Protein AF-A0A8H6TM59-F1 (afdb_monomer_lite)

Radius of gyration: 37.78 Å; chains: 1; bounding box: 102×114×94 Å

Foldseek 3Di:
DDQDPVRVVVCVVPPPPDDDDDPDDDQDQQCPPDFLSHPVSQWAFPDPDFDDDPFDFFQLPDDLVVNQLQWKFFAFAAAADWPVVLQVVLCVLQVAFDKAWLATDDRGETGTIIIGTNLLVLCSVVLLFAKWKKKFKKAFQAFFPDPVVLQVLQVVPAAWDWDFDDPDDPDDGDIDIWGWHDKAWDDADRVRSITIMMTIIGRPDDVQRVSQSSNVSRVRGMGTPYMYTQDGQLDGRVRLYDYPVLSNVQSVCCVPVVDNPSVPSRIGGSSSNQSPFWEWEFRLQCLLVVLVQDFRKLVRTTTTHAFQDAQGWHFYAYPSSHTFATWGAHDTPVCSNPPPIDGGTGGPTGSDHRVSGPHNPQVDPVSVVLVVCCVVVLADPVRHHDPPRHDPCCVVPDDDPVDPDDDDDDDDDDDDDDDDDDDDDDDDDDDDDDDDDDDDDDDDDDDDPDPVPVVVVVVVVVVVVVVVVVVVPDDDDDDDPVVVVVVVVVVVVVVVLLVVLVVVVVVLLVPQAFWQEEEEFEDDDDPLNLVLVVVLLVLCCVPPVRHAYAYDDDPDDHDRHHYFAQDPPGDDGQEYEYYEAQVSVQVQVVSPLDFARHEYQYAHDDDAHLQHAHHSVCSNLSSVLRRNSLWDWQFFWWKWKWKAALVRHTDPVQPRGGTFRFKKKKFQPPDPAWFFKFKDKQNHTDDIWGARTKIKTTLNNCPPVVVVLVGDRHDRNAQWIKIGTRGTPDPPDHIDIGGLAMKMKIAGAQPTPGWIFIDGNNRTRDIHDHSMMMIMHIDSHTHIYTHPLSRDDQDDDDDDDDPRDDDSNNCSCCPVVVPSPRDDDPVVVPPDDD

Sequence (834 aa):
MALTREQVSVAQRDGDYKIIPEKAAPKLDTSEWPLLLKNYDKLLVRSSHFTPIPEGCSPLKRDITSYIKSGVINLDKPSNPSSHEVVAWLRRILRVEKTGHSGTLDPKVTGCLIVCIDRATRLVKSQQGAGKEYVCVLRLHAALPNPAALPRALQTLTGALFQRPPLISAVKRQLRIRTIHQSNLIEFDEKRNLAVFWVSCEAGTYIRTLCVHLGLLLGVGGHMQELRRVRSGAMSENDDIVTMHDVMDAQWMYDNNRDESYLRRVIRPLECLMVGYKRIVVKDSAVNAVCYGAKLMIPGLLRYEADIALNEEVVLMTTKGEAIALAIAQMSTVELATCDHGVVAKVKRCIMERDTYPRRWGLGPMALQKKKMVKDGKLGKHGEKIEGVTPAEWSRDYVDYNRDEAPIAGPSAVPAPTAAAPADDTTKEEKKRKRKSEVVDADVSMVTAGEEEEDAEAERKRKKREKKAAKAAEGGEVEDEEARRERKRLRKEKKALSRRLSTVSTTWLKSQHPPQSILIVNKLRTQPVILAIDAFLEHVHATYPGVRVFHEDRPDIPHGAEVWQAGEKKQNIDLVVTLGGDGTILHASSLFSAGAVPPVLSFSMGTLGFLLPFHIDDFAKALESVFQGKATILNRMRLACAFFDQRQDKKTDVGDDWQVMNEIALHRGSSPHLNTIDIFVDGQHLTEAVSDGLIVSTPTGSTAYSLSAGGPIVHPSLSALVLTPICPRSLSFRPLVFPSSSSITLRIGDRSRAPAGVSMDGRTSHTLHPGESVTVNASPYPVPCINRSSIADEEEPHAGAGPGKEDDWVRDINNLLQYNATFRSKALLRHSRT

Structure (mmCIF, N/CA/C/O backbone):
data_AF-A0A8H6TM59-F1
#
_entry.id   AF-A0A8H6TM59-F1
#
loop_
_atom_site.group_PDB
_atom_site.id
_atom_site.type_symbol
_atom_site.label_atom_id
_atom_site.label_alt_id
_atom_site.label_comp_id
_atom_site.label_asym_id
_atom_site.label_entity_id
_atom_site.label_seq_id
_atom_site.pdbx_PDB_ins_code
_atom_site.Cartn_x
_atom_site.Cartn_y
_atom_site.Cartn_z
_atom_site.occupancy
_atom_site.B_iso_or_equiv
_atom_site.auth_seq_id
_atom_site.auth_comp_id
_atom_site.auth_asym_id
_atom_site.auth_atom_id
_atom_site.pdbx_PDB_model_num
ATOM 1 N N . MET A 1 1 ? 0.754 41.920 -3.842 1.00 35.31 1 MET A N 1
ATOM 2 C CA . MET A 1 1 ? 2.086 42.486 -3.532 1.00 35.31 1 MET A CA 1
ATOM 3 C C . MET A 1 1 ? 1.876 43.733 -2.693 1.00 35.31 1 MET A C 1
ATOM 5 O O . MET A 1 1 ? 0.943 44.468 -2.989 1.00 35.31 1 MET A O 1
ATOM 9 N N . ALA A 1 2 ? 2.658 43.941 -1.634 1.00 34.47 2 ALA A N 1
ATOM 10 C CA . ALA A 1 2 ? 2.578 45.168 -0.843 1.00 34.47 2 ALA A CA 1
ATOM 11 C C . ALA A 1 2 ? 3.267 46.312 -1.603 1.00 34.47 2 ALA A C 1
ATOM 13 O O . ALA A 1 2 ? 4.365 46.116 -2.122 1.00 34.47 2 ALA A O 1
ATOM 14 N N . LEU A 1 3 ? 2.604 47.468 -1.687 1.00 47.03 3 LEU A N 1
ATOM 15 C CA . LEU A 1 3 ? 3.157 48.687 -2.283 1.00 47.03 3 LEU A CA 1
ATOM 16 C C . LEU A 1 3 ? 4.386 49.132 -1.475 1.00 47.03 3 LEU A C 1
ATOM 18 O O . LEU A 1 3 ? 4.377 49.078 -0.242 1.00 47.03 3 LEU A O 1
ATOM 22 N N . THR A 1 4 ? 5.448 49.561 -2.153 1.00 67.19 4 THR A N 1
ATOM 23 C CA . THR A 1 4 ? 6.630 50.135 -1.493 1.00 67.19 4 THR A CA 1
ATOM 24 C C . THR A 1 4 ? 6.272 51.461 -0.812 1.00 67.19 4 THR A C 1
ATOM 26 O O . THR A 1 4 ? 5.271 52.093 -1.140 1.00 67.19 4 THR A O 1
ATOM 29 N N . ARG A 1 5 ? 7.085 51.926 0.147 1.00 56.50 5 ARG A N 1
ATOM 30 C CA . ARG A 1 5 ? 6.815 53.173 0.897 1.00 56.50 5 ARG A CA 1
ATOM 31 C C . ARG A 1 5 ? 6.598 54.404 0.003 1.00 56.50 5 ARG A C 1
ATOM 33 O O . ARG A 1 5 ? 5.797 55.262 0.353 1.00 56.50 5 ARG A O 1
ATOM 40 N N . GLU A 1 6 ? 7.263 54.4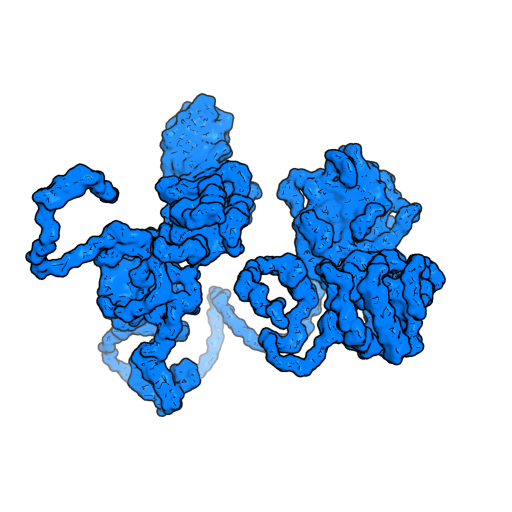65 -1.146 1.00 55.41 6 GLU A N 1
ATOM 41 C CA . GLU A 1 6 ? 7.103 55.535 -2.144 1.00 55.41 6 GLU A CA 1
ATOM 42 C C . GLU A 1 6 ? 5.817 55.373 -2.964 1.00 55.41 6 GLU A C 1
ATOM 44 O O . GLU A 1 6 ? 5.158 56.350 -3.303 1.00 55.41 6 GLU A O 1
ATOM 49 N N . GLN A 1 7 ? 5.404 54.133 -3.226 1.00 58.56 7 GLN A N 1
ATOM 50 C CA . GLN A 1 7 ? 4.127 53.847 -3.876 1.00 58.56 7 GLN A CA 1
ATOM 51 C C . GLN A 1 7 ? 2.941 54.143 -2.951 1.00 58.56 7 GLN A C 1
ATOM 53 O O . GLN A 1 7 ? 1.887 54.547 -3.428 1.00 58.56 7 GLN A O 1
ATOM 58 N N . VAL A 1 8 ? 3.112 53.993 -1.633 1.00 59.69 8 VAL A N 1
ATOM 59 C CA . VAL A 1 8 ? 2.085 54.331 -0.637 1.00 59.69 8 VAL A CA 1
ATOM 60 C C . VAL A 1 8 ? 1.815 55.836 -0.600 1.00 59.69 8 VAL A C 1
ATOM 62 O O . VAL A 1 8 ? 0.654 56.222 -0.513 1.00 59.69 8 VAL A O 1
ATOM 65 N N . SER A 1 9 ? 2.835 56.694 -0.713 1.00 55.97 9 SER A N 1
ATOM 66 C CA . SER A 1 9 ? 2.636 58.151 -0.657 1.00 55.97 9 SER A CA 1
ATOM 67 C C . SER A 1 9 ? 1.950 58.704 -1.911 1.00 55.97 9 SER A C 1
ATOM 69 O O . SER A 1 9 ? 1.080 59.565 -1.793 1.00 55.97 9 SER A O 1
ATOM 71 N N . VAL A 1 10 ? 2.270 58.169 -3.095 1.00 63.09 10 VAL A N 1
ATOM 72 C CA . VAL A 1 10 ? 1.568 58.494 -4.352 1.00 63.09 10 VAL A CA 1
ATOM 73 C C . VAL A 1 10 ? 0.127 57.984 -4.302 1.00 63.09 10 VAL A C 1
ATOM 75 O O . VAL A 1 10 ? -0.812 58.733 -4.559 1.00 63.09 10 VAL A O 1
ATOM 78 N N . ALA A 1 11 ? -0.065 56.737 -3.866 1.00 56.06 11 ALA A N 1
ATOM 79 C CA . ALA A 1 11 ? -1.383 56.130 -3.736 1.00 56.06 11 ALA A CA 1
ATOM 80 C C . ALA A 1 11 ? -2.267 56.848 -2.697 1.00 56.06 11 ALA A C 1
ATOM 82 O O . ALA A 1 11 ? -3.480 56.885 -2.870 1.00 56.06 11 ALA A O 1
ATOM 83 N N . GLN A 1 12 ? -1.693 57.434 -1.639 1.00 62.31 12 GLN A N 1
ATOM 84 C CA . GLN A 1 12 ? -2.417 58.244 -0.648 1.00 62.31 12 GLN A CA 1
ATOM 85 C C . GLN A 1 12 ? -2.764 59.652 -1.142 1.00 62.31 12 GLN A C 1
ATOM 87 O O . GLN A 1 12 ? -3.728 60.237 -0.653 1.00 62.31 12 GLN A O 1
ATOM 92 N N . ARG A 1 13 ? -1.977 60.205 -2.070 1.00 62.22 13 ARG A N 1
ATOM 93 C CA . ARG A 1 13 ? -2.147 61.572 -2.572 1.00 62.22 13 ARG A CA 1
ATOM 94 C C . ARG A 1 13 ? -3.103 61.652 -3.765 1.00 62.22 13 ARG A C 1
ATOM 96 O O . ARG A 1 13 ? -3.858 62.615 -3.845 1.00 62.22 13 ARG A O 1
ATOM 103 N N . ASP A 1 14 ? -3.099 60.638 -4.631 1.00 58.38 14 ASP A N 1
ATOM 104 C CA . ASP A 1 14 ? -3.872 60.630 -5.884 1.00 58.38 14 ASP A CA 1
ATOM 105 C C . ASP A 1 14 ? -5.086 59.675 -5.858 1.00 58.38 14 ASP A C 1
ATOM 107 O O . ASP A 1 14 ? -5.915 59.692 -6.767 1.00 58.38 14 ASP A O 1
ATOM 111 N N . GLY A 1 15 ? -5.210 58.822 -4.835 1.00 47.84 15 GLY A N 1
ATOM 112 C CA . GLY A 1 15 ? -6.283 57.831 -4.735 1.00 47.84 15 GLY A CA 1
ATOM 113 C C . GLY A 1 15 ? -7.529 58.358 -4.022 1.00 47.84 15 GLY A C 1
ATOM 114 O O . GLY A 1 15 ? -7.548 58.463 -2.797 1.00 47.84 15 GLY A O 1
ATOM 115 N N . ASP A 1 16 ? -8.614 58.594 -4.759 1.00 49.78 16 ASP A N 1
ATOM 116 C CA . ASP A 1 16 ? -9.948 58.745 -4.167 1.00 49.78 16 ASP A CA 1
ATOM 117 C C . ASP A 1 16 ? -10.493 57.349 -3.800 1.00 49.78 16 ASP A C 1
ATOM 119 O O . ASP A 1 16 ? -11.209 56.700 -4.561 1.00 49.78 16 ASP A O 1
ATOM 123 N N . TYR A 1 17 ? -10.131 56.848 -2.613 1.00 45.00 17 TYR A N 1
ATOM 124 C CA . TYR A 1 17 ? -10.642 55.586 -2.049 1.00 45.00 17 TYR A CA 1
ATOM 125 C C . TYR A 1 17 ? -12.081 55.733 -1.535 1.00 45.00 17 TYR A C 1
ATOM 127 O O . TYR A 1 17 ? -12.376 55.489 -0.362 1.00 45.00 17 TYR A O 1
ATOM 135 N N . LYS A 1 18 ? -12.993 56.169 -2.404 1.00 44.22 18 LYS A N 1
ATOM 136 C CA . LYS A 1 18 ? -14.425 56.265 -2.110 1.00 44.22 18 LYS A CA 1
ATOM 137 C C . LYS A 1 18 ? -15.174 55.210 -2.907 1.00 44.22 18 LYS A C 1
ATOM 139 O O . LYS A 1 18 ? -14.961 55.038 -4.101 1.00 44.22 18 LYS A O 1
ATOM 144 N N . ILE A 1 19 ? -16.076 54.508 -2.230 1.00 40.38 19 ILE A N 1
ATOM 145 C CA . ILE A 1 19 ? -16.996 53.573 -2.873 1.00 40.38 19 ILE A CA 1
ATOM 146 C C . ILE A 1 19 ? -17.986 54.408 -3.690 1.00 40.38 19 ILE A C 1
ATOM 148 O O . ILE A 1 19 ? -18.762 55.178 -3.122 1.00 40.38 19 ILE A O 1
ATOM 152 N N . ILE A 1 20 ? -17.940 54.280 -5.016 1.00 48.19 20 ILE A N 1
ATOM 153 C CA . ILE A 1 20 ? -18.905 54.923 -5.910 1.00 48.19 20 ILE A CA 1
ATOM 154 C C . ILE A 1 20 ? -20.234 54.157 -5.777 1.00 48.19 20 ILE A C 1
ATOM 156 O O . ILE A 1 20 ? -20.234 52.928 -5.860 1.00 48.19 20 ILE A O 1
ATOM 160 N N . PRO A 1 21 ? -21.370 54.830 -5.531 1.00 37.03 21 PRO A N 1
ATOM 161 C CA . PRO A 1 21 ? -22.653 54.151 -5.409 1.00 37.03 21 PRO A CA 1
ATOM 162 C C . PRO A 1 21 ? -23.125 53.632 -6.777 1.00 37.03 21 PRO A C 1
ATOM 164 O O . PRO A 1 21 ? -23.526 54.405 -7.646 1.00 37.03 21 PRO A O 1
ATOM 167 N N . GLU A 1 22 ? -23.110 52.310 -6.954 1.00 51.88 22 GLU A N 1
ATOM 168 C CA . GLU A 1 22 ? -23.664 51.620 -8.124 1.00 51.88 22 GLU A CA 1
ATOM 169 C C . GLU A 1 22 ? -25.069 51.065 -7.830 1.00 51.88 22 GLU A C 1
ATOM 171 O O . GLU A 1 22 ? -25.364 50.596 -6.732 1.00 51.88 22 GLU A O 1
ATOM 176 N N . LYS A 1 23 ? -25.964 51.102 -8.830 1.00 48.59 23 LYS A N 1
ATOM 177 C CA . LYS A 1 23 ? -27.363 50.629 -8.720 1.00 48.59 23 LYS A CA 1
ATOM 178 C C . LYS A 1 23 ? -27.512 49.098 -8.663 1.00 48.59 23 LYS A C 1
ATOM 180 O O . LYS A 1 23 ? -28.631 48.612 -8.522 1.00 48.59 23 LYS A O 1
ATOM 185 N N . ALA A 1 24 ? -26.422 48.343 -8.781 1.00 58.53 24 ALA A N 1
ATOM 186 C CA . ALA A 1 24 ? -26.415 46.887 -8.711 1.00 58.53 24 ALA A CA 1
ATOM 187 C C . ALA A 1 24 ? -25.547 46.418 -7.538 1.00 58.53 24 ALA A C 1
ATOM 189 O O . ALA A 1 24 ? -24.509 47.008 -7.249 1.00 58.53 24 ALA A O 1
ATOM 190 N N . ALA A 1 25 ? -25.965 45.339 -6.871 1.00 55.50 25 ALA A N 1
ATOM 191 C CA . ALA A 1 25 ? -25.118 44.682 -5.884 1.00 55.50 25 ALA A CA 1
ATOM 192 C C . ALA A 1 25 ? -23.820 44.218 -6.574 1.00 55.50 25 ALA A C 1
ATOM 194 O O . ALA A 1 25 ? -23.909 43.589 -7.635 1.00 55.50 25 ALA A O 1
ATOM 195 N N . PRO A 1 26 ? -22.632 44.499 -6.009 1.00 54.69 26 PRO A N 1
ATOM 196 C CA . PRO A 1 26 ? -21.372 44.098 -6.618 1.00 54.69 26 PRO A CA 1
ATOM 197 C C . PRO A 1 26 ? -21.358 42.578 -6.801 1.00 54.69 26 PRO A C 1
ATOM 199 O O . PRO A 1 26 ? -21.588 41.814 -5.858 1.00 54.69 26 PRO A O 1
ATOM 202 N N . LYS A 1 27 ? -21.127 42.131 -8.037 1.00 64.62 27 LYS A N 1
ATOM 203 C CA . LYS A 1 27 ? -21.024 40.708 -8.358 1.00 64.62 27 LYS A CA 1
ATOM 204 C C . LYS A 1 27 ? -19.747 40.185 -7.703 1.00 64.62 27 LYS A C 1
ATOM 206 O O . LYS A 1 27 ? -18.660 40.663 -8.008 1.00 64.62 27 LYS A O 1
ATOM 211 N N . LEU A 1 28 ? -19.884 39.245 -6.770 1.00 73.31 28 LEU A N 1
ATOM 212 C CA . LEU A 1 28 ? -18.744 38.623 -6.103 1.00 73.31 28 LEU A CA 1
ATOM 213 C C . LEU A 1 28 ? -17.893 37.898 -7.153 1.00 73.31 28 LEU A C 1
ATOM 215 O O . LEU A 1 28 ? -18.317 36.864 -7.668 1.00 73.31 28 LEU A O 1
ATOM 219 N N . ASP A 1 29 ? -16.714 38.433 -7.464 1.00 80.50 29 ASP A N 1
ATOM 220 C CA . ASP A 1 29 ? -15.756 37.736 -8.314 1.00 80.50 29 ASP A CA 1
ATOM 221 C C . ASP A 1 29 ? -15.094 36.611 -7.513 1.00 80.50 29 ASP A C 1
ATOM 223 O O . ASP A 1 29 ? -14.443 36.835 -6.487 1.00 80.50 29 ASP A O 1
ATOM 227 N N . THR A 1 30 ? -15.312 35.377 -7.963 1.00 86.25 30 THR A N 1
ATOM 228 C CA . THR A 1 30 ? -14.753 34.178 -7.332 1.00 86.25 30 THR A CA 1
ATOM 229 C C . THR A 1 30 ? -13.753 33.453 -8.235 1.00 86.25 30 THR A C 1
ATOM 231 O O . THR A 1 30 ? -13.409 32.299 -7.963 1.00 86.25 30 THR A O 1
ATOM 234 N N . SER A 1 31 ? -13.247 34.093 -9.300 1.00 83.44 31 SER A N 1
ATOM 235 C CA . SER A 1 31 ? -12.236 33.494 -10.191 1.00 83.44 31 SER A CA 1
ATOM 236 C C . SER A 1 31 ? -10.924 33.166 -9.472 1.00 83.44 31 SER A C 1
ATOM 238 O O . SER A 1 31 ? -10.285 32.167 -9.801 1.00 83.44 31 SER A O 1
ATOM 240 N N . GLU A 1 32 ? -10.563 33.966 -8.467 1.00 80.44 32 GLU A N 1
ATOM 241 C CA . GLU A 1 32 ? -9.336 33.823 -7.671 1.00 80.44 32 GLU A CA 1
ATOM 242 C C . GLU A 1 32 ? -9.518 32.936 -6.430 1.00 80.44 32 GLU A C 1
ATOM 244 O O . GLU A 1 32 ? -8.583 32.716 -5.658 1.00 80.44 32 GLU A O 1
ATOM 249 N N . TRP A 1 33 ? -10.726 32.412 -6.199 1.00 84.00 33 TRP A N 1
ATOM 250 C CA . TRP A 1 33 ? -10.968 31.534 -5.059 1.00 84.00 33 TRP A CA 1
ATOM 251 C C . TRP A 1 33 ? -10.261 30.184 -5.253 1.00 84.00 33 TRP A C 1
ATOM 253 O O . TRP A 1 33 ? -10.182 29.662 -6.368 1.00 84.00 33 TRP A O 1
ATOM 263 N N . PRO A 1 34 ? -9.729 29.584 -4.176 1.00 82.88 34 PRO A N 1
ATOM 264 C CA . PRO A 1 34 ? -8.860 28.425 -4.299 1.00 82.88 34 PRO A CA 1
ATOM 265 C C . PRO A 1 34 ? -9.637 27.132 -4.573 1.00 82.88 34 PRO A C 1
ATOM 267 O O . PRO A 1 34 ? -10.730 26.908 -4.048 1.00 82.88 34 PRO A O 1
ATOM 270 N N . LEU A 1 35 ? -8.992 26.204 -5.286 1.00 91.44 35 LEU A N 1
ATOM 271 C CA . LEU A 1 35 ? -9.418 24.804 -5.406 1.00 91.44 35 LEU A CA 1
ATOM 272 C C . LEU A 1 35 ? -10.871 24.681 -5.909 1.00 91.44 35 LEU A C 1
ATOM 274 O O . LEU A 1 35 ? -11.238 25.284 -6.913 1.00 91.44 35 LEU A O 1
ATOM 278 N N . LEU A 1 36 ? -11.708 23.904 -5.215 1.00 91.56 36 LEU A N 1
ATOM 279 C CA . LEU A 1 36 ? -13.100 23.651 -5.597 1.00 91.56 36 LEU A CA 1
ATOM 280 C C . LEU A 1 36 ? -14.002 24.888 -5.491 1.00 91.56 36 LEU A C 1
ATOM 282 O O . LEU A 1 36 ? -15.101 24.880 -6.040 1.00 91.56 36 LEU A O 1
ATOM 286 N N . LEU A 1 37 ? -13.556 25.946 -4.810 1.00 89.31 37 LEU A N 1
ATOM 287 C CA . LEU A 1 37 ? -14.280 27.212 -4.708 1.00 89.31 37 LEU A CA 1
ATOM 288 C C . LEU A 1 37 ? -14.002 28.166 -5.879 1.00 89.31 37 LEU A C 1
ATOM 290 O O . LEU A 1 37 ? -14.646 29.206 -5.971 1.00 89.31 37 LEU A O 1
ATOM 294 N N . LYS A 1 38 ? -13.080 27.830 -6.786 1.00 88.88 38 LYS A N 1
ATOM 295 C CA . LYS A 1 38 ? -12.786 28.651 -7.965 1.00 88.88 38 LYS A CA 1
ATOM 296 C C . LYS A 1 38 ? -14.013 28.779 -8.868 1.00 88.88 38 LYS A C 1
ATOM 298 O O . LYS A 1 38 ? -14.592 27.761 -9.233 1.00 88.88 38 LYS A O 1
ATOM 303 N N . ASN A 1 39 ? -14.387 29.980 -9.302 1.00 90.94 39 ASN A N 1
ATOM 304 C CA . ASN A 1 39 ? -15.598 30.215 -10.106 1.00 90.94 39 ASN A CA 1
ATOM 305 C C . ASN A 1 39 ? -16.887 29.697 -9.431 1.00 90.94 39 ASN A C 1
ATOM 307 O O . ASN A 1 39 ? -17.744 29.090 -10.078 1.00 90.94 39 ASN A O 1
ATOM 311 N N . TYR A 1 40 ? -17.000 29.854 -8.118 1.00 86.88 40 TYR A N 1
ATOM 312 C CA . TYR A 1 40 ? -18.184 29.468 -7.356 1.00 86.88 40 TYR A CA 1
ATOM 313 C C . TYR A 1 40 ? -19.450 30.235 -7.777 1.00 86.88 40 TYR A C 1
ATOM 315 O O . TYR A 1 40 ? -20.546 29.678 -7.732 1.00 86.88 40 TYR A O 1
ATOM 323 N N . ASP A 1 41 ? -19.312 31.485 -8.230 1.00 84.25 41 ASP A N 1
ATOM 324 C CA . ASP A 1 41 ? -20.409 32.319 -8.742 1.00 84.25 41 ASP A CA 1
ATOM 325 C C . ASP A 1 41 ? -21.032 31.781 -10.041 1.00 84.25 41 ASP A C 1
ATOM 327 O O . ASP A 1 41 ? -22.195 32.066 -10.323 1.00 84.25 41 ASP A O 1
ATOM 331 N N . LYS A 1 42 ? -20.292 30.957 -10.797 1.00 90.25 42 LYS A N 1
ATOM 332 C CA . LYS A 1 42 ? -20.780 30.315 -12.029 1.00 90.25 42 LYS A CA 1
ATOM 333 C C . LYS A 1 42 ? -21.676 29.100 -11.769 1.00 90.25 42 LYS A C 1
ATOM 335 O O . LYS A 1 42 ? -22.281 28.587 -12.706 1.00 90.25 42 LYS A O 1
ATOM 340 N N . LEU A 1 43 ? -21.767 28.629 -10.523 1.00 89.50 43 LEU A N 1
ATOM 341 C CA . LEU A 1 43 ? -22.642 27.517 -10.159 1.00 89.50 43 LEU A CA 1
ATOM 342 C C . LEU A 1 43 ? -24.110 27.957 -10.140 1.00 89.50 43 LEU A C 1
ATOM 344 O O . LEU A 1 43 ? -24.465 28.980 -9.546 1.00 89.50 43 LEU A O 1
ATOM 348 N N . LEU A 1 44 ? -24.978 27.124 -10.708 1.00 91.38 44 LEU A N 1
ATOM 349 C CA . LEU A 1 44 ? -26.420 27.338 -10.703 1.00 91.38 44 LEU A CA 1
ATOM 350 C C . LEU A 1 44 ? -26.965 27.199 -9.278 1.00 91.38 44 LEU A C 1
ATOM 352 O O . LEU A 1 44 ? -26.571 26.311 -8.514 1.00 91.38 44 LEU A O 1
ATOM 356 N N . VAL A 1 45 ? -27.871 28.101 -8.901 1.00 89.56 45 VAL A N 1
ATOM 357 C CA . VAL A 1 45 ? -28.407 28.194 -7.539 1.00 89.56 45 VAL A CA 1
ATOM 358 C C . VAL A 1 45 ? -29.730 27.448 -7.445 1.00 89.56 45 VAL A C 1
ATOM 360 O O . VAL A 1 45 ? -30.692 27.814 -8.110 1.00 89.56 45 VAL A O 1
ATOM 363 N N . ARG A 1 46 ? -29.800 26.429 -6.577 1.00 88.25 46 ARG A N 1
ATOM 364 C CA . ARG A 1 46 ? -31.075 25.791 -6.200 1.00 88.25 46 ARG A CA 1
ATOM 365 C C . ARG A 1 46 ? -31.727 26.508 -5.023 1.00 88.25 46 ARG A C 1
ATOM 367 O O . ARG A 1 46 ? -32.937 26.681 -4.991 1.00 88.25 46 ARG A O 1
ATOM 374 N N . SER A 1 47 ? -30.926 26.878 -4.026 1.00 81.94 47 SER A N 1
ATOM 375 C CA . SER A 1 47 ? -31.396 27.485 -2.781 1.00 81.94 47 SER A CA 1
ATOM 376 C C . SER A 1 47 ? -30.394 28.531 -2.319 1.00 81.94 47 SER A C 1
ATOM 378 O O . SER A 1 47 ? -29.243 28.202 -2.043 1.00 81.94 47 SER A O 1
ATOM 380 N N . SER A 1 48 ? -30.837 29.779 -2.184 1.00 77.44 48 SER A N 1
ATOM 381 C CA . SER A 1 48 ? -30.005 30.871 -1.654 1.00 77.44 48 SER A CA 1
ATOM 382 C C . SER A 1 48 ? -29.914 30.852 -0.125 1.00 77.44 48 SER A C 1
ATOM 384 O O . SER A 1 48 ? -28.980 31.402 0.450 1.00 77.44 48 SER A O 1
ATOM 386 N N . HIS A 1 49 ? -30.866 30.190 0.541 1.00 74.69 49 HIS A N 1
ATOM 387 C CA . HIS A 1 49 ? -30.940 30.116 1.996 1.00 74.69 49 HIS A CA 1
ATOM 388 C C . HIS A 1 49 ? -30.411 28.778 2.524 1.00 74.69 49 HIS A C 1
ATOM 390 O O . HIS A 1 49 ? -30.821 27.700 2.080 1.00 74.69 49 HIS A O 1
ATOM 396 N N . PHE A 1 50 ? -29.518 28.856 3.506 1.00 79.31 50 PHE A N 1
ATOM 397 C CA . PHE A 1 50 ? -29.092 27.748 4.356 1.00 79.31 50 PHE A CA 1
ATOM 398 C C . PHE A 1 50 ? -28.613 28.312 5.696 1.00 79.31 50 PHE A C 1
ATOM 400 O O . PHE A 1 50 ? -28.238 29.478 5.774 1.00 79.31 50 PHE A O 1
ATOM 407 N N . THR A 1 51 ? -28.632 27.498 6.749 1.00 77.56 51 THR A N 1
ATOM 408 C CA . THR A 1 51 ? -28.058 27.870 8.047 1.00 77.56 51 THR A CA 1
ATOM 409 C C . THR A 1 51 ? -26.620 27.362 8.093 1.00 77.56 51 THR A C 1
ATOM 411 O O . THR A 1 51 ? -26.441 26.139 8.117 1.00 77.56 51 THR A O 1
ATOM 414 N N . PRO A 1 52 ? -25.607 28.247 8.080 1.00 81.69 52 PRO A N 1
ATOM 415 C CA . PRO A 1 52 ? -24.219 27.829 8.188 1.00 81.69 52 PRO A CA 1
ATOM 416 C C . PRO A 1 52 ? -23.980 27.128 9.521 1.00 81.69 52 PRO A C 1
ATOM 418 O O . PRO A 1 52 ? -24.494 27.544 10.562 1.00 81.69 52 PRO A O 1
ATOM 421 N N . ILE A 1 53 ? -23.196 26.062 9.478 1.00 82.25 53 ILE A N 1
ATOM 422 C CA . ILE A 1 53 ? -22.782 25.305 10.654 1.00 82.25 53 ILE A CA 1
ATOM 423 C C . ILE A 1 53 ? -21.297 25.628 10.904 1.00 82.25 53 ILE A C 1
ATOM 425 O O . ILE A 1 53 ? -20.520 25.599 9.944 1.00 82.25 53 ILE A O 1
ATOM 429 N N . PRO A 1 54 ? -20.883 25.997 12.133 1.00 80.81 54 PRO A N 1
ATOM 430 C CA . PRO A 1 54 ? -19.516 26.454 12.400 1.00 80.81 54 PRO A CA 1
ATOM 431 C C . PRO A 1 54 ? -18.454 25.354 12.237 1.00 80.81 54 PRO A C 1
ATOM 433 O O . PRO A 1 54 ? -17.287 25.669 12.025 1.00 80.81 54 PRO A O 1
ATOM 436 N N . GLU A 1 55 ? -18.841 24.081 12.297 1.00 85.31 55 GLU A N 1
ATOM 437 C CA . GLU A 1 55 ? -17.952 22.932 12.147 1.00 85.31 55 GLU A CA 1
ATOM 438 C C . GLU A 1 55 ? -17.363 22.795 10.730 1.00 85.31 55 GLU A C 1
ATOM 440 O O . GLU A 1 55 ? -17.972 23.173 9.728 1.00 85.31 55 GLU A O 1
ATOM 445 N N . GLY A 1 56 ? -16.169 22.205 10.634 1.00 83.38 56 GLY A N 1
ATOM 446 C CA . GLY A 1 56 ? -15.400 22.119 9.388 1.00 83.38 56 GLY A CA 1
ATOM 447 C C . GLY A 1 56 ? -14.618 23.401 9.084 1.00 83.38 56 GLY A C 1
ATOM 448 O O . GLY A 1 56 ? -14.720 24.408 9.782 1.00 83.38 56 GLY A O 1
ATOM 449 N N . CYS A 1 57 ? -13.790 23.374 8.041 1.00 85.31 57 CYS A N 1
ATOM 450 C CA . CYS A 1 57 ? -12.999 24.545 7.654 1.00 85.31 57 CYS A CA 1
ATOM 451 C C . CYS A 1 57 ? -12.578 24.492 6.185 1.00 85.31 57 CYS A C 1
ATOM 453 O O . CYS A 1 57 ? -12.426 23.426 5.595 1.00 85.31 57 CYS A O 1
ATOM 455 N N . SER A 1 58 ? -12.361 25.663 5.583 1.00 88.94 58 SER A N 1
ATOM 456 C CA . SER A 1 58 ? -11.883 25.727 4.199 1.00 88.94 58 SER A CA 1
ATOM 457 C C . SER A 1 58 ? -10.533 25.005 4.047 1.00 88.94 58 SER A C 1
ATOM 459 O O . SER A 1 58 ? -9.690 25.144 4.938 1.00 88.94 58 SER A O 1
ATOM 461 N N . PRO A 1 59 ? -10.276 24.271 2.943 1.00 89.31 59 PRO A N 1
ATOM 462 C CA . PRO A 1 59 ? -9.104 23.401 2.822 1.00 89.31 59 PRO A CA 1
ATOM 463 C C . PRO A 1 59 ? -7.752 24.053 3.138 1.00 89.31 59 PRO A C 1
ATOM 465 O O . PRO A 1 59 ? -6.935 23.451 3.832 1.00 89.31 59 PRO A O 1
ATOM 468 N N . LEU A 1 60 ? -7.529 25.290 2.682 1.00 87.94 60 LEU A N 1
ATOM 469 C CA . LEU A 1 60 ? -6.278 26.025 2.922 1.00 87.94 60 LEU A CA 1
ATOM 470 C C . LEU A 1 60 ? -6.171 26.622 4.335 1.00 87.94 60 LEU A C 1
ATOM 472 O O . LEU A 1 60 ? -5.082 26.995 4.755 1.00 87.94 60 LEU A O 1
ATOM 476 N N . LYS A 1 61 ? -7.283 26.691 5.077 1.00 86.38 61 LYS A N 1
ATOM 477 C CA . LYS A 1 61 ? -7.351 27.211 6.453 1.00 86.38 61 LYS A CA 1
ATOM 478 C C . LYS A 1 61 ? -7.366 26.111 7.520 1.00 86.38 61 LYS A C 1
ATOM 480 O O . LYS A 1 61 ? -7.547 26.416 8.694 1.00 86.38 61 LYS A O 1
ATOM 485 N N . ARG A 1 62 ? -7.192 24.842 7.135 1.00 89.94 62 ARG A N 1
ATOM 486 C CA . ARG A 1 62 ? -7.045 23.729 8.086 1.00 89.94 62 ARG A CA 1
ATOM 487 C C . ARG A 1 62 ? -5.843 23.966 8.999 1.00 89.94 62 ARG A C 1
ATOM 489 O O . ARG A 1 62 ? -4.793 24.435 8.539 1.00 89.94 62 ARG A O 1
ATOM 496 N N . ASP A 1 63 ? -5.980 23.583 10.267 1.00 92.50 63 ASP A N 1
ATOM 497 C CA . ASP A 1 63 ? -4.833 23.437 11.163 1.00 92.50 63 ASP A CA 1
ATOM 498 C C . ASP A 1 63 ? -3.827 22.446 10.557 1.00 92.50 63 ASP A C 1
ATOM 500 O O . ASP A 1 63 ? -4.205 21.576 9.765 1.00 92.50 63 ASP A O 1
ATOM 504 N N . ILE A 1 64 ? -2.547 22.572 10.903 1.00 92.31 64 ILE A N 1
ATOM 505 C CA . ILE A 1 64 ? -1.488 21.802 10.242 1.00 92.31 64 ILE A CA 1
ATOM 506 C C . ILE A 1 64 ? -1.684 20.288 10.349 1.00 92.31 64 ILE A C 1
ATOM 508 O O . ILE A 1 64 ? -1.422 19.564 9.390 1.00 92.31 64 ILE A O 1
ATOM 512 N N . THR A 1 65 ? -2.231 19.797 11.463 1.00 92.81 65 THR A N 1
ATOM 513 C CA . THR A 1 65 ? -2.450 18.360 11.658 1.00 92.81 65 THR A CA 1
ATOM 514 C C . THR A 1 65 ? -3.548 17.860 10.724 1.00 92.81 65 THR A C 1
ATOM 516 O O . THR A 1 65 ? -3.355 16.879 10.003 1.00 92.81 65 THR A O 1
ATOM 519 N N . SER A 1 66 ? -4.693 18.546 10.682 1.00 91.62 66 SER A N 1
ATOM 520 C CA . SER A 1 66 ? -5.794 18.197 9.774 1.00 91.62 66 SER A CA 1
ATOM 521 C C . SER A 1 66 ? -5.438 18.410 8.301 1.00 91.62 66 SER A C 1
ATOM 523 O O . SER A 1 66 ? -5.927 17.672 7.437 1.00 91.62 66 SER A O 1
ATOM 525 N N . TYR A 1 67 ? -4.587 19.400 8.015 1.00 94.12 67 TYR A N 1
ATOM 526 C CA . TYR A 1 67 ? -4.063 19.696 6.685 1.00 94.12 67 TYR A CA 1
ATOM 527 C C . TYR A 1 67 ? -3.214 18.531 6.162 1.00 94.12 67 TYR A C 1
ATOM 529 O O . TYR A 1 67 ? -3.520 18.001 5.095 1.00 94.12 67 TYR A O 1
ATOM 537 N N . ILE A 1 68 ? -2.240 18.055 6.951 1.00 94.69 68 ILE A N 1
ATOM 538 C CA . ILE A 1 68 ? -1.413 16.881 6.616 1.00 94.69 68 ILE A CA 1
ATOM 539 C C . ILE A 1 68 ? -2.285 15.628 6.472 1.00 94.69 68 ILE A C 1
ATOM 541 O O . ILE A 1 68 ? -2.171 14.908 5.481 1.00 94.69 68 ILE A O 1
ATOM 545 N N . LYS A 1 69 ? -3.211 15.393 7.414 1.00 94.56 69 LYS A N 1
ATOM 546 C CA . LYS A 1 69 ? -4.124 14.234 7.382 1.00 94.56 69 LYS A CA 1
ATOM 547 C C . LYS A 1 69 ? -5.033 14.204 6.153 1.00 94.56 69 LYS A C 1
ATOM 549 O O . LYS A 1 69 ? -5.528 13.145 5.774 1.00 94.56 69 LYS A O 1
ATOM 554 N N . SER A 1 70 ? -5.290 15.361 5.550 1.00 95.31 70 SER A N 1
ATOM 555 C CA . SER A 1 70 ? -6.060 15.503 4.309 1.00 95.31 70 SER A CA 1
ATOM 556 C C . SER A 1 70 ? -5.157 15.902 3.139 1.00 95.31 70 SER A C 1
ATOM 558 O O . SER A 1 70 ? -5.617 16.558 2.204 1.00 95.31 70 SER A O 1
ATOM 560 N N . GLY A 1 71 ? -3.878 15.539 3.223 1.00 95.81 71 GLY A N 1
ATOM 561 C CA . GLY A 1 71 ? -2.815 16.013 2.359 1.00 95.81 71 GLY A CA 1
ATOM 562 C C . GLY A 1 71 ? -2.463 15.062 1.220 1.00 95.81 71 GLY A C 1
ATOM 563 O O . GLY A 1 71 ? -2.637 13.841 1.287 1.00 95.81 71 GLY A O 1
ATOM 564 N N . VAL A 1 72 ? -1.928 15.652 0.162 1.00 97.19 72 VAL A N 1
ATOM 565 C CA . VAL A 1 72 ? -1.421 14.991 -1.032 1.00 97.19 72 VAL A CA 1
ATOM 566 C C . VAL A 1 72 ? -0.095 15.639 -1.412 1.00 97.19 72 VAL A C 1
ATOM 568 O O . VAL A 1 72 ? 0.025 16.860 -1.396 1.00 97.19 72 VAL A O 1
ATOM 571 N N . ILE A 1 73 ? 0.895 14.830 -1.771 1.00 97.69 73 ILE A N 1
ATOM 572 C CA . ILE A 1 73 ? 2.211 15.282 -2.231 1.00 97.69 73 ILE A CA 1
ATOM 573 C C . ILE A 1 73 ? 2.356 14.908 -3.702 1.00 97.69 73 ILE A C 1
ATOM 575 O O . ILE A 1 73 ? 2.191 13.739 -4.060 1.00 97.69 73 ILE A O 1
ATOM 579 N N . ASN A 1 74 ? 2.684 15.883 -4.548 1.00 97.50 74 ASN A N 1
ATOM 580 C CA . ASN A 1 74 ? 3.100 15.636 -5.926 1.00 97.50 74 ASN A CA 1
ATOM 581 C C . ASN A 1 74 ? 4.603 15.364 -5.946 1.00 97.50 74 ASN A C 1
ATOM 583 O O . ASN A 1 74 ? 5.403 16.286 -6.055 1.00 97.50 74 ASN A O 1
ATOM 587 N N . LEU A 1 75 ? 4.990 14.109 -5.740 1.00 98.19 75 LEU A N 1
ATOM 588 C CA . LEU A 1 75 ? 6.394 13.771 -5.550 1.00 98.19 75 LEU A CA 1
ATOM 589 C C . LEU A 1 75 ? 7.102 13.557 -6.892 1.00 98.19 75 LEU A C 1
ATOM 591 O O . LEU A 1 75 ? 6.626 12.769 -7.710 1.00 98.19 75 LEU A O 1
ATOM 595 N N . ASP A 1 76 ? 8.281 14.145 -7.072 1.00 98.31 76 ASP A N 1
ATOM 596 C CA . ASP A 1 76 ? 9.245 13.696 -8.074 1.00 98.31 76 ASP A CA 1
ATOM 597 C C . ASP A 1 76 ? 9.982 12.472 -7.530 1.00 98.31 76 ASP A C 1
ATOM 599 O O . ASP A 1 76 ? 10.903 12.561 -6.709 1.00 98.31 76 ASP A O 1
ATOM 603 N N . LYS A 1 77 ? 9.511 11.287 -7.924 1.00 98.25 77 LYS A N 1
ATOM 604 C CA . LYS A 1 77 ? 10.100 10.032 -7.469 1.00 98.25 77 LYS A CA 1
ATOM 605 C C . LYS A 1 77 ? 11.539 9.928 -8.004 1.00 98.25 77 LYS A C 1
ATOM 607 O O . LYS A 1 77 ? 11.724 9.954 -9.223 1.00 98.25 77 LYS A O 1
ATOM 612 N N . PRO A 1 78 ? 12.548 9.676 -7.150 1.00 97.06 78 PRO A N 1
ATOM 613 C CA . PRO A 1 78 ? 13.902 9.426 -7.626 1.00 97.06 78 PRO A CA 1
ATOM 614 C C . PRO A 1 78 ? 14.012 8.070 -8.337 1.00 97.06 78 PRO A C 1
ATOM 616 O O . PRO A 1 78 ? 13.217 7.144 -8.119 1.00 97.06 78 PRO A O 1
ATOM 619 N N . SER A 1 79 ? 15.033 7.936 -9.183 1.00 96.38 79 SER A N 1
ATOM 620 C CA . SER A 1 79 ? 15.385 6.654 -9.798 1.00 96.38 79 SER A CA 1
ATOM 621 C C . SER A 1 79 ? 16.038 5.737 -8.764 1.00 96.38 79 SER A C 1
ATOM 623 O O . SER A 1 79 ? 16.744 6.216 -7.878 1.00 96.38 79 SER A O 1
ATOM 625 N N . ASN A 1 80 ? 15.816 4.430 -8.907 1.00 94.19 80 ASN A N 1
ATOM 626 C CA . ASN A 1 80 ? 16.271 3.301 -8.081 1.00 94.19 80 ASN A CA 1
ATOM 627 C C . ASN A 1 80 ? 15.286 2.762 -7.034 1.00 94.19 80 ASN A C 1
ATOM 629 O O . ASN A 1 80 ? 14.945 1.587 -7.157 1.00 94.19 80 ASN A O 1
ATOM 633 N N . PRO A 1 81 ? 14.804 3.509 -6.025 1.00 95.12 81 PRO A N 1
ATOM 634 C CA . PRO A 1 81 ? 13.907 2.919 -5.041 1.00 95.12 81 PRO A CA 1
ATOM 635 C C . PRO A 1 81 ? 12.551 2.605 -5.678 1.00 95.12 81 PRO A C 1
ATOM 637 O O . PRO A 1 81 ? 12.069 3.305 -6.581 1.00 95.12 81 PRO A O 1
ATOM 640 N N . SER A 1 82 ? 11.909 1.540 -5.209 1.00 94.62 82 SER A N 1
ATOM 641 C CA . SER A 1 82 ? 10.543 1.230 -5.616 1.00 94.62 82 SER A CA 1
ATOM 642 C C . SER A 1 82 ? 9.575 2.300 -5.104 1.00 94.62 82 SER A C 1
ATOM 644 O O . SER A 1 82 ? 9.813 2.972 -4.100 1.00 94.62 82 SER A O 1
ATOM 646 N N . SER A 1 83 ? 8.426 2.438 -5.770 1.00 95.25 83 SER A N 1
ATOM 647 C CA . SER A 1 83 ? 7.391 3.380 -5.314 1.00 95.25 83 SER A CA 1
ATOM 648 C C . SER A 1 83 ? 6.920 3.089 -3.880 1.00 95.25 83 SER A C 1
ATOM 650 O O . SER A 1 83 ? 6.589 4.017 -3.150 1.00 95.25 83 SER A O 1
ATOM 652 N N . HIS A 1 84 ? 6.910 1.818 -3.464 1.00 93.81 84 HIS A N 1
ATOM 653 C CA . HIS A 1 84 ? 6.488 1.422 -2.119 1.00 93.81 84 HIS A CA 1
ATOM 654 C C . HIS A 1 84 ? 7.506 1.833 -1.049 1.00 93.81 84 HIS A C 1
ATOM 656 O O . HIS A 1 84 ? 7.102 2.320 0.003 1.00 93.81 84 HIS A O 1
ATOM 662 N N . GLU A 1 85 ? 8.808 1.697 -1.321 1.00 95.25 85 GLU A N 1
ATOM 663 C CA . GLU A 1 85 ? 9.867 2.150 -0.406 1.00 95.25 85 GLU A CA 1
ATOM 664 C C . GLU A 1 85 ? 9.822 3.665 -0.211 1.00 95.25 85 GLU A C 1
ATOM 666 O O . GLU A 1 85 ? 9.816 4.140 0.922 1.00 95.25 85 GLU A O 1
ATOM 671 N N . VAL A 1 86 ? 9.684 4.420 -1.306 1.00 95.69 86 VAL A N 1
ATOM 672 C CA . VAL A 1 86 ? 9.559 5.885 -1.269 1.00 95.69 86 VAL A CA 1
ATOM 673 C C . VAL A 1 86 ? 8.372 6.317 -0.402 1.00 95.69 86 VAL A C 1
ATOM 675 O O . VAL A 1 86 ? 8.500 7.170 0.474 1.00 95.69 86 VAL A O 1
ATOM 678 N N . VAL A 1 87 ? 7.214 5.683 -0.590 1.00 95.94 87 VAL A N 1
ATOM 679 C CA . VAL A 1 87 ? 5.996 5.970 0.182 1.00 95.94 87 VAL A CA 1
ATOM 680 C C . VAL A 1 87 ? 6.139 5.573 1.658 1.00 95.94 87 VAL A C 1
ATOM 682 O O . VAL A 1 87 ? 5.596 6.258 2.531 1.00 95.94 87 VAL A O 1
ATOM 685 N N . ALA A 1 88 ? 6.891 4.510 1.959 1.00 95.75 88 ALA A N 1
ATOM 686 C CA . ALA A 1 88 ? 7.210 4.108 3.327 1.00 95.75 88 ALA A CA 1
ATOM 687 C C . ALA A 1 88 ? 8.159 5.103 4.017 1.00 95.75 88 ALA A C 1
ATOM 689 O O . ALA A 1 88 ? 7.968 5.414 5.195 1.00 95.75 88 ALA A O 1
ATOM 690 N N . TRP A 1 89 ? 9.141 5.648 3.294 1.00 97.00 89 TRP A N 1
ATOM 691 C CA . TRP A 1 89 ? 10.018 6.701 3.810 1.00 97.00 89 TRP A CA 1
ATOM 692 C C . TRP A 1 89 ? 9.252 7.989 4.092 1.00 97.00 89 TRP A C 1
ATOM 694 O O . TRP A 1 89 ? 9.383 8.526 5.187 1.00 97.00 89 TRP A O 1
ATOM 704 N N . LEU A 1 90 ? 8.379 8.431 3.181 1.00 96.38 90 LEU A N 1
ATOM 705 C CA . LEU A 1 90 ? 7.522 9.602 3.412 1.00 96.38 90 LEU A CA 1
ATOM 706 C C . LEU A 1 90 ? 6.619 9.429 4.634 1.00 96.38 90 LEU A C 1
ATOM 708 O O . LEU A 1 90 ? 6.492 10.347 5.442 1.00 96.38 90 LEU A O 1
ATOM 712 N N . ARG A 1 91 ? 6.040 8.235 4.814 1.00 97.00 91 ARG A N 1
ATOM 713 C CA . ARG A 1 91 ? 5.251 7.909 6.010 1.00 97.00 91 ARG A CA 1
ATOM 714 C C . ARG A 1 91 ? 6.070 8.068 7.290 1.00 97.00 91 ARG A C 1
ATOM 716 O O . ARG A 1 91 ? 5.561 8.598 8.274 1.00 97.00 91 ARG A O 1
ATOM 723 N N . ARG A 1 92 ? 7.328 7.613 7.272 1.00 96.06 92 ARG A N 1
ATOM 724 C CA . ARG A 1 92 ? 8.250 7.711 8.411 1.00 96.06 92 ARG A CA 1
ATOM 725 C C . ARG A 1 92 ? 8.672 9.154 8.685 1.00 96.06 92 ARG A C 1
ATOM 727 O O . ARG A 1 92 ? 8.646 9.547 9.844 1.00 96.06 92 ARG A O 1
ATOM 734 N N . ILE A 1 93 ? 9.017 9.918 7.645 1.00 95.38 93 ILE A N 1
ATOM 735 C CA . ILE A 1 93 ? 9.402 11.334 7.751 1.00 95.38 93 ILE A CA 1
ATOM 736 C C . ILE A 1 93 ? 8.253 12.130 8.376 1.00 95.38 93 ILE A C 1
ATOM 738 O O . ILE A 1 93 ? 8.428 12.734 9.427 1.00 95.38 93 ILE A O 1
ATOM 742 N N . LEU A 1 94 ? 7.053 12.049 7.792 1.00 94.69 94 LEU A N 1
ATOM 743 C CA . LEU A 1 94 ? 5.894 12.837 8.228 1.00 94.69 94 LEU A CA 1
ATOM 744 C C . LEU A 1 94 ? 5.228 12.310 9.510 1.00 94.69 94 LEU A C 1
ATOM 746 O O . LEU A 1 94 ? 4.394 12.995 10.096 1.00 94.69 94 LEU A O 1
ATOM 750 N N . ARG A 1 95 ? 5.579 11.094 9.954 1.00 96.06 95 ARG A N 1
ATOM 751 C CA . ARG A 1 95 ? 5.003 10.408 11.131 1.00 96.06 95 ARG A CA 1
ATOM 752 C C . ARG A 1 95 ? 3.476 10.276 11.056 1.00 96.06 95 ARG A C 1
ATOM 754 O O . ARG A 1 95 ? 2.763 10.496 12.032 1.00 96.06 95 ARG A O 1
ATOM 761 N N . VAL A 1 96 ? 2.994 9.901 9.875 1.00 94.12 96 VAL A N 1
ATOM 762 C CA . VAL A 1 96 ? 1.565 9.755 9.548 1.00 94.12 96 VAL A CA 1
ATOM 763 C C . VAL A 1 96 ? 1.127 8.291 9.571 1.00 94.12 96 VAL A C 1
ATOM 765 O O . VAL A 1 96 ? 1.939 7.365 9.453 1.00 94.12 96 VAL A O 1
ATOM 768 N N . GLU A 1 97 ? -0.172 8.050 9.733 1.00 91.94 97 GLU A N 1
ATOM 769 C CA . GLU A 1 97 ? -0.692 6.700 9.961 1.00 91.94 97 GLU A CA 1
ATOM 770 C C . GLU A 1 97 ? -0.698 5.863 8.687 1.00 91.94 97 GLU A C 1
ATOM 772 O O . GLU A 1 97 ? -0.317 4.690 8.728 1.00 91.94 97 GLU A O 1
ATOM 777 N N . LYS A 1 98 ? -1.122 6.444 7.563 1.00 93.94 98 LYS A N 1
ATOM 778 C CA . LYS A 1 98 ? -1.294 5.757 6.281 1.00 93.94 98 LYS A CA 1
ATOM 779 C C . LYS A 1 98 ? -0.793 6.622 5.136 1.00 93.94 98 LYS A C 1
ATOM 781 O O . LYS A 1 98 ? -1.030 7.823 5.075 1.00 93.94 98 LYS A O 1
ATOM 786 N N . THR A 1 99 ? -0.167 5.974 4.168 1.00 96.81 99 THR A N 1
ATOM 787 C CA . THR A 1 99 ? 0.181 6.584 2.888 1.00 96.81 99 THR A CA 1
ATOM 788 C C . THR A 1 99 ? -0.171 5.629 1.754 1.00 96.81 99 THR A C 1
ATOM 790 O O . THR A 1 99 ? -0.191 4.409 1.922 1.00 96.81 99 THR A O 1
ATOM 793 N N . GLY A 1 100 ? -0.492 6.178 0.588 1.00 95.19 100 GLY A N 1
ATOM 794 C CA . GLY A 1 100 ? -0.746 5.413 -0.632 1.00 95.19 100 GLY A CA 1
ATOM 795 C C . GLY A 1 100 ? -0.415 6.249 -1.861 1.00 95.19 100 GLY A C 1
ATOM 796 O O . GLY A 1 100 ? -0.196 7.447 -1.735 1.00 95.19 100 GLY A O 1
ATOM 797 N N . HIS A 1 101 ? -0.353 5.649 -3.052 1.00 96.56 101 HIS A N 1
ATOM 798 C CA . HIS A 1 101 ? 0.130 6.362 -4.239 1.00 96.56 101 HIS A CA 1
ATOM 799 C C . HIS A 1 101 ? -0.668 6.083 -5.521 1.00 96.56 101 HIS A C 1
ATOM 801 O O . HIS A 1 101 ? -1.253 5.015 -5.702 1.00 96.56 101 HIS A O 1
ATOM 807 N N . SER A 1 102 ? -0.622 7.036 -6.455 1.00 91.88 102 SER A N 1
ATOM 808 C CA . SER A 1 102 ? -1.377 7.080 -7.730 1.00 91.88 102 SER A CA 1
ATOM 809 C C . SER A 1 102 ? -1.020 6.030 -8.793 1.00 91.88 102 SER A C 1
ATOM 811 O O . SER A 1 102 ? -1.442 6.132 -9.943 1.00 91.88 102 SER A O 1
ATOM 813 N N . GLY A 1 103 ? -0.262 4.998 -8.434 1.00 91.69 103 GLY A N 1
ATOM 814 C CA . GLY A 1 103 ? 0.154 3.931 -9.345 1.00 91.69 103 GLY A CA 1
ATOM 815 C C . GLY A 1 103 ? 1.665 3.760 -9.391 1.00 91.69 103 GLY A C 1
ATOM 816 O O . GLY A 1 103 ? 2.419 4.738 -9.411 1.00 91.69 103 GLY A O 1
ATOM 817 N N . THR A 1 104 ? 2.091 2.501 -9.367 1.00 93.31 104 THR A N 1
ATOM 818 C CA . THR A 1 104 ? 3.490 2.097 -9.223 1.00 93.31 104 THR A CA 1
ATOM 819 C C . THR A 1 104 ? 4.315 2.532 -10.429 1.00 93.31 104 THR A C 1
ATOM 821 O O . THR A 1 104 ? 3.989 2.201 -11.566 1.00 93.31 104 THR A O 1
ATOM 824 N N . LEU A 1 105 ? 5.391 3.264 -10.162 1.00 93.69 105 LEU A N 1
ATOM 825 C CA . LEU A 1 105 ? 6.513 3.445 -11.073 1.00 93.69 105 LEU A CA 1
ATOM 826 C C . LEU A 1 105 ? 7.542 2.345 -10.815 1.00 93.69 105 LEU A C 1
ATOM 828 O O . LEU A 1 105 ? 7.855 2.054 -9.651 1.00 93.69 105 LEU A O 1
ATOM 832 N N . ASP A 1 106 ? 8.060 1.756 -11.895 1.00 89.94 106 ASP A N 1
ATOM 833 C CA . ASP A 1 106 ? 9.187 0.824 -11.835 1.00 89.94 106 ASP A CA 1
ATOM 834 C C . ASP A 1 106 ? 10.383 1.495 -11.119 1.00 89.94 106 ASP A C 1
ATOM 836 O O . ASP A 1 106 ? 10.522 2.721 -11.173 1.00 89.94 106 ASP A O 1
ATOM 840 N N . PRO A 1 107 ? 11.279 0.720 -10.480 1.00 92.00 107 PRO A N 1
ATOM 841 C CA . PRO A 1 107 ? 12.427 1.240 -9.730 1.00 92.00 107 PRO A CA 1
ATOM 842 C C . PRO A 1 107 ? 13.203 2.355 -10.449 1.00 92.00 107 PRO A C 1
ATOM 844 O O . PRO A 1 107 ? 13.403 3.428 -9.886 1.00 92.00 107 PRO A O 1
ATOM 847 N N . LYS A 1 108 ? 13.542 2.155 -11.729 1.00 94.00 108 LYS A N 1
ATOM 848 C CA . LYS A 1 108 ? 14.330 3.101 -12.542 1.00 94.00 108 LYS A CA 1
ATOM 849 C C . LYS A 1 108 ? 13.546 4.300 -13.099 1.00 94.00 108 LYS A C 1
ATOM 851 O O . LYS A 1 108 ? 14.127 5.134 -13.780 1.00 94.00 108 LYS A O 1
ATOM 856 N N . VAL A 1 109 ? 12.235 4.360 -12.878 1.00 96.44 109 VAL A N 1
ATOM 857 C CA . VAL A 1 109 ? 11.360 5.385 -13.466 1.00 96.44 109 VAL A CA 1
ATOM 858 C C . VAL A 1 109 ? 11.201 6.542 -12.490 1.00 96.44 109 VAL A C 1
ATOM 860 O O . VAL A 1 109 ? 10.944 6.310 -11.302 1.00 96.44 109 VAL A O 1
ATOM 863 N N . THR A 1 110 ? 11.342 7.765 -12.999 1.00 98.31 110 THR A N 1
ATOM 864 C CA . THR A 1 110 ? 11.260 9.016 -12.226 1.00 98.31 110 THR A CA 1
ATOM 865 C C . THR A 1 110 ? 9.967 9.785 -12.496 1.00 98.31 110 THR A C 1
ATOM 867 O O . THR A 1 110 ? 9.143 9.367 -13.321 1.00 98.31 110 THR A O 1
ATOM 870 N N . GLY A 1 111 ? 9.784 10.920 -11.820 1.00 97.56 111 GLY A N 1
ATOM 871 C CA . GLY A 1 111 ? 8.694 11.853 -12.083 1.00 97.56 111 GLY A CA 1
ATOM 872 C C . GLY A 1 111 ? 7.485 11.658 -11.178 1.00 97.56 111 GLY A C 1
ATOM 873 O O . GLY A 1 111 ? 7.561 11.041 -10.113 1.00 97.56 111 GLY A O 1
ATOM 874 N N . CYS A 1 112 ? 6.355 12.193 -11.633 1.00 97.50 112 CYS A N 1
ATOM 875 C CA . CYS A 1 112 ? 5.140 12.405 -10.857 1.00 97.50 112 CYS A CA 1
ATOM 876 C C . CYS A 1 112 ? 4.659 11.133 -10.160 1.00 97.50 112 CYS A C 1
ATOM 878 O O . CYS A 1 112 ? 4.140 10.212 -10.795 1.00 97.50 112 CYS A O 1
ATOM 880 N N . LEU A 1 113 ? 4.733 11.091 -8.839 1.00 97.94 113 LEU A N 1
ATOM 881 C CA . LEU A 1 113 ? 4.121 10.088 -7.984 1.00 97.94 113 LEU A CA 1
ATOM 882 C C . LEU A 1 113 ? 3.271 10.813 -6.948 1.00 97.94 113 LEU A C 1
ATOM 884 O O . LEU A 1 113 ? 3.757 11.223 -5.904 1.00 97.94 113 LEU A O 1
ATOM 888 N N . ILE A 1 114 ? 1.973 10.938 -7.222 1.00 97.75 114 ILE A N 1
ATOM 889 C CA . ILE A 1 114 ? 1.047 11.496 -6.235 1.00 97.75 114 ILE A CA 1
ATOM 890 C C . ILE A 1 114 ? 0.986 10.544 -5.038 1.00 97.75 114 ILE A C 1
ATOM 892 O O . ILE A 1 114 ? 0.555 9.395 -5.206 1.00 97.75 114 ILE A O 1
ATOM 896 N N . VAL A 1 115 ? 1.389 11.027 -3.864 1.00 97.94 115 VAL A N 1
ATOM 897 C CA . VAL A 1 115 ? 1.332 10.323 -2.580 1.00 97.94 115 VAL A CA 1
ATOM 898 C C . VAL A 1 115 ? 0.219 10.932 -1.736 1.00 97.94 115 VAL A C 1
ATOM 900 O O . VAL A 1 115 ? 0.236 12.110 -1.409 1.00 97.94 115 VAL A O 1
ATOM 903 N N . CYS A 1 116 ? -0.776 10.124 -1.402 1.00 97.75 116 CYS A N 1
ATOM 904 C CA . CYS A 1 116 ? -1.904 10.494 -0.560 1.00 97.75 116 CYS A CA 1
ATOM 905 C C . CYS A 1 116 ? -1.608 10.133 0.899 1.00 97.75 116 CYS A C 1
ATOM 907 O O . CYS A 1 116 ? -1.150 9.019 1.165 1.00 97.75 116 CYS A O 1
ATOM 909 N N . ILE A 1 117 ? -1.923 11.039 1.823 1.00 97.62 117 ILE A N 1
ATOM 910 C CA . ILE A 1 117 ? -1.689 10.895 3.264 1.00 97.62 117 ILE A CA 1
ATOM 911 C C . ILE A 1 117 ? -3.024 10.674 3.987 1.00 97.62 117 ILE A C 1
ATOM 913 O O . ILE A 1 117 ? -4.024 11.312 3.661 1.00 97.62 117 ILE A O 1
ATOM 917 N N . ASP A 1 118 ? -3.052 9.749 4.945 1.00 96.56 118 ASP A N 1
ATOM 918 C CA . ASP A 1 118 ? -4.171 9.430 5.837 1.00 96.56 118 ASP A CA 1
ATOM 919 C C . ASP A 1 118 ? -5.543 9.419 5.144 1.00 96.56 118 ASP A C 1
ATOM 921 O O . ASP A 1 118 ? -5.857 8.481 4.403 1.00 96.56 118 ASP A O 1
ATOM 925 N N . ARG A 1 119 ? -6.377 10.448 5.336 1.00 94.19 119 ARG A N 1
ATOM 926 C CA . ARG A 1 119 ? -7.730 10.528 4.760 1.00 94.19 119 ARG A CA 1
ATOM 927 C C . ARG A 1 119 ? -7.703 10.542 3.235 1.00 94.19 119 ARG A C 1
ATOM 929 O O . ARG A 1 119 ? -8.559 9.920 2.599 1.00 94.19 119 ARG A O 1
ATOM 936 N N . ALA A 1 120 ? -6.701 11.188 2.642 1.00 96.25 120 ALA A N 1
ATOM 937 C CA . ALA A 1 120 ? -6.549 11.263 1.194 1.00 96.25 120 ALA A CA 1
ATOM 938 C C . ALA A 1 120 ? -6.310 9.880 0.562 1.00 96.25 120 ALA A C 1
ATOM 940 O O . ALA A 1 120 ? -6.592 9.691 -0.621 1.00 96.25 120 ALA A O 1
ATOM 941 N N . THR A 1 121 ? -5.870 8.869 1.330 1.00 96.31 121 THR A N 1
ATOM 942 C CA . THR A 1 121 ? -5.683 7.497 0.811 1.00 96.31 121 THR A CA 1
ATOM 943 C C . THR A 1 121 ? -6.967 6.891 0.231 1.00 96.31 121 THR A C 1
ATOM 945 O O . THR A 1 121 ? -6.907 6.033 -0.653 1.00 96.31 121 THR A O 1
ATOM 948 N N . ARG A 1 122 ? -8.146 7.397 0.628 1.00 94.12 122 ARG A N 1
ATOM 949 C CA . ARG A 1 122 ? -9.456 7.015 0.064 1.00 94.12 122 ARG A CA 1
ATOM 950 C C . ARG A 1 122 ? -9.561 7.285 -1.447 1.00 94.12 122 ARG A C 1
ATOM 952 O O . ARG A 1 122 ? -10.330 6.588 -2.121 1.00 94.12 122 ARG A O 1
ATOM 959 N N . LEU A 1 123 ? -8.765 8.228 -1.965 1.00 94.56 123 LEU A N 1
ATOM 960 C CA . LEU A 1 123 ? -8.692 8.638 -3.374 1.00 94.56 123 LEU A CA 1
ATOM 961 C C . LEU A 1 123 ? -7.652 7.863 -4.197 1.00 94.56 123 LEU A C 1
ATOM 963 O O . LEU A 1 123 ? -7.632 7.976 -5.418 1.00 94.56 123 LEU A O 1
ATOM 967 N N . VAL A 1 124 ? -6.817 7.023 -3.580 1.00 94.06 124 VAL A N 1
ATOM 968 C CA . VAL A 1 124 ? -5.743 6.304 -4.293 1.00 94.06 124 VAL A CA 1
ATOM 969 C C . VAL A 1 124 ? -6.280 5.485 -5.467 1.00 94.06 124 VAL A C 1
ATOM 971 O O . VAL A 1 124 ? -5.687 5.489 -6.541 1.00 94.06 124 VAL A O 1
ATOM 974 N N . LYS A 1 125 ? -7.438 4.833 -5.301 1.00 89.62 125 LYS A N 1
ATOM 975 C CA . LYS A 1 125 ? -8.045 4.010 -6.357 1.00 89.62 125 LYS A CA 1
ATOM 976 C C . LYS A 1 125 ? -8.446 4.829 -7.591 1.00 89.62 125 LYS A C 1
ATOM 978 O O . LYS A 1 125 ? -8.230 4.356 -8.704 1.00 89.62 125 LYS A O 1
ATOM 983 N N . SER A 1 126 ? -8.991 6.039 -7.419 1.00 89.62 126 SER A N 1
ATOM 984 C CA . SER A 1 126 ? -9.318 6.901 -8.566 1.00 89.62 126 SER A CA 1
ATOM 985 C C . SER A 1 126 ? -8.046 7.415 -9.237 1.00 89.62 126 SER A C 1
ATOM 987 O O . SER A 1 126 ? -7.941 7.378 -10.459 1.00 89.62 126 SER A O 1
ATOM 989 N N . GLN A 1 127 ? -7.027 7.770 -8.450 1.00 92.75 127 GLN A N 1
ATOM 990 C CA . GLN A 1 127 ? -5.742 8.209 -8.994 1.00 92.75 127 GLN A CA 1
ATOM 991 C C . GLN A 1 127 ? -4.997 7.098 -9.745 1.00 92.75 127 GLN A C 1
ATOM 993 O O . GLN A 1 127 ? -4.375 7.367 -10.768 1.00 92.75 127 GLN A O 1
ATOM 998 N N . GLN A 1 128 ? -5.085 5.843 -9.296 1.00 92.50 128 GLN A N 1
ATOM 999 C CA . GLN A 1 128 ? -4.513 4.691 -10.002 1.00 92.50 128 GLN A CA 1
ATOM 1000 C C . GLN A 1 128 ? -5.167 4.467 -11.368 1.00 92.50 128 GLN A C 1
ATOM 1002 O O . GLN A 1 128 ? -4.450 4.228 -12.340 1.00 92.50 128 GLN A O 1
ATOM 1007 N N . GLY A 1 129 ? -6.496 4.599 -11.446 1.00 90.19 129 GLY A N 1
ATOM 1008 C CA . GLY A 1 129 ? -7.268 4.439 -12.682 1.00 90.19 129 GLY A CA 1
ATOM 1009 C C . GLY A 1 129 ? -7.193 5.618 -13.658 1.00 90.19 129 GLY A C 1
ATOM 1010 O O . GLY A 1 129 ? -7.531 5.446 -14.822 1.00 90.19 129 GLY A O 1
ATOM 1011 N N . ALA A 1 130 ? -6.738 6.795 -13.219 1.00 92.25 130 ALA A N 1
ATOM 1012 C CA . ALA A 1 130 ? -6.658 7.981 -14.072 1.00 92.25 130 ALA A CA 1
ATOM 1013 C C . ALA A 1 130 ? -5.618 7.844 -15.206 1.00 92.25 130 ALA A C 1
ATOM 1015 O O . ALA A 1 130 ? -4.627 7.125 -15.057 1.00 92.25 130 ALA A O 1
ATOM 1016 N N . GLY A 1 131 ? -5.797 8.577 -16.308 1.00 93.44 131 GLY A N 1
ATOM 1017 C CA . GLY A 1 131 ? -4.827 8.635 -17.412 1.00 93.44 131 GLY A CA 1
ATOM 1018 C C . GLY A 1 131 ? -3.435 9.098 -16.962 1.00 93.44 131 GLY A C 1
ATOM 1019 O O . GLY A 1 131 ? -3.293 9.787 -15.945 1.00 93.44 131 GLY A O 1
ATOM 1020 N N . LYS A 1 132 ? -2.397 8.669 -17.686 1.00 97.31 132 LYS A N 1
ATOM 1021 C CA . LYS A 1 132 ? -0.987 8.930 -17.360 1.00 97.31 132 LYS A CA 1
ATOM 1022 C C . LYS A 1 132 ? -0.240 9.420 -18.598 1.00 97.31 132 LYS A C 1
ATOM 1024 O O . LYS A 1 132 ? -0.485 8.927 -19.699 1.00 97.31 132 LYS A O 1
ATOM 1029 N N . GLU A 1 133 ? 0.715 10.322 -18.396 1.00 98.31 133 GLU A N 1
ATOM 1030 C CA . GLU A 1 133 ? 1.596 10.802 -19.465 1.00 98.31 133 GLU A CA 1
ATOM 1031 C C . GLU A 1 133 ? 3.058 10.566 -19.116 1.00 98.31 133 GLU A C 1
ATOM 1033 O O . GLU A 1 133 ? 3.470 10.687 -17.956 1.00 98.31 133 GLU A O 1
ATOM 1038 N N . TYR A 1 134 ? 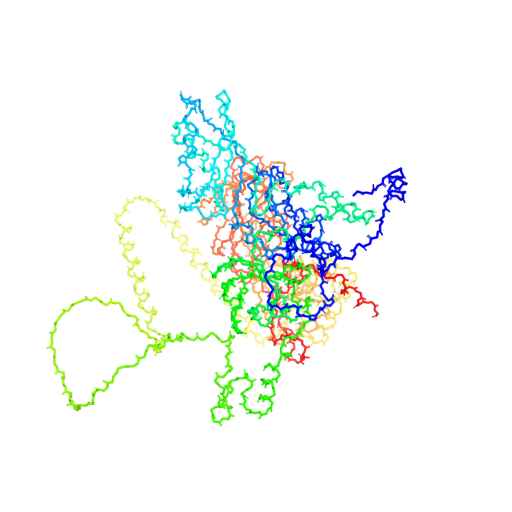3.846 10.247 -20.135 1.00 98.56 134 TYR A N 1
ATOM 1039 C CA . TYR A 1 134 ? 5.251 9.909 -19.994 1.00 98.56 134 TYR A CA 1
ATOM 1040 C C . TYR A 1 134 ? 6.098 10.594 -21.055 1.00 98.56 134 TYR A C 1
ATOM 1042 O O . TYR A 1 134 ? 5.651 10.785 -22.182 1.00 98.56 134 TYR A O 1
ATOM 1050 N N . VAL A 1 135 ? 7.349 10.859 -20.695 1.00 98.56 135 VAL A N 1
ATOM 1051 C CA . VAL A 1 135 ? 8.442 11.094 -21.636 1.00 98.56 135 VAL A CA 1
ATOM 1052 C C . VAL A 1 135 ? 9.363 9.883 -21.561 1.00 98.56 135 VAL A C 1
ATOM 1054 O O . VAL A 1 135 ? 9.798 9.476 -20.479 1.00 98.56 135 VAL A O 1
ATOM 1057 N N . CYS A 1 136 ? 9.595 9.255 -22.707 1.00 98.38 136 CYS A N 1
ATOM 1058 C CA . CYS A 1 136 ? 10.290 7.982 -22.816 1.00 98.38 136 CYS A CA 1
ATOM 1059 C C . CYS A 1 136 ? 11.495 8.104 -23.739 1.00 98.38 136 CYS A C 1
ATOM 1061 O O . CYS A 1 136 ? 11.386 8.666 -24.827 1.00 98.38 136 CYS A O 1
ATOM 1063 N N . VAL A 1 137 ? 12.607 7.491 -23.331 1.00 98.19 137 VAL A N 1
ATOM 1064 C CA . VAL A 1 137 ? 13.785 7.294 -24.174 1.00 98.19 137 VAL A CA 1
ATOM 1065 C C . VAL A 1 137 ? 13.779 5.854 -24.683 1.00 98.19 137 VAL A C 1
ATOM 1067 O O . VAL A 1 137 ? 13.917 4.896 -23.916 1.00 98.19 137 VAL A O 1
ATOM 1070 N N . LEU A 1 138 ? 13.593 5.693 -25.986 1.00 97.94 138 LEU A N 1
ATOM 1071 C CA . LEU A 1 138 ? 13.703 4.431 -26.709 1.00 97.94 138 LEU A CA 1
ATOM 1072 C C . LEU A 1 138 ? 15.130 4.267 -27.222 1.00 97.94 138 LEU A C 1
ATOM 1074 O O . LEU A 1 138 ? 15.661 5.167 -27.866 1.00 97.94 138 LEU A O 1
ATOM 1078 N N . ARG A 1 139 ? 15.714 3.088 -27.007 1.00 97.81 139 ARG A N 1
ATOM 1079 C CA . ARG A 1 139 ? 16.963 2.674 -27.642 1.00 97.81 139 ARG A CA 1
ATOM 1080 C C . ARG A 1 139 ? 16.702 1.592 -28.675 1.00 97.81 139 ARG A C 1
ATOM 1082 O O . ARG A 1 139 ? 16.259 0.492 -28.327 1.00 97.81 139 ARG A O 1
ATOM 1089 N N . LEU A 1 140 ? 17.002 1.906 -29.928 1.00 97.69 140 LEU A N 1
ATOM 1090 C CA . LEU A 1 140 ? 16.983 0.954 -31.035 1.00 97.69 140 LEU A CA 1
ATOM 1091 C C . LEU A 1 140 ? 18.274 0.129 -31.023 1.00 97.69 140 LEU A C 1
ATOM 1093 O O . LEU A 1 140 ? 19.313 0.600 -30.557 1.00 97.69 140 LEU A O 1
ATOM 1097 N N . HIS A 1 141 ? 18.209 -1.123 -31.479 1.00 97.25 141 HIS A N 1
ATOM 1098 C CA . HIS A 1 141 ? 19.390 -2.001 -31.475 1.00 97.25 141 HIS A CA 1
ATOM 1099 C C . HIS A 1 141 ? 20.296 -1.797 -32.696 1.00 97.25 141 HIS A C 1
ATOM 1101 O O . HIS A 1 141 ? 21.450 -2.212 -32.656 1.00 97.25 141 HIS A O 1
ATOM 1107 N N . ALA A 1 142 ? 19.803 -1.125 -33.740 1.00 95.00 142 ALA A N 1
ATOM 1108 C CA . ALA A 1 142 ? 20.571 -0.739 -34.919 1.00 95.00 142 ALA A CA 1
ATOM 1109 C C . ALA A 1 142 ? 20.071 0.593 -35.510 1.00 95.00 142 ALA A C 1
ATOM 1111 O O . ALA A 1 142 ? 18.995 1.086 -35.154 1.00 95.00 142 ALA A O 1
ATOM 1112 N N . ALA A 1 143 ? 20.858 1.161 -36.428 1.00 94.00 143 ALA A N 1
ATOM 1113 C CA . ALA A 1 143 ? 20.478 2.345 -37.192 1.00 94.00 143 ALA A CA 1
ATOM 1114 C C . ALA A 1 143 ? 19.291 2.050 -38.117 1.00 94.00 143 ALA A C 1
ATOM 1116 O O . ALA A 1 143 ? 19.189 0.969 -38.698 1.00 94.00 143 ALA A O 1
ATOM 1117 N N . LEU A 1 144 ? 18.389 3.023 -38.252 1.00 92.19 144 LEU A N 1
ATOM 1118 C CA . LEU A 1 144 ? 17.252 2.905 -39.157 1.00 92.19 144 LEU A CA 1
ATOM 1119 C C . LEU A 1 144 ? 17.691 3.211 -40.593 1.00 92.19 144 LEU A C 1
ATOM 1121 O O . LEU A 1 144 ? 18.327 4.239 -40.808 1.00 92.19 144 LEU A O 1
ATOM 1125 N N . PRO A 1 145 ? 17.282 2.404 -41.589 1.00 86.81 145 PRO A N 1
ATOM 1126 C CA . PRO A 1 145 ? 17.519 2.726 -42.998 1.00 86.81 145 PRO A CA 1
ATOM 1127 C C . PRO A 1 145 ? 16.810 4.014 -43.438 1.00 86.81 145 PRO A C 1
ATOM 1129 O O . PRO A 1 145 ? 17.283 4.721 -44.320 1.00 86.81 145 PRO A O 1
ATOM 1132 N N . ASN A 1 146 ? 15.653 4.307 -42.833 1.00 90.50 146 ASN A N 1
ATOM 1133 C CA . ASN A 1 146 ? 14.880 5.521 -43.070 1.00 90.50 146 ASN A CA 1
ATOM 1134 C C . ASN A 1 146 ? 14.424 6.127 -41.726 1.00 90.50 146 ASN A C 1
ATOM 1136 O O . ASN A 1 146 ? 13.496 5.593 -41.108 1.00 90.50 146 ASN A O 1
ATOM 1140 N N . PRO A 1 147 ? 15.008 7.255 -41.290 1.00 87.50 147 PRO A N 1
ATOM 1141 C CA . PRO A 1 147 ? 14.648 7.938 -40.042 1.00 87.50 147 PRO A CA 1
ATOM 1142 C C . PRO A 1 147 ? 13.170 8.349 -39.961 1.00 87.50 147 PRO A C 1
ATOM 1144 O O . PRO A 1 147 ? 12.548 8.258 -38.902 1.00 87.50 147 PRO A O 1
ATOM 1147 N N . ALA A 1 148 ? 12.548 8.694 -41.096 1.00 89.69 148 ALA A N 1
ATOM 1148 C CA . ALA A 1 148 ? 11.130 9.054 -41.164 1.00 89.69 148 ALA A CA 1
ATOM 1149 C C . ALA A 1 148 ? 10.181 7.859 -40.929 1.00 89.69 148 ALA A C 1
ATOM 1151 O O . ALA A 1 148 ? 8.959 8.023 -40.870 1.00 89.69 148 ALA A O 1
ATOM 1152 N N . ALA A 1 149 ? 10.697 6.630 -40.815 1.00 92.50 149 ALA A N 1
ATOM 1153 C CA . ALA A 1 149 ? 9.901 5.473 -40.407 1.00 92.50 149 ALA A CA 1
ATOM 1154 C C . ALA A 1 149 ? 9.498 5.531 -38.922 1.00 92.50 149 ALA A C 1
ATOM 1156 O O . ALA A 1 149 ? 8.413 5.066 -38.578 1.00 92.50 149 ALA A O 1
ATOM 1157 N N . LEU A 1 150 ? 10.316 6.140 -38.055 1.00 93.25 150 LEU A N 1
ATOM 1158 C CA . LEU A 1 150 ? 10.063 6.185 -36.612 1.00 93.25 150 LEU A CA 1
ATOM 1159 C C . LEU A 1 150 ? 8.801 6.991 -36.234 1.00 93.25 150 LEU A C 1
ATOM 1161 O O . LEU A 1 150 ? 7.956 6.427 -35.535 1.00 93.25 150 LEU A O 1
ATOM 1165 N N . PRO A 1 151 ? 8.591 8.238 -36.710 1.00 94.12 151 PRO A N 1
ATOM 1166 C CA . PRO A 1 151 ? 7.349 8.973 -36.450 1.00 94.12 151 PRO A CA 1
ATOM 1167 C C . PRO A 1 151 ? 6.099 8.224 -36.930 1.00 94.12 151 PRO A C 1
ATOM 1169 O O . PRO A 1 151 ? 5.093 8.176 -36.227 1.00 94.12 151 PRO A O 1
ATOM 1172 N N . ARG A 1 152 ? 6.177 7.577 -38.104 1.00 94.06 152 ARG A N 1
ATOM 1173 C CA . ARG A 1 152 ? 5.071 6.789 -38.675 1.00 94.06 152 ARG A CA 1
ATOM 1174 C C . ARG A 1 152 ? 4.755 5.552 -37.836 1.00 94.06 152 ARG A C 1
ATOM 1176 O O . ARG A 1 152 ? 3.585 5.270 -37.581 1.00 94.06 152 ARG A O 1
ATOM 1183 N N . ALA A 1 153 ? 5.780 4.837 -37.371 1.00 95.19 153 ALA A N 1
ATOM 1184 C CA . ALA A 1 153 ? 5.610 3.693 -36.476 1.00 95.19 153 ALA A CA 1
ATOM 1185 C C . ALA A 1 153 ? 5.004 4.115 -35.128 1.00 95.19 153 ALA A C 1
ATOM 1187 O O . ALA A 1 153 ? 4.116 3.436 -34.615 1.00 95.19 153 ALA A O 1
ATOM 1188 N N . LEU A 1 154 ? 5.430 5.263 -34.587 1.00 95.31 154 LEU A N 1
ATOM 1189 C CA . LEU A 1 154 ? 4.867 5.827 -33.362 1.00 95.31 154 LEU A CA 1
ATOM 1190 C C . LEU A 1 154 ? 3.387 6.191 -33.533 1.00 95.31 154 LEU A C 1
ATOM 1192 O O . LEU A 1 154 ? 2.571 5.788 -32.710 1.00 95.31 154 LEU A O 1
ATOM 1196 N N . GLN A 1 155 ? 3.027 6.852 -34.636 1.00 94.75 155 GLN A N 1
ATOM 1197 C CA . GLN A 1 155 ? 1.637 7.185 -34.953 1.00 94.75 155 GLN A CA 1
ATOM 1198 C C . GLN A 1 155 ? 0.770 5.937 -35.183 1.00 94.75 155 GLN A C 1
ATOM 1200 O O . GLN A 1 155 ? -0.385 5.906 -34.766 1.00 94.75 155 GLN A O 1
ATOM 1205 N N . THR A 1 156 ? 1.329 4.882 -35.784 1.00 95.81 156 THR A N 1
ATOM 1206 C CA . THR A 1 156 ? 0.639 3.591 -35.974 1.00 95.81 156 THR A CA 1
ATOM 1207 C C . THR A 1 156 ? 0.286 2.932 -34.637 1.00 95.81 156 THR A C 1
ATOM 1209 O O . THR A 1 156 ? -0.736 2.263 -34.522 1.00 95.81 156 THR A O 1
ATOM 1212 N N . LEU A 1 157 ? 1.106 3.144 -33.604 1.00 96.06 157 LEU A N 1
ATOM 1213 C CA . LEU A 1 157 ? 0.862 2.665 -32.244 1.00 96.06 157 LEU A CA 1
ATOM 1214 C C . LEU A 1 157 ? 0.078 3.688 -31.402 1.00 96.06 157 LEU A C 1
ATOM 1216 O O . LEU A 1 157 ? 0.357 3.869 -30.219 1.00 96.06 157 LEU A O 1
ATOM 1220 N N . THR A 1 158 ? -0.922 4.341 -31.992 1.00 96.69 158 THR A N 1
ATOM 1221 C CA . THR A 1 158 ? -1.918 5.147 -31.267 1.00 96.69 158 THR A CA 1
ATOM 1222 C C . THR A 1 158 ? -3.297 4.490 -31.342 1.00 96.69 158 THR A C 1
ATOM 1224 O O . THR A 1 158 ? -3.572 3.681 -32.225 1.00 96.69 158 THR A O 1
ATOM 1227 N N . GLY A 1 159 ? -4.166 4.781 -30.375 1.00 96.44 159 GLY A N 1
ATOM 1228 C CA . GLY A 1 159 ? -5.461 4.118 -30.220 1.00 96.44 159 GLY A CA 1
ATOM 1229 C C . GLY A 1 159 ? -5.395 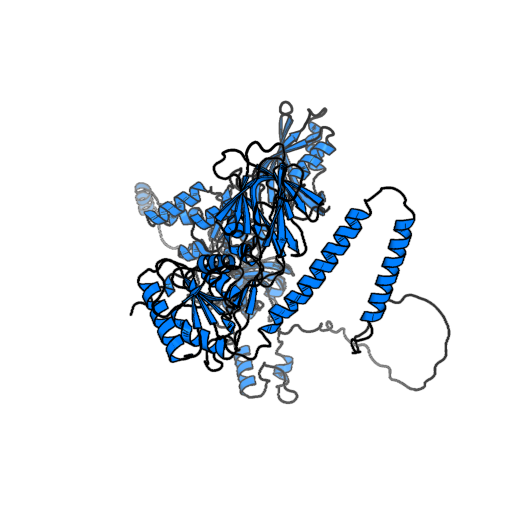2.854 -29.359 1.00 96.44 159 GLY A C 1
ATOM 1230 O O . GLY A 1 159 ? -4.551 2.725 -28.470 1.00 96.44 159 GLY A O 1
ATOM 1231 N N . ALA A 1 160 ? -6.340 1.938 -29.570 1.00 96.75 160 ALA A N 1
ATOM 1232 C CA . ALA A 1 160 ? -6.481 0.717 -28.781 1.00 96.75 160 ALA A CA 1
ATOM 1233 C C . ALA A 1 160 ? -5.449 -0.341 -29.207 1.00 96.75 160 ALA A C 1
ATOM 1235 O O . ALA A 1 160 ? -5.516 -0.884 -30.307 1.00 96.75 160 ALA A O 1
ATOM 1236 N N . LEU A 1 161 ? -4.509 -0.665 -28.317 1.00 96.00 161 LEU A N 1
ATOM 1237 C CA . LEU A 1 161 ? -3.401 -1.573 -28.600 1.00 96.00 161 LEU A CA 1
ATOM 1238 C C . LEU A 1 161 ? -3.474 -2.849 -27.777 1.00 96.00 161 LEU A C 1
ATOM 1240 O O . LEU A 1 161 ? -3.729 -2.828 -26.570 1.00 96.00 161 LEU A O 1
ATOM 1244 N N . PHE A 1 162 ? -3.114 -3.961 -28.409 1.00 96.25 162 PHE A N 1
ATOM 1245 C CA . PHE A 1 162 ? -2.824 -5.195 -27.698 1.00 96.25 162 PHE A CA 1
ATOM 1246 C C . PHE A 1 162 ? -1.511 -5.069 -26.935 1.00 96.25 162 PHE A C 1
ATOM 1248 O O . PHE A 1 162 ? -0.456 -4.783 -27.498 1.00 96.25 162 PHE A O 1
ATOM 1255 N N . GLN A 1 163 ? -1.564 -5.336 -25.638 1.00 93.56 163 GLN A N 1
ATOM 1256 C CA . GLN A 1 163 ? -0.393 -5.436 -24.789 1.00 93.56 163 GLN A CA 1
ATOM 1257 C C . GLN A 1 163 ? -0.464 -6.692 -23.938 1.00 93.56 163 GLN A C 1
ATOM 1259 O O . GLN A 1 163 ? -1.508 -7.081 -23.418 1.00 93.56 163 GLN A O 1
ATOM 1264 N N . ARG A 1 164 ? 0.698 -7.302 -23.736 1.00 92.00 164 ARG A N 1
ATOM 1265 C CA . ARG A 1 164 ? 0.908 -8.298 -22.694 1.00 92.00 164 ARG A CA 1
ATOM 1266 C C . ARG A 1 164 ? 1.872 -7.698 -21.671 1.00 92.00 164 ARG A C 1
ATOM 1268 O O . ARG A 1 164 ? 2.921 -7.194 -22.083 1.00 92.00 164 ARG A O 1
ATOM 1275 N N . PRO A 1 165 ? 1.548 -7.738 -20.366 1.00 90.75 165 PRO A N 1
ATOM 1276 C CA . PRO A 1 165 ? 2.467 -7.293 -19.328 1.00 90.75 165 PRO A CA 1
ATOM 1277 C C . PRO A 1 165 ? 3.863 -7.934 -19.469 1.00 90.75 165 PRO A C 1
ATOM 1279 O O . PRO A 1 165 ? 3.973 -9.090 -19.907 1.00 90.75 165 PRO A O 1
ATOM 1282 N N . PRO A 1 166 ? 4.938 -7.205 -19.120 1.00 85.50 166 PRO A N 1
ATOM 1283 C CA . PRO A 1 166 ? 6.292 -7.749 -19.116 1.00 85.50 166 PRO A CA 1
ATOM 1284 C C . PRO A 1 166 ? 6.451 -8.844 -18.048 1.00 85.50 166 PRO A C 1
ATOM 1286 O O . PRO A 1 166 ? 5.599 -9.012 -17.174 1.00 85.50 166 PRO A O 1
ATOM 1289 N N . LEU A 1 167 ? 7.560 -9.593 -18.123 1.00 80.31 167 LEU A N 1
ATOM 1290 C CA . LEU A 1 167 ? 7.882 -10.681 -17.184 1.00 80.31 167 LEU A CA 1
ATOM 1291 C C . LEU A 1 167 ? 7.829 -10.222 -15.720 1.00 80.31 167 LEU A C 1
ATOM 1293 O O . LEU A 1 167 ? 7.288 -10.928 -14.878 1.00 80.31 167 LEU A O 1
ATOM 1297 N N . ILE A 1 168 ? 8.339 -9.020 -15.442 1.00 78.50 168 ILE A N 1
ATOM 1298 C CA . ILE A 1 168 ? 8.292 -8.390 -14.123 1.00 78.50 168 ILE A CA 1
ATOM 1299 C C . ILE A 1 168 ? 7.135 -7.393 -14.127 1.00 78.50 168 ILE A C 1
ATOM 1301 O O . ILE A 1 168 ? 7.244 -6.302 -14.685 1.00 78.50 168 ILE A O 1
ATOM 1305 N N . SER A 1 169 ? 6.005 -7.780 -13.545 1.00 79.75 169 SER A N 1
ATOM 1306 C CA . SER A 1 169 ? 4.830 -6.920 -13.409 1.00 79.75 169 SER A CA 1
ATOM 1307 C C . SER A 1 169 ? 4.041 -7.259 -12.145 1.00 79.75 169 SER A C 1
ATOM 1309 O O . SER A 1 169 ? 4.056 -8.390 -11.672 1.00 79.75 169 SER A O 1
ATOM 1311 N N . ALA A 1 170 ? 3.330 -6.271 -11.597 1.00 72.88 170 ALA A N 1
ATOM 1312 C CA . ALA A 1 170 ? 2.464 -6.447 -10.425 1.00 72.88 170 ALA A CA 1
ATOM 1313 C C . ALA A 1 170 ? 1.102 -7.095 -10.758 1.00 72.88 170 ALA A C 1
ATOM 1315 O O . ALA A 1 170 ? 0.263 -7.273 -9.881 1.00 72.88 170 ALA A O 1
ATOM 1316 N N . VAL A 1 171 ? 0.847 -7.397 -12.034 1.00 81.38 171 VAL A N 1
ATOM 1317 C CA . VAL A 1 171 ? -0.442 -7.866 -12.556 1.00 81.38 171 VAL A CA 1
ATOM 1318 C C . VAL A 1 171 ? -0.242 -9.116 -13.401 1.00 81.38 171 VAL A C 1
ATOM 1320 O O . VAL A 1 171 ? 0.779 -9.263 -14.068 1.00 81.38 171 VAL A O 1
ATOM 1323 N N . LYS A 1 172 ? -1.237 -10.011 -13.405 1.00 83.56 172 LYS A N 1
ATOM 1324 C CA . LYS A 1 172 ? -1.184 -11.271 -14.156 1.00 83.56 172 LYS A CA 1
ATOM 1325 C C . LYS A 1 172 ? -0.864 -11.018 -15.633 1.00 83.56 172 LYS A C 1
ATOM 1327 O O . LYS A 1 172 ? -1.475 -10.171 -16.288 1.00 83.56 172 LYS A O 1
ATOM 1332 N N . ARG A 1 173 ? 0.084 -11.786 -16.170 1.00 89.19 173 ARG A N 1
ATOM 1333 C CA . ARG A 1 173 ? 0.549 -11.668 -17.554 1.00 89.19 173 ARG A CA 1
ATOM 1334 C C . ARG A 1 173 ? -0.447 -12.298 -18.530 1.00 89.19 173 ARG A C 1
ATOM 1336 O O . ARG A 1 173 ? -0.310 -13.453 -18.916 1.00 89.19 173 ARG A O 1
ATOM 1343 N N . GLN A 1 174 ? -1.448 -11.523 -18.927 1.00 91.12 174 GLN A N 1
ATOM 1344 C CA . GLN A 1 174 ? -2.453 -11.890 -19.929 1.00 91.12 174 GLN A CA 1
ATOM 1345 C C . GLN A 1 174 ? -2.518 -10.828 -21.028 1.00 91.12 174 GLN A C 1
ATOM 1347 O O . GLN A 1 174 ? -2.160 -9.671 -20.797 1.00 91.12 174 GLN A O 1
ATOM 1352 N N . LEU A 1 175 ? -2.934 -11.231 -22.229 1.00 93.56 175 LEU A N 1
ATOM 1353 C CA . LEU A 1 175 ? -3.170 -10.293 -23.322 1.00 93.56 175 LEU A CA 1
ATOM 1354 C C . LEU A 1 175 ? -4.346 -9.383 -22.956 1.00 93.56 175 LEU A C 1
ATOM 1356 O O . LEU A 1 175 ? -5.368 -9.857 -22.462 1.00 93.56 175 LEU A O 1
ATOM 1360 N N . ARG A 1 176 ? -4.185 -8.080 -23.166 1.00 94.75 176 ARG A N 1
ATOM 1361 C CA . ARG A 1 176 ? -5.195 -7.070 -22.852 1.00 94.75 176 ARG A CA 1
ATOM 1362 C C . ARG A 1 176 ? -5.100 -5.893 -23.805 1.00 94.75 176 ARG A C 1
ATOM 1364 O O . ARG A 1 176 ? -4.046 -5.651 -24.384 1.00 94.75 176 ARG A O 1
ATOM 1371 N N . ILE A 1 177 ? -6.188 -5.147 -23.912 1.00 95.88 177 ILE A N 1
ATOM 1372 C CA . ILE A 1 177 ? -6.246 -3.930 -24.718 1.00 95.88 177 ILE A CA 1
ATOM 1373 C C . ILE A 1 177 ? -5.972 -2.731 -23.813 1.00 95.88 177 ILE A C 1
ATOM 1375 O O . ILE A 1 177 ? -6.503 -2.661 -22.702 1.00 95.88 177 ILE A O 1
ATOM 1379 N N . ARG A 1 178 ? -5.107 -1.820 -24.255 1.00 97.06 178 ARG A N 1
ATOM 1380 C CA . ARG A 1 178 ? -4.849 -0.534 -23.601 1.00 97.06 178 ARG A CA 1
ATOM 1381 C C . ARG A 1 178 ? -4.762 0.568 -24.635 1.00 97.06 178 ARG A C 1
ATOM 1383 O O . ARG A 1 178 ? -4.190 0.358 -25.701 1.00 97.06 178 ARG A O 1
ATOM 1390 N N . THR A 1 179 ? -5.312 1.726 -24.302 1.00 97.69 179 THR A N 1
ATOM 1391 C CA . THR A 1 179 ? -5.390 2.843 -25.243 1.00 97.69 179 THR A CA 1
ATOM 1392 C C . THR A 1 179 ? -4.215 3.800 -25.069 1.00 97.69 179 THR A C 1
ATOM 1394 O O . THR A 1 179 ? -3.954 4.285 -23.967 1.00 97.69 179 THR A O 1
ATOM 1397 N N . ILE A 1 180 ? -3.521 4.105 -26.163 1.00 98.06 180 ILE A N 1
ATOM 1398 C CA . ILE A 1 180 ? -2.655 5.282 -26.266 1.00 98.06 180 ILE A CA 1
ATOM 1399 C C . ILE A 1 180 ? -3.496 6.394 -26.877 1.00 98.06 180 ILE A C 1
ATOM 1401 O O . ILE A 1 180 ? -3.935 6.285 -28.017 1.00 98.06 180 ILE A O 1
ATOM 1405 N N . HIS A 1 181 ? -3.755 7.446 -26.107 1.00 96.81 181 HIS A N 1
ATOM 1406 C CA . HIS A 1 181 ? -4.587 8.557 -26.556 1.00 96.81 181 HIS A CA 1
ATOM 1407 C C . HIS A 1 181 ? -3.850 9.386 -27.602 1.00 96.81 181 HIS A C 1
ATOM 1409 O O . HIS A 1 181 ? -4.406 9.693 -28.651 1.00 96.81 181 HIS A O 1
ATOM 1415 N N . GLN A 1 182 ? -2.596 9.736 -27.309 1.00 97.44 182 GLN A N 1
ATOM 1416 C CA . GLN A 1 182 ? -1.750 10.557 -28.168 1.00 97.44 182 GLN A CA 1
ATOM 1417 C C . GLN A 1 182 ? -0.277 10.217 -27.927 1.00 97.44 182 GLN A C 1
ATOM 1419 O O . GLN A 1 182 ? 0.108 9.789 -26.837 1.00 97.44 182 GLN A O 1
ATOM 1424 N N . SER A 1 183 ? 0.558 10.441 -28.935 1.00 97.06 183 SER A N 1
ATOM 1425 C CA . SER A 1 183 ? 2.011 10.326 -28.830 1.00 97.06 183 SER A CA 1
ATOM 1426 C C . SER A 1 183 ? 2.678 11.342 -29.742 1.00 97.06 183 SER A C 1
ATOM 1428 O O . SER A 1 183 ? 2.181 11.588 -30.839 1.00 97.06 183 SER A O 1
ATOM 1430 N N . ASN A 1 184 ? 3.811 11.887 -29.315 1.00 97.12 184 ASN A N 1
ATOM 1431 C CA . ASN A 1 184 ? 4.574 12.865 -30.079 1.00 97.12 184 ASN A CA 1
ATOM 1432 C C . ASN A 1 184 ? 6.068 12.542 -30.001 1.00 97.12 184 ASN A C 1
ATOM 1434 O O . ASN A 1 184 ? 6.602 12.388 -28.903 1.00 97.12 184 ASN A O 1
ATOM 1438 N N . LEU A 1 185 ? 6.744 12.448 -31.147 1.00 97.12 185 LEU A N 1
ATOM 1439 C CA . LEU A 1 185 ? 8.200 12.318 -31.181 1.00 97.12 185 LEU A CA 1
ATOM 1440 C C . LEU A 1 185 ? 8.815 13.694 -30.903 1.00 97.12 185 LEU A C 1
ATOM 1442 O O . LEU A 1 185 ? 8.476 14.661 -31.575 1.00 97.12 185 LEU A O 1
ATOM 1446 N N . ILE A 1 186 ? 9.701 13.771 -29.913 1.00 97.00 186 ILE A N 1
ATOM 1447 C CA . ILE A 1 186 ? 10.371 15.016 -29.522 1.00 97.00 186 ILE A CA 1
ATOM 1448 C C . ILE A 1 186 ? 11.704 15.128 -30.258 1.00 97.00 186 ILE A C 1
ATOM 1450 O O . ILE A 1 186 ? 11.970 16.133 -30.906 1.00 97.00 186 ILE A O 1
ATOM 1454 N N . GLU A 1 187 ? 12.526 14.082 -30.181 1.00 96.69 187 GLU A N 1
ATOM 1455 C CA . GLU A 1 187 ? 13.875 14.083 -30.746 1.00 96.69 187 GLU A CA 1
ATOM 1456 C C . GLU A 1 187 ? 14.287 12.668 -31.163 1.00 96.69 187 GLU A C 1
ATOM 1458 O O . GLU A 1 187 ? 13.872 11.679 -30.550 1.00 96.69 187 GLU A O 1
ATOM 1463 N N . PHE A 1 188 ? 15.115 12.558 -32.201 1.00 96.25 188 PHE A N 1
ATOM 1464 C CA . PHE A 1 188 ? 15.738 11.303 -32.606 1.00 96.25 188 PHE A CA 1
ATOM 1465 C C . PHE A 1 188 ? 17.200 11.532 -32.997 1.00 96.25 188 PHE A C 1
ATOM 1467 O O . PHE A 1 188 ? 17.484 12.267 -33.938 1.00 96.25 188 PHE A O 1
ATOM 1474 N N . ASP A 1 189 ? 18.115 10.875 -32.281 1.00 94.44 189 ASP A N 1
ATOM 1475 C CA . ASP A 1 189 ? 19.543 10.835 -32.589 1.00 94.44 189 ASP A CA 1
ATOM 1476 C C . ASP A 1 189 ? 19.883 9.487 -33.242 1.00 94.44 189 ASP A C 1
ATOM 1478 O O . ASP A 1 189 ? 19.948 8.435 -32.592 1.00 94.44 189 ASP A O 1
ATOM 1482 N N . GLU A 1 190 ? 20.124 9.532 -34.551 1.00 91.31 190 GLU A N 1
ATOM 1483 C CA . GLU A 1 190 ? 20.473 8.370 -35.370 1.00 91.31 190 GLU A CA 1
ATOM 1484 C C . GLU A 1 190 ? 21.814 7.745 -34.987 1.00 91.31 190 GLU A C 1
ATOM 1486 O O . GLU A 1 190 ? 21.943 6.519 -35.007 1.00 91.31 190 GLU A O 1
ATOM 1491 N N . LYS A 1 191 ? 22.803 8.564 -34.607 1.00 90.19 191 LYS A N 1
ATOM 1492 C CA . LYS A 1 191 ? 24.152 8.088 -34.268 1.00 90.19 191 LYS A CA 1
ATOM 1493 C C . LYS A 1 191 ? 24.148 7.334 -32.947 1.00 90.19 191 LYS A C 1
ATOM 1495 O O . LYS A 1 191 ? 24.884 6.365 -32.790 1.00 90.19 191 LYS A O 1
ATOM 1500 N N . ARG A 1 192 ? 23.325 7.781 -31.995 1.00 92.69 192 ARG A N 1
ATOM 1501 C CA . ARG A 1 192 ? 23.165 7.123 -30.688 1.00 92.69 192 ARG A CA 1
ATOM 1502 C C . ARG A 1 192 ? 22.092 6.038 -30.687 1.00 92.69 192 ARG A C 1
ATOM 1504 O O . ARG A 1 192 ? 21.997 5.295 -29.710 1.00 92.69 192 ARG A O 1
ATOM 1511 N N . ASN A 1 193 ? 21.287 5.956 -31.748 1.00 95.25 193 ASN A N 1
ATOM 1512 C CA . ASN A 1 193 ? 20.111 5.092 -31.842 1.00 95.25 193 ASN A CA 1
ATOM 1513 C C . ASN A 1 193 ? 19.106 5.346 -30.703 1.00 95.25 193 ASN A C 1
ATOM 1515 O O . ASN A 1 193 ? 18.490 4.409 -30.185 1.00 95.25 193 ASN A O 1
ATOM 1519 N N . LEU A 1 194 ? 18.961 6.613 -30.299 1.00 97.12 194 LEU A N 1
ATOM 1520 C CA . LEU A 1 194 ? 18.097 7.041 -29.200 1.00 97.12 194 LEU A CA 1
ATOM 1521 C C . LEU A 1 194 ? 16.985 7.948 -29.715 1.00 97.12 194 LEU A C 1
ATOM 1523 O O . LEU A 1 194 ? 17.246 8.924 -30.409 1.00 97.12 194 LEU A O 1
ATOM 1527 N N . ALA A 1 195 ? 15.751 7.645 -29.333 1.00 97.06 195 ALA A N 1
ATOM 1528 C CA . ALA A 1 195 ? 14.585 8.471 -29.614 1.00 97.06 195 ALA A CA 1
ATOM 1529 C C . ALA A 1 195 ? 13.909 8.897 -28.316 1.00 97.06 195 ALA A C 1
ATOM 1531 O O . ALA A 1 195 ? 13.703 8.068 -27.429 1.00 97.06 195 ALA A O 1
ATOM 1532 N N . VAL A 1 196 ? 13.508 10.159 -28.228 1.00 98.25 196 VAL A N 1
ATOM 1533 C CA . VAL A 1 196 ? 12.736 10.708 -27.114 1.00 98.25 196 VAL A CA 1
ATOM 1534 C C . VAL A 1 196 ? 11.333 11.023 -27.606 1.00 98.25 196 VAL A C 1
ATOM 1536 O O . VAL A 1 196 ? 11.162 11.746 -28.585 1.00 98.25 196 VAL A O 1
ATOM 1539 N N . PHE A 1 197 ? 10.313 10.492 -26.937 1.00 98.19 197 PHE A N 1
ATOM 1540 C CA . PHE A 1 197 ? 8.920 10.757 -27.291 1.00 98.19 197 PHE A CA 1
ATOM 1541 C C . PHE A 1 197 ? 8.041 10.948 -26.055 1.00 98.19 197 PHE A C 1
ATOM 1543 O O . PHE A 1 197 ? 8.264 10.339 -25.005 1.00 98.19 197 PHE A O 1
ATOM 1550 N N . TRP A 1 198 ? 7.021 11.788 -26.202 1.00 98.56 198 TRP A N 1
ATOM 1551 C CA . TRP A 1 198 ? 5.931 11.947 -25.249 1.00 98.56 198 TRP A CA 1
ATOM 1552 C C . TRP A 1 198 ? 4.776 11.009 -25.603 1.00 98.56 198 TRP A C 1
ATOM 1554 O O . TRP A 1 198 ? 4.499 10.755 -26.778 1.00 98.56 198 TRP A O 1
ATOM 1564 N N . VAL A 1 199 ? 4.086 10.492 -24.589 1.00 98.06 199 VAL A N 1
ATOM 1565 C CA . VAL A 1 199 ? 2.928 9.612 -24.762 1.00 98.06 199 VAL A CA 1
ATOM 1566 C C . VAL A 1 199 ? 1.892 9.838 -23.664 1.00 98.06 199 VAL A C 1
ATOM 1568 O O . VAL A 1 199 ? 2.218 9.796 -22.479 1.00 98.06 199 VAL A O 1
ATOM 1571 N N . SER A 1 200 ? 0.634 10.021 -24.067 1.00 98.31 200 SER A N 1
ATOM 1572 C CA . SER A 1 200 ? -0.550 10.035 -23.205 1.00 98.31 200 SER A CA 1
ATOM 1573 C C . SER A 1 200 ? -1.316 8.728 -23.358 1.00 98.31 200 SER A C 1
ATOM 1575 O O . SER A 1 200 ? -1.617 8.292 -24.472 1.00 98.31 200 SER A O 1
ATOM 1577 N N . CYS A 1 201 ? -1.613 8.066 -22.243 1.00 97.62 201 CYS A N 1
ATOM 1578 C CA . CYS A 1 201 ? -2.155 6.714 -22.265 1.00 97.62 201 CYS A CA 1
ATOM 1579 C C . CYS A 1 201 ? -3.093 6.403 -21.096 1.00 97.62 201 CYS A C 1
ATOM 1581 O O . CYS A 1 201 ? -3.079 7.038 -20.036 1.00 97.62 201 CYS A O 1
ATOM 1583 N N . GLU A 1 202 ? -3.886 5.357 -21.302 1.00 96.12 202 GLU A N 1
ATOM 1584 C CA . GLU A 1 202 ? -4.757 4.764 -20.299 1.00 96.12 202 GLU A CA 1
ATOM 1585 C C . GLU A 1 202 ? -3.936 4.145 -19.151 1.00 96.12 202 GLU A C 1
ATOM 1587 O O . GLU A 1 202 ? -2.817 3.644 -19.339 1.00 96.12 202 GLU A O 1
ATOM 1592 N N . ALA A 1 203 ? -4.510 4.110 -17.946 1.00 93.38 203 ALA A N 1
ATOM 1593 C CA . ALA A 1 203 ? -3.901 3.449 -16.800 1.00 93.38 203 ALA A CA 1
ATOM 1594 C C . ALA A 1 203 ? -3.559 1.967 -17.075 1.00 93.38 203 ALA A C 1
ATOM 1596 O O . ALA A 1 203 ? -4.359 1.159 -17.554 1.00 93.38 203 ALA A O 1
ATOM 1597 N N . GLY A 1 204 ? -2.337 1.575 -16.707 1.00 91.25 204 GLY A N 1
ATOM 1598 C CA . GLY A 1 204 ? -1.842 0.208 -16.895 1.00 91.25 204 GLY A CA 1
ATOM 1599 C C . GLY A 1 204 ? -1.264 -0.080 -18.285 1.00 91.25 204 GLY A C 1
ATOM 1600 O O . GLY A 1 204 ? -0.936 -1.237 -18.564 1.00 91.25 204 GLY A O 1
ATOM 1601 N N . THR A 1 205 ? -1.107 0.935 -19.134 1.00 95.75 205 THR A N 1
ATOM 1602 C CA . THR A 1 205 ? -0.292 0.846 -20.353 1.00 95.75 205 THR A CA 1
ATOM 1603 C C . THR A 1 205 ? 1.185 0.673 -19.986 1.00 95.75 205 THR A C 1
ATOM 1605 O O . THR A 1 205 ? 1.729 1.426 -19.179 1.00 95.75 205 THR A O 1
ATOM 1608 N N . TYR A 1 206 ? 1.852 -0.327 -20.565 1.00 95.44 206 TYR A N 1
ATOM 1609 C CA . TYR A 1 206 ? 3.278 -0.574 -20.344 1.00 95.44 206 TYR A CA 1
ATOM 1610 C C . TYR A 1 206 ? 4.124 0.088 -21.432 1.00 95.44 206 TYR A C 1
ATOM 1612 O O . TYR A 1 206 ? 4.255 -0.443 -22.535 1.00 95.44 206 TYR A O 1
ATOM 1620 N N . ILE A 1 207 ? 4.782 1.201 -21.096 1.00 96.62 207 ILE A N 1
ATOM 1621 C CA . ILE A 1 207 ? 5.665 1.920 -22.035 1.00 96.62 207 ILE A CA 1
ATOM 1622 C C . ILE A 1 207 ? 6.883 1.075 -22.445 1.00 96.62 207 ILE A C 1
ATOM 1624 O O . ILE A 1 207 ? 7.334 1.122 -23.586 1.00 96.62 207 ILE A O 1
ATOM 1628 N N . ARG A 1 208 ? 7.354 0.190 -21.559 1.00 94.88 208 ARG A N 1
ATOM 1629 C CA . ARG A 1 208 ? 8.387 -0.804 -21.888 1.00 94.88 208 ARG A CA 1
ATOM 1630 C C . ARG A 1 208 ? 7.964 -1.716 -23.042 1.00 94.88 208 ARG A C 1
ATOM 1632 O O . ARG A 1 208 ? 8.762 -1.978 -23.935 1.00 94.88 208 ARG A O 1
ATOM 1639 N N . THR A 1 209 ? 6.717 -2.186 -23.023 1.00 95.38 209 THR A N 1
ATOM 1640 C CA . THR A 1 209 ? 6.150 -3.027 -24.086 1.00 95.38 209 THR A CA 1
ATOM 1641 C C . THR A 1 209 ? 5.964 -2.223 -25.370 1.00 95.38 209 THR A C 1
ATOM 1643 O O . THR A 1 209 ? 6.291 -2.724 -26.440 1.00 95.38 209 THR A O 1
ATOM 1646 N N . LEU A 1 210 ? 5.532 -0.960 -25.265 1.00 96.81 210 LEU A N 1
ATOM 1647 C CA . LEU A 1 210 ? 5.454 -0.042 -26.405 1.00 96.81 210 LEU A CA 1
ATOM 1648 C C . LEU A 1 210 ? 6.812 0.115 -27.108 1.00 96.81 210 LEU A C 1
ATOM 1650 O O . LEU A 1 210 ? 6.877 0.005 -28.326 1.00 96.81 210 LEU A O 1
ATOM 1654 N N . CYS A 1 211 ? 7.902 0.283 -26.354 1.00 97.25 211 CYS A N 1
ATOM 1655 C CA . CYS A 1 211 ? 9.254 0.379 -26.916 1.00 97.25 211 CYS A CA 1
ATOM 1656 C C . CYS A 1 211 ? 9.679 -0.887 -27.672 1.00 97.25 211 CYS A C 1
ATOM 1658 O O . CYS A 1 211 ? 10.295 -0.799 -28.732 1.00 97.25 211 CYS A O 1
ATOM 1660 N N . VAL A 1 212 ? 9.328 -2.066 -27.148 1.00 96.69 212 VAL A N 1
ATOM 1661 C CA . VAL A 1 212 ? 9.575 -3.341 -27.839 1.00 96.69 212 VAL A CA 1
ATOM 1662 C C . VAL A 1 212 ? 8.756 -3.419 -29.126 1.00 96.69 212 VAL A C 1
ATOM 1664 O O . VAL A 1 212 ? 9.293 -3.789 -30.164 1.00 96.69 212 VAL A O 1
ATOM 1667 N N . HIS A 1 213 ? 7.477 -3.036 -29.088 1.00 96.88 213 HIS A N 1
ATOM 1668 C CA . HIS A 1 213 ? 6.614 -3.038 -30.271 1.00 96.88 213 HIS A CA 1
ATOM 1669 C C . HIS A 1 213 ? 7.112 -2.071 -31.351 1.00 96.88 213 HIS A C 1
ATOM 1671 O O . HIS A 1 213 ? 7.126 -2.447 -32.518 1.00 96.88 213 HIS A O 1
ATOM 1677 N N . LEU A 1 214 ? 7.582 -0.877 -30.970 1.00 96.50 214 LEU A N 1
ATOM 1678 C CA . LEU A 1 214 ? 8.233 0.064 -31.888 1.00 96.50 214 LEU A CA 1
ATOM 1679 C C . LEU A 1 214 ? 9.451 -0.573 -32.558 1.00 96.50 214 LEU A C 1
ATOM 1681 O O . LEU A 1 214 ? 9.571 -0.534 -33.778 1.00 96.50 214 LEU A O 1
ATOM 1685 N N . GLY A 1 215 ? 10.317 -1.219 -31.775 1.00 96.31 215 GLY A N 1
ATOM 1686 C CA . GLY A 1 215 ? 11.480 -1.930 -32.303 1.00 96.31 215 GLY A CA 1
ATOM 1687 C C . GLY A 1 215 ? 11.124 -3.052 -33.283 1.00 96.31 215 GLY A C 1
ATOM 1688 O O . GLY A 1 215 ? 11.798 -3.210 -34.297 1.00 96.31 215 GLY A O 1
ATOM 1689 N N . LEU A 1 216 ? 10.055 -3.807 -33.004 1.00 95.94 216 LEU A N 1
ATOM 1690 C CA . LEU A 1 216 ? 9.561 -4.871 -33.886 1.00 95.94 216 LEU A CA 1
ATOM 1691 C C . LEU A 1 216 ? 8.971 -4.315 -35.189 1.00 95.94 216 LEU A C 1
ATOM 1693 O O . LEU A 1 216 ? 9.282 -4.831 -36.256 1.00 95.94 216 LEU A O 1
ATOM 1697 N N . LEU A 1 217 ? 8.168 -3.248 -35.113 1.00 95.44 217 LEU A N 1
ATOM 1698 C CA . LEU A 1 217 ? 7.595 -2.568 -36.285 1.00 95.44 217 LEU A CA 1
ATOM 1699 C C . LEU A 1 217 ? 8.667 -1.970 -37.199 1.00 95.44 217 LEU A C 1
ATOM 1701 O O . LEU A 1 217 ? 8.509 -1.967 -38.415 1.00 95.44 217 LEU A O 1
ATOM 1705 N N . LEU A 1 218 ? 9.758 -1.476 -36.614 1.00 95.31 218 LEU A N 1
ATOM 1706 C CA . LEU A 1 218 ? 10.889 -0.910 -37.347 1.00 95.31 218 LEU A CA 1
ATOM 1707 C C . LEU A 1 218 ? 11.878 -1.972 -37.858 1.00 95.31 218 LEU A C 1
ATOM 1709 O O . LEU A 1 218 ? 12.797 -1.633 -38.596 1.00 95.31 218 LEU A O 1
ATOM 1713 N N . GLY A 1 219 ? 11.733 -3.237 -37.450 1.00 94.88 219 GLY A N 1
ATOM 1714 C CA . GLY A 1 219 ? 12.581 -4.360 -37.872 1.00 94.88 219 GLY A CA 1
ATOM 1715 C C . GLY A 1 219 ? 13.977 -4.417 -37.238 1.00 94.88 219 GLY A C 1
ATOM 1716 O O . GLY A 1 219 ? 14.627 -5.455 -37.306 1.00 94.88 219 GLY A O 1
ATOM 1717 N N . VAL A 1 220 ? 14.432 -3.346 -36.582 1.00 95.44 220 VAL A N 1
ATOM 1718 C CA . VAL A 1 220 ? 15.765 -3.268 -35.953 1.00 95.44 220 VAL A CA 1
ATOM 1719 C C . VAL A 1 220 ? 15.787 -3.710 -34.490 1.00 95.44 220 VAL A C 1
ATOM 1721 O O . VAL A 1 220 ? 16.861 -3.825 -33.912 1.00 95.44 220 VAL A O 1
ATOM 1724 N N . GLY A 1 221 ? 14.626 -3.940 -33.871 1.00 96.50 221 GLY A N 1
ATOM 1725 C CA . GLY A 1 221 ? 14.530 -4.197 -32.435 1.00 96.50 221 GLY A CA 1
ATOM 1726 C C . GLY A 1 221 ? 14.701 -2.929 -31.590 1.00 96.50 221 GLY A C 1
ATOM 1727 O O . GLY A 1 221 ? 15.217 -1.899 -32.028 1.00 96.50 221 GLY A O 1
ATOM 1728 N N . GLY A 1 222 ? 14.206 -2.969 -30.355 1.00 96.44 222 GLY A N 1
ATOM 1729 C CA . GLY A 1 222 ? 14.214 -1.798 -29.489 1.00 96.44 222 GLY A CA 1
ATOM 1730 C C . GLY A 1 222 ? 13.823 -2.116 -28.057 1.00 96.44 222 GLY A C 1
ATOM 1731 O O . GLY A 1 222 ? 13.129 -3.095 -27.774 1.00 96.44 222 GLY A O 1
ATOM 1732 N N . HIS A 1 223 ? 14.299 -1.287 -27.135 1.00 96.81 223 HIS A N 1
ATOM 1733 C CA . HIS A 1 223 ? 13.956 -1.384 -25.725 1.00 96.81 223 HIS A CA 1
ATOM 1734 C C . HIS A 1 223 ? 13.909 -0.008 -25.065 1.00 96.81 223 HIS A C 1
ATOM 1736 O O . HIS A 1 223 ? 14.490 0.963 -25.540 1.00 96.81 223 HIS A O 1
ATOM 1742 N N . MET A 1 224 ? 13.197 0.065 -23.945 1.00 97.31 224 MET A N 1
ATOM 1743 C CA . MET A 1 224 ? 13.114 1.278 -23.141 1.00 97.31 224 MET A CA 1
ATOM 1744 C C . MET A 1 224 ? 14.435 1.497 -22.398 1.00 97.31 224 MET A C 1
ATOM 1746 O O . MET A 1 224 ? 14.806 0.664 -21.566 1.00 97.31 224 MET A O 1
ATOM 1750 N N . GLN A 1 225 ? 15.106 2.607 -22.698 1.00 96.56 225 GLN A N 1
ATOM 1751 C CA . GLN A 1 225 ? 16.343 3.034 -22.049 1.00 96.56 225 GLN A CA 1
ATOM 1752 C C . GLN A 1 225 ? 16.016 3.701 -20.710 1.00 96.56 225 GLN A C 1
ATOM 1754 O O . GLN A 1 225 ? 16.456 3.240 -19.657 1.00 96.56 225 GLN A O 1
ATOM 1759 N N . GLU A 1 226 ? 15.171 4.731 -20.752 1.00 96.12 226 GLU A N 1
ATOM 1760 C CA . GLU A 1 226 ? 14.769 5.542 -19.601 1.00 96.12 226 GLU A CA 1
ATOM 1761 C C . GLU A 1 226 ? 13.314 5.990 -19.744 1.00 96.12 226 GLU A C 1
ATOM 1763 O O . GLU A 1 226 ? 12.751 6.014 -20.841 1.00 96.12 226 GLU A O 1
ATOM 1768 N N . LEU A 1 227 ? 12.682 6.314 -18.618 1.00 98.19 227 LEU A N 1
ATOM 1769 C CA . LEU A 1 227 ? 11.286 6.730 -18.583 1.00 98.19 227 LEU A CA 1
ATOM 1770 C C . LEU A 1 227 ? 11.060 7.690 -17.416 1.00 98.19 227 LEU A C 1
ATOM 1772 O O . LEU A 1 227 ? 11.475 7.413 -16.288 1.00 98.19 227 LEU A O 1
ATOM 1776 N N . ARG A 1 228 ? 10.331 8.771 -17.688 1.00 98.44 228 ARG A N 1
ATOM 1777 C CA . ARG A 1 228 ? 9.841 9.727 -16.695 1.00 98.44 228 ARG A CA 1
ATOM 1778 C C . ARG A 1 228 ? 8.331 9.875 -16.839 1.00 98.44 228 ARG A C 1
ATOM 1780 O O . ARG A 1 228 ? 7.822 10.028 -17.948 1.00 98.44 228 ARG A O 1
ATOM 1787 N N . ARG A 1 229 ? 7.597 9.819 -15.727 1.00 98.44 229 ARG A N 1
ATOM 1788 C CA . ARG A 1 229 ? 6.158 10.121 -15.712 1.00 98.44 229 ARG A CA 1
ATOM 1789 C C . ARG A 1 229 ? 5.958 11.617 -15.503 1.00 98.44 229 ARG A C 1
ATOM 1791 O O . ARG A 1 229 ? 6.258 12.123 -14.428 1.00 98.44 229 ARG A O 1
ATOM 1798 N N . VAL A 1 230 ? 5.429 12.302 -16.509 1.00 98.19 230 VAL A N 1
ATOM 1799 C CA . VAL A 1 230 ? 5.250 13.766 -16.497 1.00 98.19 230 VAL A CA 1
ATOM 1800 C C . VAL A 1 230 ? 3.844 14.187 -16.070 1.00 98.19 230 VAL A C 1
ATOM 1802 O O . VAL A 1 230 ? 3.647 15.322 -15.647 1.00 98.19 230 VAL A O 1
ATOM 1805 N N . ARG A 1 231 ? 2.870 13.262 -16.103 1.00 97.44 231 ARG A N 1
ATOM 1806 C CA . ARG A 1 231 ? 1.521 13.462 -15.549 1.00 97.44 231 ARG A CA 1
ATOM 1807 C C . ARG A 1 231 ? 0.962 12.195 -14.919 1.00 97.44 231 ARG A C 1
ATOM 1809 O O . ARG A 1 231 ? 1.087 11.094 -15.462 1.00 97.44 231 ARG A O 1
ATOM 1816 N N . SER A 1 232 ? 0.283 12.360 -13.789 1.00 95.62 232 SER A N 1
ATOM 1817 C CA . SER A 1 232 ? -0.511 11.328 -13.133 1.00 95.62 232 SER A CA 1
ATOM 1818 C C . SER A 1 232 ? -1.904 11.869 -12.812 1.00 95.62 232 SER A C 1
ATOM 1820 O O . SER A 1 232 ? -2.079 12.594 -11.839 1.00 95.62 232 SER A O 1
ATOM 1822 N N . GLY A 1 233 ? -2.911 11.531 -13.622 1.00 91.75 233 GLY A N 1
ATOM 1823 C CA . GLY A 1 233 ? -4.272 12.025 -13.420 1.00 91.75 233 GLY A CA 1
ATOM 1824 C C . GLY A 1 233 ? -4.345 13.553 -13.403 1.00 91.75 233 GLY A C 1
ATOM 1825 O O . GLY A 1 233 ? -4.007 14.199 -14.391 1.00 91.75 233 GLY A O 1
ATOM 1826 N N . ALA A 1 234 ? -4.785 14.115 -12.277 1.00 89.38 234 ALA A N 1
ATOM 1827 C CA . ALA A 1 234 ? -5.020 15.550 -12.125 1.00 89.38 234 ALA A CA 1
ATOM 1828 C C . ALA A 1 234 ? -3.742 16.399 -11.988 1.00 89.38 234 ALA A C 1
ATOM 1830 O O . ALA A 1 234 ? -3.842 17.617 -12.073 1.00 89.38 234 ALA A O 1
ATOM 1831 N N . MET A 1 235 ? -2.569 15.792 -11.763 1.00 93.12 235 MET A N 1
ATOM 1832 C CA . MET A 1 235 ? -1.322 16.533 -11.522 1.00 93.12 235 MET A CA 1
ATOM 1833 C C . MET A 1 235 ? -0.239 16.170 -12.535 1.00 93.12 235 MET A C 1
ATOM 1835 O O . MET A 1 235 ? -0.056 14.999 -12.883 1.00 93.12 235 MET A O 1
ATOM 1839 N N . SER A 1 236 ? 0.489 17.185 -12.980 1.00 95.75 236 SER A N 1
ATOM 1840 C CA . SER A 1 236 ? 1.684 17.112 -13.815 1.00 95.75 236 SER A CA 1
ATOM 1841 C C . SER A 1 236 ? 2.926 17.572 -13.058 1.00 95.75 236 SER A C 1
ATOM 1843 O O . SER A 1 236 ? 2.848 18.033 -11.920 1.00 95.75 236 SER A O 1
ATOM 1845 N N . GLU A 1 237 ? 4.088 17.454 -13.692 1.00 95.31 237 GLU A N 1
ATOM 1846 C CA . GLU A 1 237 ? 5.348 17.923 -13.112 1.00 95.31 237 GLU A CA 1
ATOM 1847 C C . GLU A 1 237 ? 5.423 19.449 -12.981 1.00 95.31 237 GLU A C 1
ATOM 1849 O O . GLU A 1 237 ? 6.215 19.954 -12.194 1.00 95.31 237 GLU A O 1
ATOM 1854 N N . ASN A 1 238 ? 4.544 20.174 -13.676 1.00 93.38 238 ASN A N 1
ATOM 1855 C CA . ASN A 1 238 ? 4.423 21.626 -13.567 1.00 93.38 238 ASN A CA 1
ATOM 1856 C C . ASN A 1 238 ? 3.543 22.061 -12.380 1.00 93.38 238 ASN A C 1
ATOM 1858 O O . ASN A 1 238 ? 3.510 23.239 -12.040 1.00 93.38 238 ASN A O 1
ATOM 1862 N N . ASP A 1 239 ? 2.831 21.126 -11.741 1.00 89.62 239 ASP A N 1
ATOM 1863 C CA . ASP A 1 239 ? 1.880 21.410 -10.661 1.00 89.62 239 ASP A CA 1
ATOM 1864 C C . ASP A 1 239 ? 2.545 21.290 -9.279 1.00 89.62 239 ASP A C 1
ATOM 1866 O O . ASP A 1 239 ? 2.180 20.428 -8.468 1.00 89.62 239 ASP A O 1
ATOM 1870 N N . ASP A 1 240 ? 3.525 22.164 -9.023 1.00 84.56 240 ASP A N 1
ATOM 1871 C CA . ASP A 1 240 ? 4.295 22.252 -7.771 1.00 84.56 240 ASP A CA 1
ATOM 1872 C C . ASP A 1 240 ? 4.876 20.893 -7.343 1.00 84.56 240 ASP A C 1
ATOM 1874 O O . ASP A 1 240 ? 4.602 20.389 -6.249 1.00 84.56 240 ASP A O 1
ATOM 1878 N N . ILE A 1 241 ? 5.620 20.246 -8.245 1.00 94.50 241 ILE A N 1
ATOM 1879 C CA . ILE A 1 241 ? 6.282 18.979 -7.933 1.00 94.50 241 ILE A CA 1
ATOM 1880 C C . ILE A 1 241 ? 7.401 19.201 -6.905 1.00 94.50 241 ILE A C 1
ATOM 1882 O O . ILE A 1 241 ? 8.124 20.195 -6.954 1.00 94.50 241 ILE A O 1
ATOM 1886 N N . VAL A 1 242 ? 7.543 18.270 -5.965 1.00 97.25 242 VAL A N 1
ATOM 1887 C CA . VAL A 1 242 ? 8.507 18.356 -4.858 1.00 97.25 242 VAL A CA 1
ATOM 1888 C C . VAL A 1 242 ? 9.312 17.075 -4.733 1.00 97.25 242 VAL A C 1
ATOM 1890 O O . VAL A 1 242 ? 8.846 15.989 -5.078 1.00 97.25 242 VAL A O 1
ATOM 1893 N N . THR A 1 243 ? 10.527 17.178 -4.216 1.00 98.25 243 THR A N 1
ATOM 1894 C CA . THR A 1 243 ? 11.419 16.035 -4.015 1.00 98.25 243 THR A CA 1
ATOM 1895 C C . THR A 1 243 ? 11.291 15.455 -2.606 1.00 98.25 243 THR A C 1
ATOM 1897 O O . THR A 1 243 ? 10.699 16.040 -1.701 1.00 98.25 243 THR A O 1
ATOM 1900 N N . MET A 1 244 ? 11.897 14.285 -2.391 1.00 97.06 244 MET A N 1
ATOM 1901 C CA . MET A 1 244 ? 12.039 13.704 -1.050 1.00 97.06 244 MET A CA 1
ATOM 1902 C C . MET A 1 244 ? 12.822 14.612 -0.091 1.00 97.06 244 MET A C 1
ATOM 1904 O O . MET A 1 244 ? 12.533 14.613 1.104 1.00 97.06 244 MET A O 1
ATOM 1908 N N . HIS A 1 245 ? 13.792 15.370 -0.611 1.00 97.50 245 HIS A N 1
ATOM 1909 C CA . HIS A 1 245 ? 14.588 16.309 0.177 1.00 97.50 245 HIS A CA 1
ATOM 1910 C C . HIS A 1 245 ? 13.715 17.456 0.680 1.00 97.50 245 HIS A C 1
ATOM 1912 O O . HIS A 1 245 ? 13.687 17.699 1.879 1.00 97.50 245 HIS A O 1
ATOM 1918 N N . ASP A 1 246 ? 12.885 18.042 -0.190 1.00 97.44 246 ASP A N 1
ATOM 1919 C CA . ASP A 1 246 ? 11.952 19.104 0.206 1.00 97.44 246 ASP A CA 1
ATOM 1920 C C . ASP A 1 246 ? 11.003 18.647 1.323 1.00 97.44 246 ASP A C 1
ATOM 1922 O O . ASP A 1 246 ? 10.712 19.406 2.243 1.00 97.44 246 ASP A O 1
ATOM 1926 N N . VAL A 1 247 ? 10.526 17.396 1.273 1.00 97.00 247 VAL A N 1
ATOM 1927 C CA . VAL A 1 247 ? 9.652 16.843 2.322 1.00 97.00 247 VAL A CA 1
ATOM 1928 C C . VAL A 1 247 ? 10.400 16.667 3.643 1.00 97.00 247 VAL A C 1
ATOM 1930 O O . VAL A 1 247 ? 9.852 16.971 4.704 1.00 97.00 247 VAL A O 1
ATOM 1933 N N . MET A 1 248 ? 11.634 16.165 3.591 1.00 97.44 248 MET A N 1
ATOM 1934 C CA . MET A 1 248 ? 12.472 15.989 4.776 1.00 97.44 248 MET A CA 1
ATOM 1935 C C . MET A 1 248 ? 12.809 17.338 5.420 1.00 97.44 248 MET A C 1
ATOM 1937 O O . MET A 1 248 ? 12.623 17.495 6.627 1.00 97.44 248 MET A O 1
ATOM 1941 N N . ASP A 1 249 ? 13.209 18.313 4.609 1.00 97.19 249 ASP A N 1
ATOM 1942 C CA . ASP A 1 249 ? 13.570 19.659 5.049 1.00 97.19 249 ASP A CA 1
ATOM 1943 C C . ASP A 1 249 ? 12.353 20.408 5.600 1.00 97.19 249 ASP A C 1
ATOM 1945 O O . ASP A 1 249 ? 12.434 21.026 6.661 1.00 97.19 249 ASP A O 1
ATOM 1949 N N . ALA A 1 250 ? 11.192 20.294 4.945 1.00 95.50 250 ALA A N 1
ATOM 1950 C CA . ALA A 1 250 ? 9.951 20.892 5.430 1.00 95.50 250 ALA A CA 1
ATOM 1951 C C . ALA A 1 250 ? 9.524 20.317 6.788 1.00 95.50 250 ALA A C 1
ATOM 1953 O O . ALA A 1 250 ? 9.074 21.058 7.665 1.00 95.50 250 ALA A O 1
ATOM 1954 N N . GLN A 1 251 ? 9.674 19.003 6.983 1.00 96.31 251 GLN A N 1
ATOM 1955 C CA . GLN A 1 251 ? 9.356 18.375 8.262 1.00 96.31 251 GLN A CA 1
ATOM 1956 C C . GLN A 1 251 ? 10.337 18.795 9.360 1.00 96.31 251 GLN A C 1
ATOM 1958 O O . GLN A 1 251 ? 9.909 19.063 10.484 1.00 96.31 251 GLN A O 1
ATOM 1963 N N . TRP A 1 252 ? 11.627 18.876 9.034 1.00 97.06 252 TRP A N 1
ATOM 1964 C CA . TRP A 1 252 ? 12.660 19.345 9.952 1.00 97.06 252 TRP A CA 1
ATOM 1965 C C . TRP A 1 252 ? 12.423 20.804 10.365 1.00 97.06 252 TRP A C 1
ATOM 1967 O O . TRP A 1 252 ? 12.437 21.121 11.551 1.00 97.06 252 TRP A O 1
ATOM 1977 N N . MET A 1 253 ? 12.100 21.684 9.411 1.00 95.50 253 MET A N 1
ATOM 1978 C CA . MET A 1 253 ? 11.814 23.096 9.683 1.00 95.50 253 MET A CA 1
ATOM 1979 C C . MET A 1 253 ? 10.606 23.268 10.614 1.00 95.50 253 MET A C 1
ATOM 1981 O O . MET A 1 253 ? 10.638 24.087 11.534 1.00 95.50 253 MET A O 1
ATOM 1985 N N . TYR A 1 254 ? 9.567 22.449 10.446 1.00 93.88 254 TYR A N 1
ATOM 1986 C CA . TYR A 1 254 ? 8.437 22.437 11.373 1.00 93.88 254 TYR A CA 1
ATOM 1987 C C . TYR A 1 254 ? 8.828 21.937 12.774 1.00 93.88 254 TYR A C 1
ATOM 1989 O O . TYR A 1 254 ? 8.387 22.496 13.779 1.00 93.88 254 TYR A O 1
ATOM 1997 N N . ASP A 1 255 ? 9.666 20.905 12.868 1.00 94.44 255 ASP A N 1
ATOM 1998 C CA . ASP A 1 255 ? 10.072 20.324 14.152 1.00 94.44 255 ASP A CA 1
ATOM 1999 C C . ASP A 1 255 ? 10.974 21.258 14.963 1.00 94.44 255 ASP A C 1
ATOM 2001 O O . ASP A 1 255 ? 10.815 21.365 16.182 1.00 94.44 255 ASP A O 1
ATOM 2005 N N . ASN A 1 256 ? 11.887 21.948 14.281 1.00 96.38 256 ASN A N 1
ATOM 2006 C CA . ASN A 1 256 ? 12.912 22.783 14.895 1.00 96.38 256 ASN A CA 1
ATOM 2007 C C . ASN A 1 256 ? 12.467 24.241 15.071 1.00 96.38 256 ASN A C 1
ATOM 2009 O O . ASN A 1 256 ? 12.759 24.844 16.102 1.00 96.38 256 ASN A O 1
ATOM 2013 N N . ASN A 1 257 ? 11.733 24.797 14.103 1.00 94.81 257 ASN A N 1
ATOM 2014 C CA . ASN A 1 257 ? 11.388 26.222 14.071 1.00 94.81 257 ASN A CA 1
ATOM 2015 C C . ASN A 1 257 ? 9.887 26.480 14.247 1.00 94.81 257 ASN A C 1
ATOM 2017 O O . ASN A 1 257 ? 9.488 27.637 14.361 1.00 94.81 257 ASN A O 1
ATOM 2021 N N . ARG A 1 258 ? 9.049 25.430 14.265 1.00 92.25 258 ARG A N 1
ATOM 2022 C CA . ARG A 1 258 ? 7.576 25.533 14.277 1.00 92.25 258 ARG A CA 1
ATOM 2023 C C . ARG A 1 258 ? 6.997 26.316 13.094 1.00 92.25 258 ARG A C 1
ATOM 2025 O O . ARG A 1 258 ? 5.843 26.731 13.149 1.00 92.25 258 ARG A O 1
ATOM 2032 N N . ASP A 1 259 ? 7.765 26.478 12.018 1.00 91.06 259 ASP A N 1
ATOM 2033 C CA . ASP A 1 259 ? 7.297 27.117 10.792 1.00 91.06 259 ASP A CA 1
ATOM 2034 C C . ASP A 1 259 ? 6.521 26.108 9.932 1.00 91.06 259 ASP A C 1
ATOM 2036 O O . ASP A 1 259 ? 7.038 25.071 9.515 1.00 91.06 259 ASP A O 1
ATOM 2040 N N . GLU A 1 260 ? 5.247 26.406 9.683 1.00 92.81 260 GLU A N 1
ATOM 2041 C CA . GLU A 1 260 ? 4.346 25.577 8.880 1.00 92.81 260 GLU A CA 1
ATOM 2042 C C . GLU A 1 260 ? 4.425 25.871 7.377 1.00 92.81 260 GLU A C 1
ATOM 2044 O O . GLU A 1 260 ? 3.902 25.091 6.577 1.00 92.81 260 GLU A O 1
ATOM 2049 N N . SER A 1 261 ? 5.024 26.997 6.978 1.00 91.69 261 SER A N 1
ATOM 2050 C CA . SER A 1 261 ? 4.952 27.518 5.608 1.00 91.69 261 SER A CA 1
ATOM 2051 C C . SER A 1 261 ? 5.513 26.531 4.584 1.00 91.69 261 SER A C 1
ATOM 2053 O O . SER A 1 261 ? 4.865 26.243 3.574 1.00 91.69 261 SER A O 1
ATOM 2055 N N . TYR A 1 262 ? 6.665 25.928 4.884 1.00 92.75 262 TYR A N 1
ATOM 2056 C CA . TYR A 1 262 ? 7.298 24.955 4.004 1.00 92.75 262 TYR A CA 1
ATOM 2057 C C . TYR A 1 262 ? 6.471 23.659 3.926 1.00 92.75 262 TYR A C 1
ATOM 2059 O O . TYR A 1 262 ? 6.188 23.144 2.843 1.00 92.75 262 TYR A O 1
ATOM 2067 N N . LEU A 1 263 ? 5.962 23.168 5.056 1.00 91.62 263 LEU A N 1
ATOM 2068 C CA . LEU A 1 263 ? 5.140 21.956 5.075 1.00 91.62 263 LEU A CA 1
ATOM 2069 C C . LEU A 1 263 ? 3.822 22.145 4.300 1.00 91.62 263 LEU A C 1
ATOM 2071 O O . LEU A 1 263 ? 3.388 21.248 3.575 1.00 91.62 263 LEU A O 1
ATOM 2075 N N . ARG A 1 264 ? 3.233 23.347 4.370 1.00 92.88 264 ARG A N 1
ATOM 2076 C CA . ARG A 1 264 ? 2.054 23.754 3.584 1.00 92.88 264 ARG A CA 1
ATOM 2077 C C . ARG A 1 264 ? 2.348 23.963 2.096 1.00 92.88 264 ARG A C 1
ATOM 2079 O O . ARG A 1 264 ? 1.424 23.847 1.296 1.00 92.88 264 ARG A O 1
ATOM 2086 N N . ARG A 1 265 ? 3.601 24.241 1.722 1.00 92.00 265 ARG A N 1
ATOM 2087 C CA . ARG A 1 265 ? 4.055 24.286 0.321 1.00 92.00 265 ARG A CA 1
ATOM 2088 C C . ARG A 1 265 ? 4.170 22.882 -0.272 1.00 92.00 265 ARG A C 1
ATOM 2090 O O . ARG A 1 265 ? 3.712 22.646 -1.382 1.00 92.00 265 ARG A O 1
ATOM 2097 N N . VAL A 1 266 ? 4.779 21.961 0.473 1.00 94.75 266 VAL A N 1
ATOM 2098 C CA . VAL A 1 266 ? 5.080 20.594 0.012 1.00 94.75 266 VAL A CA 1
ATOM 2099 C C . VAL A 1 266 ? 3.833 19.706 -0.027 1.00 94.75 266 VAL A C 1
ATOM 2101 O O . VAL A 1 266 ? 3.707 18.831 -0.885 1.00 94.75 266 VAL A O 1
ATOM 2104 N N . ILE A 1 267 ? 2.898 19.924 0.897 1.00 95.88 267 ILE A N 1
ATOM 2105 C CA . ILE A 1 267 ? 1.648 19.169 0.986 1.00 95.88 267 ILE A CA 1
ATOM 2106 C C . ILE A 1 267 ? 0.512 20.033 0.446 1.00 95.88 267 ILE A C 1
ATOM 2108 O O . ILE A 1 267 ? 0.325 21.164 0.880 1.00 95.88 267 ILE A O 1
ATOM 2112 N N . ARG A 1 268 ? -0.302 19.486 -0.457 1.00 93.88 268 ARG A N 1
ATOM 2113 C CA . ARG A 1 268 ? -1.515 20.128 -0.983 1.00 93.88 268 ARG A CA 1
ATOM 2114 C C . ARG A 1 268 ? -2.765 19.476 -0.389 1.00 93.88 268 ARG A C 1
ATOM 2116 O O . ARG A 1 268 ? -2.738 18.279 -0.106 1.00 93.88 268 ARG A O 1
ATOM 2123 N N . PRO A 1 269 ? -3.887 20.197 -0.225 1.00 95.19 269 PRO A N 1
ATOM 2124 C CA . PRO A 1 269 ? -5.135 19.576 0.204 1.00 95.19 269 PRO A CA 1
ATOM 2125 C C . PRO A 1 269 ? -5.645 18.589 -0.843 1.00 95.19 269 PRO A C 1
ATOM 2127 O O . PRO A 1 269 ? -5.561 18.866 -2.038 1.00 95.19 269 PRO A O 1
ATOM 2130 N N . LEU A 1 270 ? -6.249 17.484 -0.404 1.00 95.62 270 LEU A N 1
ATOM 2131 C CA . LEU A 1 270 ? -6.805 16.443 -1.276 1.00 95.62 270 LEU A CA 1
ATOM 2132 C C . LEU A 1 270 ? -7.805 16.956 -2.323 1.00 95.62 270 LEU A C 1
ATOM 2134 O O . LEU A 1 270 ? -7.993 16.316 -3.356 1.00 95.62 270 LEU A O 1
ATOM 2138 N N . GLU A 1 271 ? -8.409 18.122 -2.089 1.00 95.00 271 GLU A N 1
ATOM 2139 C CA . GLU A 1 271 ? -9.279 18.819 -3.033 1.00 95.00 271 GLU A CA 1
ATOM 2140 C C . GLU A 1 271 ? -8.589 19.153 -4.363 1.00 95.00 271 GLU A C 1
ATOM 2142 O O . GLU A 1 271 ? -9.267 19.220 -5.388 1.00 95.00 271 GLU A O 1
ATOM 2147 N N . CYS A 1 272 ? -7.256 19.296 -4.385 1.00 94.12 272 CYS A N 1
ATOM 2148 C CA . CYS A 1 272 ? -6.505 19.545 -5.619 1.00 94.12 272 CYS A CA 1
ATOM 2149 C C . CYS A 1 272 ? -6.682 18.424 -6.656 1.00 94.12 272 CYS A C 1
ATOM 2151 O O . CYS A 1 272 ? -6.649 18.683 -7.853 1.00 94.12 272 CYS A O 1
ATOM 2153 N N . LEU A 1 273 ? -6.951 17.191 -6.212 1.00 94.31 273 LEU A N 1
ATOM 2154 C CA . LEU A 1 273 ? -7.151 16.034 -7.087 1.00 94.31 273 LEU A CA 1
ATOM 2155 C C . LEU A 1 273 ? -8.530 15.999 -7.758 1.00 94.31 273 LEU A C 1
ATOM 2157 O O . LEU A 1 273 ? -8.781 15.125 -8.589 1.00 94.31 273 LEU A O 1
ATOM 2161 N N . MET A 1 274 ? -9.436 16.898 -7.363 1.00 93.31 274 MET A N 1
ATOM 2162 C CA . MET A 1 274 ? -10.842 16.890 -7.776 1.00 93.31 274 MET A CA 1
ATOM 2163 C C . MET A 1 274 ? -11.266 18.156 -8.525 1.00 93.31 274 MET A C 1
ATOM 2165 O O . MET A 1 274 ? -12.437 18.298 -8.856 1.00 93.31 274 MET A O 1
ATOM 2169 N N . VAL A 1 275 ? -10.329 19.052 -8.844 1.00 90.31 275 VAL A N 1
ATOM 2170 C CA . VAL A 1 275 ? -10.621 20.309 -9.557 1.00 90.31 275 VAL A CA 1
ATOM 2171 C C . VAL A 1 275 ? -11.197 20.105 -10.963 1.00 90.31 275 VAL A C 1
ATOM 2173 O O . VAL A 1 275 ? -11.841 21.004 -11.484 1.00 90.31 275 VAL A O 1
ATOM 2176 N N . GLY A 1 276 ? -10.985 18.930 -11.567 1.00 89.06 276 GLY A N 1
ATOM 2177 C CA . GLY A 1 276 ? -11.545 18.569 -12.873 1.00 89.06 276 GLY A CA 1
ATOM 2178 C C . GLY A 1 276 ? -12.950 17.955 -12.835 1.00 89.06 276 GLY A C 1
ATOM 2179 O O . GLY A 1 276 ? -13.493 17.665 -13.894 1.00 89.06 276 GLY A O 1
ATOM 2180 N N . TYR A 1 277 ? -13.531 17.716 -11.654 1.00 93.56 277 TYR A N 1
ATOM 2181 C CA . TYR A 1 277 ? -14.880 17.150 -11.529 1.00 93.56 277 TYR A CA 1
ATOM 2182 C C . TYR A 1 277 ? -15.922 18.267 -11.486 1.00 93.56 277 TYR A C 1
ATOM 2184 O O . TYR A 1 277 ? -15.706 19.297 -10.846 1.00 93.56 277 TYR A O 1
ATOM 2192 N N . LYS A 1 278 ? -17.095 18.023 -12.081 1.00 96.62 278 LYS A N 1
ATOM 2193 C CA . LYS A 1 278 ? -18.263 18.894 -11.897 1.00 96.62 278 LYS A CA 1
ATOM 2194 C C . LYS A 1 278 ? -18.727 18.856 -10.444 1.00 96.62 278 LYS A C 1
ATOM 2196 O O . LYS A 1 278 ? -18.694 17.801 -9.797 1.00 96.62 278 LYS A O 1
ATOM 2201 N N . ARG A 1 279 ? -19.141 20.009 -9.919 1.00 97.06 279 ARG A N 1
ATOM 2202 C CA . ARG A 1 279 ? -19.379 20.200 -8.484 1.00 97.06 279 ARG A CA 1
ATOM 2203 C C . ARG A 1 279 ? -20.865 20.233 -8.155 1.00 97.06 279 ARG A C 1
ATOM 2205 O O . ARG A 1 279 ? -21.674 20.836 -8.857 1.00 97.06 279 ARG A O 1
ATOM 2212 N N . ILE A 1 280 ? -21.204 19.644 -7.013 1.00 97.88 280 ILE A N 1
ATOM 2213 C CA . ILE A 1 280 ? -22.499 19.809 -6.355 1.00 97.88 280 ILE A CA 1
ATOM 2214 C C . ILE A 1 280 ? -22.247 20.262 -4.918 1.00 97.88 280 ILE A C 1
ATOM 2216 O O . ILE A 1 280 ? -21.566 19.589 -4.142 1.00 97.88 280 ILE A O 1
ATOM 2220 N N . VAL A 1 281 ? -22.809 21.413 -4.557 1.00 96.38 281 VAL A N 1
ATOM 2221 C CA . VAL A 1 281 ? -22.676 22.000 -3.223 1.00 96.38 281 VAL A CA 1
ATOM 2222 C C . VAL A 1 281 ? -23.830 21.521 -2.356 1.00 96.38 281 VAL A C 1
ATOM 2224 O O . VAL A 1 281 ? -25.004 21.717 -2.684 1.00 96.38 281 VAL A O 1
ATOM 2227 N N . VAL A 1 282 ? -23.481 20.903 -1.234 1.00 95.31 282 VAL A N 1
ATOM 2228 C CA . VAL A 1 282 ? -24.419 20.305 -0.284 1.00 95.31 282 VAL A CA 1
ATOM 2229 C C . VAL A 1 282 ? -24.664 21.274 0.870 1.00 95.31 282 VAL A C 1
ATOM 2231 O O . VAL A 1 282 ? -23.727 21.891 1.379 1.00 95.31 282 VAL A O 1
ATOM 2234 N N . LYS A 1 283 ? -25.922 21.400 1.307 1.00 92.19 283 LYS A N 1
ATOM 2235 C CA . LYS A 1 283 ? -26.268 22.155 2.519 1.00 92.19 283 LYS A CA 1
ATOM 2236 C C . LYS A 1 283 ? -25.582 21.541 3.734 1.00 92.19 283 LYS A C 1
ATOM 2238 O O . LYS A 1 283 ? -25.644 20.327 3.919 1.00 92.19 283 LYS A O 1
ATOM 2243 N N . ASP A 1 284 ? -25.043 22.378 4.616 1.00 88.62 284 ASP A N 1
ATOM 2244 C CA . ASP A 1 284 ? -24.338 21.954 5.832 1.00 88.62 284 ASP A CA 1
ATOM 2245 C C . ASP A 1 284 ? -25.130 20.924 6.671 1.00 88.62 284 ASP A C 1
ATOM 2247 O O . ASP A 1 284 ? -24.565 19.955 7.176 1.00 88.62 284 ASP A O 1
ATOM 2251 N N . SER A 1 285 ? -26.460 21.062 6.756 1.00 88.94 285 SER A N 1
ATOM 2252 C CA . SER A 1 285 ? -27.343 20.133 7.481 1.00 88.94 285 SER A CA 1
ATOM 2253 C C . SER A 1 285 ? -27.432 18.722 6.879 1.00 88.94 285 SER A C 1
ATOM 2255 O O . SER A 1 285 ? -27.792 17.781 7.589 1.00 88.94 285 SER A O 1
ATOM 2257 N N . ALA A 1 286 ? -27.110 18.563 5.594 1.00 92.19 286 ALA A N 1
ATOM 2258 C CA . ALA A 1 286 ? -27.141 17.293 4.872 1.00 92.19 286 ALA A CA 1
ATOM 2259 C C . ALA A 1 286 ? -25.758 16.621 4.773 1.00 92.19 286 ALA A C 1
ATOM 2261 O O . ALA A 1 286 ? -25.687 15.431 4.467 1.00 92.19 286 ALA A O 1
ATOM 2262 N N . VAL A 1 287 ? -24.670 17.340 5.079 1.00 94.12 287 VAL A N 1
ATOM 2263 C CA . VAL A 1 287 ? -23.288 16.839 4.954 1.00 94.12 287 VAL A CA 1
ATOM 2264 C C . VAL A 1 287 ? -23.074 15.562 5.764 1.00 94.12 287 VAL A C 1
ATOM 2266 O O . VAL A 1 287 ? -22.587 14.569 5.230 1.00 94.12 287 VAL A O 1
ATOM 2269 N N . ASN A 1 288 ? -23.493 15.550 7.035 1.00 95.38 288 ASN A N 1
ATOM 2270 C CA . ASN A 1 288 ? -23.310 14.384 7.899 1.00 95.38 288 ASN A CA 1
ATOM 2271 C C . ASN A 1 288 ? -23.993 13.133 7.317 1.00 95.38 288 ASN A C 1
ATOM 2273 O O . ASN A 1 288 ? -23.364 12.083 7.253 1.00 95.38 288 ASN A O 1
ATOM 2277 N N . ALA A 1 289 ? -25.227 13.248 6.813 1.00 93.19 289 ALA A N 1
ATOM 2278 C CA . ALA A 1 289 ? -25.945 12.115 6.224 1.00 93.19 289 ALA A CA 1
ATOM 2279 C C . ALA A 1 289 ? -25.193 11.520 5.019 1.00 93.19 289 ALA A C 1
ATOM 2281 O O . ALA A 1 289 ? -25.048 10.300 4.919 1.00 93.19 289 ALA A O 1
ATOM 2282 N N . VAL A 1 290 ? -24.640 12.376 4.152 1.00 95.25 290 VAL A N 1
ATOM 2283 C CA . VAL A 1 290 ? -23.804 11.951 3.017 1.00 95.25 290 VAL A CA 1
ATOM 2284 C C . VAL A 1 290 ? -22.544 11.221 3.505 1.00 95.25 290 VAL A C 1
ATOM 2286 O O . VAL A 1 290 ? -22.180 10.191 2.935 1.00 95.25 290 VAL A O 1
ATOM 2289 N N . CYS A 1 291 ? -21.920 11.665 4.605 1.00 95.62 291 CYS A N 1
ATOM 2290 C CA . CYS A 1 291 ? -20.767 10.974 5.203 1.00 95.62 291 CYS A CA 1
ATOM 2291 C C . CYS A 1 291 ? -21.094 9.566 5.745 1.00 95.62 291 CYS A C 1
ATOM 2293 O O . CYS A 1 291 ? -20.214 8.704 5.831 1.00 95.62 291 CYS A O 1
ATOM 2295 N N . TYR A 1 292 ? -22.357 9.309 6.096 1.00 92.62 292 TYR A N 1
ATOM 2296 C CA . TYR A 1 292 ? -22.850 7.977 6.467 1.00 92.62 292 TYR A CA 1
ATOM 2297 C C . TYR A 1 292 ? -23.231 7.111 5.254 1.00 92.62 292 TYR A C 1
ATOM 2299 O O . TYR A 1 292 ? -23.605 5.953 5.428 1.00 92.62 292 TYR A O 1
ATOM 2307 N N . GLY A 1 293 ? -23.070 7.629 4.032 1.00 89.81 293 GLY A N 1
ATOM 2308 C CA . GLY A 1 293 ? -23.369 6.925 2.785 1.00 89.81 293 GLY A CA 1
ATOM 2309 C C . GLY A 1 293 ? -24.798 7.124 2.281 1.00 89.81 293 GLY A C 1
ATOM 2310 O O . GLY A 1 293 ? -25.196 6.441 1.339 1.00 89.81 293 GLY A O 1
ATOM 2311 N N . ALA A 1 294 ? -25.568 8.044 2.872 1.00 91.56 294 ALA A N 1
ATOM 2312 C CA . ALA A 1 294 ? -26.904 8.359 2.381 1.00 91.56 294 ALA A CA 1
ATOM 2313 C C . ALA A 1 294 ? -26.853 8.978 0.975 1.00 91.56 294 ALA A C 1
ATOM 2315 O O . ALA A 1 294 ? -25.908 9.688 0.613 1.00 91.56 294 ALA A O 1
ATOM 2316 N N . LYS A 1 295 ? -27.907 8.731 0.192 1.00 95.12 295 LYS A N 1
ATOM 2317 C CA . LYS A 1 295 ? -28.137 9.394 -1.096 1.00 95.12 295 LYS A CA 1
ATOM 2318 C C . LYS A 1 295 ? -28.328 10.901 -0.856 1.00 95.12 295 LYS A C 1
ATOM 2320 O O . LYS A 1 295 ? -28.983 11.299 0.110 1.00 95.12 295 LYS A O 1
ATOM 2325 N N . LEU A 1 296 ? -27.769 11.746 -1.723 1.00 96.25 296 LEU A N 1
ATOM 2326 C CA . LEU A 1 296 ? -28.044 13.182 -1.679 1.00 96.25 296 LEU A CA 1
ATOM 2327 C C . LEU A 1 296 ? -29.428 13.426 -2.283 1.00 96.25 296 LEU A C 1
ATOM 2329 O O . LEU A 1 296 ? -29.656 13.089 -3.440 1.00 96.25 296 LEU A O 1
ATOM 2333 N N . MET A 1 297 ? -30.331 14.017 -1.507 1.00 93.94 297 MET A N 1
ATOM 2334 C CA . MET A 1 297 ? -31.701 14.333 -1.928 1.00 93.94 297 MET A CA 1
ATOM 2335 C C . MET A 1 297 ? -31.831 15.814 -2.309 1.00 93.94 297 MET A C 1
ATOM 2337 O O . MET A 1 297 ? -31.085 16.642 -1.779 1.00 93.94 297 MET A O 1
ATOM 2341 N N . ILE A 1 298 ? -32.826 16.161 -3.136 1.00 93.38 298 ILE A N 1
ATOM 2342 C CA . ILE A 1 298 ? -33.119 17.550 -3.558 1.00 93.38 298 ILE A CA 1
ATOM 2343 C C . ILE A 1 298 ? -33.130 18.567 -2.393 1.00 93.38 298 ILE A C 1
ATOM 2345 O O . ILE A 1 298 ? -32.495 19.612 -2.527 1.00 93.38 298 ILE A O 1
ATOM 2349 N N . PRO A 1 299 ? -33.725 18.297 -1.209 1.00 90.56 299 PRO A N 1
ATOM 2350 C CA . PRO A 1 299 ? -33.706 19.261 -0.101 1.00 90.56 299 PRO A CA 1
ATOM 2351 C C . PRO A 1 299 ? -32.306 19.631 0.413 1.00 90.56 299 PRO A C 1
ATOM 2353 O O . PRO A 1 299 ? -32.124 20.718 0.972 1.00 90.56 299 PRO A O 1
ATOM 2356 N N . GLY A 1 300 ? -31.330 18.731 0.241 1.00 90.62 300 GLY A N 1
ATOM 2357 C CA . GLY A 1 300 ? -29.929 18.917 0.622 1.00 90.62 300 GLY A CA 1
ATOM 2358 C C . GLY A 1 300 ? -29.070 19.599 -0.447 1.00 90.62 300 GLY A C 1
ATOM 2359 O O . GLY A 1 300 ? -27.917 19.921 -0.161 1.00 90.62 300 GLY A O 1
ATOM 2360 N N . LEU A 1 301 ? -29.608 19.836 -1.647 1.00 93.94 301 LEU A N 1
ATOM 2361 C CA . LEU A 1 301 ? -28.930 20.528 -2.742 1.00 93.94 301 LEU A CA 1
ATOM 2362 C C . LEU A 1 301 ? -28.918 22.044 -2.505 1.00 93.94 301 LEU A C 1
ATOM 2364 O O . LEU A 1 301 ? -29.953 22.646 -2.209 1.00 93.94 301 LEU A O 1
ATOM 2368 N N . LEU A 1 302 ? -27.748 22.669 -2.647 1.00 90.06 302 LEU A N 1
ATOM 2369 C CA . LEU A 1 302 ? -27.590 24.122 -2.549 1.00 90.06 302 LEU A CA 1
ATOM 2370 C C . LEU A 1 302 ? -27.283 24.752 -3.913 1.00 90.06 302 LEU A C 1
ATOM 2372 O O . LEU A 1 302 ? -28.012 25.636 -4.366 1.00 90.06 302 LEU A O 1
ATOM 2376 N N . ARG A 1 303 ? -26.216 24.280 -4.566 1.00 92.81 303 ARG A N 1
ATOM 2377 C CA . ARG A 1 303 ? -25.759 24.718 -5.893 1.00 92.81 303 ARG A CA 1
ATOM 2378 C C . ARG A 1 303 ? -25.241 23.533 -6.707 1.00 92.81 303 ARG A C 1
ATOM 2380 O O . ARG A 1 303 ? -24.857 22.522 -6.119 1.00 92.81 303 ARG A O 1
ATOM 2387 N N . TYR A 1 304 ? -25.204 23.663 -8.027 1.00 96.19 304 TYR A N 1
ATOM 2388 C CA . TYR A 1 304 ? -24.748 22.615 -8.945 1.00 96.19 304 TYR A CA 1
ATOM 2389 C C . TYR A 1 304 ? -24.094 23.208 -10.200 1.00 96.19 304 TYR A C 1
ATOM 2391 O O . TYR A 1 304 ? -24.360 24.351 -10.570 1.00 96.19 304 TYR A O 1
ATOM 2399 N N . GLU A 1 305 ? -23.202 22.445 -10.829 1.00 96.25 305 GLU A N 1
ATOM 2400 C CA . GLU A 1 305 ? -22.565 22.821 -12.094 1.00 96.25 305 GLU A CA 1
ATOM 2401 C C . GLU A 1 305 ? -23.543 22.743 -13.280 1.00 96.25 305 GLU A C 1
ATOM 2403 O O . GLU A 1 305 ? -24.524 21.989 -13.265 1.00 96.25 305 GLU A O 1
ATOM 2408 N N . ALA A 1 306 ? -23.238 23.493 -14.338 1.00 94.56 306 ALA A N 1
ATOM 2409 C CA . ALA A 1 306 ? -23.874 23.306 -15.634 1.00 94.56 306 ALA A CA 1
ATOM 2410 C C . ALA A 1 306 ? -23.426 21.986 -16.297 1.00 94.56 306 ALA A C 1
ATOM 2412 O O . ALA A 1 306 ? -22.386 21.416 -15.957 1.00 94.56 306 ALA A O 1
ATOM 2413 N N . ASP A 1 307 ? -24.231 21.520 -17.251 1.00 94.62 307 ASP A N 1
ATOM 2414 C CA . ASP A 1 307 ? -23.954 20.379 -18.132 1.00 94.62 307 ASP A CA 1
ATOM 2415 C C . ASP A 1 307 ? -23.667 19.037 -17.442 1.00 94.62 307 ASP A C 1
ATOM 2417 O O . ASP A 1 307 ? -23.026 18.169 -18.028 1.00 94.62 307 ASP A O 1
ATOM 2421 N N . ILE A 1 308 ? -24.130 18.822 -16.211 1.00 96.81 308 ILE A N 1
ATOM 2422 C CA . ILE A 1 308 ? -24.070 17.517 -15.541 1.00 96.81 308 ILE A CA 1
ATOM 2423 C C . ILE A 1 308 ? -24.965 16.534 -16.303 1.00 96.81 308 ILE A C 1
ATOM 2425 O O . ILE A 1 308 ? -26.174 16.753 -16.434 1.00 96.81 308 ILE A O 1
ATOM 2429 N N . ALA A 1 309 ? -24.368 15.441 -16.776 1.00 95.81 309 ALA A N 1
ATOM 2430 C CA . ALA A 1 309 ? -25.072 14.344 -17.426 1.00 95.81 309 ALA A CA 1
ATOM 2431 C C . ALA A 1 309 ? -25.498 13.266 -16.414 1.00 95.81 309 ALA A C 1
ATOM 2433 O O . ALA A 1 309 ? -24.903 13.095 -15.345 1.00 95.81 309 ALA A O 1
ATOM 2434 N N . LEU A 1 310 ? -26.529 12.496 -16.769 1.00 95.38 310 LEU A N 1
ATOM 2435 C CA . LEU A 1 310 ? -26.968 11.357 -15.967 1.00 95.38 310 LEU A CA 1
ATOM 2436 C C . LEU A 1 310 ? -25.842 10.316 -15.855 1.00 95.38 310 LEU A C 1
ATOM 2438 O O . LEU A 1 310 ? -25.201 9.973 -16.847 1.00 95.38 310 LEU A O 1
ATOM 2442 N N . ASN A 1 311 ? -25.629 9.784 -14.650 1.00 95.44 311 ASN A N 1
ATOM 2443 C CA . ASN A 1 311 ? -24.567 8.832 -14.310 1.00 95.44 311 ASN A CA 1
ATOM 2444 C C . ASN A 1 311 ? -23.124 9.359 -14.433 1.00 95.44 311 ASN A C 1
ATOM 2446 O O . ASN A 1 311 ? -22.176 8.578 -14.328 1.00 95.44 311 ASN A O 1
ATOM 2450 N N . GLU A 1 312 ? -22.937 10.669 -14.590 1.00 95.38 312 GLU A N 1
ATOM 2451 C CA . GLU A 1 312 ? -21.612 11.289 -14.570 1.00 95.38 312 GLU A CA 1
ATOM 2452 C C . GLU A 1 312 ? -20.999 11.278 -13.156 1.00 95.38 312 GLU A C 1
ATOM 2454 O O . GLU A 1 312 ? -21.702 11.355 -12.142 1.00 95.38 312 GLU A O 1
ATOM 2459 N N . GLU A 1 313 ? -19.668 11.186 -13.073 1.00 95.50 313 GLU A N 1
ATOM 2460 C CA . GLU A 1 313 ? -18.943 11.326 -11.809 1.00 95.50 313 GLU A CA 1
ATOM 2461 C C . GLU A 1 313 ? -18.818 12.796 -11.404 1.00 95.50 313 GLU A C 1
ATOM 2463 O O . GLU A 1 313 ? -18.231 13.608 -12.115 1.00 95.50 313 GLU A O 1
ATOM 2468 N N . VAL A 1 314 ? -19.316 13.119 -10.213 1.00 97.00 314 VAL A N 1
ATOM 2469 C CA . VAL A 1 314 ? -19.327 14.474 -9.650 1.00 97.00 314 VAL A CA 1
ATOM 2470 C C . VAL A 1 314 ? -18.685 14.496 -8.265 1.00 97.00 314 VAL A C 1
ATOM 2472 O O . VAL A 1 314 ? -18.651 13.485 -7.551 1.00 97.00 314 VAL A O 1
ATOM 2475 N N . VAL A 1 315 ? -18.190 15.665 -7.855 1.00 97.75 315 VAL A N 1
ATOM 2476 C CA . VAL A 1 315 ? -17.712 15.897 -6.487 1.00 97.75 315 VAL A CA 1
ATOM 2477 C C . VAL A 1 315 ? -18.795 16.593 -5.664 1.00 97.75 315 VAL A C 1
ATOM 2479 O O . VAL A 1 315 ? -19.309 17.649 -6.034 1.00 97.75 315 VAL A O 1
ATOM 2482 N N . LEU A 1 316 ? -19.137 15.998 -4.520 1.00 98.06 316 LEU A N 1
ATOM 2483 C CA . LEU A 1 316 ? -19.977 16.630 -3.508 1.00 98.06 316 LEU A CA 1
ATOM 2484 C C . LEU A 1 316 ? -19.084 17.449 -2.578 1.00 98.06 316 LEU A C 1
ATOM 2486 O O . LEU A 1 316 ? -18.143 16.901 -1.996 1.00 98.06 316 LEU A O 1
ATOM 2490 N N . MET A 1 317 ? -19.386 18.733 -2.411 1.00 96.81 317 MET A N 1
ATOM 2491 C CA . MET A 1 317 ? -18.589 19.647 -1.593 1.00 96.81 317 MET A CA 1
ATOM 2492 C C . MET A 1 317 ? -19.430 20.469 -0.617 1.00 96.81 317 MET A C 1
ATOM 2494 O O . MET A 1 317 ? -20.620 20.702 -0.837 1.00 96.81 317 MET A O 1
ATOM 2498 N N . THR A 1 318 ? -18.807 20.916 0.472 1.00 95.31 318 THR A N 1
ATOM 2499 C CA . THR A 1 318 ? -19.429 21.852 1.417 1.00 95.31 318 THR A CA 1
ATOM 2500 C C . THR A 1 318 ? -19.399 23.277 0.873 1.00 95.31 318 THR A C 1
ATOM 2502 O O . THR A 1 318 ? -18.670 23.605 -0.067 1.00 95.31 318 THR A O 1
ATOM 2505 N N . THR A 1 319 ? -20.140 24.167 1.525 1.00 89.56 319 THR A N 1
ATOM 2506 C CA . THR A 1 319 ? -20.076 25.618 1.290 1.00 89.56 319 THR A CA 1
ATOM 2507 C C . THR A 1 319 ? -18.692 26.215 1.565 1.00 89.56 319 THR A C 1
ATOM 2509 O O . THR A 1 319 ? -18.355 27.261 1.019 1.00 89.56 319 THR A O 1
ATOM 2512 N N . LYS A 1 320 ? -17.859 25.523 2.355 1.00 89.19 320 LYS A N 1
ATOM 2513 C CA . LYS A 1 320 ? -16.489 25.921 2.709 1.00 89.19 320 LYS A CA 1
ATOM 2514 C C . LYS A 1 320 ? -15.430 25.436 1.710 1.00 89.19 320 LYS A C 1
ATOM 2516 O O . LYS A 1 320 ? -14.249 25.744 1.885 1.00 89.19 320 LYS A O 1
ATOM 2521 N N . GLY A 1 321 ? -15.821 24.684 0.678 1.00 89.81 321 GLY A N 1
ATOM 2522 C CA . GLY A 1 321 ? -14.882 24.135 -0.303 1.00 89.81 321 GLY A CA 1
ATOM 2523 C C . GLY A 1 321 ? -14.323 22.757 0.036 1.00 89.81 321 GLY A C 1
ATOM 2524 O O . GLY A 1 321 ? -13.397 22.315 -0.633 1.00 89.81 321 GLY A O 1
ATOM 2525 N N . GLU A 1 322 ? -14.828 22.089 1.074 1.00 95.12 322 GLU A N 1
ATOM 2526 C CA . GLU A 1 322 ? -14.330 20.776 1.498 1.00 95.12 322 GLU A CA 1
ATOM 2527 C C . GLU A 1 322 ? -14.959 19.670 0.656 1.00 95.12 322 GLU A C 1
ATOM 2529 O O . GLU A 1 322 ? -16.175 19.664 0.453 1.00 95.12 322 GLU A O 1
ATOM 2534 N N . ALA A 1 323 ? -14.165 18.692 0.225 1.00 97.12 323 ALA A N 1
ATOM 2535 C CA . ALA A 1 323 ? -14.707 17.535 -0.475 1.00 97.12 323 ALA A CA 1
ATOM 2536 C C . ALA A 1 323 ? -15.367 16.550 0.501 1.00 97.12 323 ALA A C 1
ATOM 2538 O O . ALA A 1 323 ? -14.722 15.981 1.385 1.00 97.12 323 ALA A O 1
ATOM 2539 N N . ILE A 1 324 ? -16.663 16.312 0.306 1.00 97.12 324 ILE A N 1
ATOM 2540 C CA . ILE A 1 324 ? -17.460 15.374 1.099 1.00 97.12 324 ILE A CA 1
ATOM 2541 C C . ILE A 1 324 ? -17.273 13.961 0.544 1.00 97.12 324 ILE A C 1
ATOM 2543 O O . ILE A 1 324 ? -16.871 13.044 1.266 1.00 97.12 324 ILE A O 1
ATOM 2547 N N . ALA A 1 325 ? -17.550 13.786 -0.750 1.00 97.25 325 ALA A N 1
ATOM 2548 C CA . ALA A 1 325 ? -17.545 12.492 -1.420 1.00 97.25 325 ALA A CA 1
ATOM 2549 C C . ALA A 1 325 ? -17.438 12.632 -2.946 1.00 97.25 325 ALA A C 1
ATOM 2551 O O . ALA A 1 325 ? -17.886 13.625 -3.515 1.00 97.25 325 ALA A O 1
ATOM 2552 N N . LEU A 1 326 ? -16.932 11.588 -3.608 1.00 96.56 326 LEU A N 1
ATOM 2553 C CA . LEU A 1 326 ? -17.216 11.353 -5.026 1.00 96.56 326 LEU A CA 1
ATOM 2554 C C . LEU A 1 326 ? -18.572 10.655 -5.144 1.00 96.56 326 LEU A C 1
ATOM 2556 O O . LEU A 1 326 ? -18.855 9.711 -4.392 1.00 96.56 326 LEU A O 1
ATOM 2560 N N . ALA A 1 327 ? -19.393 11.094 -6.088 1.00 97.12 327 ALA A N 1
ATOM 2561 C CA . ALA A 1 327 ? -20.741 10.588 -6.298 1.00 97.12 327 ALA A CA 1
ATOM 2562 C C . ALA A 1 327 ? -21.049 10.397 -7.786 1.00 97.12 327 ALA A C 1
ATOM 2564 O O . ALA A 1 327 ? -20.365 10.936 -8.649 1.00 97.12 327 ALA A O 1
ATOM 2565 N N . ILE A 1 328 ? -22.076 9.598 -8.062 1.00 97.56 328 ILE A N 1
ATOM 2566 C CA . ILE A 1 328 ? -22.663 9.430 -9.390 1.00 97.56 328 ILE A CA 1
ATOM 2567 C C . ILE A 1 328 ? -23.926 10.285 -9.447 1.00 97.56 328 ILE A C 1
ATOM 2569 O O . ILE A 1 328 ? -24.815 10.109 -8.605 1.00 97.56 328 ILE A O 1
ATOM 2573 N N . ALA A 1 329 ? -24.003 11.201 -10.410 1.00 97.50 329 ALA A N 1
ATOM 2574 C CA . ALA A 1 329 ? -25.190 12.014 -10.642 1.00 97.50 329 ALA A CA 1
ATOM 2575 C C . ALA A 1 329 ? -26.379 11.118 -11.025 1.00 97.50 329 ALA A C 1
ATOM 2577 O O . ALA A 1 329 ? -26.249 10.199 -11.833 1.00 97.50 329 ALA A O 1
ATOM 2578 N N . GLN A 1 330 ? -27.532 11.345 -10.403 1.00 97.25 330 GLN A N 1
ATOM 2579 C CA . GLN A 1 330 ? -28.791 10.636 -10.685 1.00 97.25 330 GLN A CA 1
ATOM 2580 C C . GLN A 1 330 ? -29.825 11.548 -11.354 1.00 97.25 330 GLN A C 1
ATOM 2582 O O . GLN A 1 330 ? -30.913 11.097 -11.683 1.00 97.25 330 GLN A O 1
ATOM 2587 N N . MET A 1 331 ? -29.459 12.810 -11.567 1.00 96.25 331 MET A N 1
ATOM 2588 C CA . MET A 1 331 ? -30.228 13.817 -12.281 1.00 96.25 331 MET A CA 1
ATOM 2589 C C . MET A 1 331 ? -29.264 14.646 -13.129 1.00 96.25 331 MET A C 1
ATOM 2591 O O . MET A 1 331 ? -28.153 14.962 -12.692 1.00 96.25 331 MET A O 1
ATOM 2595 N N . SER A 1 332 ? -29.699 14.991 -14.332 1.00 96.62 332 SER A N 1
ATOM 2596 C CA . SER A 1 332 ? -29.055 15.968 -15.206 1.00 96.62 332 SER A CA 1
ATOM 2597 C C . SER A 1 332 ? -29.246 17.398 -14.689 1.00 96.62 332 SER A C 1
ATOM 2599 O O . SER A 1 332 ? -30.133 17.667 -13.878 1.00 96.62 332 SER A O 1
ATOM 2601 N N . THR A 1 333 ? -28.454 18.354 -15.184 1.00 95.88 333 THR A N 1
ATOM 2602 C CA . THR A 1 333 ? -28.594 19.778 -14.813 1.00 95.88 333 THR A CA 1
ATOM 2603 C C . THR A 1 333 ? -30.017 20.314 -15.013 1.00 95.88 333 THR A C 1
ATOM 2605 O O . THR A 1 333 ? -30.486 21.099 -14.192 1.00 95.88 333 THR A O 1
ATOM 2608 N N . VAL A 1 334 ? -30.722 19.875 -16.062 1.00 93.50 334 VAL A N 1
ATOM 2609 C CA . VAL A 1 334 ? -32.103 20.305 -16.338 1.00 93.50 334 VAL A CA 1
ATOM 2610 C C . VAL A 1 334 ? -33.064 19.753 -15.284 1.00 93.50 334 VAL A C 1
ATOM 2612 O O . VAL A 1 334 ? -33.858 20.503 -14.722 1.00 93.50 334 VAL A O 1
ATOM 2615 N N . GLU A 1 335 ? -32.936 18.472 -14.938 1.00 93.12 335 GLU A N 1
ATOM 2616 C CA . GLU A 1 335 ? -33.756 17.839 -13.898 1.00 93.12 335 GLU A CA 1
ATOM 2617 C C . GLU A 1 335 ? -33.495 18.455 -12.516 1.00 93.12 335 GLU A C 1
ATOM 2619 O O . GLU A 1 335 ? -34.433 18.705 -11.761 1.00 93.12 335 GLU A O 1
ATOM 2624 N N . LEU A 1 336 ? -32.242 18.800 -12.193 1.00 93.12 336 LEU A N 1
ATOM 2625 C CA . LEU A 1 336 ? -31.901 19.501 -10.946 1.00 93.12 336 LEU A CA 1
ATOM 2626 C C . LEU A 1 336 ? -32.570 20.882 -10.831 1.00 93.12 336 LEU A C 1
ATOM 2628 O O . LEU A 1 336 ? -32.807 21.368 -9.718 1.00 93.12 336 LEU A O 1
ATOM 2632 N N . ALA A 1 337 ? -32.878 21.517 -11.964 1.00 91.19 337 ALA A N 1
ATOM 2633 C CA . ALA A 1 337 ? -33.581 22.791 -12.005 1.00 91.19 337 ALA A CA 1
ATOM 2634 C C . ALA A 1 337 ? -35.100 22.630 -11.830 1.00 91.19 337 ALA A C 1
ATOM 2636 O O . ALA A 1 337 ? -35.715 23.464 -11.165 1.00 91.19 337 ALA A O 1
ATOM 2637 N N . THR A 1 338 ? -35.705 21.569 -12.369 1.00 91.50 338 THR A N 1
ATOM 2638 C CA . THR A 1 338 ? -37.172 21.423 -12.432 1.00 91.50 338 THR A CA 1
ATOM 2639 C C . THR A 1 338 ? -37.770 20.482 -11.387 1.00 91.50 338 THR A C 1
ATOM 2641 O O . THR A 1 338 ? -38.940 20.628 -11.056 1.00 91.50 338 THR A O 1
ATOM 2644 N N . CYS A 1 339 ? -37.017 19.515 -10.857 1.00 90.81 339 CYS A N 1
ATOM 2645 C CA . CYS A 1 339 ? -37.554 18.506 -9.939 1.00 90.81 339 CYS A CA 1
ATOM 2646 C C . CYS A 1 339 ? -37.727 19.035 -8.506 1.00 90.81 339 CYS A C 1
ATOM 2648 O O . CYS A 1 339 ? -36.790 19.568 -7.910 1.00 90.81 339 CYS A O 1
ATOM 2650 N N . ASP A 1 340 ? -38.892 18.786 -7.904 1.00 87.12 340 ASP A N 1
ATOM 2651 C CA . ASP A 1 340 ? -39.181 19.163 -6.510 1.00 87.12 340 ASP A CA 1
ATOM 2652 C C . ASP A 1 340 ? -38.754 18.105 -5.483 1.00 87.12 340 ASP A C 1
ATOM 2654 O O . ASP A 1 340 ? -38.441 18.425 -4.333 1.00 87.12 340 ASP A O 1
ATOM 2658 N N . HIS A 1 341 ? -38.672 16.841 -5.898 1.00 86.75 341 HIS A N 1
ATOM 2659 C CA . HIS A 1 341 ? -38.260 15.717 -5.062 1.00 86.75 341 HIS A CA 1
ATOM 2660 C C . HIS A 1 341 ? -37.385 14.724 -5.837 1.00 86.75 341 HIS A C 1
ATOM 2662 O O . HIS A 1 341 ? -37.434 14.655 -7.062 1.00 86.75 341 HIS A O 1
ATOM 2668 N N . GLY A 1 342 ? -36.614 13.911 -5.111 1.00 89.88 342 GLY A N 1
ATOM 2669 C CA . GLY A 1 342 ? -35.839 12.806 -5.678 1.00 89.88 342 GLY A CA 1
ATOM 2670 C C . GLY A 1 342 ? -34.370 12.794 -5.258 1.00 89.88 342 GLY A C 1
ATOM 2671 O O . GLY A 1 342 ? -33.911 13.620 -4.457 1.00 89.88 342 GLY A O 1
ATOM 2672 N N . VAL A 1 343 ? -33.650 11.802 -5.781 1.00 95.00 343 VAL A N 1
ATOM 2673 C CA . VAL A 1 343 ? -32.227 11.571 -5.521 1.00 95.00 343 VAL A CA 1
ATOM 2674 C C . VAL A 1 343 ? -31.393 12.356 -6.530 1.00 95.00 343 VAL A C 1
ATOM 2676 O O . VAL A 1 343 ? -31.457 12.096 -7.721 1.00 95.00 343 VAL A O 1
ATOM 2679 N N . VAL A 1 344 ? -30.560 13.269 -6.039 1.00 96.44 344 VAL A N 1
ATOM 2680 C CA . VAL A 1 344 ? -29.623 14.073 -6.837 1.00 96.44 344 VAL A CA 1
ATOM 2681 C C . VAL A 1 344 ? -28.381 13.269 -7.202 1.00 96.44 344 VAL A C 1
ATOM 2683 O O . VAL A 1 344 ? -27.936 13.276 -8.347 1.00 96.44 344 VAL A O 1
ATOM 2686 N N . ALA A 1 345 ? -27.788 12.585 -6.221 1.00 97.31 345 ALA A N 1
ATOM 2687 C CA . ALA A 1 345 ? -26.548 11.846 -6.424 1.00 97.31 345 ALA A CA 1
ATOM 2688 C C . ALA A 1 345 ? -26.410 10.669 -5.452 1.00 97.31 345 ALA A C 1
ATOM 2690 O O . ALA A 1 345 ? -26.764 10.761 -4.271 1.00 97.31 345 ALA A O 1
ATOM 2691 N N . LYS A 1 346 ? -25.836 9.567 -5.941 1.00 97.12 346 LYS A N 1
ATOM 2692 C CA . LYS A 1 346 ? -25.493 8.384 -5.142 1.00 97.12 346 LYS A CA 1
ATOM 2693 C C . LYS A 1 346 ? -24.012 8.418 -4.781 1.00 97.12 346 LYS A C 1
ATOM 2695 O O . LYS A 1 346 ? -23.159 8.531 -5.658 1.00 97.12 346 LYS A O 1
ATOM 2700 N N . VAL A 1 347 ? -23.689 8.291 -3.495 1.00 96.56 347 VAL A N 1
ATOM 2701 C CA . VAL A 1 347 ? -22.296 8.295 -3.024 1.00 96.56 347 VAL A CA 1
ATOM 2702 C C . VAL A 1 347 ? -21.545 7.089 -3.593 1.00 96.56 347 VAL A C 1
ATOM 2704 O O . VAL A 1 347 ? -21.912 5.942 -3.347 1.00 96.56 347 VAL A O 1
ATOM 2707 N N . LYS A 1 348 ? -20.459 7.354 -4.325 1.00 94.31 348 LYS A N 1
ATOM 2708 C CA . LYS A 1 348 ? -19.520 6.340 -4.827 1.00 94.31 348 LYS A CA 1
ATOM 2709 C C . LYS A 1 348 ? -18.394 6.103 -3.824 1.00 94.31 348 LYS A C 1
ATOM 2711 O O . LYS A 1 348 ? -17.979 4.967 -3.591 1.00 94.31 348 LYS A O 1
ATOM 2716 N N . ARG A 1 349 ? -17.872 7.181 -3.229 1.00 94.25 349 ARG A N 1
ATOM 2717 C CA . ARG A 1 349 ? -16.766 7.130 -2.267 1.00 94.25 349 ARG A CA 1
ATOM 2718 C C . ARG A 1 349 ? -16.828 8.305 -1.300 1.00 94.25 349 ARG A C 1
ATOM 2720 O O . ARG A 1 349 ? -16.574 9.437 -1.695 1.00 94.25 349 ARG A O 1
ATOM 2727 N N . CYS A 1 350 ? -17.091 8.027 -0.027 1.00 96.06 350 CYS A N 1
ATOM 2728 C CA . CYS A 1 350 ? -16.998 9.032 1.031 1.00 96.06 350 CYS A CA 1
ATOM 2729 C C . CYS A 1 350 ? -15.532 9.396 1.316 1.00 96.06 350 CYS A C 1
ATOM 2731 O O . CYS A 1 350 ? -14.689 8.503 1.438 1.00 96.06 350 CYS A O 1
ATOM 2733 N N . ILE A 1 351 ? -15.237 10.694 1.427 1.00 95.69 351 ILE A N 1
ATOM 2734 C CA . ILE A 1 351 ? -13.892 11.234 1.681 1.00 95.69 351 ILE A CA 1
ATOM 2735 C C . ILE A 1 351 ? -13.834 11.862 3.070 1.00 95.69 351 ILE A C 1
ATOM 2737 O O . ILE A 1 351 ? -12.948 11.507 3.844 1.00 95.69 351 ILE A O 1
ATOM 2741 N N . MET A 1 352 ? -14.786 12.737 3.396 1.00 95.44 352 MET A N 1
ATOM 2742 C CA . MET A 1 352 ? -14.889 13.404 4.696 1.00 95.44 352 MET A CA 1
ATOM 2743 C C . MET A 1 352 ? -15.117 12.393 5.833 1.00 95.44 352 MET A C 1
ATOM 2745 O O . MET A 1 352 ? -15.650 11.301 5.615 1.00 95.44 352 MET A O 1
ATOM 2749 N N . GLU A 1 353 ? -14.668 12.719 7.049 1.00 93.06 353 GLU A N 1
ATOM 2750 C CA . GLU A 1 353 ? -14.936 11.864 8.209 1.00 93.06 353 GLU A CA 1
ATOM 2751 C C . GLU A 1 353 ? -16.387 11.966 8.652 1.00 93.06 353 GLU A C 1
ATOM 2753 O O . GLU A 1 353 ? -17.034 13.016 8.556 1.00 93.06 353 GLU A O 1
ATOM 2758 N N . ARG A 1 354 ? -16.878 10.857 9.203 1.00 92.88 354 ARG A N 1
ATOM 2759 C CA . ARG A 1 354 ? -18.159 10.847 9.903 1.00 92.88 354 ARG A CA 1
ATOM 2760 C C . ARG A 1 354 ? -18.087 11.819 11.075 1.00 92.88 354 ARG A C 1
ATOM 2762 O O . ARG A 1 354 ? -17.041 11.970 11.695 1.00 92.88 354 ARG A O 1
ATOM 2769 N N . ASP A 1 355 ? -19.199 12.498 11.328 1.00 91.50 355 ASP A N 1
ATOM 2770 C CA . ASP A 1 355 ? -19.348 13.438 12.443 1.00 91.50 355 ASP A CA 1
ATOM 2771 C C . ASP A 1 355 ? -18.409 14.667 12.403 1.00 91.50 355 ASP A C 1
ATOM 2773 O O . ASP A 1 355 ? -18.316 15.393 13.385 1.00 91.50 355 ASP A O 1
ATOM 2777 N N . THR A 1 356 ? -17.799 14.983 11.244 1.00 90.31 356 THR A N 1
ATOM 2778 C CA . THR A 1 356 ? -17.175 16.311 11.015 1.00 90.31 356 THR A CA 1
ATOM 2779 C C . THR A 1 356 ? -18.222 17.426 11.086 1.00 90.31 356 THR A C 1
ATOM 2781 O O . THR A 1 356 ? -17.943 18.508 11.580 1.00 90.31 356 THR A O 1
ATOM 2784 N N . TYR A 1 357 ? -19.433 17.146 10.603 1.00 92.50 357 TYR A N 1
ATOM 2785 C CA . TYR A 1 357 ? -20.620 17.983 10.776 1.00 92.50 357 TYR A CA 1
ATOM 2786 C C . TYR A 1 357 ? -21.605 17.249 11.701 1.00 92.50 357 TYR A C 1
ATOM 2788 O O . TYR A 1 357 ? -21.663 16.014 11.646 1.00 92.50 357 TYR A O 1
ATOM 2796 N N . PRO A 1 358 ? -22.405 17.954 12.520 1.00 89.69 358 PRO A N 1
ATOM 2797 C CA . PRO A 1 358 ? -23.332 17.342 13.465 1.00 89.69 358 PRO A CA 1
ATOM 2798 C C . PRO A 1 358 ? -24.475 16.595 12.766 1.00 89.69 358 PRO A C 1
ATOM 2800 O O . PRO A 1 358 ? -24.923 16.944 11.670 1.00 89.69 358 PRO A O 1
ATOM 2803 N N . ARG A 1 359 ? -25.002 15.570 13.439 1.00 87.06 359 ARG A N 1
ATOM 2804 C CA . ARG A 1 359 ? -26.154 14.792 12.965 1.00 87.06 359 ARG A CA 1
ATOM 2805 C C . ARG A 1 359 ? -27.420 15.649 13.024 1.00 87.06 359 ARG A C 1
ATOM 2807 O O . ARG A 1 359 ? -27.952 15.896 14.100 1.00 87.06 359 ARG A O 1
ATOM 2814 N N . ARG A 1 360 ? -27.922 16.085 11.865 1.00 81.12 360 ARG A N 1
ATOM 2815 C CA . ARG A 1 360 ? -29.196 16.831 11.744 1.00 81.12 360 ARG A CA 1
ATOM 2816 C C . ARG A 1 360 ? -30.264 16.122 10.908 1.00 81.12 360 ARG A C 1
ATOM 2818 O O . ARG A 1 360 ? -31.331 16.673 10.641 1.00 81.12 360 ARG A O 1
ATOM 2825 N N . TRP A 1 361 ? -30.000 14.884 10.505 1.00 70.19 361 TRP A N 1
ATOM 2826 C CA . TRP A 1 361 ? -30.967 14.052 9.802 1.00 70.19 361 TRP A CA 1
ATOM 2827 C C . TRP A 1 361 ? -32.119 13.666 10.744 1.00 70.19 361 TRP A C 1
ATOM 2829 O O . TRP A 1 361 ? -31.917 13.378 11.921 1.00 70.19 361 TRP A O 1
ATOM 2839 N N . GLY A 1 362 ? -33.356 13.721 10.243 1.00 61.66 362 GLY A N 1
ATOM 2840 C CA . GLY A 1 362 ? -34.555 13.451 11.047 1.00 61.66 362 GLY A CA 1
ATOM 2841 C C . GLY A 1 362 ? -35.188 14.660 11.755 1.00 61.66 362 GLY A C 1
ATOM 2842 O O . GLY A 1 362 ? -36.111 14.454 12.542 1.00 61.66 362 GLY A O 1
ATOM 2843 N N . LEU A 1 363 ? -34.701 15.881 11.489 1.00 68.31 363 LEU A N 1
ATOM 2844 C CA . LEU A 1 363 ? -35.260 17.159 11.972 1.00 68.31 363 LEU A CA 1
ATOM 2845 C C . LEU A 1 363 ? -36.034 17.936 10.888 1.00 68.31 363 LEU A C 1
ATOM 2847 O O . LEU A 1 363 ? -36.522 19.031 11.141 1.00 68.31 363 LEU A O 1
ATOM 2851 N N . GLY A 1 364 ? -36.126 17.397 9.669 1.00 68.00 364 GLY A N 1
ATOM 2852 C CA . GLY A 1 364 ? -36.911 18.005 8.591 1.00 68.00 364 GLY A CA 1
ATOM 2853 C C . GLY A 1 364 ? -38.425 17.827 8.798 1.00 68.00 364 GLY A C 1
ATOM 2854 O O . GLY A 1 364 ? -38.820 16.873 9.472 1.00 68.00 364 GLY A O 1
ATOM 2855 N N . PRO A 1 365 ? -39.279 18.667 8.178 1.00 69.56 365 PRO A N 1
ATOM 2856 C CA . PRO A 1 365 ? -40.734 18.645 8.374 1.00 69.56 365 PRO A CA 1
ATOM 2857 C C . PRO A 1 365 ? -41.366 17.263 8.151 1.00 69.56 365 PRO A C 1
ATOM 2859 O O . PRO A 1 365 ? -42.039 16.744 9.038 1.00 69.56 365 PRO A O 1
ATOM 2862 N N . MET A 1 366 ? -41.051 16.600 7.030 1.00 72.81 366 MET A N 1
ATOM 2863 C CA . MET A 1 366 ? -41.552 15.245 6.753 1.00 72.81 366 MET A CA 1
ATOM 2864 C C . MET A 1 366 ? -40.994 14.183 7.706 1.00 72.81 366 MET A C 1
ATOM 2866 O O . MET A 1 366 ? -41.684 13.226 8.041 1.00 72.81 366 MET A O 1
ATOM 2870 N N . ALA A 1 367 ? -39.750 14.327 8.169 1.00 71.69 367 ALA A N 1
ATOM 2871 C CA . ALA A 1 367 ? -39.156 13.359 9.088 1.00 71.69 367 ALA A CA 1
ATOM 2872 C C . ALA A 1 367 ? -39.731 13.488 10.509 1.00 71.69 367 ALA A C 1
ATOM 2874 O O . ALA A 1 367 ? -39.929 12.480 11.189 1.00 71.69 367 ALA A O 1
ATOM 2875 N N . LEU A 1 368 ? -40.043 14.715 10.937 1.00 77.69 368 LEU A N 1
ATOM 2876 C CA . LEU A 1 368 ? -40.785 14.994 12.166 1.00 77.69 368 LEU A CA 1
ATOM 2877 C C . LEU A 1 368 ? -42.223 14.471 12.069 1.00 77.69 368 LEU A C 1
ATOM 2879 O O . LEU A 1 368 ? -42.688 13.829 13.007 1.00 77.69 368 LEU A O 1
ATOM 2883 N N . GLN A 1 369 ? -42.891 14.659 10.926 1.00 78.62 369 GLN A N 1
ATOM 2884 C CA . GLN A 1 369 ? -44.226 14.111 10.672 1.00 78.62 369 GLN A CA 1
ATOM 2885 C C . GLN A 1 369 ? -44.222 12.575 10.686 1.00 78.62 369 GLN A C 1
ATOM 2887 O O . GLN A 1 369 ? -45.058 11.983 11.365 1.00 78.62 369 GLN A O 1
ATOM 2892 N N . LYS A 1 370 ? -43.227 11.929 10.057 1.00 77.25 370 LYS A N 1
ATOM 2893 C CA . LYS A 1 370 ? -43.028 10.469 10.113 1.00 77.25 370 LYS A CA 1
ATOM 2894 C C . LYS A 1 370 ? -42.834 9.989 11.553 1.00 77.25 370 LYS A C 1
ATOM 2896 O O . LYS A 1 370 ? -43.514 9.065 11.982 1.00 77.25 370 LYS A O 1
ATOM 2901 N N . LYS A 1 371 ? -41.956 10.636 12.332 1.00 79.19 371 LYS A N 1
ATOM 2902 C CA . LYS A 1 371 ? -41.748 10.303 13.756 1.00 79.19 371 LYS A CA 1
ATOM 2903 C C . LYS A 1 371 ? -43.017 10.481 14.589 1.00 79.19 371 LYS A C 1
ATOM 2905 O O . LYS A 1 371 ? -43.285 9.651 15.452 1.00 79.19 371 LYS A O 1
ATOM 2910 N N . LYS A 1 372 ? -43.794 11.537 14.328 1.00 82.00 372 LYS A N 1
ATOM 2911 C CA . LYS A 1 372 ? -45.079 11.779 14.992 1.00 82.00 372 LYS A CA 1
ATOM 2912 C C . LYS A 1 372 ? -46.084 10.678 14.652 1.00 82.00 372 LYS A C 1
ATOM 2914 O O . LYS A 1 372 ? -46.656 10.101 15.559 1.00 82.00 372 LYS A O 1
ATOM 2919 N N . MET A 1 373 ? -46.205 10.296 13.382 1.00 79.25 373 MET A N 1
ATOM 2920 C CA . MET A 1 373 ? -47.096 9.214 12.949 1.00 79.25 373 MET A CA 1
ATOM 2921 C C . MET A 1 373 ? -46.711 7.838 13.506 1.00 79.25 373 MET A C 1
ATOM 2923 O O . MET A 1 373 ? -47.600 7.057 13.829 1.00 79.25 373 MET A O 1
ATOM 2927 N N . VAL A 1 374 ? -45.414 7.550 13.664 1.00 79.56 374 VAL A N 1
ATOM 2928 C CA . VAL A 1 374 ? -44.945 6.333 14.355 1.00 79.56 374 VAL A CA 1
ATOM 2929 C C . VAL A 1 374 ? -45.305 6.381 15.843 1.00 79.56 374 VAL A C 1
ATOM 2931 O O . VAL A 1 374 ? -45.781 5.394 16.393 1.00 79.56 374 VAL A O 1
ATOM 2934 N N . LYS A 1 375 ? -45.132 7.537 16.498 1.00 81.44 375 LYS A N 1
ATOM 2935 C CA . LYS A 1 375 ? -45.520 7.729 17.906 1.00 81.44 375 LYS A CA 1
ATOM 2936 C C . LYS A 1 375 ? -47.036 7.611 18.113 1.00 81.44 375 LYS A C 1
ATOM 2938 O O . LYS A 1 375 ? -47.463 7.063 19.121 1.00 81.44 375 LYS A O 1
ATOM 2943 N N . ASP A 1 376 ? -47.820 8.083 17.149 1.00 83.12 376 ASP A N 1
ATOM 2944 C CA . ASP A 1 376 ? -49.285 8.035 17.155 1.00 83.12 376 ASP A CA 1
ATOM 2945 C C . ASP A 1 376 ? -49.836 6.649 16.740 1.00 83.12 376 ASP A C 1
ATOM 2947 O O . ASP A 1 376 ? -51.046 6.495 16.593 1.00 83.12 376 ASP A O 1
ATOM 2951 N N . GLY A 1 377 ? -48.973 5.648 16.501 1.00 77.75 377 GLY A N 1
ATOM 2952 C CA . GLY A 1 377 ? -49.366 4.285 16.112 1.00 77.75 377 GLY A CA 1
ATOM 2953 C C . GLY A 1 377 ? -49.921 4.151 14.688 1.00 77.75 377 GLY A C 1
ATOM 2954 O O . GLY A 1 377 ? -50.429 3.095 14.324 1.00 77.75 377 GLY A O 1
ATOM 2955 N N . LYS A 1 378 ? -49.825 5.209 13.869 1.00 77.94 378 LYS A N 1
ATOM 2956 C CA . LYS A 1 378 ? -50.344 5.255 12.488 1.00 77.94 378 LYS A CA 1
ATOM 2957 C C . LYS A 1 378 ? -49.394 4.654 11.446 1.00 77.94 378 LYS A C 1
ATOM 2959 O O . LYS A 1 378 ? -49.786 4.436 10.300 1.00 77.94 378 LYS A O 1
ATOM 2964 N N . LEU A 1 379 ? -48.145 4.413 11.837 1.00 77.12 379 LEU A N 1
ATOM 2965 C CA . LEU A 1 379 ? -47.090 3.750 11.070 1.00 77.12 379 LEU A CA 1
ATOM 2966 C C . LEU A 1 379 ? -46.378 2.746 11.983 1.00 77.12 379 LEU A C 1
ATOM 2968 O O . LEU A 1 379 ? -46.289 2.974 13.191 1.00 77.12 379 LEU A O 1
ATOM 2972 N N . GLY A 1 380 ? -45.847 1.664 11.412 1.00 73.75 380 GLY A N 1
ATOM 2973 C CA . GLY A 1 380 ? -45.098 0.660 12.169 1.00 73.75 380 GLY A CA 1
ATOM 2974 C C . GLY A 1 380 ? -43.767 1.183 12.726 1.00 73.75 380 GLY A C 1
ATOM 2975 O O . GLY A 1 380 ? -43.341 2.309 12.447 1.00 73.75 380 GLY A O 1
ATOM 2976 N N . LYS A 1 381 ? -43.077 0.356 13.520 1.00 70.81 381 LYS A N 1
ATOM 2977 C CA . LYS A 1 381 ? -41.849 0.723 14.252 1.00 70.81 381 LYS A CA 1
ATOM 2978 C C . LYS A 1 381 ? -40.720 1.199 13.329 1.00 70.81 381 LYS A C 1
ATOM 2980 O O . LYS A 1 381 ? -39.910 2.027 13.750 1.00 70.81 381 LYS A O 1
ATOM 2985 N N . HIS A 1 382 ? -40.680 0.726 12.080 1.00 64.12 382 HIS A N 1
ATOM 2986 C CA . HIS A 1 382 ? -39.697 1.155 11.076 1.00 64.12 382 HIS A CA 1
ATOM 2987 C C . HIS A 1 382 ? -40.299 2.050 9.975 1.00 64.12 382 HIS A C 1
ATOM 2989 O O . HIS A 1 382 ? -39.637 2.360 8.980 1.00 64.12 382 HIS A O 1
ATOM 2995 N N . GLY A 1 383 ? -41.519 2.561 10.185 1.00 64.88 383 GLY A N 1
ATOM 2996 C CA . GLY A 1 383 ? -42.215 3.445 9.252 1.00 64.88 383 GLY A CA 1
ATOM 2997 C C . GLY A 1 383 ? -42.930 2.720 8.109 1.00 64.88 383 GLY A C 1
ATOM 2998 O O . GLY A 1 383 ? -43.262 3.364 7.115 1.00 64.88 383 GLY A O 1
ATOM 2999 N N . GLU A 1 384 ? -43.133 1.406 8.223 1.00 74.38 384 GLU A N 1
ATOM 3000 C CA . GLU A 1 384 ? -43.993 0.611 7.347 1.00 74.38 384 GLU A CA 1
ATOM 3001 C C . GLU A 1 384 ? -45.464 1.030 7.439 1.00 74.38 384 GLU A C 1
ATOM 3003 O O . GLU A 1 384 ? -45.958 1.436 8.496 1.00 74.38 384 GLU A O 1
ATOM 3008 N N . LYS A 1 385 ? -46.153 0.924 6.298 1.00 77.62 385 LYS A N 1
ATOM 3009 C CA . LYS A 1 385 ? -47.598 1.123 6.202 1.00 77.62 385 LYS A CA 1
ATOM 3010 C C . LYS A 1 385 ? -48.293 0.012 6.993 1.00 77.62 385 LYS A C 1
ATOM 3012 O O . LYS A 1 385 ? -47.936 -1.154 6.849 1.00 77.62 385 LYS A O 1
ATOM 3017 N N . ILE A 1 386 ? -49.275 0.388 7.804 1.00 75.25 386 ILE A N 1
ATOM 3018 C CA . ILE A 1 386 ? -50.173 -0.538 8.492 1.00 75.25 386 ILE A CA 1
ATOM 3019 C C . ILE A 1 386 ? -51.509 -0.481 7.757 1.00 75.25 386 ILE A C 1
ATOM 3021 O O . ILE A 1 386 ? -52.115 0.589 7.630 1.00 75.25 386 ILE A O 1
ATOM 3025 N N . GLU A 1 387 ? -51.946 -1.631 7.254 1.00 64.69 387 GLU A N 1
ATOM 3026 C CA . GLU A 1 387 ? -53.195 -1.769 6.508 1.00 64.69 387 GLU A CA 1
ATOM 3027 C C . GLU A 1 387 ? -54.385 -1.315 7.370 1.00 64.69 387 GLU A C 1
ATOM 3029 O O . GLU A 1 387 ? -54.520 -1.712 8.525 1.00 64.69 387 GLU A O 1
ATOM 3034 N N . GLY A 1 388 ? -55.205 -0.400 6.844 1.00 65.88 388 GLY A N 1
ATOM 3035 C CA . GLY A 1 388 ? -56.364 0.169 7.547 1.00 65.88 388 GLY A CA 1
ATOM 3036 C C . GLY A 1 388 ? -56.071 1.260 8.592 1.00 65.88 388 GLY A C 1
ATOM 3037 O O . GLY A 1 388 ? -57.008 1.911 9.045 1.00 65.88 388 GLY A O 1
ATOM 3038 N N . VAL A 1 389 ? -54.805 1.512 8.952 1.00 72.69 389 VAL A N 1
ATOM 3039 C CA . VAL A 1 389 ? -54.433 2.474 10.016 1.00 72.69 389 VAL A CA 1
ATOM 3040 C C . VAL A 1 389 ? -53.622 3.662 9.478 1.00 72.69 389 VAL A C 1
ATOM 3042 O O . VAL A 1 389 ? -53.749 4.789 9.966 1.00 72.69 389 VAL A O 1
ATOM 3045 N N . THR A 1 390 ? -52.800 3.451 8.447 1.00 75.75 390 THR A N 1
ATOM 3046 C CA . THR A 1 390 ? -52.029 4.534 7.823 1.00 75.75 390 THR A CA 1
ATOM 3047 C C . THR A 1 390 ? -52.929 5.409 6.934 1.00 75.75 390 THR A C 1
ATOM 3049 O O . THR A 1 390 ? -53.599 4.873 6.052 1.00 75.75 390 THR A O 1
ATOM 3052 N N . PRO A 1 391 ? -52.931 6.751 7.092 1.00 77.50 391 PRO A N 1
ATOM 3053 C CA . PRO A 1 391 ? -53.743 7.644 6.262 1.00 77.50 391 PRO A CA 1
ATOM 3054 C C . PRO A 1 391 ? -53.488 7.466 4.758 1.00 77.50 391 PRO A C 1
ATOM 3056 O O . PRO A 1 391 ? -52.337 7.355 4.322 1.00 77.50 391 PRO A O 1
ATOM 3059 N N . ALA A 1 392 ? -54.558 7.495 3.958 1.00 70.06 392 ALA A N 1
ATOM 3060 C CA . ALA A 1 392 ? -54.481 7.345 2.503 1.00 70.06 392 ALA A CA 1
ATOM 3061 C C . ALA A 1 392 ? -53.634 8.451 1.841 1.00 70.06 392 ALA A C 1
ATOM 3063 O O . ALA A 1 392 ? -52.849 8.159 0.942 1.00 70.06 392 ALA A O 1
ATOM 3064 N N . GLU A 1 393 ? -53.713 9.688 2.344 1.00 69.38 393 GLU A N 1
ATOM 3065 C CA . GLU A 1 393 ? -52.902 10.829 1.884 1.00 69.38 393 GLU A CA 1
ATOM 3066 C C . GLU A 1 393 ? -51.399 10.583 2.078 1.00 69.38 393 GLU A C 1
ATOM 3068 O O . GLU A 1 393 ? -50.614 10.743 1.150 1.00 69.38 393 GLU A O 1
ATOM 3073 N N . TRP A 1 394 ? -50.988 10.076 3.247 1.00 71.69 394 TRP A N 1
ATOM 3074 C CA . TRP A 1 394 ? -49.586 9.719 3.498 1.00 71.69 394 TRP A CA 1
ATOM 3075 C C . TRP A 1 394 ? -49.116 8.599 2.569 1.00 71.69 394 TRP A C 1
ATOM 3077 O O . TRP A 1 394 ? -48.001 8.631 2.061 1.00 71.69 394 TRP A O 1
ATOM 3087 N N . SER A 1 395 ? -49.976 7.611 2.320 1.00 67.69 395 SER A N 1
ATOM 3088 C CA . SER A 1 395 ? -49.645 6.488 1.443 1.00 67.69 395 SER A CA 1
ATOM 3089 C C . SER A 1 395 ? -49.485 6.876 -0.025 1.00 67.69 395 SER A C 1
ATOM 3091 O O . SER A 1 395 ? -48.793 6.143 -0.737 1.00 67.69 395 SER A O 1
ATOM 3093 N N . ARG A 1 396 ? -50.114 7.979 -0.447 1.00 67.50 396 ARG A N 1
ATOM 3094 C CA . ARG A 1 396 ? -50.069 8.517 -1.809 1.00 67.50 396 ARG A CA 1
ATOM 3095 C C . ARG A 1 396 ? -48.930 9.521 -2.005 1.00 67.50 396 ARG A C 1
ATOM 3097 O O . ARG A 1 396 ? -48.282 9.489 -3.044 1.00 67.50 396 ARG A O 1
ATOM 3104 N N . ASP A 1 397 ? -48.661 10.355 -1.002 1.00 66.19 397 ASP A N 1
ATOM 3105 C CA . ASP A 1 397 ? -47.750 11.498 -1.137 1.00 66.19 397 ASP A CA 1
ATOM 3106 C C . ASP A 1 397 ? -46.328 11.217 -0.591 1.00 66.19 397 ASP A C 1
ATOM 3108 O O . ASP A 1 397 ? -45.377 11.924 -0.928 1.00 66.19 397 ASP A O 1
ATOM 3112 N N . TYR A 1 398 ? -46.142 10.184 0.247 1.00 71.38 398 TYR A N 1
ATOM 3113 C CA . TYR A 1 398 ? -44.829 9.804 0.788 1.00 71.38 398 TYR A CA 1
ATOM 3114 C C . TYR A 1 398 ? -44.191 8.641 0.012 1.00 71.38 398 TYR A C 1
ATOM 3116 O O . TYR A 1 398 ? -44.666 7.506 0.068 1.00 71.38 398 TYR A O 1
ATOM 3124 N N . VAL A 1 399 ? -43.049 8.914 -0.628 1.00 70.56 399 VAL A N 1
ATOM 3125 C CA . VAL A 1 399 ? -42.202 7.923 -1.318 1.00 70.56 399 VAL A CA 1
ATOM 3126 C C . VAL A 1 399 ? -40.908 7.700 -0.526 1.00 70.56 399 VAL A C 1
ATOM 3128 O O . VAL A 1 399 ? -40.190 8.655 -0.209 1.00 70.56 399 VAL A O 1
ATOM 3131 N N . ASP A 1 400 ? -40.591 6.443 -0.194 1.00 68.19 400 ASP A N 1
ATOM 3132 C CA . ASP A 1 400 ? -39.379 6.086 0.559 1.00 68.19 400 ASP A CA 1
ATOM 3133 C C . ASP A 1 400 ? -38.225 5.692 -0.373 1.00 68.19 400 ASP A C 1
ATOM 3135 O O . ASP A 1 400 ? -37.984 4.522 -0.656 1.00 68.19 400 ASP A O 1
ATOM 3139 N N . TYR A 1 401 ? -37.447 6.689 -0.789 1.00 67.50 401 TYR A N 1
ATOM 3140 C CA . TYR A 1 401 ? -36.293 6.525 -1.683 1.00 67.50 401 TYR A CA 1
ATOM 3141 C C . TYR A 1 401 ? -35.105 5.724 -1.094 1.00 67.50 401 TYR A C 1
ATOM 3143 O O . TYR A 1 401 ? -34.084 5.541 -1.776 1.00 67.50 401 TYR A O 1
ATOM 3151 N N . ASN A 1 402 ? -35.182 5.280 0.170 1.00 62.94 402 ASN A N 1
ATOM 3152 C CA . ASN A 1 402 ? -34.169 4.417 0.790 1.00 62.94 402 ASN A CA 1
ATOM 3153 C C . ASN A 1 402 ? -34.468 2.922 0.643 1.00 62.94 402 ASN A C 1
ATOM 3155 O O . ASN A 1 402 ? -33.548 2.125 0.827 1.00 62.94 402 ASN A O 1
ATOM 3159 N N . ARG A 1 403 ? -35.709 2.536 0.317 1.00 61.66 403 ARG A N 1
ATOM 3160 C CA . ARG A 1 403 ? -36.020 1.165 -0.100 1.00 61.66 403 ARG A CA 1
ATOM 3161 C C . ARG A 1 403 ? -35.739 1.068 -1.597 1.00 61.66 403 ARG A C 1
ATOM 3163 O O . ARG A 1 403 ? -36.140 1.944 -2.357 1.00 61.66 403 ARG A O 1
ATOM 3170 N N . ASP A 1 404 ? -34.992 0.053 -2.011 1.00 39.78 404 ASP A N 1
ATOM 3171 C CA . ASP A 1 404 ? -34.858 -0.253 -3.432 1.00 39.78 404 ASP A CA 1
ATOM 3172 C C . ASP A 1 404 ? -36.237 -0.735 -3.914 1.00 39.78 404 ASP A C 1
ATOM 3174 O O . ASP A 1 404 ? -36.679 -1.824 -3.552 1.00 39.78 404 ASP A O 1
ATOM 3178 N N . GLU A 1 405 ? -36.975 0.113 -4.633 1.00 37.69 405 GLU A N 1
ATOM 3179 C CA . GLU A 1 405 ? -38.250 -0.280 -5.236 1.00 37.69 405 GLU A CA 1
ATOM 3180 C C . GLU A 1 405 ? -38.008 -1.153 -6.474 1.00 37.69 405 GLU A C 1
ATOM 3182 O O . GLU A 1 405 ? -37.109 -0.900 -7.280 1.00 37.69 405 GLU A O 1
ATOM 3187 N N . ALA A 1 406 ? -38.841 -2.187 -6.619 1.00 32.50 406 ALA A N 1
ATOM 3188 C CA . ALA A 1 406 ? -38.999 -2.933 -7.862 1.00 32.50 406 ALA A CA 1
ATOM 3189 C C . ALA A 1 406 ? -39.492 -1.995 -8.989 1.00 32.50 406 ALA A C 1
ATOM 3191 O O . ALA A 1 406 ? -40.103 -0.965 -8.699 1.00 32.50 406 ALA A O 1
ATOM 3192 N N . PRO A 1 407 ? -39.252 -2.319 -10.273 1.00 33.12 407 PRO A N 1
ATOM 3193 C CA . PRO A 1 407 ? -39.495 -1.389 -11.371 1.00 33.12 407 PRO A CA 1
ATOM 3194 C C . PRO A 1 407 ? -40.984 -1.042 -11.488 1.00 33.12 407 PRO A C 1
ATOM 3196 O O . PRO A 1 407 ? -41.816 -1.923 -11.701 1.00 33.12 407 PRO A O 1
ATOM 3199 N N . ILE A 1 408 ? -41.313 0.245 -11.387 1.00 32.19 408 ILE A N 1
ATOM 3200 C CA . ILE A 1 408 ? -42.646 0.772 -11.693 1.00 32.19 408 ILE A CA 1
ATOM 3201 C C . ILE A 1 408 ? -42.757 0.938 -13.214 1.00 32.19 408 ILE A C 1
ATOM 3203 O O . ILE A 1 408 ? -41.890 1.535 -13.854 1.00 32.19 408 ILE A O 1
ATOM 3207 N N . ALA A 1 409 ? -43.826 0.381 -13.786 1.00 34.12 409 ALA A N 1
ATOM 3208 C CA . ALA A 1 409 ? -44.188 0.518 -15.191 1.00 34.12 409 ALA A CA 1
ATOM 3209 C C . ALA A 1 409 ? -44.446 1.992 -15.567 1.00 34.12 409 ALA A C 1
ATOM 3211 O O . ALA A 1 409 ? -45.005 2.756 -14.783 1.00 34.12 409 ALA A O 1
ATOM 3212 N N . GLY A 1 410 ? -44.011 2.377 -16.771 1.00 31.12 410 GLY A N 1
ATOM 3213 C CA . GLY A 1 410 ? -44.032 3.752 -17.281 1.00 31.12 410 GLY A CA 1
ATOM 3214 C C . GLY A 1 410 ? -45.427 4.376 -17.487 1.00 31.12 410 GLY A C 1
ATOM 3215 O O . GLY A 1 410 ? -46.448 3.714 -17.300 1.00 31.12 410 GLY A O 1
ATOM 3216 N N . PRO A 1 411 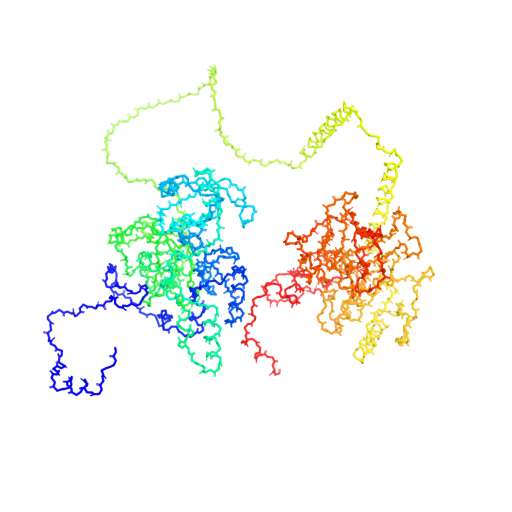? -45.482 5.669 -17.873 1.00 37.12 411 PRO A N 1
ATOM 3217 C CA . PRO A 1 411 ? -46.699 6.470 -17.828 1.00 37.12 411 PRO A CA 1
ATOM 3218 C C . PRO A 1 411 ? -47.706 6.135 -18.938 1.00 37.12 411 PRO A C 1
ATOM 3220 O O . PRO A 1 411 ? -47.347 5.756 -20.050 1.00 37.12 411 PRO A O 1
ATOM 3223 N N . SER A 1 412 ? -48.981 6.328 -18.589 1.00 32.91 412 SER A N 1
ATOM 3224 C CA . SER A 1 412 ? -50.192 6.090 -19.384 1.00 32.91 412 SER A CA 1
ATOM 3225 C C . SER A 1 412 ? -50.207 6.743 -20.770 1.00 32.91 412 SER A C 1
ATOM 3227 O O . SER A 1 412 ? -49.923 7.932 -20.908 1.00 32.91 412 SER A O 1
ATOM 3229 N N . ALA A 1 413 ? -50.713 5.991 -21.752 1.00 27.86 413 ALA A N 1
ATOM 3230 C CA . ALA A 1 413 ? -51.382 6.519 -22.937 1.00 27.86 413 ALA A CA 1
ATOM 3231 C C . ALA A 1 413 ? -52.908 6.292 -22.826 1.00 27.86 413 ALA A C 1
ATOM 3233 O O . ALA A 1 413 ? -53.369 5.308 -22.252 1.00 27.86 413 ALA A O 1
ATOM 3234 N N . VAL A 1 414 ? -53.651 7.268 -23.346 1.00 30.17 414 VAL A N 1
ATOM 3235 C CA . VAL A 1 414 ? -55.099 7.561 -23.256 1.00 30.17 414 VAL A CA 1
ATOM 3236 C C . VAL A 1 414 ? -55.973 6.502 -23.983 1.00 30.17 414 VAL A C 1
ATOM 3238 O O . VAL A 1 414 ? -55.460 5.842 -24.887 1.00 30.17 414 VAL A O 1
ATOM 3241 N N . PRO A 1 415 ? -57.265 6.296 -23.619 1.00 32.72 415 PRO A N 1
ATOM 3242 C CA . PRO A 1 415 ? -58.005 5.067 -23.927 1.00 32.72 415 PRO A CA 1
ATOM 3243 C C . PRO A 1 415 ? -58.838 5.131 -25.220 1.00 32.72 415 PRO A C 1
ATOM 3245 O O . PRO A 1 415 ? -59.292 6.199 -25.629 1.00 32.72 415 PRO A O 1
ATOM 3248 N N . ALA A 1 416 ? -59.123 3.960 -25.803 1.00 24.95 416 ALA A N 1
ATOM 3249 C CA . ALA A 1 416 ? -60.156 3.750 -26.824 1.00 24.95 416 ALA A CA 1
ATOM 3250 C C . ALA A 1 416 ? -61.168 2.675 -26.350 1.00 24.95 416 ALA A C 1
ATOM 3252 O O . ALA A 1 416 ? -60.773 1.783 -25.593 1.00 24.95 416 ALA A O 1
ATOM 3253 N N . PRO A 1 417 ? -62.463 2.758 -26.725 1.00 29.12 417 PRO A N 1
ATOM 3254 C CA . PRO A 1 417 ? -63.538 2.106 -25.979 1.00 29.12 417 PRO A CA 1
ATOM 3255 C C . PRO A 1 417 ? -63.997 0.742 -26.534 1.00 29.12 417 PRO A C 1
ATOM 3257 O O . PRO A 1 417 ? -64.011 0.503 -27.736 1.00 29.12 417 PRO A O 1
ATOM 3260 N N . THR A 1 418 ? -64.461 -0.082 -25.586 1.00 25.94 418 THR A N 1
ATOM 3261 C CA . THR A 1 418 ? -65.562 -1.073 -25.626 1.00 25.94 418 THR A CA 1
ATOM 3262 C C . THR A 1 418 ? -65.632 -2.139 -26.727 1.00 25.94 418 THR A C 1
ATOM 3264 O O . THR A 1 418 ? -66.004 -1.847 -27.857 1.00 25.94 418 THR A O 1
ATOM 3267 N N . ALA A 1 419 ? -65.555 -3.407 -26.305 1.00 25.86 419 ALA A N 1
ATOM 3268 C CA . ALA A 1 419 ? -66.573 -4.422 -26.607 1.00 25.86 419 ALA A CA 1
ATOM 3269 C C . ALA A 1 419 ? -66.522 -5.548 -25.557 1.00 25.86 419 ALA A C 1
ATOM 3271 O O . ALA A 1 419 ? -65.448 -6.006 -25.170 1.00 25.86 419 ALA A O 1
ATOM 3272 N N . ALA A 1 420 ? -67.693 -5.948 -25.070 1.00 24.44 420 ALA A N 1
ATOM 3273 C CA . ALA A 1 420 ? -67.894 -6.955 -24.039 1.00 24.44 420 ALA A CA 1
ATOM 3274 C C . ALA A 1 420 ? -68.141 -8.346 -24.649 1.00 24.44 420 ALA A C 1
ATOM 3276 O O . ALA A 1 420 ? -68.992 -8.436 -25.524 1.00 24.44 420 ALA A O 1
ATOM 3277 N N . ALA A 1 421 ? -67.457 -9.360 -24.086 1.00 23.91 421 ALA A N 1
ATOM 3278 C CA . ALA A 1 421 ? -67.870 -10.757 -23.807 1.00 23.91 421 ALA A CA 1
ATOM 3279 C C . ALA A 1 421 ? -68.458 -11.625 -24.969 1.00 23.91 421 ALA A C 1
ATOM 3281 O O . ALA A 1 421 ? -68.805 -11.077 -26.007 1.00 23.91 421 ALA A O 1
ATOM 3282 N N . PRO A 1 422 ? -68.643 -12.966 -24.842 1.00 34.38 422 PRO A N 1
ATOM 3283 C CA . PRO A 1 422 ? -68.452 -13.825 -23.664 1.00 34.38 422 PRO A CA 1
ATOM 3284 C C . PRO A 1 422 ? -67.841 -15.238 -23.925 1.00 34.38 422 PRO A C 1
ATOM 3286 O O . PRO A 1 422 ? -67.597 -15.642 -25.055 1.00 34.38 422 PRO A O 1
ATOM 3289 N N . ALA A 1 423 ? -67.702 -15.974 -22.814 1.00 24.12 423 ALA A N 1
ATOM 3290 C CA . ALA A 1 423 ? -68.008 -17.402 -22.616 1.00 24.12 423 ALA A CA 1
ATOM 3291 C C . ALA A 1 423 ? -67.092 -18.520 -23.178 1.00 24.12 423 ALA A C 1
ATOM 3293 O O . ALA A 1 423 ? -67.045 -18.806 -24.367 1.00 24.12 423 ALA A O 1
ATOM 3294 N N . ASP A 1 424 ? -66.523 -19.242 -22.211 1.00 23.98 424 ASP A N 1
ATOM 3295 C CA . ASP A 1 424 ? -66.793 -20.652 -21.879 1.00 23.98 424 ASP A CA 1
ATOM 3296 C C . ASP A 1 424 ? -65.668 -21.692 -21.951 1.00 23.98 424 ASP A C 1
ATOM 3298 O O . ASP A 1 424 ? -64.766 -21.695 -22.784 1.00 23.98 424 ASP A O 1
ATOM 3302 N N . ASP A 1 425 ? -65.816 -22.553 -20.954 1.00 23.86 425 ASP A N 1
ATOM 3303 C CA . ASP A 1 425 ? -65.075 -23.688 -20.447 1.00 23.86 425 ASP A CA 1
ATOM 3304 C C . ASP A 1 425 ? -64.817 -24.794 -21.489 1.00 23.86 425 ASP A C 1
ATOM 3306 O O . ASP A 1 425 ? -65.669 -25.099 -22.322 1.00 23.86 425 ASP A O 1
ATOM 3310 N N . THR A 1 426 ? -63.647 -25.439 -21.432 1.00 23.39 426 THR A N 1
ATOM 3311 C CA . THR A 1 426 ? -63.505 -26.889 -21.171 1.00 23.39 426 THR A CA 1
ATOM 3312 C C . THR A 1 426 ? -62.134 -27.453 -21.564 1.00 23.39 426 THR A C 1
ATOM 3314 O O . THR A 1 426 ? -61.477 -27.095 -22.538 1.00 23.39 426 THR A O 1
ATOM 3317 N N . THR A 1 427 ? -61.728 -28.395 -20.723 1.00 22.64 427 THR A N 1
ATOM 3318 C CA . THR A 1 427 ? -60.555 -29.268 -20.749 1.00 22.64 427 THR A CA 1
ATOM 3319 C C . THR A 1 427 ? -60.520 -30.258 -21.929 1.00 22.64 427 THR A C 1
ATOM 3321 O O . THR A 1 427 ? -61.539 -30.863 -22.248 1.00 22.64 427 THR A O 1
ATOM 3324 N N . LYS A 1 428 ? -59.328 -30.523 -22.499 1.00 22.17 428 LYS A N 1
ATOM 3325 C CA . LYS A 1 428 ? -58.715 -31.871 -22.652 1.00 22.17 428 LYS A CA 1
ATOM 3326 C C . LYS A 1 428 ? -57.451 -31.885 -23.523 1.00 22.17 428 LYS A C 1
ATOM 3328 O O . LYS A 1 428 ? -57.350 -31.227 -24.551 1.00 22.17 428 LYS A O 1
ATOM 3333 N N . GLU A 1 429 ? -56.509 -32.703 -23.067 1.00 20.80 429 GLU A N 1
ATOM 3334 C CA . GLU A 1 429 ? -55.260 -33.119 -23.705 1.00 20.80 429 GLU A CA 1
ATOM 3335 C C . GLU A 1 429 ? -55.477 -33.885 -25.026 1.00 20.80 429 GLU A C 1
ATOM 3337 O O . GLU A 1 429 ? -56.365 -34.728 -25.090 1.00 20.80 429 GLU A O 1
ATOM 3342 N N . GLU A 1 430 ? -54.579 -33.723 -26.012 1.00 21.28 430 GLU A N 1
ATOM 3343 C CA . GLU A 1 430 ? -53.810 -34.853 -26.569 1.00 21.28 430 GLU A CA 1
ATOM 3344 C C . GLU A 1 430 ? -52.613 -34.439 -27.460 1.00 21.28 430 GLU A C 1
ATOM 3346 O O . GLU A 1 430 ? -52.569 -33.400 -28.111 1.00 21.28 430 GLU A O 1
ATOM 3351 N N . LYS A 1 431 ? -51.599 -35.311 -27.433 1.00 20.20 431 LYS A N 1
ATOM 3352 C CA . LYS A 1 431 ? -50.218 -35.224 -27.945 1.00 20.20 431 LYS A CA 1
ATOM 3353 C C . LYS A 1 431 ? -50.073 -35.215 -29.483 1.00 20.20 431 LYS A C 1
ATOM 3355 O O . LYS A 1 431 ? -50.635 -36.089 -30.133 1.00 20.20 431 LYS A O 1
ATOM 3360 N N . LYS A 1 432 ? -49.059 -34.497 -30.016 1.00 19.44 432 LYS A N 1
ATOM 3361 C CA . LYS A 1 432 ? -47.794 -35.071 -30.584 1.00 19.44 432 LYS A CA 1
ATOM 3362 C C . LYS A 1 432 ? -46.895 -34.065 -31.347 1.00 19.44 432 LYS A C 1
ATOM 3364 O O . LYS A 1 432 ? -47.295 -33.556 -32.380 1.00 19.44 432 LYS A O 1
ATOM 3369 N N . ARG A 1 433 ? -45.599 -34.076 -30.958 1.00 20.25 433 ARG A N 1
ATOM 3370 C CA . ARG A 1 433 ? -44.338 -33.940 -31.757 1.00 20.25 433 ARG A CA 1
ATOM 3371 C C . ARG A 1 433 ? -44.041 -32.568 -32.405 1.00 20.25 433 ARG A C 1
ATOM 3373 O O . ARG A 1 433 ? -44.886 -32.019 -33.074 1.00 20.25 433 ARG A O 1
ATOM 3380 N N . LYS A 1 434 ? -42.819 -32.009 -32.400 1.00 20.52 434 LYS A N 1
ATOM 3381 C CA . LYS A 1 434 ? -41.460 -32.440 -31.997 1.00 20.52 434 LYS A CA 1
ATOM 3382 C C . LYS A 1 434 ? -40.535 -31.198 -32.055 1.00 20.52 434 LYS A C 1
ATOM 3384 O O . LYS A 1 434 ? -40.587 -30.516 -33.067 1.00 20.52 434 LYS A O 1
ATOM 3389 N N . ARG A 1 435 ? -39.573 -31.110 -31.111 1.00 21.45 435 ARG A N 1
ATOM 3390 C CA . ARG A 1 435 ? -38.203 -30.525 -31.222 1.00 21.45 435 ARG A CA 1
ATOM 3391 C C . ARG A 1 435 ? -38.107 -28.993 -31.428 1.00 21.45 435 ARG A C 1
ATOM 3393 O O . ARG A 1 435 ? -38.765 -28.462 -32.297 1.00 21.45 435 ARG A O 1
ATOM 3400 N N . LYS A 1 436 ? -37.217 -28.229 -30.783 1.00 20.52 436 LYS A N 1
ATOM 3401 C CA . LYS A 1 436 ? -36.106 -28.463 -29.833 1.00 20.52 436 LYS A CA 1
ATOM 3402 C C . LYS A 1 436 ? -35.567 -27.062 -29.468 1.00 20.52 436 LYS A C 1
ATOM 3404 O O . LYS A 1 436 ? -35.319 -26.321 -30.408 1.00 20.52 436 LYS A O 1
ATOM 3409 N N . SER A 1 437 ? -35.325 -26.767 -28.188 1.00 23.69 437 SER A N 1
ATOM 3410 C CA . SER A 1 437 ? -34.144 -26.046 -27.651 1.00 23.69 437 SER A CA 1
ATOM 3411 C C . SER A 1 437 ? -34.484 -25.421 -26.293 1.00 23.69 437 SER A C 1
ATOM 3413 O O . SER A 1 437 ? -35.041 -24.329 -26.226 1.00 23.69 437 SER A O 1
ATOM 3415 N N . GLU A 1 438 ? -34.165 -26.150 -25.227 1.00 21.02 438 GLU A N 1
ATOM 3416 C CA . GLU A 1 438 ? -34.326 -25.748 -23.829 1.00 21.02 438 GLU A CA 1
ATOM 3417 C C . GLU A 1 438 ? -33.049 -25.081 -23.310 1.00 21.02 438 GLU A C 1
ATOM 3419 O O . GLU A 1 438 ? -31.960 -25.635 -23.462 1.00 21.02 438 GLU A O 1
ATOM 3424 N N . VAL A 1 439 ? -33.218 -23.939 -22.643 1.00 22.25 439 VAL A N 1
ATOM 3425 C CA . VAL A 1 439 ? -32.458 -23.541 -21.451 1.00 22.25 439 VAL A CA 1
ATOM 3426 C C . VAL A 1 439 ? -33.451 -22.796 -20.560 1.00 22.25 439 VAL A C 1
ATOM 3428 O O . VAL A 1 439 ? -33.868 -21.701 -20.927 1.00 22.25 439 VAL A O 1
ATOM 3431 N N . VAL A 1 440 ? -33.846 -23.379 -19.425 1.00 21.75 440 VAL A N 1
ATOM 3432 C CA . VAL A 1 440 ? -34.479 -22.652 -18.313 1.00 21.75 440 VAL A CA 1
ATOM 3433 C C . VAL A 1 440 ? -34.023 -23.268 -16.989 1.00 21.75 440 VAL A C 1
ATOM 3435 O O . VAL A 1 440 ? -33.881 -24.485 -16.879 1.00 21.75 440 VAL A O 1
ATOM 3438 N N . ASP A 1 441 ? -33.781 -22.374 -16.031 1.00 24.56 441 ASP A N 1
ATOM 3439 C CA . ASP A 1 441 ? -33.844 -22.553 -14.578 1.00 24.56 441 ASP A CA 1
ATOM 3440 C C . ASP A 1 441 ? -34.913 -23.544 -14.085 1.00 24.56 441 ASP A C 1
ATOM 3442 O O . ASP A 1 441 ? -35.984 -23.645 -14.680 1.00 24.56 441 ASP A O 1
ATOM 3446 N N . ALA A 1 442 ? -34.680 -24.138 -12.908 1.00 23.11 442 ALA A N 1
ATOM 3447 C CA . ALA A 1 442 ? -35.642 -24.083 -11.800 1.00 23.11 442 ALA A CA 1
ATOM 3448 C C . ALA A 1 442 ? -35.068 -24.648 -10.485 1.00 23.11 442 ALA A C 1
ATOM 3450 O O . ALA A 1 442 ? -34.450 -25.708 -10.463 1.00 23.11 442 ALA A O 1
ATOM 3451 N N . ASP A 1 443 ? -35.339 -23.887 -9.424 1.00 22.14 443 ASP A N 1
ATOM 3452 C CA . ASP A 1 443 ? -35.682 -24.225 -8.037 1.00 22.14 443 ASP A CA 1
ATOM 3453 C C . ASP A 1 443 ? -35.121 -25.456 -7.307 1.00 22.14 443 ASP A C 1
ATOM 3455 O O . ASP A 1 443 ? -35.191 -26.610 -7.723 1.00 22.14 443 ASP A O 1
ATOM 3459 N N . VAL A 1 444 ? -34.690 -25.162 -6.077 1.00 25.81 444 VAL A N 1
ATOM 3460 C CA . VAL A 1 444 ? -34.231 -26.093 -5.050 1.00 25.81 444 VAL A CA 1
ATOM 3461 C C . VAL A 1 444 ? -35.395 -26.441 -4.120 1.00 25.81 444 VAL A C 1
ATOM 3463 O O . VAL A 1 444 ? -35.874 -25.596 -3.364 1.00 25.81 444 VAL A O 1
ATOM 3466 N N . SER A 1 445 ? -35.782 -27.716 -4.106 1.00 23.05 445 SER A N 1
ATOM 3467 C CA . SER A 1 445 ? -36.488 -28.361 -2.995 1.00 23.05 445 SER A CA 1
ATOM 3468 C C . SER A 1 445 ? -35.523 -29.263 -2.221 1.00 23.05 445 SER A C 1
ATOM 3470 O O . SER A 1 445 ? -34.713 -29.966 -2.822 1.00 23.05 445 SER A O 1
ATOM 3472 N N . MET A 1 446 ? -35.617 -29.250 -0.890 1.00 35.50 446 MET A N 1
ATOM 3473 C CA . MET A 1 446 ? -34.778 -30.030 0.026 1.00 35.50 446 MET A CA 1
ATOM 3474 C C . MET A 1 446 ? -34.870 -31.545 -0.215 1.00 35.50 446 MET A C 1
ATOM 3476 O O . MET A 1 446 ? -35.963 -32.102 -0.138 1.00 35.50 446 MET A O 1
ATOM 3480 N N . VAL A 1 447 ? -33.719 -32.212 -0.379 1.00 26.97 447 VAL A N 1
ATOM 3481 C CA . VAL A 1 447 ? -33.540 -33.661 -0.170 1.00 26.97 447 VAL A CA 1
ATOM 3482 C C . VAL A 1 447 ? -32.155 -33.910 0.455 1.00 26.97 447 VAL A C 1
ATOM 3484 O O . VAL A 1 447 ? -31.211 -33.151 0.253 1.00 26.97 447 VAL A O 1
ATOM 3487 N N . THR A 1 448 ? -32.089 -34.928 1.305 1.00 25.77 448 THR A N 1
ATOM 3488 C CA . THR A 1 448 ? -31.085 -35.253 2.326 1.00 25.77 448 THR A CA 1
ATOM 3489 C C . THR A 1 448 ? -29.717 -35.712 1.807 1.00 25.77 448 THR A C 1
ATOM 3491 O O . THR A 1 448 ? -29.624 -36.517 0.886 1.00 25.77 448 THR A O 1
ATOM 3494 N N . ALA A 1 449 ? -28.656 -35.264 2.487 1.00 31.06 449 ALA A N 1
ATOM 3495 C CA . ALA A 1 449 ? -27.265 -35.661 2.281 1.00 31.06 449 ALA A CA 1
ATOM 3496 C C . ALA A 1 449 ? -27.020 -37.119 2.719 1.00 31.06 449 ALA A C 1
ATOM 3498 O O . ALA A 1 449 ? -27.073 -37.427 3.909 1.00 31.06 449 ALA A O 1
ATOM 3499 N N . GLY A 1 450 ? -26.742 -38.007 1.766 1.00 32.72 450 GLY A N 1
ATOM 3500 C CA . GLY A 1 450 ? -26.377 -39.400 2.049 1.00 32.72 450 GLY A CA 1
ATOM 3501 C C . GLY A 1 450 ? -25.936 -40.205 0.826 1.00 32.72 450 GLY A C 1
ATOM 3502 O O . GLY A 1 450 ? -25.121 -41.106 0.969 1.00 32.72 450 GLY A O 1
ATOM 3503 N N . GLU A 1 451 ? -26.395 -39.852 -0.378 1.00 29.64 451 GLU A N 1
ATOM 3504 C CA . GLU A 1 451 ? -26.176 -40.682 -1.578 1.00 29.64 451 GLU A CA 1
ATOM 3505 C C . GLU A 1 451 ? -25.069 -40.163 -2.527 1.00 29.64 451 GLU A C 1
ATOM 3507 O O . GLU A 1 451 ? -24.601 -40.904 -3.384 1.00 29.64 451 GLU A O 1
ATOM 3512 N N . GLU A 1 452 ? -24.547 -38.940 -2.345 1.00 33.25 452 GLU A N 1
ATOM 3513 C CA . GLU A 1 452 ? -23.503 -38.376 -3.231 1.00 33.25 452 GLU A CA 1
ATOM 3514 C C . GLU A 1 452 ? -22.062 -38.863 -2.938 1.00 33.25 452 GLU A C 1
ATOM 3516 O O . GLU A 1 452 ? -21.177 -38.716 -3.787 1.00 33.25 452 GLU A O 1
ATOM 3521 N N . GLU A 1 453 ? -21.781 -39.466 -1.774 1.00 36.75 453 GLU A N 1
ATOM 3522 C CA . GLU A 1 453 ? -20.420 -39.933 -1.440 1.00 36.75 453 GLU A CA 1
ATOM 3523 C C . GLU A 1 453 ? -20.047 -41.277 -2.095 1.00 36.75 453 GLU A C 1
ATOM 3525 O O . GLU A 1 453 ? -18.879 -41.475 -2.453 1.00 36.75 453 GLU A O 1
ATOM 3530 N N . GLU A 1 454 ? -21.005 -42.182 -2.322 1.00 36.66 454 GLU A N 1
ATOM 3531 C CA . GLU A 1 454 ? -20.713 -43.506 -2.897 1.00 36.66 454 GLU A CA 1
ATOM 3532 C C . GLU A 1 454 ? -20.425 -43.446 -4.407 1.00 36.66 454 GLU A C 1
ATOM 3534 O O . GLU A 1 454 ? -19.460 -44.063 -4.883 1.00 36.66 454 GLU A O 1
ATOM 3539 N N . ASP A 1 455 ? -21.172 -42.630 -5.155 1.00 39.88 455 ASP A N 1
ATOM 3540 C CA . ASP A 1 455 ? -20.973 -42.469 -6.602 1.00 39.88 455 ASP A CA 1
ATOM 3541 C C . ASP A 1 455 ? -19.670 -41.719 -6.929 1.00 39.88 455 ASP A C 1
ATOM 3543 O O . ASP A 1 455 ? -18.935 -42.085 -7.860 1.00 39.88 455 ASP A O 1
ATOM 3547 N N . ALA A 1 456 ? -19.294 -40.740 -6.098 1.00 48.25 456 ALA A N 1
ATOM 3548 C CA . ALA A 1 456 ? -18.024 -40.029 -6.224 1.00 48.25 456 ALA A CA 1
ATOM 3549 C C . ALA A 1 456 ? -16.813 -40.946 -5.956 1.00 48.25 456 ALA A C 1
ATOM 3551 O O . ALA A 1 456 ? -15.766 -40.813 -6.608 1.00 48.25 456 ALA A O 1
ATOM 3552 N N . GLU A 1 457 ? -16.925 -41.910 -5.034 1.00 44.88 457 GLU A N 1
ATOM 3553 C CA . GLU A 1 457 ? -15.860 -42.881 -4.765 1.00 44.88 457 GLU A CA 1
ATOM 3554 C C . GLU A 1 457 ? -15.733 -43.926 -5.891 1.00 44.88 457 GLU A C 1
ATOM 3556 O O . GLU A 1 457 ? -14.609 -44.294 -6.282 1.00 44.88 457 GLU A O 1
ATOM 3561 N N . ALA A 1 458 ? -16.859 -44.359 -6.465 1.00 51.84 458 ALA A N 1
ATOM 3562 C CA . ALA A 1 458 ? -16.901 -45.290 -7.591 1.00 51.84 458 ALA A CA 1
ATOM 3563 C C . ALA A 1 458 ? -16.254 -44.696 -8.857 1.00 51.84 458 ALA A C 1
ATOM 3565 O O . ALA A 1 458 ? -15.395 -45.338 -9.484 1.00 51.84 458 ALA A O 1
ATOM 3566 N N . GLU A 1 459 ? -16.558 -43.436 -9.188 1.00 50.62 459 GLU A N 1
ATOM 3567 C CA . GLU A 1 459 ? -15.972 -42.751 -10.348 1.00 50.62 459 GLU A CA 1
ATOM 3568 C C . GLU A 1 459 ? -14.456 -42.525 -10.173 1.00 50.62 459 GLU A C 1
ATOM 3570 O O . GLU A 1 459 ? -13.657 -42.701 -11.105 1.00 50.62 459 GLU A O 1
ATOM 3575 N N . ARG A 1 460 ? -14.015 -42.232 -8.940 1.00 56.53 460 ARG A N 1
ATOM 3576 C CA . ARG A 1 460 ? -12.593 -42.061 -8.597 1.00 56.53 460 ARG A CA 1
ATOM 3577 C C . ARG A 1 460 ? -11.818 -43.379 -8.678 1.00 56.53 460 ARG A C 1
ATOM 3579 O O . ARG A 1 460 ? -10.668 -43.385 -9.134 1.00 56.53 460 ARG A O 1
ATOM 3586 N N . LYS A 1 461 ? -12.432 -44.506 -8.289 1.00 55.53 461 LYS A N 1
ATOM 3587 C CA . LYS A 1 461 ? -11.858 -45.859 -8.449 1.00 55.53 461 LYS A CA 1
ATOM 3588 C C . LYS A 1 461 ? -11.752 -46.258 -9.924 1.00 55.53 461 LYS A C 1
ATOM 3590 O O . LYS A 1 461 ? -10.730 -46.838 -10.308 1.00 55.53 461 LYS A O 1
ATOM 3595 N N . ARG A 1 462 ? -12.730 -45.888 -10.758 1.00 60.72 462 ARG A N 1
ATOM 3596 C CA . ARG A 1 462 ? -12.713 -46.144 -12.208 1.00 60.72 462 ARG A CA 1
ATOM 3597 C C . ARG A 1 462 ? -11.621 -45.348 -12.929 1.00 60.72 462 ARG A C 1
ATOM 3599 O O . ARG A 1 462 ? -10.766 -45.961 -13.569 1.00 60.72 462 ARG A O 1
ATOM 3606 N N . LYS A 1 463 ? -11.530 -44.029 -12.702 1.00 59.31 463 LYS A N 1
ATOM 3607 C CA . LYS A 1 463 ? -10.452 -43.177 -13.258 1.00 59.31 463 LYS A CA 1
ATOM 3608 C C . LYS A 1 463 ? -9.059 -43.633 -12.811 1.00 59.31 463 LYS A C 1
ATOM 3610 O O . LYS A 1 463 ? -8.090 -43.554 -13.566 1.00 59.31 463 LYS A O 1
ATOM 3615 N N . LYS A 1 464 ? -8.938 -44.166 -11.589 1.00 53.03 464 LYS A N 1
ATOM 3616 C CA . LYS A 1 464 ? -7.682 -44.737 -11.077 1.00 53.03 464 LYS A CA 1
ATOM 3617 C C . LYS A 1 464 ? -7.319 -46.065 -11.748 1.00 53.03 464 LYS A C 1
ATOM 3619 O O . LYS A 1 464 ? -6.129 -46.320 -11.909 1.00 53.03 464 LYS A O 1
ATOM 3624 N N . ARG A 1 465 ? -8.296 -46.892 -12.146 1.00 58.41 465 ARG A N 1
ATOM 3625 C CA . ARG A 1 465 ? -8.077 -48.122 -12.934 1.00 58.41 465 ARG A CA 1
ATOM 3626 C C . ARG A 1 465 ? -7.671 -47.804 -14.374 1.00 58.41 465 ARG A C 1
ATOM 3628 O O . ARG A 1 465 ? -6.665 -48.343 -14.823 1.00 58.41 465 ARG A O 1
ATOM 3635 N N . GLU A 1 466 ? -8.360 -46.875 -15.035 1.00 59.34 466 GLU A N 1
ATOM 3636 C CA . GLU A 1 466 ? -8.033 -46.422 -16.400 1.00 59.34 466 GLU A CA 1
ATOM 3637 C C . GLU A 1 466 ? -6.619 -45.815 -16.466 1.00 59.34 466 GLU A C 1
ATOM 3639 O O . GLU A 1 466 ? -5.814 -46.185 -17.318 1.00 59.34 466 GLU A O 1
ATOM 3644 N N . LYS A 1 467 ? -6.244 -44.990 -15.477 1.00 51.88 467 LYS A N 1
ATOM 3645 C CA . LYS A 1 467 ? -4.893 -44.408 -15.382 1.00 51.88 467 LYS A CA 1
ATOM 3646 C C . LYS A 1 467 ? -3.804 -45.441 -15.066 1.00 51.88 467 LYS A C 1
ATOM 3648 O O . LYS A 1 467 ? -2.644 -45.225 -15.401 1.00 51.88 467 LYS A O 1
ATOM 3653 N N . LYS A 1 468 ? -4.152 -46.558 -14.415 1.00 50.25 468 LYS A N 1
ATOM 3654 C CA . LYS A 1 468 ? -3.222 -47.661 -14.113 1.00 50.25 468 LYS A CA 1
ATOM 3655 C C . LYS A 1 468 ? -3.034 -48.595 -15.314 1.00 50.25 468 LYS A C 1
ATOM 3657 O O . LYS A 1 468 ? -1.949 -49.140 -15.458 1.00 50.25 468 LYS A O 1
ATOM 3662 N N . ALA A 1 469 ? -4.056 -48.730 -16.162 1.00 50.09 469 ALA A N 1
ATOM 3663 C CA . ALA A 1 469 ? -3.982 -49.447 -17.434 1.00 50.09 469 ALA A CA 1
ATOM 3664 C C . ALA A 1 469 ? -3.163 -48.663 -18.474 1.00 50.09 469 ALA A C 1
ATOM 3666 O O . ALA A 1 469 ? -2.286 -49.237 -19.108 1.00 50.09 469 ALA A O 1
ATOM 3667 N N . ALA A 1 470 ? -3.351 -47.340 -18.559 1.00 50.06 470 ALA A N 1
ATOM 3668 C CA . ALA A 1 470 ? -2.556 -46.478 -19.439 1.00 50.06 470 ALA A CA 1
ATOM 3669 C C . ALA A 1 470 ? -1.058 -46.474 -19.073 1.00 50.06 470 ALA A C 1
ATOM 3671 O O . ALA A 1 470 ? -0.204 -46.471 -19.948 1.00 50.06 470 ALA A O 1
ATOM 3672 N N . LYS A 1 471 ? -0.727 -46.557 -17.775 1.00 43.41 471 LYS A N 1
ATOM 3673 C CA . LYS A 1 471 ? 0.664 -46.585 -17.286 1.00 43.41 471 LYS A CA 1
ATOM 3674 C C . LYS A 1 471 ? 1.357 -47.951 -17.406 1.00 43.41 471 LYS A C 1
ATOM 3676 O O . LYS A 1 471 ? 2.533 -48.047 -17.084 1.00 43.41 471 LYS A O 1
ATOM 3681 N N . ALA A 1 472 ? 0.631 -48.998 -17.800 1.00 41.88 472 ALA A N 1
ATOM 3682 C CA . ALA A 1 472 ? 1.181 -50.332 -18.046 1.00 41.88 472 ALA A CA 1
ATOM 3683 C C . ALA A 1 472 ? 1.527 -50.567 -19.531 1.00 41.88 472 ALA A C 1
ATOM 3685 O O . ALA A 1 472 ? 2.140 -51.581 -19.846 1.00 41.88 472 ALA A O 1
ATOM 3686 N N . ALA A 1 473 ? 1.141 -49.646 -20.425 1.00 40.00 473 ALA A N 1
ATOM 3687 C CA . ALA A 1 473 ? 1.371 -49.744 -21.868 1.00 40.00 473 ALA A CA 1
ATOM 3688 C C . ALA A 1 473 ? 2.650 -49.027 -22.350 1.00 40.00 473 ALA A C 1
ATOM 3690 O O . ALA A 1 473 ? 3.097 -49.277 -23.463 1.00 40.00 473 ALA A O 1
ATOM 3691 N N . GLU A 1 474 ? 3.271 -48.187 -21.520 1.00 34.16 474 GLU A N 1
ATOM 3692 C CA . GLU A 1 474 ? 4.571 -47.567 -21.805 1.00 34.16 474 GLU A CA 1
ATOM 3693 C C . GLU A 1 474 ? 5.639 -48.231 -20.932 1.00 34.16 474 GLU A C 1
ATOM 3695 O O . GLU A 1 474 ? 5.743 -47.980 -19.731 1.00 34.16 474 GLU A O 1
ATOM 3700 N N . GLY A 1 475 ? 6.382 -49.160 -21.531 1.00 31.83 475 GLY A N 1
ATOM 3701 C CA . GLY A 1 475 ? 7.513 -49.819 -20.895 1.00 31.83 475 GLY A CA 1
ATOM 3702 C C . GLY A 1 475 ? 8.780 -48.966 -20.960 1.00 31.83 475 GLY A C 1
ATOM 3703 O O . GLY A 1 475 ? 9.098 -48.421 -22.012 1.00 31.83 475 GLY A O 1
ATOM 3704 N N . GLY A 1 476 ? 9.524 -48.946 -19.850 1.00 26.98 476 GLY A N 1
ATOM 3705 C CA . GLY A 1 476 ? 10.962 -48.671 -19.834 1.00 26.98 476 GLY A CA 1
ATOM 3706 C C . GLY A 1 476 ? 11.410 -47.525 -18.929 1.00 26.98 476 GLY A C 1
ATOM 3707 O O . GLY A 1 476 ? 11.621 -46.428 -19.416 1.00 26.98 476 GLY A O 1
ATOM 3708 N N . GLU A 1 477 ? 11.600 -47.799 -17.635 1.00 31.33 477 GLU A N 1
ATOM 3709 C CA . GLU A 1 477 ? 12.855 -47.522 -16.910 1.00 31.33 477 GLU A CA 1
ATOM 3710 C C . GLU A 1 477 ? 12.795 -48.170 -15.514 1.00 31.33 477 GLU A C 1
ATOM 3712 O O . GLU A 1 477 ? 11.761 -48.186 -14.843 1.00 31.33 477 GLU A O 1
ATOM 3717 N N . VAL A 1 478 ? 13.898 -48.814 -15.138 1.00 38.06 478 VAL A N 1
ATOM 3718 C CA . VAL A 1 478 ? 14.035 -49.712 -13.987 1.00 38.06 478 VAL A CA 1
ATOM 3719 C C . VAL A 1 478 ? 14.164 -48.881 -12.706 1.00 38.06 478 VAL A C 1
ATOM 3721 O O . VAL A 1 478 ? 15.254 -48.453 -12.348 1.00 38.06 478 VAL A O 1
ATOM 3724 N N . GLU A 1 479 ? 13.051 -48.635 -12.011 1.00 40.56 479 GLU A N 1
ATOM 3725 C CA . GLU A 1 479 ? 13.075 -48.215 -10.602 1.00 40.56 479 GLU A CA 1
ATOM 3726 C C . GLU A 1 479 ? 13.250 -49.451 -9.709 1.00 40.56 479 GLU A C 1
ATOM 3728 O O . GLU A 1 479 ? 12.436 -50.379 -9.742 1.00 40.56 479 GLU A O 1
ATOM 3733 N N . ASP A 1 480 ? 14.309 -49.424 -8.903 1.00 51.69 480 ASP A N 1
ATOM 3734 C CA . ASP A 1 480 ? 14.741 -50.483 -7.998 1.00 51.69 480 ASP A CA 1
ATOM 3735 C C . ASP A 1 480 ? 13.610 -50.931 -7.044 1.00 51.69 480 ASP A C 1
ATOM 3737 O O . ASP A 1 480 ? 13.052 -50.151 -6.258 1.00 51.69 480 ASP A O 1
ATOM 3741 N N . GLU A 1 481 ? 13.216 -52.204 -7.147 1.00 47.72 481 GLU A N 1
ATOM 3742 C CA . GLU A 1 481 ? 12.097 -52.799 -6.398 1.00 47.72 481 GLU A CA 1
ATOM 3743 C C . GLU A 1 481 ? 12.309 -52.695 -4.878 1.00 47.72 481 GLU A C 1
ATOM 3745 O O . GLU A 1 481 ? 11.338 -52.617 -4.110 1.00 47.72 481 GLU A O 1
ATOM 3750 N N . GLU A 1 482 ? 13.571 -52.654 -4.452 1.00 46.53 482 GLU A N 1
ATOM 3751 C CA . GLU A 1 482 ? 13.992 -52.591 -3.058 1.00 46.53 482 GLU A CA 1
ATOM 3752 C C . GLU A 1 482 ? 13.658 -51.231 -2.425 1.00 46.53 482 GLU A C 1
ATOM 3754 O O . GLU A 1 482 ? 12.937 -51.181 -1.420 1.00 46.53 482 GLU A O 1
ATOM 3759 N N . ALA A 1 483 ? 13.989 -50.123 -3.100 1.00 50.38 483 ALA A N 1
ATOM 3760 C CA . ALA A 1 483 ? 13.660 -48.763 -2.658 1.00 50.38 483 ALA A CA 1
ATOM 3761 C C . ALA A 1 483 ? 12.141 -48.552 -2.502 1.00 50.38 483 ALA A C 1
ATOM 3763 O O . ALA A 1 483 ? 11.655 -47.875 -1.586 1.00 50.38 483 ALA A O 1
ATOM 3764 N N . ARG A 1 484 ? 11.340 -49.182 -3.373 1.00 51.69 484 ARG A N 1
ATOM 3765 C CA . ARG A 1 484 ? 9.871 -49.126 -3.302 1.00 51.69 484 ARG A CA 1
ATOM 3766 C C . ARG A 1 484 ? 9.306 -49.940 -2.135 1.00 51.69 484 ARG A C 1
ATOM 3768 O O . ARG A 1 484 ? 8.290 -49.534 -1.547 1.00 51.69 484 ARG A O 1
ATOM 3775 N N . ARG A 1 485 ? 9.912 -51.088 -1.807 1.00 52.88 485 ARG A N 1
ATOM 3776 C CA . ARG A 1 485 ? 9.543 -51.912 -0.639 1.00 52.88 485 ARG A CA 1
ATOM 3777 C C . ARG A 1 485 ? 9.910 -51.203 0.661 1.00 52.88 485 ARG A C 1
ATOM 3779 O O . ARG A 1 485 ? 9.068 -51.140 1.560 1.00 52.88 485 ARG A O 1
ATOM 3786 N N . GLU A 1 486 ? 11.078 -50.576 0.712 1.00 53.75 486 GLU A N 1
ATOM 3787 C CA . GLU A 1 486 ? 11.549 -49.811 1.865 1.00 53.75 486 GLU A CA 1
ATOM 3788 C C . GLU A 1 486 ? 10.668 -48.580 2.133 1.00 53.75 486 GLU A C 1
ATOM 3790 O O . GLU A 1 486 ? 10.137 -48.425 3.237 1.00 53.75 486 GLU A O 1
ATOM 3795 N N . ARG A 1 487 ? 10.331 -47.790 1.096 1.00 55.53 487 ARG A N 1
ATOM 3796 C CA . ARG A 1 487 ? 9.355 -46.681 1.205 1.00 55.53 487 ARG A CA 1
ATOM 3797 C C . ARG A 1 487 ? 7.990 -47.145 1.714 1.00 55.53 487 ARG A C 1
ATOM 3799 O O . ARG A 1 487 ? 7.338 -46.434 2.482 1.00 55.53 487 ARG A O 1
ATOM 3806 N N . LYS A 1 488 ? 7.516 -48.323 1.287 1.00 49.28 488 LYS A N 1
ATOM 3807 C CA . LYS A 1 488 ? 6.248 -48.896 1.775 1.00 49.28 488 LYS A CA 1
ATOM 3808 C C . LYS A 1 488 ? 6.340 -49.320 3.238 1.00 49.28 488 LYS A C 1
ATOM 3810 O O . LYS A 1 488 ? 5.374 -49.088 3.967 1.00 49.28 488 LYS A O 1
ATOM 3815 N N . ARG A 1 489 ? 7.459 -49.914 3.661 1.00 55.91 489 ARG A N 1
ATOM 3816 C CA . ARG A 1 489 ? 7.704 -50.328 5.048 1.00 55.91 489 ARG A CA 1
ATOM 3817 C C . ARG A 1 489 ? 7.783 -49.116 5.978 1.00 55.91 489 ARG A C 1
ATOM 3819 O O . ARG A 1 489 ? 6.960 -49.032 6.886 1.00 55.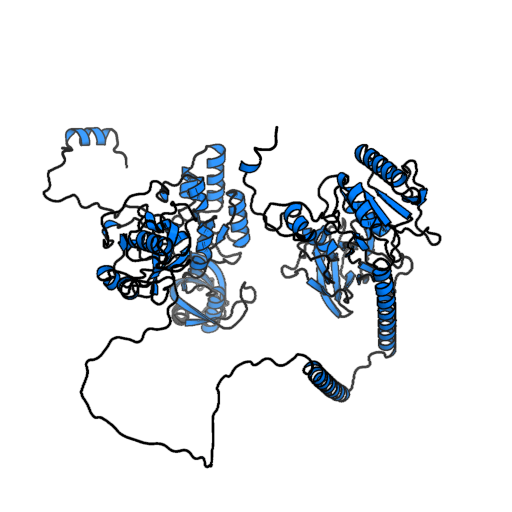91 489 ARG A O 1
ATOM 3826 N N . LEU A 1 490 ? 8.614 -48.122 5.648 1.00 50.19 490 LEU A N 1
ATOM 3827 C CA . LEU A 1 490 ? 8.716 -46.837 6.358 1.00 50.19 490 LEU A CA 1
ATOM 3828 C C . LEU A 1 490 ? 7.363 -46.127 6.466 1.00 50.19 490 LEU A C 1
ATOM 3830 O O . LEU A 1 490 ? 7.010 -45.586 7.510 1.00 50.19 490 LEU A O 1
ATOM 3834 N N . ARG A 1 491 ? 6.549 -46.160 5.402 1.00 48.94 491 ARG A N 1
ATOM 3835 C CA . ARG A 1 491 ? 5.203 -45.570 5.417 1.00 48.94 491 ARG A CA 1
ATOM 3836 C C . ARG A 1 491 ? 4.230 -46.348 6.307 1.00 48.94 491 ARG A C 1
ATOM 3838 O O . ARG A 1 491 ? 3.346 -45.735 6.901 1.00 48.94 491 ARG A O 1
ATOM 3845 N N . LYS A 1 492 ? 4.368 -47.675 6.406 1.00 47.69 492 LYS A N 1
ATOM 3846 C CA . LYS A 1 492 ? 3.549 -48.534 7.279 1.00 47.69 492 LYS A CA 1
ATOM 3847 C C . LYS A 1 492 ? 3.951 -48.359 8.748 1.00 47.69 492 LYS A C 1
ATOM 3849 O O . LYS A 1 492 ? 3.064 -48.221 9.585 1.00 47.69 492 LYS A O 1
ATOM 3854 N N . GLU A 1 493 ? 5.250 -48.260 9.030 1.00 47.59 493 GLU A N 1
ATOM 3855 C CA . GLU A 1 493 ? 5.815 -47.959 10.353 1.00 47.59 493 GLU A CA 1
ATOM 3856 C C . GLU A 1 493 ? 5.452 -46.537 10.809 1.00 47.59 493 GLU A C 1
ATOM 3858 O O . GLU A 1 493 ? 4.879 -46.395 11.885 1.00 47.59 493 GLU A O 1
ATOM 3863 N N . LYS A 1 494 ? 5.606 -45.499 9.966 1.00 48.25 494 LYS A N 1
ATOM 3864 C CA . LYS A 1 494 ? 5.124 -44.130 10.262 1.00 48.25 494 LYS A CA 1
ATOM 3865 C C . LYS A 1 494 ? 3.620 -44.088 10.538 1.00 48.25 494 LYS A C 1
ATOM 3867 O O . LYS A 1 494 ? 3.183 -43.375 11.435 1.00 48.25 494 LYS A O 1
ATOM 3872 N N . LYS A 1 495 ? 2.812 -44.855 9.794 1.00 43.44 495 LYS A N 1
ATOM 3873 C CA . LYS A 1 495 ? 1.352 -44.905 9.990 1.00 43.44 495 LYS A CA 1
ATOM 3874 C C . LYS A 1 495 ? 0.967 -45.659 11.269 1.00 43.44 495 LYS A C 1
ATOM 3876 O O . LYS A 1 495 ? 0.010 -45.266 11.927 1.00 43.44 495 LYS A O 1
ATOM 3881 N N . ALA A 1 496 ? 1.711 -46.700 11.643 1.00 42.47 496 ALA A N 1
ATOM 3882 C CA . ALA A 1 496 ? 1.536 -47.415 12.908 1.00 42.47 496 ALA A CA 1
ATOM 3883 C C . ALA A 1 496 ? 1.995 -46.575 14.115 1.00 42.47 496 ALA A C 1
ATOM 3885 O O . ALA A 1 496 ? 1.291 -46.529 15.121 1.00 42.47 496 ALA A O 1
ATOM 3886 N N . LEU A 1 497 ? 3.113 -45.852 13.985 1.00 44.34 497 LEU A N 1
ATOM 3887 C CA . LEU A 1 497 ? 3.651 -44.932 14.989 1.00 44.34 497 LEU A CA 1
ATOM 3888 C C . LEU A 1 497 ? 2.716 -43.731 15.198 1.00 44.34 497 LEU A C 1
ATOM 3890 O O . LEU A 1 497 ? 2.355 -43.431 16.328 1.00 44.34 497 LEU A O 1
ATOM 3894 N N . SER A 1 498 ? 2.225 -43.123 14.112 1.00 41.03 498 SER A N 1
ATOM 3895 C CA . SER A 1 498 ? 1.216 -42.053 14.142 1.00 41.03 498 SER A CA 1
ATOM 3896 C C . SER A 1 498 ? -0.092 -42.502 14.804 1.00 41.03 498 SER A C 1
ATOM 3898 O O . SER A 1 498 ? -0.671 -41.745 15.575 1.00 41.03 498 SER A O 1
ATOM 3900 N N . ARG A 1 499 ? -0.526 -43.752 14.581 1.00 38.53 499 ARG A N 1
ATOM 3901 C CA . ARG A 1 499 ? -1.730 -44.327 15.208 1.00 38.53 499 ARG A CA 1
ATOM 3902 C C . ARG A 1 499 ? -1.512 -44.684 16.690 1.00 38.53 499 ARG A C 1
ATOM 3904 O O . ARG A 1 499 ? -2.433 -44.561 17.493 1.00 38.53 499 ARG A O 1
ATOM 3911 N N . ARG A 1 500 ? -0.291 -45.066 17.087 1.00 38.28 500 ARG A N 1
ATOM 3912 C CA . ARG A 1 500 ? 0.108 -45.208 18.503 1.00 38.28 500 ARG A CA 1
ATOM 3913 C C . ARG A 1 500 ? 0.195 -43.850 19.211 1.00 38.28 500 ARG A C 1
ATOM 3915 O O . ARG A 1 500 ? -0.266 -43.736 20.338 1.00 38.28 500 ARG A O 1
ATOM 3922 N N . LEU A 1 501 ? 0.698 -42.811 18.547 1.00 40.59 501 LEU A N 1
ATOM 3923 C CA . LEU A 1 501 ? 0.853 -41.462 19.110 1.00 40.59 501 LEU A CA 1
ATOM 3924 C C . LEU A 1 501 ? -0.442 -40.655 19.159 1.00 40.59 501 LEU A C 1
ATOM 3926 O O . LEU A 1 501 ? -0.658 -39.931 20.129 1.00 40.59 501 LEU A O 1
ATOM 3930 N N . SER A 1 502 ? -1.354 -40.857 18.199 1.00 36.72 502 SER A N 1
ATOM 3931 C CA . SER A 1 502 ? -2.734 -40.386 18.342 1.00 36.72 502 SER A CA 1
ATOM 3932 C C . SER A 1 502 ? -3.381 -41.012 19.572 1.00 36.72 502 SER A C 1
ATOM 3934 O O . SER A 1 502 ? -4.144 -40.350 20.257 1.00 36.72 502 SER A O 1
ATOM 3936 N N . THR A 1 503 ? -3.041 -42.261 19.901 1.00 31.58 503 THR A N 1
ATOM 3937 C CA . THR A 1 503 ? -3.547 -42.903 21.118 1.00 31.58 503 THR A CA 1
ATOM 3938 C C . THR A 1 503 ? -2.984 -42.208 22.361 1.00 31.58 503 THR A C 1
ATOM 3940 O O . THR A 1 503 ? -3.787 -41.767 23.166 1.00 31.58 503 THR A O 1
ATOM 3943 N N . VAL A 1 504 ? -1.664 -41.966 22.455 1.00 38.59 504 VAL A N 1
ATOM 3944 C CA . VAL A 1 504 ? -1.012 -41.294 23.609 1.00 38.59 504 VAL A CA 1
ATOM 3945 C C . VAL A 1 504 ? -1.499 -39.855 23.841 1.00 38.59 504 VAL A C 1
ATOM 3947 O O . VAL A 1 504 ? -1.769 -39.484 24.980 1.00 38.59 504 VAL A O 1
ATOM 3950 N N . SER A 1 505 ? -1.673 -39.051 22.783 1.00 38.62 505 SER A N 1
ATOM 3951 C CA . SER A 1 505 ? -2.172 -37.667 22.909 1.00 38.62 505 SER A CA 1
ATOM 3952 C C . SER A 1 505 ? -3.657 -37.603 23.296 1.00 38.62 505 SER A C 1
ATOM 3954 O O . SER A 1 505 ? -4.078 -36.635 23.924 1.00 38.62 505 SER A O 1
ATOM 3956 N N . THR A 1 506 ? -4.438 -38.644 22.983 1.00 34.72 506 THR A N 1
ATOM 3957 C CA . THR A 1 506 ? -5.851 -38.744 23.393 1.00 34.72 506 THR A CA 1
ATOM 3958 C C . THR A 1 506 ? -6.016 -39.401 24.772 1.00 34.72 506 THR A C 1
ATOM 3960 O O . THR A 1 506 ? -7.097 -39.314 25.352 1.00 34.72 506 THR A O 1
ATOM 3963 N N . THR A 1 507 ? -4.980 -40.052 25.323 1.00 37.19 507 THR A N 1
ATOM 3964 C CA . THR A 1 507 ? -5.066 -40.701 26.643 1.00 37.19 507 THR A CA 1
ATOM 3965 C C . THR A 1 507 ? -5.166 -39.686 27.780 1.00 37.19 507 THR A C 1
ATOM 3967 O O . THR A 1 507 ? -5.915 -39.937 28.712 1.00 37.19 507 THR A O 1
ATOM 3970 N N . TRP A 1 508 ? -4.506 -38.523 27.692 1.00 46.94 508 TRP A N 1
ATOM 3971 C CA . TRP A 1 508 ? -4.584 -37.487 28.740 1.00 46.94 508 TRP A CA 1
ATOM 3972 C C . TRP A 1 508 ? -5.970 -36.833 28.828 1.00 46.94 508 TRP A C 1
ATOM 3974 O O . TRP A 1 508 ? -6.490 -36.631 29.917 1.00 46.94 508 TRP A O 1
ATOM 3984 N N . LEU A 1 509 ? -6.638 -36.616 27.686 1.00 41.12 509 LEU A N 1
ATOM 3985 C CA . LEU A 1 509 ? -8.044 -36.175 27.656 1.00 41.12 509 LEU A CA 1
ATOM 3986 C C . LEU A 1 509 ? -9.025 -37.222 28.223 1.00 41.12 509 LEU A C 1
ATOM 3988 O O . LEU A 1 509 ? -10.199 -36.914 28.415 1.00 41.12 509 LEU A O 1
ATOM 3992 N N . LYS A 1 510 ? -8.575 -38.462 28.461 1.00 39.00 510 LYS A N 1
ATOM 3993 C CA . LYS A 1 510 ? -9.388 -39.556 29.015 1.00 39.00 510 LYS A CA 1
ATOM 3994 C C . LYS A 1 510 ? -8.941 -40.036 30.398 1.00 39.00 510 LYS A C 1
ATOM 3996 O O . LYS A 1 510 ? -9.720 -40.734 31.044 1.00 39.00 510 LYS A O 1
ATOM 4001 N N . SER A 1 511 ? -7.740 -39.697 30.870 1.00 43.19 511 SER A N 1
ATOM 4002 C CA . SER A 1 511 ? -7.322 -40.007 32.237 1.00 43.19 511 SER A CA 1
ATOM 4003 C C . SER A 1 511 ? -7.984 -39.008 33.178 1.00 43.19 511 SER A C 1
ATOM 4005 O O . SER A 1 511 ? -7.519 -37.887 33.338 1.00 43.19 511 SER A O 1
ATOM 4007 N N . GLN A 1 512 ? -9.091 -39.421 33.790 1.00 51.09 512 GLN A N 1
ATOM 4008 C CA . GLN A 1 512 ? -9.843 -38.677 34.807 1.00 51.09 512 GLN A CA 1
ATOM 4009 C C . GLN A 1 512 ? -9.063 -38.512 36.131 1.00 51.09 512 GLN A C 1
ATOM 4011 O O . GLN A 1 512 ? -9.644 -38.643 37.207 1.00 51.09 512 GLN A O 1
ATOM 4016 N N . HIS A 1 513 ? -7.735 -38.383 36.098 1.00 66.62 513 HIS A N 1
ATOM 4017 C CA . HIS A 1 513 ? -6.886 -38.439 37.287 1.00 66.62 513 HIS A CA 1
ATOM 4018 C C . HIS A 1 513 ? -6.032 -37.167 37.342 1.00 66.62 513 HIS A C 1
ATOM 4020 O O . HIS A 1 513 ? -5.399 -36.839 36.337 1.00 66.62 513 HIS A O 1
ATOM 4026 N N . PRO A 1 514 ? -6.026 -36.440 38.472 1.00 83.25 514 PRO A N 1
ATOM 4027 C CA . PRO A 1 514 ? -5.203 -35.246 38.625 1.00 83.25 514 PRO A CA 1
ATOM 4028 C C . PRO A 1 514 ? -3.704 -35.594 38.527 1.00 83.25 514 PRO A C 1
ATOM 4030 O O . PRO A 1 514 ? -3.328 -36.716 38.883 1.00 83.25 514 PRO A O 1
ATOM 4033 N N . PRO A 1 515 ? -2.845 -34.655 38.076 1.00 89.62 515 PRO A N 1
ATOM 4034 C CA . PRO A 1 515 ? -1.402 -34.879 38.004 1.00 89.62 515 PRO A CA 1
ATOM 4035 C C . PRO A 1 515 ? -0.832 -35.301 39.367 1.00 89.62 515 PRO A C 1
ATOM 4037 O O . PRO A 1 515 ? -1.131 -34.666 40.377 1.00 89.62 515 PRO A O 1
ATOM 4040 N N . GLN A 1 516 ? 0.010 -36.339 39.403 1.00 91.62 516 GLN A N 1
ATOM 4041 C CA . GLN A 1 516 ? 0.685 -36.802 40.627 1.00 91.62 516 GLN A CA 1
ATOM 4042 C C . GLN A 1 516 ? 2.155 -36.373 40.688 1.00 91.62 516 GLN A C 1
ATOM 4044 O O . GLN A 1 516 ? 2.760 -36.387 41.762 1.00 91.62 516 GLN A O 1
ATOM 4049 N N . SER A 1 517 ? 2.735 -35.973 39.555 1.00 93.00 517 SER A N 1
ATOM 4050 C CA . SER A 1 517 ? 4.109 -35.480 39.469 1.00 93.00 517 SER A CA 1
ATOM 4051 C C . SER A 1 517 ? 4.229 -34.211 38.622 1.00 93.00 517 SER A C 1
ATOM 4053 O O . SER A 1 517 ? 3.749 -34.145 37.488 1.00 93.00 517 SER A O 1
ATOM 4055 N N . ILE A 1 518 ? 4.908 -33.198 39.167 1.00 94.69 518 ILE A N 1
ATOM 4056 C CA . ILE A 1 518 ? 5.168 -31.918 38.495 1.00 94.69 518 ILE A CA 1
ATOM 4057 C C . ILE A 1 518 ? 6.673 -31.745 38.310 1.00 94.69 518 ILE A C 1
ATOM 4059 O O . ILE A 1 518 ? 7.411 -31.869 39.276 1.00 94.69 518 ILE A O 1
ATOM 4063 N N . LEU A 1 519 ? 7.133 -31.411 37.105 1.00 94.38 519 LEU A N 1
ATOM 4064 C CA . LEU A 1 519 ? 8.513 -30.990 36.847 1.00 94.38 519 LEU A CA 1
ATOM 4065 C C . LEU A 1 519 ? 8.581 -29.475 36.660 1.00 94.38 519 LEU A C 1
ATOM 4067 O O . LEU A 1 519 ? 8.011 -28.949 35.706 1.00 94.38 519 LEU A O 1
ATOM 4071 N N . ILE A 1 520 ? 9.327 -28.788 37.519 1.00 93.62 520 ILE A N 1
ATOM 4072 C CA . ILE A 1 520 ? 9.621 -27.362 37.391 1.00 93.62 520 ILE A CA 1
ATOM 4073 C C . ILE A 1 520 ? 10.852 -27.169 36.502 1.00 93.62 520 ILE A C 1
ATOM 4075 O O . ILE A 1 520 ? 11.918 -27.739 36.743 1.00 93.62 520 ILE A O 1
ATOM 4079 N N . VAL A 1 521 ? 10.693 -26.322 35.487 1.00 92.25 521 VAL A N 1
ATOM 4080 C CA . VAL A 1 521 ? 11.768 -25.846 34.612 1.00 92.25 521 VAL A CA 1
ATOM 4081 C C . VAL A 1 521 ? 11.758 -24.325 34.637 1.00 92.25 521 VAL A C 1
ATOM 4083 O O . VAL A 1 521 ? 10.772 -23.690 34.266 1.00 92.25 521 VAL A O 1
ATOM 4086 N N . ASN A 1 522 ? 12.846 -23.701 35.058 1.00 90.06 522 ASN A N 1
ATOM 4087 C CA . ASN A 1 522 ? 12.873 -22.263 35.308 1.00 90.06 522 ASN A CA 1
ATOM 4088 C C . ASN A 1 522 ? 14.065 -21.578 34.639 1.00 90.06 522 ASN A C 1
ATOM 4090 O O . ASN A 1 522 ? 15.087 -22.175 34.292 1.00 90.06 522 ASN A O 1
ATOM 4094 N N . LYS A 1 523 ? 13.931 -20.264 34.450 1.00 86.44 523 LYS A N 1
ATOM 4095 C CA . LYS A 1 523 ? 15.064 -19.395 34.113 1.00 86.44 523 LYS A CA 1
ATOM 4096 C C . LYS A 1 523 ? 15.985 -19.236 35.336 1.00 86.44 523 LYS A C 1
ATOM 4098 O O . LYS A 1 523 ? 15.574 -19.518 36.458 1.00 86.44 523 LYS A O 1
ATOM 4103 N N . LEU A 1 524 ? 17.207 -18.740 35.110 1.00 80.62 524 LEU A N 1
ATOM 4104 C CA . LEU A 1 524 ? 18.158 -18.308 36.149 1.00 80.62 524 LEU A CA 1
ATOM 4105 C C . LEU A 1 524 ? 17.443 -17.651 37.344 1.00 80.62 524 LEU A C 1
ATOM 4107 O O . LEU A 1 524 ? 16.689 -16.691 37.148 1.00 80.62 524 LEU A O 1
ATOM 4111 N N . ARG A 1 525 ? 17.692 -18.165 38.558 1.00 74.94 525 ARG A N 1
ATOM 4112 C CA . ARG A 1 525 ? 17.027 -17.760 39.807 1.00 74.94 525 ARG A CA 1
ATOM 4113 C C . ARG A 1 525 ? 17.450 -16.371 40.284 1.00 74.94 525 ARG A C 1
ATOM 4115 O O . ARG A 1 525 ? 18.219 -16.202 41.224 1.00 74.94 525 ARG A O 1
ATOM 4122 N N . THR A 1 526 ? 16.912 -15.351 39.630 1.00 83.12 526 THR A N 1
ATOM 4123 C CA . THR A 1 526 ? 16.861 -13.997 40.186 1.00 83.12 526 THR A CA 1
ATOM 4124 C C . THR A 1 526 ? 15.894 -13.960 41.371 1.00 83.12 526 THR A C 1
ATOM 4126 O O . THR A 1 526 ? 15.003 -14.804 41.472 1.00 83.12 526 THR A O 1
ATOM 4129 N N . GLN A 1 527 ? 16.022 -12.962 42.251 1.00 83.00 527 GLN A N 1
ATOM 4130 C CA . GLN A 1 527 ? 15.163 -12.837 43.437 1.00 83.00 527 GLN A CA 1
ATOM 4131 C C . GLN A 1 527 ? 13.653 -12.988 43.138 1.00 83.00 527 GLN A C 1
ATOM 4133 O O . GLN A 1 527 ? 12.990 -13.725 43.863 1.00 83.00 527 GLN A O 1
ATOM 4138 N N . PRO A 1 528 ? 13.090 -12.397 42.060 1.00 84.62 528 PRO A N 1
ATOM 4139 C CA . PRO A 1 528 ? 11.679 -12.599 41.720 1.00 84.62 528 PRO A CA 1
ATOM 4140 C C . PRO A 1 528 ? 11.326 -14.048 41.360 1.00 84.62 528 PRO A C 1
ATOM 4142 O O . PRO A 1 528 ? 10.260 -14.526 41.727 1.00 84.62 528 PRO A O 1
ATOM 4145 N N . VAL A 1 529 ? 12.217 -14.756 40.656 1.00 85.69 529 VAL A N 1
ATOM 4146 C CA . VAL A 1 529 ? 12.024 -16.168 40.283 1.00 85.69 529 VAL A CA 1
ATOM 4147 C C . VAL A 1 529 ? 12.072 -17.061 41.516 1.00 85.69 529 VAL A C 1
ATOM 4149 O O . VAL A 1 529 ? 11.279 -17.988 41.619 1.00 85.69 529 VAL A O 1
ATOM 4152 N N . ILE A 1 530 ? 12.964 -16.765 42.466 1.00 87.50 530 ILE A N 1
ATOM 4153 C CA . ILE A 1 530 ? 13.031 -17.475 43.748 1.00 87.50 530 ILE A CA 1
ATOM 4154 C C . ILE A 1 530 ? 11.699 -17.345 44.488 1.00 87.50 530 ILE A C 1
ATOM 4156 O O . ILE A 1 530 ? 11.077 -18.362 44.765 1.00 87.50 530 ILE A O 1
ATOM 4160 N N . LEU A 1 531 ? 11.228 -16.112 44.705 1.00 88.56 531 LEU A N 1
ATOM 4161 C CA . LEU A 1 531 ? 9.980 -15.846 45.427 1.00 88.56 531 LEU A CA 1
ATOM 4162 C C . LEU A 1 531 ? 8.761 -16.496 44.760 1.00 88.56 531 LEU A C 1
ATOM 4164 O O . LEU A 1 531 ? 7.901 -17.035 45.448 1.00 88.56 531 LEU A O 1
ATOM 4168 N N . ALA A 1 532 ? 8.691 -16.473 43.428 1.00 88.38 532 ALA A N 1
ATOM 4169 C CA . ALA A 1 532 ? 7.600 -17.111 42.702 1.00 88.38 532 ALA A CA 1
ATOM 4170 C C . ALA A 1 532 ? 7.626 -18.638 42.809 1.00 88.38 532 ALA A C 1
ATOM 4172 O O . ALA A 1 532 ? 6.573 -19.249 42.956 1.00 88.38 532 ALA A O 1
ATOM 4173 N N . ILE A 1 533 ? 8.811 -19.254 42.733 1.00 89.94 533 ILE A N 1
ATOM 4174 C CA . ILE A 1 533 ? 8.958 -20.700 42.929 1.00 89.94 533 ILE A CA 1
ATOM 4175 C C . ILE A 1 533 ? 8.548 -21.079 44.349 1.00 89.94 533 ILE A C 1
ATOM 4177 O O . ILE A 1 533 ? 7.808 -22.041 44.519 1.00 89.94 533 ILE A O 1
ATOM 4181 N N . ASP A 1 534 ? 8.997 -20.328 45.352 1.00 91.00 534 ASP A N 1
ATOM 4182 C CA . ASP A 1 534 ? 8.698 -20.631 46.750 1.00 91.00 534 ASP A CA 1
ATOM 4183 C C . ASP A 1 534 ? 7.186 -20.513 47.018 1.00 91.00 534 ASP A C 1
ATOM 4185 O O . ASP A 1 534 ? 6.591 -21.439 47.565 1.00 91.00 534 ASP A O 1
ATOM 4189 N N . ALA A 1 535 ? 6.535 -19.452 46.521 1.00 91.12 535 ALA A N 1
ATOM 4190 C CA . ALA A 1 535 ? 5.079 -19.290 46.604 1.00 91.12 535 ALA A CA 1
ATOM 4191 C C . ALA A 1 535 ? 4.311 -20.388 45.842 1.00 91.12 535 ALA A C 1
ATOM 4193 O O . ALA A 1 535 ? 3.286 -20.886 46.313 1.00 91.12 535 ALA A O 1
ATOM 4194 N N . PHE A 1 536 ? 4.810 -20.790 44.669 1.00 92.62 536 PHE A N 1
ATOM 4195 C CA . PHE A 1 536 ? 4.242 -21.889 43.890 1.00 92.62 536 PHE A CA 1
ATOM 4196 C C . PHE A 1 536 ? 4.328 -23.218 44.655 1.00 92.62 536 PHE A C 1
ATOM 4198 O O . PHE A 1 536 ? 3.337 -23.940 44.748 1.00 92.62 536 PHE A O 1
ATOM 4205 N N . LEU A 1 537 ? 5.494 -23.534 45.227 1.00 92.56 537 LEU A N 1
ATOM 4206 C CA . LEU A 1 537 ? 5.718 -24.755 46.003 1.00 92.56 537 LEU A CA 1
ATOM 4207 C C . LEU A 1 537 ? 4.874 -24.782 47.276 1.00 92.56 537 LEU A C 1
ATOM 4209 O O . LEU A 1 537 ? 4.261 -25.805 47.571 1.00 92.56 537 LEU A O 1
ATOM 4213 N N . GLU A 1 538 ? 4.800 -23.663 47.999 1.00 92.44 538 GLU A N 1
ATOM 4214 C CA . GLU A 1 538 ? 3.952 -23.525 49.185 1.00 92.44 538 GLU A CA 1
ATOM 4215 C C . GLU A 1 538 ? 2.485 -23.817 48.847 1.00 92.44 538 GLU A C 1
ATOM 4217 O O . GLU A 1 538 ? 1.839 -24.627 49.516 1.00 92.44 538 GLU A O 1
ATOM 4222 N N . HIS A 1 539 ? 1.976 -23.247 47.752 1.00 92.62 539 HIS A N 1
ATOM 4223 C CA . HIS A 1 539 ? 0.612 -23.500 47.296 1.00 92.62 539 HIS A CA 1
ATOM 4224 C C . HIS A 1 539 ? 0.377 -24.959 46.879 1.00 92.62 539 HIS A C 1
ATOM 4226 O O . HIS A 1 539 ? -0.649 -25.536 47.248 1.00 92.62 539 HIS A O 1
ATOM 4232 N N . VAL A 1 540 ? 1.304 -25.566 46.125 1.00 92.56 540 VAL A N 1
ATOM 4233 C CA . VAL A 1 540 ? 1.181 -26.968 45.688 1.00 92.56 540 VAL A CA 1
ATOM 4234 C C . VAL A 1 540 ? 1.195 -27.911 46.888 1.00 92.56 540 VAL A C 1
ATOM 4236 O O . VAL A 1 540 ? 0.325 -28.772 46.978 1.00 92.56 540 VAL A O 1
ATOM 4239 N N . HIS A 1 541 ? 2.114 -27.728 47.838 1.00 91.62 541 HIS A N 1
ATOM 4240 C CA . HIS A 1 541 ? 2.182 -28.572 49.033 1.00 91.62 541 HIS A CA 1
ATOM 4241 C C . HIS A 1 541 ? 0.967 -28.396 49.954 1.00 91.62 541 HIS A C 1
ATOM 4243 O O . HIS A 1 541 ? 0.502 -29.378 50.532 1.00 91.62 541 HIS A O 1
ATOM 4249 N N . ALA A 1 542 ? 0.427 -27.177 50.070 1.00 92.50 542 ALA A N 1
ATOM 4250 C CA . ALA A 1 542 ? -0.762 -26.911 50.879 1.00 92.50 542 ALA A CA 1
ATOM 4251 C C . ALA A 1 542 ? -2.052 -27.465 50.246 1.00 92.50 542 ALA A C 1
ATOM 4253 O O . ALA A 1 542 ? -2.898 -28.017 50.948 1.00 92.50 542 ALA A O 1
ATOM 4254 N N . THR A 1 543 ? -2.207 -27.321 48.927 1.00 93.25 543 THR A N 1
ATOM 4255 C CA . THR A 1 543 ? -3.462 -27.634 48.217 1.00 93.25 543 THR A CA 1
ATOM 4256 C C . THR A 1 543 ? -3.494 -29.074 47.699 1.00 93.25 543 THR A C 1
ATOM 4258 O O . THR A 1 543 ? -4.552 -29.703 47.666 1.00 93.25 543 THR A O 1
ATOM 4261 N N . TYR A 1 544 ? -2.335 -29.624 47.324 1.00 92.00 544 TYR A N 1
ATOM 4262 C CA . TYR A 1 544 ? -2.190 -30.938 46.695 1.00 92.00 544 TYR A CA 1
ATOM 4263 C C . TYR A 1 544 ? -1.081 -31.772 47.374 1.00 92.00 544 TYR A C 1
ATOM 4265 O O . TYR A 1 544 ? -0.081 -32.116 46.740 1.00 92.00 544 TYR A O 1
ATOM 4273 N N . PRO A 1 545 ? -1.246 -32.166 48.653 1.00 85.88 545 PRO A N 1
ATOM 4274 C CA . PRO A 1 545 ? -0.181 -32.774 49.465 1.00 85.88 545 PRO A CA 1
ATOM 4275 C C . PRO A 1 545 ? 0.331 -34.135 48.955 1.00 85.88 545 PRO A C 1
ATOM 4277 O O . PRO A 1 545 ? 1.371 -34.608 49.402 1.00 85.88 545 PRO A O 1
ATOM 4280 N N . GLY A 1 546 ? -0.389 -34.788 48.035 1.00 86.31 546 GLY A N 1
ATOM 4281 C CA . GLY A 1 546 ? 0.024 -36.048 47.406 1.00 86.31 546 GLY A CA 1
ATOM 4282 C C . GLY A 1 546 ? 0.871 -35.891 46.137 1.00 86.31 546 GLY A C 1
ATOM 4283 O O . GLY A 1 546 ? 1.263 -36.900 45.553 1.00 86.31 546 GLY A O 1
ATOM 4284 N N . VAL A 1 547 ? 1.121 -34.660 45.682 1.00 92.62 547 VAL A N 1
ATOM 4285 C CA . VAL A 1 547 ? 1.847 -34.383 44.436 1.00 92.62 547 VAL A CA 1
ATOM 4286 C C . VAL A 1 547 ? 3.340 -34.297 44.708 1.00 92.62 547 VAL A C 1
ATOM 4288 O O . VAL A 1 547 ? 3.791 -33.528 45.552 1.00 92.62 547 VAL A O 1
ATOM 4291 N N . ARG A 1 548 ? 4.123 -35.059 43.946 1.00 93.62 548 ARG A N 1
ATOM 4292 C CA . ARG A 1 548 ? 5.585 -34.989 43.996 1.00 93.62 548 ARG A CA 1
ATOM 4293 C C . ARG A 1 548 ? 6.086 -33.899 43.064 1.00 93.62 548 ARG A C 1
ATOM 4295 O O . ARG A 1 548 ? 5.777 -33.912 41.870 1.00 93.62 548 ARG A O 1
ATOM 4302 N N . VAL A 1 549 ? 6.880 -32.978 43.596 1.00 93.62 549 VAL A N 1
ATOM 4303 C CA . VAL A 1 549 ? 7.466 -31.896 42.808 1.00 93.62 549 VAL A CA 1
ATOM 4304 C C . VAL A 1 549 ? 8.931 -32.189 42.531 1.00 93.62 549 VAL A C 1
ATOM 4306 O O . VAL A 1 549 ? 9.726 -32.431 43.434 1.00 93.62 549 VAL A O 1
ATOM 4309 N N . PHE A 1 550 ? 9.273 -32.145 41.256 1.00 93.56 550 PHE A N 1
ATOM 4310 C CA . PHE A 1 550 ? 10.604 -32.323 40.723 1.00 93.56 550 PHE A CA 1
ATOM 4311 C C . PHE A 1 550 ? 11.136 -31.011 40.155 1.00 93.56 550 PHE A C 1
ATOM 4313 O O . PHE A 1 550 ? 10.374 -30.149 39.718 1.00 93.56 550 PHE A O 1
ATOM 4320 N N . HIS A 1 551 ? 12.452 -30.891 40.081 1.00 92.50 551 HIS A N 1
ATOM 4321 C CA . HIS A 1 551 ? 13.154 -29.783 39.452 1.00 92.50 551 HIS A CA 1
ATOM 4322 C C . HIS A 1 551 ? 14.258 -30.319 38.539 1.00 92.50 551 HIS A C 1
ATOM 4324 O O . HIS A 1 551 ? 14.857 -31.355 38.830 1.00 92.50 551 HIS A O 1
ATOM 4330 N N . GLU A 1 552 ? 14.538 -29.622 37.436 1.00 87.62 552 GLU A N 1
ATOM 4331 C CA . GLU A 1 552 ? 15.673 -29.977 36.577 1.00 87.62 552 GLU A CA 1
ATOM 4332 C C . GLU A 1 552 ? 16.996 -29.995 37.363 1.00 87.62 552 GLU A C 1
ATOM 4334 O O . GLU A 1 552 ? 17.204 -29.187 38.271 1.00 87.62 552 GLU A O 1
ATOM 4339 N N . ASP A 1 553 ? 17.894 -30.918 37.018 1.00 84.56 553 ASP A N 1
ATOM 4340 C CA . ASP A 1 553 ? 19.199 -31.031 37.670 1.00 84.56 553 ASP A CA 1
ATOM 4341 C C . ASP A 1 553 ? 20.057 -29.781 37.420 1.00 84.56 553 ASP A C 1
ATOM 4343 O O . ASP A 1 553 ? 20.616 -29.570 36.337 1.00 84.56 553 ASP A O 1
ATOM 4347 N N . ARG A 1 554 ? 20.095 -28.910 38.431 1.00 80.88 554 ARG A N 1
ATOM 4348 C CA . ARG A 1 554 ? 20.822 -27.644 38.445 1.00 80.88 554 ARG A CA 1
ATOM 4349 C C . ARG A 1 554 ? 21.379 -27.358 39.837 1.00 80.88 554 ARG A C 1
ATOM 4351 O O . ARG A 1 554 ? 20.842 -27.850 40.823 1.00 80.88 554 ARG A O 1
ATOM 4358 N N . PRO A 1 555 ? 22.417 -26.513 39.954 1.00 75.62 555 PRO A N 1
ATOM 4359 C CA . PRO A 1 555 ? 23.015 -26.193 41.251 1.00 75.62 555 PRO A CA 1
ATOM 4360 C C . PRO A 1 555 ? 22.061 -25.510 42.250 1.00 75.62 555 PRO A C 1
ATOM 4362 O O . PRO A 1 555 ? 22.342 -25.494 43.443 1.00 75.62 555 PRO A O 1
ATOM 4365 N N . ASP A 1 556 ? 20.963 -24.918 41.777 1.00 75.06 556 ASP A N 1
ATOM 4366 C CA . ASP A 1 556 ? 20.071 -24.018 42.514 1.00 75.06 556 ASP A CA 1
ATOM 4367 C C . ASP A 1 556 ? 18.669 -24.606 42.782 1.00 75.06 556 ASP A C 1
ATOM 4369 O O . ASP A 1 556 ? 17.660 -23.893 42.716 1.00 75.06 556 ASP A O 1
ATOM 4373 N N . ILE A 1 557 ? 18.604 -25.904 43.106 1.00 81.31 557 ILE A N 1
ATOM 4374 C CA . ILE A 1 557 ? 17.353 -26.635 43.374 1.00 81.31 557 ILE A CA 1
ATOM 4375 C C . ILE A 1 557 ? 16.539 -25.966 44.507 1.00 81.31 557 ILE A C 1
ATOM 4377 O O . ILE A 1 557 ? 17.079 -25.6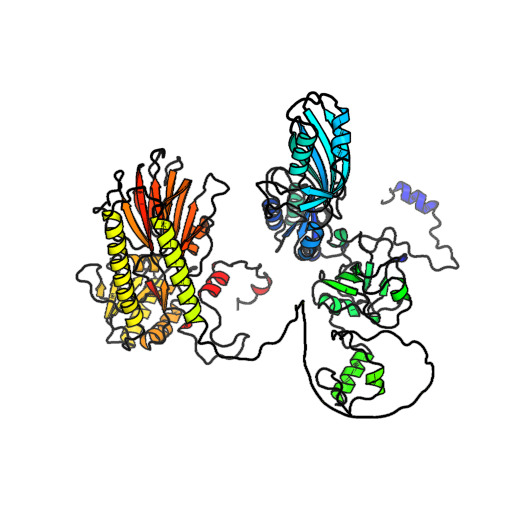78 45.579 1.00 81.31 557 ILE A O 1
ATOM 4381 N N . PRO A 1 558 ? 15.234 -25.706 44.302 1.00 83.50 558 PRO A N 1
ATOM 4382 C CA . PRO A 1 558 ? 14.336 -25.191 45.332 1.00 83.50 558 PRO A CA 1
ATOM 4383 C C . PRO A 1 558 ? 14.168 -26.136 46.518 1.00 83.50 558 PRO A C 1
ATOM 4385 O O . PRO A 1 558 ? 14.097 -27.354 46.361 1.00 83.50 558 PRO A O 1
ATOM 4388 N N . HIS A 1 559 ? 14.041 -25.564 47.716 1.00 82.12 559 HIS A N 1
ATOM 4389 C CA . HIS A 1 559 ? 13.739 -26.345 48.908 1.00 82.12 559 HIS A CA 1
ATOM 4390 C C . HIS A 1 559 ? 12.363 -27.014 48.761 1.00 82.12 559 HIS A C 1
ATOM 4392 O O . HIS A 1 559 ? 11.384 -26.351 48.434 1.00 82.12 559 HIS A O 1
ATOM 4398 N N . GLY A 1 560 ? 12.295 -28.327 48.987 1.00 80.44 560 GLY A N 1
ATOM 4399 C CA . GLY A 1 560 ? 11.063 -29.107 48.837 1.00 80.44 560 GLY A CA 1
ATOM 4400 C C . GLY A 1 560 ? 10.825 -29.711 47.446 1.00 80.44 560 GLY A C 1
ATOM 4401 O O . GLY A 1 560 ? 9.821 -30.393 47.280 1.00 80.44 560 GLY A O 1
ATOM 4402 N N . ALA A 1 561 ? 11.729 -29.522 46.476 1.00 87.56 561 ALA A N 1
ATOM 4403 C CA . ALA A 1 561 ? 11.682 -30.214 45.185 1.00 87.56 561 ALA A CA 1
ATOM 4404 C C . ALA A 1 561 ? 12.745 -31.326 45.087 1.00 87.56 561 ALA A C 1
ATOM 4406 O O . ALA A 1 561 ? 13.883 -31.163 45.529 1.00 87.56 561 ALA A O 1
ATOM 4407 N N . GLU A 1 562 ? 12.382 -32.457 44.480 1.00 90.50 562 GLU A N 1
ATOM 4408 C CA . GLU A 1 562 ? 13.294 -33.562 44.163 1.00 90.50 562 GLU A CA 1
ATOM 4409 C C . GLU A 1 562 ? 14.050 -33.297 42.848 1.00 90.50 562 GLU A C 1
ATOM 4411 O O . GLU A 1 562 ? 13.534 -32.656 41.934 1.00 90.50 562 GLU A O 1
ATOM 4416 N N . VAL A 1 563 ? 15.266 -33.823 42.697 1.00 88.44 563 VAL A N 1
ATOM 4417 C CA . VAL A 1 563 ? 16.020 -33.682 41.439 1.00 88.44 563 VAL A CA 1
ATOM 4418 C C . VAL A 1 563 ? 15.497 -34.658 40.392 1.00 88.44 563 VAL A C 1
ATOM 4420 O O . VAL A 1 563 ? 15.404 -35.859 40.646 1.00 88.44 563 VAL A O 1
ATOM 4423 N N . TRP A 1 564 ? 15.218 -34.150 39.193 1.00 89.69 564 TRP A N 1
ATOM 4424 C CA . TRP A 1 564 ? 14.888 -34.962 38.028 1.00 89.69 564 TRP A CA 1
ATOM 4425 C C . TRP A 1 564 ? 16.005 -34.925 36.992 1.00 89.69 564 TRP A C 1
ATOM 4427 O O . TRP A 1 564 ? 16.470 -33.863 36.572 1.00 89.69 564 TRP A O 1
ATOM 4437 N N . GLN A 1 565 ? 16.399 -36.117 36.550 1.00 81.44 565 GLN A N 1
ATOM 4438 C CA . GLN A 1 565 ? 17.425 -36.323 35.536 1.00 81.44 565 GLN A CA 1
ATOM 4439 C C . GLN A 1 565 ? 16.821 -36.977 34.292 1.00 81.44 565 GLN A C 1
ATOM 4441 O O . GLN A 1 565 ? 16.042 -37.932 34.374 1.00 81.44 565 GLN A O 1
ATOM 4446 N N . ALA A 1 566 ? 17.217 -36.479 33.122 1.00 71.25 566 ALA A N 1
ATOM 4447 C CA . ALA A 1 566 ? 16.856 -37.084 31.848 1.00 71.25 566 ALA A CA 1
ATOM 4448 C C . ALA A 1 566 ? 17.614 -38.414 31.645 1.00 71.25 566 ALA A C 1
ATOM 4450 O O . ALA A 1 566 ? 18.813 -38.491 31.903 1.00 71.25 566 ALA A O 1
ATOM 4451 N N . GLY A 1 567 ? 16.934 -39.466 31.166 1.00 66.56 567 GLY A N 1
ATOM 4452 C CA . GLY A 1 567 ? 17.553 -40.768 30.871 1.00 66.56 567 GLY A CA 1
ATOM 4453 C C . GLY A 1 567 ? 16.563 -41.938 30.765 1.00 66.56 567 GLY A C 1
ATOM 4454 O O . GLY A 1 567 ? 15.349 -41.752 30.853 1.00 66.56 567 GLY A O 1
ATOM 4455 N N . GLU A 1 568 ? 17.077 -43.161 30.585 1.00 54.62 568 GLU A N 1
ATOM 4456 C CA . GLU A 1 568 ? 16.266 -44.389 30.436 1.00 54.62 568 GLU A CA 1
ATOM 4457 C C . GLU A 1 568 ? 15.521 -44.798 31.720 1.00 54.62 568 GLU A C 1
ATOM 4459 O O . GLU A 1 568 ? 14.437 -45.371 31.650 1.00 54.62 568 GLU A O 1
ATOM 4464 N N . LYS A 1 569 ? 16.058 -44.454 32.901 1.00 57.84 569 LYS A N 1
ATOM 4465 C CA . LYS A 1 569 ? 15.430 -44.674 34.220 1.00 57.84 569 LYS A CA 1
ATOM 4466 C C . LYS A 1 569 ? 14.680 -43.432 34.725 1.00 57.84 569 LYS A C 1
ATOM 4468 O O . LYS A 1 569 ? 14.737 -43.114 35.911 1.00 57.84 569 LYS A O 1
ATOM 4473 N N . LYS A 1 570 ? 14.020 -42.689 33.832 1.00 69.62 570 LYS A N 1
ATOM 4474 C CA . LYS A 1 570 ? 13.299 -41.464 34.212 1.00 69.62 570 LYS A CA 1
ATOM 4475 C C . LYS A 1 570 ? 12.045 -41.769 35.033 1.00 69.62 570 LYS A C 1
ATOM 4477 O O . LYS A 1 570 ? 11.298 -42.696 34.720 1.00 69.62 570 LYS A O 1
ATOM 4482 N N . GLN A 1 571 ? 11.788 -40.951 36.052 1.00 75.75 571 GLN A N 1
ATOM 4483 C CA . GLN A 1 571 ? 10.486 -40.918 36.719 1.00 75.75 571 GLN A CA 1
ATOM 4484 C C . GLN A 1 571 ? 9.447 -40.343 35.746 1.00 75.75 571 GLN A C 1
ATOM 4486 O O . GLN A 1 571 ? 9.745 -39.410 34.992 1.00 75.75 571 GLN A O 1
ATOM 4491 N N . ASN A 1 572 ? 8.237 -40.904 35.753 1.00 83.06 572 ASN A N 1
ATOM 4492 C CA . ASN A 1 572 ? 7.142 -40.390 34.937 1.00 83.06 572 ASN A CA 1
ATOM 4493 C C . ASN A 1 572 ? 6.704 -39.022 35.467 1.00 83.06 572 ASN A C 1
ATOM 4495 O O . ASN A 1 572 ? 6.352 -38.889 36.640 1.00 83.06 572 ASN A O 1
ATOM 4499 N N . ILE A 1 573 ? 6.749 -38.025 34.587 1.00 90.44 573 ILE A N 1
ATOM 4500 C CA . ILE A 1 573 ? 6.273 -36.667 34.838 1.00 90.44 573 ILE A CA 1
ATOM 4501 C C . ILE A 1 573 ? 4.899 -36.520 34.194 1.00 90.44 573 ILE A C 1
ATOM 4503 O O . ILE A 1 573 ? 4.765 -36.742 32.988 1.00 90.44 573 ILE A O 1
ATOM 4507 N N . ASP A 1 574 ? 3.912 -36.126 34.991 1.00 91.00 574 ASP A N 1
ATOM 4508 C CA . ASP A 1 574 ? 2.542 -35.906 34.534 1.00 91.00 574 ASP A CA 1
ATOM 4509 C C . ASP A 1 574 ? 2.354 -34.482 33.998 1.00 91.00 574 ASP A C 1
ATOM 4511 O O . ASP A 1 574 ? 1.659 -34.286 33.004 1.00 91.00 574 ASP A O 1
ATOM 4515 N N . LEU A 1 575 ? 3.007 -33.488 34.609 1.00 93.25 575 LEU A N 1
ATOM 4516 C CA . LEU A 1 575 ? 2.898 -32.077 34.233 1.00 93.25 575 LEU A CA 1
ATOM 4517 C C . LEU A 1 575 ? 4.270 -31.395 34.264 1.00 93.25 575 LEU A C 1
ATOM 4519 O O . LEU A 1 575 ? 5.013 -31.518 35.232 1.00 93.25 575 LEU A O 1
ATOM 4523 N N . VAL A 1 576 ? 4.600 -30.624 33.230 1.00 95.00 576 VAL A N 1
ATOM 4524 C CA . VAL A 1 576 ? 5.774 -29.741 33.225 1.00 95.00 576 VAL A CA 1
ATOM 4525 C C . VAL A 1 576 ? 5.311 -28.313 33.477 1.00 95.00 576 VAL A C 1
ATOM 4527 O O . VAL A 1 576 ? 4.455 -27.808 32.757 1.00 95.00 576 VAL A O 1
ATOM 4530 N N . VAL A 1 577 ? 5.894 -27.645 34.467 1.00 94.69 577 VAL A N 1
ATOM 4531 C CA . VAL A 1 577 ? 5.636 -26.238 34.778 1.00 94.69 577 VAL A CA 1
ATOM 4532 C C . VAL A 1 577 ? 6.860 -25.412 34.424 1.00 94.69 577 VAL A C 1
ATOM 4534 O O . VAL A 1 577 ? 7.940 -25.613 34.978 1.00 94.69 577 VAL A O 1
ATOM 4537 N N . THR A 1 578 ? 6.702 -24.464 33.501 1.00 93.50 578 THR A N 1
ATOM 4538 C CA . THR A 1 578 ? 7.803 -23.591 33.085 1.00 93.50 578 THR A CA 1
ATOM 4539 C C . THR A 1 578 ? 7.657 -22.186 33.653 1.00 93.50 578 THR A C 1
ATOM 4541 O O . THR A 1 578 ? 6.628 -21.548 33.432 1.00 93.50 578 THR A O 1
ATOM 4544 N N . LEU A 1 579 ? 8.707 -21.672 34.294 1.00 90.69 579 LEU A N 1
ATOM 4545 C CA . LEU A 1 579 ? 8.752 -20.342 34.911 1.00 90.69 579 LEU A CA 1
ATOM 4546 C C . LEU A 1 579 ? 9.818 -19.480 34.218 1.00 90.69 579 LEU A C 1
ATOM 4548 O O . LEU A 1 579 ? 11.023 -19.664 34.426 1.00 90.69 579 LEU A O 1
ATOM 4552 N N . GLY A 1 580 ? 9.412 -18.554 33.343 1.00 88.75 580 GLY A N 1
ATOM 4553 C CA . GLY A 1 580 ? 10.386 -17.723 32.630 1.00 88.75 580 GLY A CA 1
ATOM 4554 C C . GLY A 1 580 ? 9.890 -17.065 31.347 1.00 88.75 580 GLY A C 1
ATOM 4555 O O . GLY A 1 580 ? 8.913 -16.326 31.365 1.00 88.75 580 GLY A O 1
ATOM 4556 N N . GLY A 1 581 ? 10.655 -17.256 30.267 1.00 86.12 581 GLY A N 1
ATOM 4557 C CA . GLY A 1 581 ? 10.409 -16.728 28.917 1.00 86.12 581 GLY A CA 1
ATOM 4558 C C . GLY A 1 581 ? 10.163 -17.861 27.911 1.00 86.12 581 GLY A C 1
ATOM 4559 O O . GLY A 1 581 ? 10.240 -19.032 28.278 1.00 86.12 581 GLY A O 1
ATOM 4560 N N . ASP A 1 582 ? 9.982 -17.541 26.626 1.00 85.94 582 ASP A N 1
ATOM 4561 C CA . ASP A 1 582 ? 9.814 -18.554 25.561 1.00 85.94 582 ASP A CA 1
ATOM 4562 C C . ASP A 1 582 ? 10.969 -19.573 25.526 1.00 85.94 582 ASP A C 1
ATOM 4564 O O . ASP A 1 582 ? 10.759 -20.770 25.335 1.00 85.94 582 ASP A O 1
ATOM 4568 N N . GLY A 1 583 ? 12.198 -19.120 25.805 1.00 87.25 583 GLY A N 1
ATOM 4569 C CA . GLY A 1 583 ? 13.375 -19.989 25.891 1.00 87.25 583 GLY A CA 1
ATOM 4570 C C . GLY A 1 583 ? 13.290 -21.065 26.982 1.00 87.25 583 GLY A C 1
ATOM 4571 O O . GLY A 1 583 ? 13.936 -22.102 26.853 1.00 87.25 583 GLY A O 1
ATOM 4572 N N . THR A 1 584 ? 12.479 -20.864 28.027 1.00 89.25 584 THR A N 1
ATOM 4573 C CA . THR A 1 584 ? 12.254 -21.873 29.073 1.00 89.25 584 THR A CA 1
ATOM 4574 C C . THR A 1 584 ? 11.412 -23.036 28.540 1.00 89.25 584 THR A C 1
ATOM 4576 O O . THR A 1 584 ? 11.693 -24.183 28.874 1.00 89.25 584 THR A O 1
ATOM 4579 N N . ILE A 1 585 ? 10.442 -22.774 27.654 1.00 90.38 585 ILE A N 1
ATOM 4580 C CA . ILE A 1 585 ? 9.661 -23.831 26.989 1.00 90.38 585 ILE A CA 1
ATOM 4581 C C . ILE A 1 585 ? 10.534 -24.606 26.001 1.00 90.38 585 ILE A C 1
ATOM 4583 O O . ILE A 1 585 ? 10.478 -25.834 25.970 1.00 90.38 585 ILE A O 1
ATOM 4587 N N . LEU A 1 586 ? 11.376 -23.914 25.225 1.00 90.38 586 LEU A N 1
ATOM 4588 C CA . LEU A 1 586 ? 12.323 -24.576 24.317 1.00 90.38 586 LEU A CA 1
ATOM 4589 C C . LEU A 1 586 ? 13.290 -25.478 25.093 1.00 90.38 586 LEU A C 1
ATOM 4591 O O . LEU A 1 586 ? 13.540 -26.618 24.700 1.00 90.38 586 LEU A O 1
ATOM 4595 N N . HIS A 1 587 ? 13.774 -24.999 26.242 1.00 89.12 587 HIS A N 1
ATOM 4596 C CA . HIS A 1 587 ? 14.602 -25.794 27.143 1.00 89.12 587 HIS A CA 1
ATOM 4597 C C . HIS A 1 587 ? 13.840 -27.001 27.702 1.00 89.12 587 HIS A C 1
ATOM 4599 O O . HIS A 1 587 ? 14.343 -28.118 27.601 1.00 89.12 587 HIS A O 1
ATOM 4605 N N . ALA A 1 588 ? 12.604 -26.817 28.177 1.00 90.50 588 ALA A N 1
ATOM 4606 C CA . ALA A 1 588 ? 11.753 -27.916 28.629 1.00 90.50 588 ALA A CA 1
ATOM 4607 C C . ALA A 1 588 ? 11.536 -28.966 27.525 1.00 90.50 588 ALA A C 1
ATOM 4609 O O . ALA A 1 588 ? 11.724 -30.151 27.770 1.00 90.50 588 ALA A O 1
ATOM 4610 N N . SER A 1 589 ? 11.241 -28.548 26.289 1.00 90.44 589 SER A N 1
ATOM 4611 C CA . SER A 1 589 ? 11.144 -29.449 25.130 1.00 90.44 589 SER A CA 1
ATOM 4612 C C . SER A 1 589 ? 12.441 -30.237 24.899 1.00 90.44 589 SER A C 1
ATOM 4614 O O . SER A 1 589 ? 12.385 -31.429 24.592 1.00 90.44 589 SER A O 1
ATOM 4616 N N . SER A 1 590 ? 13.606 -29.603 25.087 1.00 86.94 590 SER A N 1
ATOM 4617 C CA . SER A 1 590 ? 14.915 -30.248 24.909 1.00 86.94 590 SER A CA 1
ATOM 4618 C C . SER A 1 590 ? 15.238 -31.309 25.969 1.00 86.94 590 SER A C 1
ATOM 4620 O O . SER A 1 590 ? 15.950 -32.262 25.662 1.00 86.94 590 SER A O 1
ATOM 4622 N N . LEU A 1 591 ? 14.667 -31.208 27.179 1.00 87.19 591 LEU A N 1
ATOM 4623 C CA . LEU A 1 591 ? 14.787 -32.244 28.220 1.00 87.19 591 LEU A CA 1
ATOM 4624 C C . LEU A 1 591 ? 14.090 -33.557 27.820 1.00 87.19 591 LEU A C 1
ATOM 4626 O O . LEU A 1 591 ? 14.437 -34.630 28.312 1.00 87.19 591 LEU A O 1
ATOM 4630 N N . PHE A 1 592 ? 13.134 -33.479 26.891 1.00 86.81 592 PHE A N 1
ATOM 4631 C CA . PHE A 1 592 ? 12.419 -34.611 26.303 1.00 86.81 592 PHE A CA 1
ATOM 4632 C C . PHE A 1 592 ? 12.824 -34.789 24.833 1.00 86.81 592 PHE A C 1
ATOM 4634 O O . PHE A 1 592 ? 11.980 -34.844 23.929 1.00 86.81 592 PHE A O 1
ATOM 4641 N N . SER A 1 593 ? 14.138 -34.855 24.601 1.00 75.12 593 SER A N 1
ATOM 4642 C CA . SER A 1 593 ? 14.748 -35.028 23.278 1.00 75.12 593 SER A CA 1
ATOM 4643 C C . SER A 1 593 ? 14.344 -36.340 22.603 1.00 75.12 593 SER A C 1
ATOM 4645 O O . SER A 1 593 ? 14.202 -36.371 21.392 1.00 75.12 593 SER A O 1
ATOM 4647 N N . ALA A 1 594 ? 14.054 -37.400 23.360 1.00 72.56 594 ALA A N 1
ATOM 4648 C CA . ALA A 1 594 ? 13.528 -38.654 22.828 1.00 72.56 594 ALA A CA 1
ATOM 4649 C C . ALA A 1 594 ? 12.114 -38.934 23.370 1.00 72.56 594 ALA A C 1
ATOM 4651 O O . ALA A 1 594 ? 11.920 -39.218 24.556 1.00 72.56 594 ALA A O 1
ATOM 4652 N N . GLY A 1 595 ? 11.116 -38.885 22.482 1.00 77.69 595 GLY A N 1
ATOM 4653 C CA . GLY A 1 595 ? 9.740 -39.296 22.774 1.00 77.69 595 GLY A CA 1
ATOM 4654 C C . GLY A 1 595 ? 8.764 -38.163 23.102 1.00 77.69 595 GLY A C 1
ATOM 4655 O O . GLY A 1 595 ? 8.995 -36.996 22.789 1.00 77.69 595 GLY A O 1
ATOM 4656 N N . ALA A 1 596 ? 7.617 -38.539 23.676 1.00 83.62 596 ALA A N 1
ATOM 4657 C CA . ALA A 1 596 ? 6.530 -37.618 24.000 1.00 83.62 596 ALA A CA 1
ATOM 4658 C C . ALA A 1 596 ? 6.893 -36.692 25.171 1.00 83.62 596 ALA A C 1
ATOM 4660 O O . ALA A 1 596 ? 7.533 -37.118 26.134 1.00 83.62 596 ALA A O 1
ATOM 4661 N N . VAL A 1 597 ? 6.444 -35.441 25.081 1.00 88.31 597 VAL A N 1
ATOM 4662 C CA . VAL A 1 597 ? 6.561 -34.442 26.149 1.00 88.31 597 VAL A CA 1
ATOM 4663 C C . VAL A 1 597 ? 5.265 -34.466 26.971 1.00 88.31 597 VAL A C 1
ATOM 4665 O O . VAL A 1 597 ? 4.193 -34.510 26.357 1.00 88.31 597 VAL A O 1
ATOM 4668 N N . PRO A 1 598 ? 5.318 -34.453 28.316 1.00 91.44 598 PRO A N 1
ATOM 4669 C CA . PRO A 1 598 ? 4.122 -34.252 29.133 1.00 91.44 598 PRO A CA 1
ATOM 4670 C C . PRO A 1 598 ? 3.476 -32.882 28.856 1.00 91.44 598 PRO A C 1
ATOM 4672 O O . PRO A 1 598 ? 4.149 -31.995 28.323 1.00 91.44 598 PRO A O 1
ATOM 4675 N N . PRO A 1 599 ? 2.193 -32.677 29.207 1.00 91.88 599 PRO A N 1
ATOM 4676 C CA . PRO A 1 599 ? 1.557 -31.361 29.173 1.00 91.88 599 PRO A CA 1
ATOM 4677 C C . PRO A 1 599 ? 2.425 -30.280 29.817 1.00 91.88 599 PRO A C 1
ATOM 4679 O O . PRO A 1 599 ? 2.938 -30.456 30.921 1.00 91.88 599 PRO A O 1
ATOM 4682 N N . VAL A 1 600 ? 2.590 -29.163 29.113 1.00 93.19 600 VAL A N 1
ATOM 4683 C CA . VAL A 1 600 ? 3.401 -28.027 29.547 1.00 93.19 600 VAL A CA 1
ATOM 4684 C C . VAL A 1 600 ? 2.479 -26.877 29.939 1.00 93.19 600 VAL A C 1
ATOM 4686 O O . VAL A 1 600 ? 1.742 -26.344 29.103 1.00 93.19 600 VAL A O 1
ATOM 4689 N N . LEU A 1 601 ? 2.531 -26.504 31.215 1.00 92.94 601 LEU A N 1
ATOM 4690 C CA . LEU A 1 601 ? 1.905 -25.319 31.786 1.00 92.94 601 LEU A CA 1
ATOM 4691 C C . LEU A 1 601 ? 2.964 -24.231 31.950 1.00 92.94 601 LEU A C 1
ATOM 4693 O O . LEU A 1 601 ? 3.971 -24.431 32.626 1.00 92.94 601 LEU A O 1
ATOM 4697 N N . SER A 1 602 ? 2.756 -23.074 31.332 1.00 91.44 602 SER A N 1
ATOM 4698 C CA . SER A 1 602 ? 3.830 -22.094 31.198 1.00 91.44 602 SER A CA 1
ATOM 4699 C C . SER A 1 602 ? 3.456 -20.706 31.688 1.00 91.44 602 SER A C 1
ATOM 4701 O O . SER A 1 602 ? 2.493 -20.112 31.205 1.00 91.44 602 SER A O 1
ATOM 4703 N N . PHE A 1 603 ? 4.279 -20.175 32.594 1.00 89.81 603 PHE A N 1
ATOM 4704 C CA . PHE A 1 603 ? 4.104 -18.870 33.214 1.00 89.81 603 PHE A CA 1
ATOM 4705 C C . PHE A 1 603 ? 5.211 -17.895 32.809 1.00 89.81 603 PHE A C 1
ATOM 4707 O O . PHE A 1 603 ? 6.410 -18.182 32.919 1.00 89.81 603 PHE A O 1
ATOM 4714 N N . SER A 1 604 ? 4.795 -16.710 32.370 1.00 87.25 604 SER A N 1
ATOM 4715 C CA . SER A 1 604 ? 5.684 -15.599 32.068 1.00 87.25 604 SER A CA 1
ATOM 4716 C C . SER A 1 604 ? 6.182 -14.928 33.346 1.00 87.25 604 SER A C 1
ATOM 4718 O O . SER A 1 604 ? 5.379 -14.564 34.205 1.00 87.25 604 SER A O 1
ATOM 4720 N N . MET A 1 605 ? 7.494 -14.698 33.427 1.00 78.94 605 MET A N 1
ATOM 4721 C CA . MET A 1 605 ? 8.167 -14.011 34.540 1.00 78.94 605 MET A CA 1
ATOM 4722 C C . MET A 1 605 ? 9.009 -12.807 34.067 1.00 78.94 605 MET A C 1
ATOM 4724 O O . MET A 1 605 ? 10.173 -12.656 34.445 1.00 78.94 605 MET A O 1
ATOM 4728 N N . GLY A 1 606 ? 8.469 -11.972 33.171 1.00 65.12 606 GLY A N 1
ATOM 4729 C CA . GLY A 1 606 ? 9.196 -10.827 32.608 1.00 65.12 606 GLY A CA 1
ATOM 4730 C C . GLY A 1 606 ? 8.599 -10.275 31.311 1.00 65.12 606 GLY A C 1
ATOM 4731 O O . GLY A 1 606 ? 7.395 -10.349 31.088 1.00 65.12 606 GLY A O 1
ATOM 4732 N N . THR A 1 607 ? 9.443 -9.692 30.451 1.00 53.06 607 THR A N 1
ATOM 4733 C CA . THR A 1 607 ? 9.030 -9.112 29.162 1.00 53.06 607 THR A CA 1
ATOM 4734 C C . THR A 1 607 ? 8.586 -10.163 28.134 1.00 53.06 607 THR A C 1
ATOM 4736 O O . THR A 1 607 ? 9.160 -11.245 28.070 1.00 53.06 607 THR A O 1
ATOM 4739 N N . LEU A 1 608 ? 7.571 -9.775 27.342 1.00 54.62 608 LEU A N 1
ATOM 4740 C CA . LEU A 1 608 ? 6.994 -10.364 26.115 1.00 54.62 608 LEU A CA 1
ATOM 4741 C C . LEU A 1 608 ? 7.438 -11.804 25.750 1.00 54.62 608 LEU A C 1
ATOM 4743 O O . LEU A 1 608 ? 8.565 -12.002 25.301 1.00 54.62 608 LEU A O 1
ATOM 4747 N N . GLY A 1 609 ? 6.529 -12.785 25.840 1.00 62.78 609 GLY A N 1
ATOM 4748 C CA . GLY A 1 609 ? 6.734 -14.155 25.342 1.00 62.78 609 GLY A CA 1
ATOM 4749 C C . GLY A 1 609 ? 5.529 -14.651 24.541 1.00 62.78 609 GLY A C 1
ATOM 4750 O O . GLY A 1 609 ? 4.403 -14.557 25.019 1.00 62.78 609 GLY A O 1
ATOM 4751 N N . PHE A 1 610 ? 5.756 -15.139 23.319 1.00 70.31 610 PHE A N 1
ATOM 4752 C CA . PHE A 1 610 ? 4.709 -15.589 22.387 1.00 70.31 610 PHE A CA 1
ATOM 4753 C C . PHE A 1 610 ? 4.205 -17.012 22.691 1.00 70.31 610 PHE A C 1
ATOM 4755 O O . PHE A 1 610 ? 3.172 -17.445 22.180 1.00 70.31 610 PHE A O 1
ATOM 4762 N N . LEU A 1 611 ? 4.953 -17.776 23.491 1.00 70.81 611 LEU A N 1
ATOM 4763 C CA . LEU A 1 611 ? 4.622 -19.154 23.856 1.00 70.81 611 LEU A CA 1
ATOM 4764 C C . LEU A 1 611 ? 4.041 -19.275 25.269 1.00 70.81 611 LEU A C 1
ATOM 4766 O O . LEU A 1 611 ? 3.678 -20.381 25.661 1.00 70.81 611 LEU A O 1
ATOM 4770 N N . LEU A 1 612 ? 3.969 -18.172 26.023 1.00 76.75 612 LEU A N 1
ATOM 4771 C CA . LEU A 1 612 ? 3.637 -18.144 27.448 1.00 76.75 612 LEU A CA 1
ATOM 4772 C C . LEU A 1 612 ? 2.216 -17.607 27.689 1.00 76.75 612 LEU A C 1
ATOM 4774 O O . LEU A 1 612 ? 2.024 -16.391 27.730 1.00 76.75 612 LEU A O 1
ATOM 4778 N N . PRO A 1 613 ? 1.215 -18.486 27.875 1.00 73.00 613 PRO A N 1
ATOM 4779 C CA . PRO A 1 613 ? -0.177 -18.067 27.992 1.00 73.00 613 PRO A CA 1
ATOM 4780 C C . PRO A 1 613 ? -0.534 -17.431 29.341 1.00 73.00 613 PRO A C 1
ATOM 4782 O O . PRO A 1 613 ? -1.484 -16.653 29.379 1.00 73.00 613 PRO A O 1
ATOM 4785 N N . PHE A 1 614 ? 0.184 -17.721 30.432 1.00 82.50 614 PHE A N 1
ATOM 4786 C CA . PHE A 1 614 ? -0.189 -17.287 31.788 1.00 82.50 614 PHE A CA 1
ATOM 4787 C C . PHE A 1 614 ? 0.818 -16.309 32.389 1.00 82.50 614 PHE A C 1
ATOM 4789 O O . PHE A 1 614 ? 2.022 -16.471 32.200 1.00 82.50 614 PHE A O 1
ATOM 4796 N N . HIS A 1 615 ? 0.341 -15.324 33.158 1.00 85.69 615 HIS A N 1
ATOM 4797 C CA . HIS A 1 615 ? 1.219 -14.576 34.058 1.00 85.69 615 HIS A CA 1
ATOM 4798 C C . HIS A 1 615 ? 1.454 -15.403 35.322 1.00 85.69 615 HIS A C 1
ATOM 4800 O O . HIS A 1 615 ? 0.581 -16.176 35.712 1.00 85.69 615 HIS A O 1
ATOM 4806 N N . ILE A 1 616 ? 2.619 -15.266 35.958 1.00 87.44 616 ILE A N 1
ATOM 4807 C CA . ILE A 1 616 ? 2.932 -16.049 37.158 1.00 87.44 616 ILE A CA 1
ATOM 4808 C C . ILE A 1 616 ? 1.901 -15.846 38.269 1.00 87.44 616 ILE A C 1
ATOM 4810 O O . ILE A 1 616 ? 1.508 -16.820 38.884 1.00 87.44 616 ILE A O 1
ATOM 4814 N N . ASP A 1 617 ? 1.361 -14.642 38.443 1.00 85.94 617 ASP A N 1
ATOM 4815 C CA . ASP A 1 617 ? 0.341 -14.360 39.469 1.00 85.94 617 ASP A CA 1
ATOM 4816 C C . ASP A 1 617 ? -0.941 -15.206 39.321 1.00 85.94 617 ASP A C 1
ATOM 4818 O O . ASP A 1 617 ? -1.669 -15.406 40.290 1.00 85.94 617 ASP A O 1
ATOM 4822 N N . ASP A 1 618 ? -1.199 -15.754 38.128 1.00 86.38 618 ASP A N 1
ATOM 4823 C CA . ASP A 1 618 ? -2.368 -16.589 37.839 1.00 86.38 618 ASP A CA 1
ATOM 4824 C C . ASP A 1 618 ? -2.131 -18.087 38.145 1.00 86.38 618 ASP A C 1
ATOM 4826 O O . ASP A 1 618 ? -2.977 -18.925 37.811 1.00 86.38 618 ASP A O 1
ATOM 4830 N N . PHE A 1 619 ? -0.992 -18.467 38.750 1.00 89.19 619 PHE A N 1
ATOM 4831 C CA . PHE A 1 619 ? -0.596 -19.878 38.877 1.00 89.19 619 PHE A CA 1
ATOM 4832 C C . PHE A 1 619 ? -1.611 -20.743 39.631 1.00 89.19 619 PHE A C 1
ATOM 4834 O O . PHE A 1 619 ? -1.837 -21.885 39.231 1.00 89.19 619 PHE A O 1
ATOM 4841 N N . ALA A 1 620 ? -2.248 -20.211 40.679 1.00 89.56 620 ALA A N 1
ATOM 4842 C CA . ALA A 1 620 ? -3.192 -20.965 41.503 1.00 89.56 620 ALA A CA 1
ATOM 4843 C C . ALA A 1 620 ? -4.429 -21.388 40.693 1.00 89.56 620 ALA A C 1
ATOM 4845 O O . ALA A 1 620 ? -4.769 -22.570 40.639 1.00 89.56 620 ALA A O 1
ATOM 4846 N N . LYS A 1 621 ? -5.038 -20.437 39.969 1.00 87.44 621 LYS A N 1
ATOM 4847 C CA . LYS A 1 621 ? -6.197 -20.694 39.096 1.00 87.44 621 LYS A CA 1
ATOM 4848 C C . LYS A 1 621 ? -5.849 -21.646 37.950 1.00 87.44 621 LYS A C 1
ATOM 4850 O O . LYS A 1 621 ? -6.636 -22.517 37.584 1.00 87.44 621 LYS A O 1
ATOM 4855 N N . ALA A 1 622 ? -4.656 -21.489 37.378 1.00 87.31 622 ALA A N 1
ATOM 4856 C CA . ALA A 1 622 ? -4.192 -22.341 36.290 1.00 87.31 622 ALA A CA 1
ATOM 4857 C C . ALA A 1 622 ? -3.982 -23.790 36.736 1.00 87.31 622 ALA A C 1
ATOM 4859 O O . ALA A 1 622 ? -4.420 -24.710 36.043 1.00 87.31 622 ALA A O 1
ATOM 4860 N N . LEU A 1 623 ? -3.366 -23.994 37.903 1.00 89.81 623 LEU A N 1
ATOM 4861 C CA . LEU A 1 623 ? -3.234 -25.319 38.499 1.00 89.81 623 LEU A CA 1
ATOM 4862 C C . LEU A 1 623 ? -4.600 -25.928 38.802 1.00 89.81 623 LEU A C 1
ATOM 4864 O O . LEU A 1 623 ? -4.839 -27.068 38.420 1.00 89.81 623 LEU A O 1
ATOM 4868 N N . GLU A 1 624 ? -5.512 -25.176 39.414 1.00 89.06 624 GLU A N 1
ATOM 4869 C CA . GLU A 1 624 ? -6.861 -25.661 39.708 1.00 89.06 624 GLU A CA 1
ATOM 4870 C C . GLU A 1 624 ? -7.577 -26.181 38.448 1.00 89.06 624 GLU A C 1
ATOM 4872 O O . GLU A 1 624 ? -8.083 -27.303 38.445 1.00 89.06 624 GLU A O 1
ATOM 4877 N N . SER A 1 625 ? -7.545 -25.427 37.343 1.00 85.44 625 SER A N 1
ATOM 4878 C CA . SER A 1 625 ? -8.140 -25.853 36.066 1.00 85.44 625 SER A CA 1
ATOM 4879 C C . SER A 1 625 ? -7.515 -27.147 35.519 1.00 85.44 625 SER A C 1
ATOM 4881 O O . SER A 1 625 ? -8.228 -28.038 35.043 1.00 85.44 625 SER A O 1
ATOM 4883 N N . VAL A 1 626 ? -6.190 -27.297 35.633 1.00 88.31 626 VAL A N 1
ATOM 4884 C CA . VAL A 1 626 ? -5.473 -28.517 35.221 1.00 88.31 626 VAL A CA 1
ATOM 4885 C C . VAL A 1 626 ? -5.861 -29.710 36.095 1.00 88.31 626 VAL A C 1
ATOM 4887 O O . VAL A 1 626 ? -6.187 -30.771 35.565 1.00 88.31 626 VAL A O 1
ATOM 4890 N N . PHE A 1 627 ? -5.881 -29.540 37.418 1.00 88.75 627 PHE A N 1
ATOM 4891 C CA . PHE A 1 627 ? -6.223 -30.602 38.368 1.00 88.75 627 PHE A CA 1
ATOM 4892 C C . PHE A 1 627 ? -7.701 -31.014 38.293 1.00 88.75 627 PHE A C 1
ATOM 4894 O O . PHE A 1 627 ? -8.019 -32.184 38.499 1.00 88.75 627 PHE A O 1
ATOM 4901 N N . GLN A 1 628 ? -8.596 -30.090 37.931 1.00 86.06 628 GLN A N 1
ATOM 4902 C CA . GLN A 1 628 ? -10.014 -30.369 37.668 1.00 86.06 628 GLN A CA 1
ATOM 4903 C C . GLN A 1 628 ? -10.273 -30.968 36.274 1.00 86.06 628 GLN A C 1
ATOM 4905 O O . GLN A 1 628 ? -11.417 -31.290 35.953 1.00 86.06 628 GLN A O 1
ATOM 4910 N N . GLY A 1 629 ? -9.246 -31.100 35.424 1.00 81.06 629 GLY A N 1
ATOM 4911 C CA . GLY A 1 629 ? -9.386 -31.621 34.061 1.00 81.06 629 GLY A CA 1
ATOM 4912 C C . GLY A 1 629 ? -10.121 -30.679 33.098 1.00 81.06 629 GLY A C 1
ATOM 4913 O O . GLY A 1 629 ? -10.605 -31.124 32.059 1.00 81.06 629 GLY A O 1
ATOM 4914 N N . LYS A 1 630 ? -10.212 -29.385 33.428 1.00 80.25 630 LYS A N 1
ATOM 4915 C CA . LYS A 1 630 ? -10.843 -28.342 32.597 1.00 80.25 630 LYS A CA 1
ATOM 4916 C C . LYS A 1 630 ? -9.866 -27.705 31.598 1.00 80.25 630 LYS A C 1
ATOM 4918 O O . LYS A 1 630 ? -10.274 -26.933 30.732 1.00 80.25 630 LYS A O 1
ATOM 4923 N N . ALA A 1 631 ? -8.581 -28.045 31.694 1.00 80.12 631 ALA A N 1
ATOM 4924 C CA . ALA A 1 631 ? -7.533 -27.550 30.814 1.00 80.12 631 ALA A CA 1
ATOM 4925 C C . ALA A 1 631 ? -7.677 -28.029 29.359 1.00 80.12 631 ALA A C 1
ATOM 4927 O O . ALA A 1 631 ? -7.770 -29.221 29.073 1.00 80.12 631 ALA A O 1
ATOM 4928 N N . THR A 1 632 ? -7.609 -27.087 28.419 1.00 82.44 632 THR A N 1
ATOM 4929 C CA . THR A 1 632 ? -7.503 -27.360 26.981 1.00 82.44 632 THR A CA 1
ATOM 4930 C C . THR A 1 632 ? -6.039 -27.399 26.545 1.00 82.44 632 THR A C 1
ATOM 4932 O O . THR A 1 632 ? -5.197 -26.668 27.070 1.00 82.44 632 THR A O 1
ATOM 4935 N N . ILE A 1 633 ? -5.724 -28.259 25.572 1.00 84.75 633 ILE A N 1
ATOM 4936 C CA . ILE A 1 633 ? -4.351 -28.512 25.117 1.00 84.75 633 ILE A CA 1
ATOM 4937 C C . ILE A 1 633 ? -4.209 -28.165 23.633 1.00 84.75 633 ILE A C 1
ATOM 4939 O O . ILE A 1 633 ? -4.970 -28.643 22.791 1.00 84.75 633 ILE A O 1
ATOM 4943 N N . LEU A 1 634 ? -3.173 -27.392 23.306 1.00 86.56 634 LEU A N 1
ATOM 4944 C CA . LEU A 1 634 ? -2.706 -27.149 21.946 1.00 86.56 634 LEU A CA 1
ATOM 4945 C C . LEU A 1 634 ? -1.431 -27.958 21.685 1.00 86.56 634 LEU A C 1
ATOM 4947 O O . LEU A 1 634 ? -0.377 -27.693 22.261 1.00 86.56 634 LEU A O 1
ATOM 4951 N N . ASN A 1 635 ? -1.511 -28.921 20.768 1.00 89.44 635 ASN A N 1
ATOM 4952 C CA . ASN A 1 635 ? -0.359 -29.713 20.340 1.00 89.44 635 ASN A CA 1
ATOM 4953 C C . ASN A 1 635 ? 0.517 -28.917 19.365 1.00 89.44 635 ASN A C 1
ATOM 4955 O O . ASN A 1 635 ? 0.221 -28.840 18.171 1.00 89.44 635 ASN A O 1
ATOM 4959 N N . ARG A 1 636 ? 1.620 -28.351 19.860 1.00 91.88 636 ARG A N 1
ATOM 4960 C CA . ARG A 1 636 ? 2.597 -27.630 19.037 1.00 91.88 636 ARG A CA 1
ATOM 4961 C C . ARG A 1 636 ? 3.567 -28.616 18.386 1.00 91.88 636 ARG A C 1
ATOM 4963 O O . ARG A 1 636 ? 4.180 -29.442 19.056 1.00 91.88 636 ARG A O 1
ATOM 4970 N N . MET A 1 637 ? 3.696 -28.550 17.064 1.00 93.19 637 MET A N 1
ATOM 4971 C CA . MET A 1 637 ? 4.574 -29.445 16.302 1.00 93.19 637 MET A CA 1
ATOM 4972 C C . MET A 1 637 ? 6.055 -29.254 16.676 1.00 93.19 637 MET A C 1
ATOM 4974 O O . MET A 1 637 ? 6.472 -28.137 16.971 1.00 93.19 637 MET A O 1
ATOM 4978 N N . ARG A 1 638 ? 6.845 -30.334 16.587 1.00 94.19 638 ARG A N 1
ATOM 4979 C CA . ARG A 1 638 ? 8.319 -30.306 16.561 1.00 94.19 638 ARG A CA 1
ATOM 4980 C C . ARG A 1 638 ? 8.844 -30.780 15.202 1.00 94.19 638 ARG A C 1
ATOM 4982 O O . ARG A 1 638 ? 8.126 -31.452 14.462 1.00 94.19 638 ARG A O 1
ATOM 4989 N N . LEU A 1 639 ? 10.084 -30.453 14.874 1.00 94.31 639 LEU A N 1
ATOM 4990 C CA . LEU A 1 639 ? 10.848 -30.990 13.755 1.00 94.31 639 LEU A CA 1
ATOM 4991 C C . LEU A 1 639 ? 11.740 -32.120 14.256 1.00 94.31 639 LEU A C 1
ATOM 4993 O O . LEU A 1 639 ? 12.265 -32.048 15.362 1.00 94.31 639 LEU A O 1
ATOM 4997 N N . ALA A 1 640 ? 11.924 -33.126 13.416 1.00 91.62 640 ALA A N 1
ATOM 4998 C CA . ALA A 1 640 ? 12.963 -34.129 13.550 1.00 91.62 640 ALA A CA 1
ATOM 4999 C C . ALA A 1 640 ? 13.971 -33.939 12.416 1.00 91.62 640 ALA A C 1
ATOM 5001 O O . ALA A 1 640 ? 13.567 -33.651 11.282 1.00 91.62 640 ALA A O 1
ATOM 5002 N N . CYS A 1 641 ? 15.260 -34.112 12.700 1.00 89.56 641 CYS A N 1
ATOM 5003 C CA . CYS A 1 641 ? 16.291 -34.039 11.673 1.00 89.56 641 CYS A CA 1
ATOM 5004 C C . CYS A 1 641 ? 17.274 -35.199 11.713 1.00 89.56 641 CYS A C 1
ATOM 5006 O O . CYS A 1 641 ? 17.607 -35.713 12.776 1.00 89.56 641 CYS A O 1
ATOM 5008 N N . ALA A 1 642 ? 17.760 -35.561 10.530 1.00 90.12 642 ALA A N 1
ATOM 5009 C CA . ALA A 1 642 ? 18.810 -36.545 10.334 1.00 90.12 642 ALA A CA 1
ATOM 5010 C C . ALA A 1 642 ? 19.934 -35.938 9.490 1.00 90.12 642 ALA A C 1
ATOM 5012 O O . ALA A 1 642 ? 19.675 -35.206 8.529 1.00 90.12 642 ALA A O 1
ATOM 5013 N N . PHE A 1 643 ? 21.171 -36.259 9.853 1.00 91.69 643 PHE A N 1
ATOM 5014 C CA . PHE A 1 643 ? 22.377 -35.778 9.190 1.00 91.69 643 PHE A CA 1
ATOM 5015 C C . PHE A 1 643 ? 22.979 -36.858 8.306 1.00 91.69 643 PHE A C 1
ATOM 5017 O O . PHE A 1 643 ? 22.993 -38.032 8.674 1.00 91.69 643 PHE A O 1
ATOM 5024 N N . PHE A 1 644 ? 23.498 -36.445 7.155 1.00 92.25 644 PHE A N 1
ATOM 5025 C CA . PHE A 1 644 ? 24.072 -37.342 6.161 1.00 92.25 644 PHE A CA 1
ATOM 5026 C C . PHE A 1 644 ? 25.437 -36.826 5.723 1.00 92.25 644 PHE A C 1
ATOM 5028 O O . PHE A 1 644 ? 25.637 -35.613 5.582 1.00 92.25 644 PHE A O 1
ATOM 5035 N N . ASP A 1 645 ? 26.372 -37.748 5.530 1.00 91.88 645 ASP A N 1
ATOM 5036 C CA . ASP A 1 645 ? 27.715 -37.442 5.052 1.00 91.88 645 ASP A CA 1
ATOM 5037 C C . ASP A 1 645 ? 27.757 -37.194 3.528 1.00 91.88 645 ASP A C 1
ATOM 5039 O O . ASP A 1 645 ? 26.731 -37.119 2.845 1.00 91.88 645 ASP A O 1
ATOM 5043 N N . GLN A 1 646 ? 28.965 -37.053 2.980 1.00 89.44 646 GLN A N 1
ATOM 5044 C CA . GLN A 1 646 ? 29.178 -36.828 1.546 1.00 89.44 646 GLN A CA 1
ATOM 5045 C C . GLN A 1 646 ? 28.749 -38.012 0.666 1.00 89.44 646 GLN A C 1
ATOM 5047 O O . GLN A 1 646 ? 28.430 -37.815 -0.505 1.00 89.44 646 GLN A O 1
ATOM 5052 N N . ARG A 1 647 ? 28.725 -39.233 1.213 1.00 87.38 647 ARG A N 1
ATOM 5053 C CA . ARG A 1 647 ? 28.237 -40.441 0.528 1.00 87.38 647 ARG A CA 1
ATOM 5054 C C . ARG A 1 647 ? 26.723 -40.596 0.646 1.00 87.38 647 ARG A C 1
ATOM 5056 O O . ARG A 1 647 ? 26.161 -41.487 0.022 1.00 87.38 647 ARG A O 1
ATOM 5063 N N . GLN A 1 648 ? 26.076 -39.679 1.371 1.00 85.94 648 GLN A N 1
ATOM 5064 C CA . GLN A 1 648 ? 24.663 -39.716 1.734 1.00 85.94 648 GLN A CA 1
ATOM 5065 C C . GLN A 1 648 ? 24.320 -40.882 2.671 1.00 85.94 648 GLN A C 1
ATOM 5067 O O . GLN A 1 648 ? 23.157 -41.272 2.774 1.00 85.94 648 GLN A O 1
ATOM 5072 N N . ASP A 1 649 ? 25.314 -41.377 3.412 1.00 87.75 649 ASP A N 1
ATOM 5073 C CA . ASP A 1 649 ? 25.107 -42.317 4.503 1.00 87.75 649 ASP A CA 1
ATOM 5074 C C . ASP A 1 649 ? 24.676 -41.546 5.760 1.00 87.75 649 ASP A C 1
ATOM 5076 O O . ASP A 1 649 ? 25.169 -40.449 6.058 1.00 87.75 649 ASP A O 1
ATOM 5080 N N . LYS A 1 650 ? 23.705 -42.096 6.498 1.00 85.00 650 LYS A N 1
ATOM 5081 C CA . LYS A 1 650 ? 23.192 -41.471 7.724 1.00 85.00 650 LYS A CA 1
ATOM 5082 C C . LYS A 1 650 ? 24.290 -41.477 8.790 1.00 85.00 650 LYS A C 1
ATOM 5084 O O . LYS A 1 650 ? 24.798 -42.537 9.148 1.00 85.00 650 LYS A O 1
ATOM 5089 N N . LYS A 1 651 ? 24.613 -40.309 9.348 1.00 82.06 651 LYS A N 1
ATOM 5090 C CA . LYS A 1 651 ? 25.574 -40.193 10.451 1.00 82.06 651 LYS A CA 1
ATOM 5091 C C . LYS A 1 651 ? 24.929 -40.654 11.761 1.00 82.06 651 LYS A C 1
ATOM 5093 O O . LYS A 1 651 ? 24.190 -39.893 12.379 1.00 82.06 651 LYS A O 1
ATOM 5098 N N . THR A 1 652 ? 25.232 -41.876 12.191 1.00 66.94 652 THR A N 1
ATOM 5099 C CA . THR A 1 652 ? 24.709 -42.473 13.437 1.00 66.94 652 THR A CA 1
ATOM 5100 C C . THR A 1 652 ? 25.352 -41.911 14.705 1.00 66.94 652 THR A C 1
ATOM 5102 O O . THR A 1 652 ? 24.752 -41.950 15.775 1.00 66.94 652 THR A O 1
ATOM 5105 N N . ASP A 1 653 ? 26.548 -41.334 14.591 1.00 61.34 653 ASP A N 1
ATOM 5106 C CA . ASP A 1 653 ? 27.334 -40.845 15.735 1.00 61.34 653 ASP A CA 1
ATOM 5107 C C . ASP A 1 653 ? 26.825 -39.498 16.288 1.00 61.34 653 ASP A C 1
ATOM 5109 O O . ASP A 1 653 ? 27.361 -38.964 17.256 1.00 61.34 653 ASP A O 1
ATOM 5113 N N . VAL A 1 654 ? 25.800 -38.915 15.656 1.00 58.66 654 VAL A N 1
ATOM 5114 C CA . VAL A 1 654 ? 25.398 -37.505 15.819 1.00 58.66 654 VAL A CA 1
ATOM 5115 C C . VAL A 1 654 ? 24.162 -37.335 16.729 1.00 58.66 654 VAL A C 1
ATOM 5117 O O . VAL A 1 654 ? 23.685 -36.225 16.960 1.00 58.66 654 VAL A O 1
ATOM 5120 N N . GLY A 1 655 ? 23.681 -38.419 17.344 1.00 58.66 655 GLY A N 1
ATOM 5121 C CA . GLY A 1 655 ? 22.450 -38.415 18.138 1.00 58.66 655 GLY A CA 1
ATOM 5122 C C . GLY A 1 655 ? 21.238 -38.408 17.210 1.00 58.66 655 GLY A C 1
ATOM 5123 O O . GLY A 1 655 ? 20.922 -37.413 16.565 1.00 58.66 655 GLY A O 1
ATOM 5124 N N . ASP A 1 656 ? 20.572 -39.552 17.107 1.00 53.19 656 ASP A N 1
ATOM 5125 C CA . ASP A 1 656 ? 19.725 -39.871 15.954 1.00 53.19 656 ASP A CA 1
ATOM 5126 C C . ASP A 1 656 ? 18.317 -39.242 15.965 1.00 53.19 656 ASP A C 1
ATOM 5128 O O . ASP A 1 656 ? 17.560 -39.435 15.016 1.00 53.19 656 ASP A O 1
ATOM 5132 N N . ASP A 1 657 ? 17.973 -38.463 16.997 1.00 65.25 657 ASP A N 1
ATOM 5133 C CA . ASP A 1 657 ? 16.594 -38.045 17.274 1.00 65.25 657 ASP A CA 1
ATOM 5134 C C . ASP A 1 657 ? 16.491 -36.620 17.842 1.00 65.25 657 ASP A C 1
ATOM 5136 O O . ASP A 1 657 ? 15.822 -36.377 18.846 1.00 65.25 657 ASP A O 1
ATOM 5140 N N . TRP A 1 658 ? 17.129 -35.635 17.210 1.00 77.44 658 TRP A N 1
ATOM 5141 C CA . TRP A 1 658 ? 16.926 -34.239 17.612 1.00 77.44 658 TRP A CA 1
ATOM 5142 C C . TRP A 1 658 ? 15.473 -33.810 17.394 1.00 77.44 658 TRP A C 1
ATOM 5144 O O . TRP A 1 658 ? 14.927 -33.954 16.300 1.00 77.44 658 TRP A O 1
ATOM 5154 N N . GLN A 1 659 ? 14.858 -33.264 18.443 1.00 87.00 659 GLN A N 1
ATOM 5155 C CA . GLN A 1 659 ? 13.494 -32.742 18.430 1.00 87.00 659 GLN A CA 1
ATOM 5156 C C . GLN A 1 659 ? 13.528 -31.232 18.635 1.00 87.00 659 GLN A C 1
ATOM 5158 O O . GLN A 1 659 ? 13.908 -30.756 19.703 1.00 87.00 659 GLN A O 1
ATOM 5163 N N . VAL A 1 660 ? 13.117 -30.488 17.615 1.00 91.56 660 VAL A N 1
ATOM 5164 C CA . VAL A 1 660 ? 13.295 -29.032 17.540 1.00 91.56 660 VAL A CA 1
ATOM 5165 C C . VAL A 1 660 ? 11.932 -28.360 17.492 1.00 91.56 660 VAL A C 1
ATOM 5167 O O . VAL A 1 660 ? 11.108 -28.698 16.647 1.00 91.56 660 VAL A O 1
ATOM 5170 N N . MET A 1 661 ? 11.635 -27.444 18.404 1.00 92.31 661 MET A N 1
ATOM 5171 C CA . MET A 1 661 ? 10.279 -26.904 18.535 1.00 92.31 661 MET A CA 1
ATOM 5172 C C . MET A 1 661 ? 9.992 -25.768 17.551 1.00 92.31 661 MET A C 1
ATOM 5174 O O . MET A 1 661 ? 8.907 -25.733 16.963 1.00 92.31 661 MET A O 1
ATOM 5178 N N . ASN A 1 662 ? 10.947 -24.866 17.338 1.00 94.25 662 ASN A N 1
ATOM 5179 C CA . ASN A 1 662 ? 10.772 -23.706 16.476 1.00 94.25 662 ASN A CA 1
ATOM 5180 C C . ASN A 1 662 ? 11.345 -23.958 15.084 1.00 94.25 662 ASN A C 1
ATOM 5182 O O . ASN A 1 662 ? 10.582 -24.110 14.124 1.00 94.25 662 ASN A O 1
ATOM 5186 N N . GLU A 1 663 ? 12.670 -24.022 14.958 1.00 95.50 663 GLU A N 1
ATOM 5187 C CA . GLU A 1 663 ? 13.316 -24.110 13.651 1.00 95.50 663 GLU A CA 1
ATOM 5188 C C . GLU A 1 663 ? 14.705 -24.734 13.658 1.00 95.50 663 GLU A C 1
ATOM 5190 O O . GLU A 1 663 ? 15.449 -24.684 14.637 1.00 95.50 663 GLU A O 1
ATOM 5195 N N . ILE A 1 664 ? 15.066 -25.239 12.481 1.00 95.69 664 ILE A N 1
ATOM 5196 C CA . ILE A 1 664 ? 16.435 -25.561 12.102 1.00 95.69 664 ILE A CA 1
ATOM 5197 C C . ILE A 1 664 ? 16.895 -24.488 11.118 1.00 95.69 664 ILE A C 1
ATOM 5199 O O . ILE A 1 664 ? 16.304 -24.326 10.047 1.00 95.69 664 ILE A O 1
ATOM 5203 N N . ALA A 1 665 ? 17.945 -23.759 11.479 1.00 96.31 665 ALA A N 1
ATOM 5204 C CA . ALA A 1 665 ? 18.546 -22.725 10.654 1.00 96.31 665 ALA A CA 1
ATOM 5205 C C . ALA A 1 665 ? 19.948 -23.155 10.216 1.00 96.31 665 ALA A C 1
ATOM 5207 O O . ALA A 1 665 ? 20.867 -23.297 11.021 1.00 96.31 665 ALA A O 1
ATOM 5208 N N . LEU A 1 666 ? 20.107 -23.345 8.911 1.00 96.12 666 LEU A N 1
ATOM 5209 C CA . LEU A 1 666 ? 21.389 -23.527 8.250 1.00 96.12 666 LEU A CA 1
ATOM 5210 C C . LEU A 1 666 ? 21.930 -22.144 7.883 1.00 96.12 666 LEU A C 1
ATOM 5212 O O . LEU A 1 666 ? 21.230 -21.394 7.209 1.00 96.12 666 LEU A O 1
ATOM 5216 N N . HIS A 1 667 ? 23.139 -21.786 8.308 1.00 94.31 667 HIS A N 1
ATOM 5217 C CA . HIS A 1 667 ? 23.700 -20.450 8.093 1.00 94.31 667 HIS A CA 1
ATOM 5218 C C . HIS A 1 667 ? 25.224 -20.463 7.927 1.00 94.31 667 HIS A C 1
ATOM 5220 O O . HIS A 1 667 ? 25.920 -21.318 8.468 1.00 94.31 667 HIS A O 1
ATOM 5226 N N . ARG A 1 668 ? 25.776 -19.450 7.256 1.00 91.94 668 ARG A N 1
ATOM 5227 C CA . ARG A 1 668 ? 27.226 -19.327 6.999 1.00 91.94 668 ARG A CA 1
ATOM 5228 C C . ARG A 1 668 ? 28.101 -19.055 8.230 1.00 91.94 668 ARG A C 1
ATOM 5230 O O . ARG A 1 668 ? 29.322 -18.980 8.119 1.00 91.94 668 ARG A O 1
ATOM 5237 N N . GLY A 1 669 ? 27.499 -18.870 9.405 1.00 87.62 669 GLY A N 1
ATOM 5238 C CA . GLY A 1 669 ? 28.215 -18.508 10.633 1.00 87.62 669 GLY A CA 1
ATOM 5239 C C . GLY A 1 669 ? 29.042 -17.225 10.475 1.00 87.62 669 GLY A C 1
ATOM 5240 O O . GLY A 1 669 ? 28.563 -16.227 9.939 1.00 87.62 669 GLY A O 1
ATOM 5241 N N . SER A 1 670 ? 30.294 -17.258 10.937 1.00 85.94 670 SER A N 1
ATOM 5242 C CA . SER A 1 670 ? 31.257 -16.156 10.806 1.00 85.94 670 SER A CA 1
ATOM 5243 C C . SER A 1 670 ? 31.936 -16.080 9.432 1.00 85.94 670 SER A C 1
ATOM 5245 O O . SER A 1 670 ? 32.673 -15.128 9.175 1.00 85.94 670 SER A O 1
ATOM 5247 N N . SER A 1 671 ? 31.700 -17.049 8.539 1.00 87.62 671 SER A N 1
ATOM 5248 C CA . SER A 1 671 ? 32.322 -17.067 7.214 1.00 87.62 671 SER A CA 1
ATOM 5249 C C . SER A 1 671 ? 31.878 -15.858 6.381 1.00 87.62 671 SER A C 1
ATOM 5251 O O . SER A 1 671 ? 30.677 -15.577 6.313 1.00 87.62 671 SER A O 1
ATOM 5253 N N . PRO A 1 672 ? 32.797 -15.160 5.688 1.00 87.06 672 PRO A N 1
ATOM 5254 C CA . PRO A 1 672 ? 32.439 -14.086 4.761 1.00 87.06 672 PRO A CA 1
ATOM 5255 C C . PRO A 1 672 ? 31.853 -14.613 3.439 1.00 87.06 672 PRO A C 1
ATOM 5257 O O . PRO A 1 672 ? 31.349 -13.832 2.632 1.00 87.06 672 PRO A O 1
ATOM 5260 N N . HIS A 1 673 ? 31.934 -15.922 3.179 1.00 89.38 673 HIS A N 1
ATOM 5261 C CA . HIS A 1 673 ? 31.428 -16.540 1.956 1.00 89.38 673 HIS A CA 1
ATOM 5262 C C . HIS A 1 673 ? 29.987 -17.030 2.127 1.00 89.38 673 HIS A C 1
ATOM 5264 O O . HIS A 1 673 ? 29.656 -17.671 3.121 1.00 89.38 673 HIS A O 1
ATOM 5270 N N . LEU A 1 674 ? 29.144 -16.766 1.124 1.00 92.19 674 LEU A N 1
ATOM 5271 C CA . LEU A 1 674 ? 27.783 -17.303 1.048 1.00 92.19 674 LEU A CA 1
ATOM 5272 C C . LEU A 1 674 ? 27.815 -18.814 0.812 1.00 92.19 674 LEU A C 1
ATOM 5274 O O . LEU A 1 674 ? 28.656 -19.304 0.050 1.00 92.19 674 LEU A O 1
ATOM 5278 N N . ASN A 1 675 ? 26.865 -19.536 1.403 1.00 93.38 675 ASN A N 1
ATOM 5279 C CA . ASN A 1 675 ? 26.707 -20.956 1.118 1.00 93.38 675 ASN A CA 1
ATOM 5280 C C . ASN A 1 675 ? 25.927 -21.146 -0.186 1.00 93.38 675 ASN A C 1
ATOM 5282 O O . ASN A 1 675 ? 24.996 -20.397 -0.490 1.00 93.38 675 ASN A O 1
ATOM 5286 N N . THR A 1 676 ? 26.323 -22.163 -0.952 1.00 95.62 676 THR A N 1
ATOM 5287 C CA . THR A 1 676 ? 25.511 -22.711 -2.047 1.00 95.62 676 THR A CA 1
ATOM 5288 C C . THR A 1 676 ? 24.796 -23.937 -1.500 1.00 95.62 676 THR A C 1
ATOM 5290 O O . THR A 1 676 ? 25.463 -24.865 -1.047 1.00 95.62 676 THR A O 1
ATOM 5293 N N . ILE A 1 677 ? 23.468 -23.911 -1.462 1.00 96.50 677 ILE A N 1
ATOM 5294 C CA . ILE A 1 677 ? 22.641 -24.914 -0.790 1.00 96.50 677 ILE A CA 1
ATOM 5295 C C . ILE A 1 677 ? 21.658 -25.492 -1.806 1.00 96.50 677 ILE A C 1
ATOM 5297 O O . ILE A 1 677 ? 20.793 -24.774 -2.306 1.00 96.50 677 ILE A O 1
ATOM 5301 N N . ASP A 1 678 ? 21.773 -26.783 -2.090 1.00 96.75 678 ASP A N 1
ATOM 5302 C CA . ASP A 1 678 ? 20.779 -27.516 -2.866 1.00 96.75 678 ASP A CA 1
ATOM 5303 C C . ASP A 1 678 ? 19.607 -27.890 -1.960 1.00 96.75 678 ASP A C 1
ATOM 5305 O O . ASP A 1 678 ? 19.789 -28.433 -0.864 1.00 96.75 678 ASP A O 1
ATOM 5309 N N . ILE A 1 679 ? 18.393 -27.614 -2.428 1.00 97.69 679 ILE A N 1
ATOM 5310 C CA . ILE A 1 679 ? 17.164 -27.877 -1.683 1.00 97.69 679 ILE A CA 1
ATOM 5311 C C . ILE A 1 679 ? 16.409 -28.997 -2.380 1.00 97.69 679 ILE A C 1
ATOM 5313 O O . ILE A 1 679 ? 16.050 -28.876 -3.553 1.00 97.69 679 ILE A O 1
ATOM 5317 N N . PHE A 1 680 ? 16.097 -30.053 -1.637 1.00 97.81 680 PHE A N 1
ATOM 5318 C CA . PHE A 1 680 ? 15.261 -31.149 -2.108 1.00 97.81 680 PHE A CA 1
ATOM 5319 C C . PHE A 1 680 ? 13.988 -31.240 -1.277 1.00 97.81 680 PHE A C 1
ATOM 5321 O O . PHE A 1 680 ? 14.018 -31.093 -0.056 1.00 97.81 680 PHE A O 1
ATOM 5328 N N . VAL A 1 681 ? 12.869 -31.517 -1.940 1.00 97.31 681 VAL A N 1
ATOM 5329 C CA . VAL A 1 681 ? 11.582 -31.783 -1.295 1.00 97.31 681 VAL A CA 1
ATOM 5330 C C . VAL A 1 681 ? 11.110 -33.163 -1.725 1.00 97.31 681 VAL A C 1
ATOM 5332 O O . VAL A 1 681 ? 10.985 -33.446 -2.914 1.00 97.31 681 VAL A O 1
ATOM 5335 N N . ASP A 1 682 ? 10.891 -34.048 -0.755 1.00 95.19 682 ASP A N 1
ATOM 5336 C CA . ASP A 1 682 ? 10.470 -35.439 -0.973 1.00 95.19 682 ASP A CA 1
ATOM 5337 C C . ASP A 1 682 ? 11.397 -36.232 -1.924 1.00 95.19 682 ASP A C 1
ATOM 5339 O O . ASP A 1 682 ? 10.972 -37.168 -2.614 1.00 95.19 682 ASP A O 1
ATOM 5343 N N . GLY A 1 683 ? 12.684 -35.864 -1.925 1.00 92.44 683 GLY A N 1
ATOM 5344 C CA . GLY A 1 683 ? 13.744 -36.424 -2.771 1.00 92.44 683 GLY A CA 1
ATOM 5345 C C . GLY A 1 683 ? 13.885 -35.761 -4.146 1.00 92.44 683 GLY A C 1
ATOM 5346 O O . GLY A 1 683 ? 14.808 -36.091 -4.882 1.00 92.44 683 GLY A O 1
ATOM 5347 N N . GLN A 1 684 ? 13.008 -34.821 -4.509 1.00 95.12 684 GLN A N 1
ATOM 5348 C CA . GLN A 1 684 ? 13.093 -34.088 -5.774 1.00 95.12 684 GLN A CA 1
ATOM 5349 C C . GLN A 1 684 ? 13.850 -32.777 -5.591 1.00 95.12 684 GLN A C 1
ATOM 5351 O O . GLN A 1 684 ? 13.566 -32.023 -4.661 1.00 95.12 684 GLN A O 1
ATOM 5356 N N . HIS A 1 685 ? 14.788 -32.483 -6.492 1.00 96.38 685 HIS A N 1
ATOM 5357 C CA . HIS A 1 685 ? 15.515 -31.216 -6.481 1.00 96.38 685 HIS A CA 1
ATOM 5358 C C . HIS A 1 685 ? 14.560 -30.054 -6.783 1.00 96.38 685 HIS A C 1
ATOM 5360 O O . HIS A 1 685 ? 13.972 -29.989 -7.863 1.00 96.38 685 HIS A O 1
ATOM 5366 N N . LEU A 1 686 ? 14.411 -29.142 -5.824 1.00 95.69 686 LEU A N 1
ATOM 5367 C CA . LEU A 1 686 ? 13.561 -27.963 -5.950 1.00 95.69 686 LEU A CA 1
ATOM 5368 C C . LEU A 1 686 ? 14.326 -26.812 -6.609 1.00 95.69 686 LEU A C 1
ATOM 5370 O O . LEU A 1 686 ? 13.889 -26.281 -7.627 1.00 95.69 686 LEU A O 1
ATOM 5374 N N . THR A 1 687 ? 15.444 -26.402 -6.006 1.00 95.19 687 THR A N 1
ATOM 5375 C CA . THR A 1 687 ? 16.304 -25.316 -6.497 1.00 95.19 687 THR A CA 1
ATOM 5376 C C . THR A 1 687 ? 17.631 -25.294 -5.741 1.00 95.19 687 THR A C 1
ATOM 5378 O O . THR A 1 687 ? 17.710 -25.748 -4.600 1.00 95.19 687 THR A O 1
ATOM 5381 N N . GLU A 1 688 ? 18.638 -24.671 -6.348 1.00 94.56 688 GLU A N 1
ATOM 5382 C CA . GLU A 1 688 ? 19.872 -24.247 -5.682 1.00 94.56 688 GLU A CA 1
ATOM 5383 C C . GLU A 1 688 ? 19.676 -22.830 -5.112 1.00 94.56 688 GLU A C 1
ATOM 5385 O O . GLU A 1 688 ? 19.031 -21.971 -5.729 1.00 94.56 688 GLU A O 1
ATOM 5390 N N . ALA A 1 689 ? 20.221 -22.582 -3.926 1.00 94.00 689 ALA A N 1
ATOM 5391 C CA . ALA A 1 689 ? 20.162 -21.316 -3.216 1.00 94.00 689 ALA A CA 1
ATOM 5392 C C . ALA A 1 689 ? 21.565 -20.790 -2.917 1.00 94.00 689 ALA A C 1
ATOM 5394 O O . ALA A 1 689 ? 22.383 -21.492 -2.335 1.00 94.00 689 ALA A O 1
ATOM 5395 N N . VAL A 1 690 ? 21.822 -19.523 -3.248 1.00 94.81 690 VAL A N 1
ATOM 5396 C CA . VAL A 1 690 ? 23.024 -18.805 -2.801 1.00 94.81 690 VAL A CA 1
ATOM 5397 C C . VAL A 1 690 ? 22.596 -17.724 -1.818 1.00 94.81 690 VAL A C 1
ATOM 5399 O O . VAL A 1 690 ? 21.993 -16.720 -2.219 1.00 94.81 690 VAL A O 1
ATOM 5402 N N . SER A 1 691 ? 22.857 -17.947 -0.533 1.00 94.12 691 SER A N 1
ATOM 5403 C CA . SER A 1 691 ? 22.317 -17.129 0.556 1.00 94.12 691 SER A CA 1
ATOM 5404 C C . SER A 1 691 ? 23.210 -17.152 1.802 1.00 94.12 691 SER A C 1
ATOM 5406 O O . SER A 1 691 ? 24.185 -17.905 1.873 1.00 94.12 691 SER A O 1
ATOM 5408 N N . ASP A 1 692 ? 22.876 -16.314 2.789 1.00 94.69 692 ASP A N 1
ATOM 5409 C CA . ASP A 1 692 ? 23.466 -16.413 4.131 1.00 94.69 692 ASP A CA 1
ATOM 5410 C C . ASP A 1 692 ? 23.032 -17.707 4.834 1.00 94.69 692 ASP A C 1
ATOM 5412 O O . ASP A 1 692 ? 23.705 -18.156 5.760 1.00 94.69 692 ASP A O 1
ATOM 5416 N N . GLY A 1 693 ? 21.917 -18.301 4.399 1.00 94.94 693 GLY A N 1
ATOM 5417 C CA . GLY A 1 693 ? 21.356 -19.511 4.977 1.00 94.94 693 GLY A CA 1
ATOM 5418 C C . GLY A 1 693 ? 19.916 -19.811 4.556 1.00 94.94 693 GLY A C 1
ATOM 5419 O O . GLY A 1 693 ? 19.335 -19.110 3.717 1.00 94.94 693 GLY A O 1
ATOM 5420 N N . LEU A 1 694 ? 19.342 -20.852 5.160 1.00 97.31 694 LEU A N 1
ATOM 5421 C CA . LEU A 1 694 ? 17.956 -21.306 5.011 1.00 97.31 694 LEU A CA 1
ATOM 5422 C C . LEU A 1 694 ? 17.412 -21.775 6.363 1.00 97.31 694 LEU A C 1
ATOM 5424 O O . LEU A 1 694 ? 18.112 -22.435 7.126 1.00 97.31 694 LEU A O 1
ATOM 5428 N N . ILE A 1 695 ? 16.147 -21.468 6.630 1.00 98.12 695 ILE A N 1
ATOM 5429 C CA . ILE A 1 695 ? 15.427 -21.859 7.841 1.00 98.12 695 ILE A CA 1
ATOM 5430 C C . ILE A 1 695 ? 14.305 -22.811 7.444 1.00 98.12 695 ILE A C 1
ATOM 5432 O O . ILE A 1 695 ? 13.517 -22.486 6.556 1.00 98.12 695 ILE A O 1
ATOM 5436 N N . VAL A 1 696 ? 14.205 -23.954 8.119 1.00 98.06 696 VAL A N 1
ATOM 5437 C CA . VAL A 1 696 ? 13.004 -24.796 8.119 1.00 98.06 696 VAL A CA 1
ATOM 5438 C C . VAL A 1 696 ? 12.357 -24.664 9.491 1.00 98.06 696 VAL A C 1
ATOM 5440 O O . VAL A 1 696 ? 12.949 -25.082 10.483 1.00 98.06 696 VAL A O 1
ATOM 5443 N N . SER A 1 697 ? 11.164 -24.071 9.560 1.00 97.94 697 SER A N 1
ATOM 5444 C CA . SER A 1 697 ? 10.455 -23.822 10.819 1.00 97.94 697 SER A CA 1
ATOM 5445 C C . SER A 1 697 ? 9.124 -24.564 10.910 1.00 97.94 697 SER A C 1
ATOM 5447 O O . SER A 1 697 ? 8.460 -24.848 9.907 1.00 97.94 697 SER A O 1
ATOM 5449 N N . THR A 1 698 ? 8.704 -24.839 12.142 1.00 97.12 698 THR A N 1
ATOM 5450 C CA . THR A 1 698 ? 7.319 -25.181 12.476 1.00 97.12 698 THR A CA 1
ATOM 5451 C C . THR A 1 698 ? 6.433 -23.925 12.399 1.00 97.12 698 THR A C 1
ATOM 5453 O O . THR A 1 698 ? 6.941 -22.806 12.267 1.00 97.12 698 THR A O 1
ATOM 5456 N N . PRO A 1 699 ? 5.101 -24.058 12.518 1.00 95.25 699 PRO A N 1
ATOM 5457 C CA . PRO A 1 699 ? 4.201 -22.926 12.687 1.00 95.25 699 PRO A CA 1
ATOM 5458 C C . PRO A 1 699 ? 4.494 -22.140 13.964 1.00 95.25 699 PRO A C 1
ATOM 5460 O O . PRO A 1 699 ? 4.411 -20.919 13.956 1.00 95.25 699 PRO A O 1
ATOM 5463 N N . THR A 1 700 ? 4.925 -22.813 15.034 1.00 92.62 700 THR A N 1
ATOM 5464 C CA . THR A 1 700 ? 5.386 -22.149 16.259 1.00 92.62 700 THR A CA 1
ATOM 5465 C C . THR A 1 700 ? 6.654 -21.325 16.005 1.00 92.62 700 THR A C 1
ATOM 5467 O O . THR A 1 700 ? 6.702 -20.159 16.380 1.00 92.62 700 THR A O 1
ATOM 5470 N N . GLY A 1 701 ? 7.640 -21.875 15.288 1.00 94.19 701 GLY A N 1
ATOM 5471 C CA . GLY A 1 701 ? 8.856 -21.144 14.902 1.00 94.19 701 GLY A CA 1
ATOM 5472 C C . GLY A 1 701 ? 8.642 -20.070 13.831 1.00 94.19 701 GLY A C 1
ATOM 5473 O O . GLY A 1 701 ? 9.510 -19.231 13.595 1.00 94.19 701 GLY A O 1
ATOM 5474 N N . SER A 1 702 ? 7.466 -20.028 13.194 1.00 94.31 702 SER A N 1
ATOM 5475 C CA . SER A 1 702 ? 7.142 -19.007 12.189 1.00 94.31 702 SER A CA 1
ATOM 5476 C C . SER A 1 702 ? 7.139 -17.582 12.755 1.00 94.31 702 SER A C 1
ATOM 5478 O O . SER A 1 702 ? 7.306 -16.630 11.999 1.00 94.31 702 SER A O 1
ATOM 5480 N N . THR A 1 703 ? 7.002 -17.439 14.078 1.00 91.06 703 THR A N 1
ATOM 5481 C CA . THR A 1 703 ? 7.077 -16.171 14.818 1.00 91.06 703 THR A CA 1
ATOM 5482 C C . THR A 1 703 ? 8.434 -15.926 15.487 1.00 91.06 703 THR A C 1
ATOM 5484 O O . THR A 1 703 ? 8.592 -14.911 16.161 1.00 91.06 703 THR A O 1
ATOM 5487 N N . ALA A 1 704 ? 9.407 -16.828 15.306 1.00 91.12 704 ALA A N 1
ATOM 5488 C CA . ALA A 1 704 ? 10.771 -16.727 15.828 1.00 91.12 704 ALA A CA 1
ATOM 5489 C C . ALA A 1 704 ? 11.743 -16.250 14.727 1.00 91.12 704 ALA A C 1
ATOM 5491 O O . ALA A 1 704 ? 11.471 -15.244 14.063 1.00 91.12 704 ALA A O 1
ATOM 5492 N N . TYR A 1 705 ? 12.874 -16.933 14.498 1.00 92.88 705 TYR A N 1
ATOM 5493 C CA . TYR A 1 705 ? 13.879 -16.449 13.542 1.00 92.88 705 TYR A CA 1
ATOM 5494 C C . TYR A 1 705 ? 13.341 -16.391 12.101 1.00 92.88 705 TYR A C 1
ATOM 5496 O O . TYR A 1 705 ? 13.668 -15.472 11.344 1.00 92.88 705 TYR A O 1
ATOM 5504 N N . SER A 1 706 ? 12.433 -17.310 11.751 1.00 95.31 706 SER A N 1
ATOM 5505 C CA . SER A 1 706 ? 11.738 -17.323 10.457 1.00 95.31 706 SER A CA 1
ATOM 5506 C C . SER A 1 706 ? 11.011 -15.999 10.176 1.00 95.31 706 SER A C 1
ATOM 5508 O O . SER A 1 706 ? 11.117 -15.472 9.067 1.00 95.31 706 SER A O 1
ATOM 5510 N N . LEU A 1 707 ? 10.368 -15.391 11.184 1.00 92.94 707 LEU A N 1
ATOM 5511 C CA . LEU A 1 707 ? 9.701 -14.089 11.053 1.00 92.94 707 LEU A CA 1
ATOM 5512 C C . LEU A 1 707 ? 10.696 -12.977 10.712 1.00 92.94 707 LEU A C 1
ATOM 5514 O O . LEU A 1 707 ? 10.465 -12.187 9.796 1.00 92.94 707 LEU A O 1
ATOM 5518 N N . SER A 1 708 ? 11.823 -12.928 11.431 1.00 91.25 708 SER A N 1
ATOM 5519 C CA . SER A 1 708 ? 12.870 -11.923 11.204 1.00 91.25 708 SER A CA 1
ATOM 5520 C C . SER A 1 708 ? 13.523 -12.055 9.825 1.00 91.25 708 SER A C 1
ATOM 5522 O O . SER A 1 708 ? 13.907 -11.047 9.235 1.00 91.25 708 SER A O 1
ATOM 5524 N N . ALA A 1 709 ? 13.602 -13.273 9.283 1.00 93.50 709 ALA A N 1
ATOM 5525 C CA . ALA A 1 709 ? 14.086 -13.540 7.928 1.00 93.50 709 ALA A CA 1
ATOM 5526 C C . ALA A 1 709 ? 13.036 -13.260 6.825 1.00 93.50 709 ALA A C 1
ATOM 5528 O O . ALA A 1 709 ? 13.324 -13.427 5.640 1.00 93.50 709 ALA A O 1
ATOM 5529 N N . GLY A 1 710 ? 11.830 -12.803 7.185 1.00 92.19 710 GLY A N 1
ATOM 5530 C CA . GLY A 1 710 ? 10.760 -12.454 6.244 1.00 92.19 710 GLY A CA 1
ATOM 5531 C C . GLY A 1 710 ? 9.808 -13.604 5.901 1.00 92.19 710 GLY A C 1
ATOM 5532 O O . GLY A 1 710 ? 9.089 -13.516 4.902 1.00 92.19 710 GLY A O 1
ATOM 5533 N N . GLY A 1 711 ? 9.806 -14.674 6.700 1.00 94.62 711 GLY A N 1
ATOM 5534 C CA . GLY A 1 711 ? 8.849 -15.776 6.636 1.00 94.62 711 GLY A CA 1
ATOM 5535 C C . GLY A 1 711 ? 7.420 -15.355 7.021 1.00 94.62 711 GLY A C 1
ATOM 5536 O O . GLY A 1 711 ? 7.226 -14.352 7.711 1.00 94.62 711 GLY A O 1
ATOM 5537 N N . PRO A 1 712 ? 6.389 -16.089 6.563 1.00 94.94 712 PRO A N 1
ATOM 5538 C CA . PRO A 1 712 ? 5.004 -15.836 6.952 1.00 94.94 712 PRO A CA 1
ATOM 5539 C C . PRO A 1 712 ? 4.745 -16.240 8.409 1.00 94.94 712 PRO A C 1
ATOM 5541 O O . PRO A 1 712 ? 5.281 -17.241 8.871 1.00 94.94 712 PRO A O 1
ATOM 5544 N N . ILE A 1 713 ? 3.844 -15.525 9.090 1.00 93.12 713 ILE A N 1
ATOM 5545 C CA . ILE A 1 713 ? 3.284 -15.960 10.379 1.00 93.12 713 ILE A CA 1
ATOM 5546 C C . ILE A 1 713 ? 2.240 -17.051 10.110 1.00 93.12 713 ILE A C 1
ATOM 5548 O O . ILE A 1 713 ? 1.307 -16.839 9.333 1.00 93.12 713 ILE A O 1
ATOM 5552 N N . VAL A 1 714 ? 2.382 -18.208 10.755 1.00 93.50 714 VAL A N 1
ATOM 5553 C CA . VAL A 1 714 ? 1.509 -19.376 10.583 1.00 93.50 714 VAL A CA 1
ATOM 5554 C C . VAL A 1 714 ? 0.853 -19.728 11.917 1.00 93.50 714 VAL A C 1
ATOM 5556 O O . VAL A 1 714 ? 1.511 -19.789 12.952 1.00 93.50 714 VAL A O 1
ATOM 5559 N N . HIS A 1 715 ? -0.458 -19.969 11.898 1.00 90.50 715 HIS A N 1
ATOM 5560 C CA . HIS A 1 715 ? -1.207 -20.361 13.091 1.00 90.50 715 HIS A CA 1
ATOM 5561 C C . HIS A 1 715 ? -0.701 -21.709 13.656 1.00 90.50 715 HIS A C 1
ATOM 5563 O O . HIS A 1 715 ? -0.553 -22.657 12.880 1.00 90.50 715 HIS A O 1
ATOM 5569 N N . PRO A 1 716 ? -0.474 -21.852 14.979 1.00 88.00 716 PRO A N 1
ATOM 5570 C CA . PRO A 1 716 ? 0.158 -23.034 15.576 1.00 88.00 716 PRO A CA 1
ATOM 5571 C C . PRO A 1 716 ? -0.654 -24.330 15.448 1.00 88.00 716 PRO A C 1
ATOM 5573 O O . PRO A 1 716 ? -0.076 -25.410 15.529 1.00 88.00 716 PRO A O 1
ATOM 5576 N N . SER A 1 717 ? -1.970 -24.245 15.223 1.00 84.88 717 SER A N 1
ATOM 5577 C CA . SER A 1 717 ? -2.822 -25.421 14.965 1.00 84.88 717 SER A CA 1
ATOM 5578 C C . SER A 1 717 ? -2.704 -25.983 13.541 1.00 84.88 717 SER A C 1
ATOM 5580 O O . SER A 1 717 ? -3.203 -27.077 13.271 1.00 84.88 717 SER A O 1
ATOM 5582 N N . LEU A 1 718 ? -2.072 -25.256 12.612 1.00 88.81 718 LEU A N 1
ATOM 5583 C CA . LEU A 1 718 ? -1.871 -25.740 11.248 1.00 88.81 718 LEU A CA 1
ATOM 5584 C C . LEU A 1 718 ? -0.758 -26.788 11.209 1.00 88.81 718 LEU A C 1
ATOM 5586 O O . LEU A 1 718 ? 0.219 -26.718 11.942 1.00 88.81 718 LEU A O 1
ATOM 5590 N N . SER A 1 719 ? -0.878 -27.755 10.304 1.00 91.88 719 SER A N 1
ATOM 5591 C CA . SER A 1 719 ? 0.145 -28.782 10.099 1.00 91.88 719 SER A CA 1
ATOM 5592 C C . SER A 1 719 ? 0.978 -28.452 8.859 1.00 91.88 719 SER A C 1
ATOM 5594 O O . SER A 1 719 ? 0.649 -28.874 7.748 1.00 91.88 719 SER A O 1
ATOM 5596 N N . ALA A 1 720 ? 2.036 -27.657 9.033 1.00 95.56 720 ALA A N 1
ATOM 5597 C CA . ALA A 1 720 ? 2.840 -27.139 7.925 1.00 95.56 720 ALA A CA 1
ATOM 5598 C C . ALA A 1 720 ? 4.315 -26.929 8.296 1.00 95.56 720 ALA A C 1
ATOM 5600 O O . ALA A 1 720 ? 4.619 -26.610 9.437 1.00 95.56 720 ALA A O 1
ATOM 5601 N N . LEU A 1 721 ? 5.218 -27.055 7.324 1.00 97.69 721 LEU A N 1
ATOM 5602 C CA . LEU A 1 721 ? 6.630 -26.668 7.425 1.00 97.69 721 LEU A CA 1
ATOM 5603 C C . LEU A 1 721 ? 6.844 -25.381 6.628 1.00 97.69 721 LEU A C 1
ATOM 5605 O O . LEU A 1 721 ? 6.306 -25.245 5.529 1.00 97.69 721 LEU A O 1
ATOM 5609 N N . VAL A 1 722 ? 7.641 -24.452 7.144 1.00 98.06 722 VAL A N 1
ATOM 5610 C CA . VAL A 1 722 ? 7.956 -23.192 6.457 1.00 98.06 722 VAL A CA 1
ATOM 5611 C C . VAL A 1 722 ? 9.435 -23.177 6.096 1.00 98.06 722 VAL A C 1
ATOM 5613 O O . VAL A 1 722 ? 10.280 -23.319 6.972 1.00 98.06 722 VAL A O 1
ATOM 5616 N N . LEU A 1 723 ? 9.746 -23.004 4.813 1.00 98.06 723 LEU A N 1
ATOM 5617 C CA . LEU A 1 723 ? 11.104 -22.824 4.305 1.00 98.06 723 LEU A CA 1
ATOM 5618 C C . LEU A 1 723 ? 11.340 -21.338 4.022 1.00 98.06 723 LEU A C 1
ATOM 5620 O O . LEU A 1 723 ? 10.728 -20.788 3.105 1.00 98.06 723 LEU A O 1
ATOM 5624 N N . THR A 1 724 ? 12.240 -20.704 4.767 1.00 98.19 724 THR A N 1
ATOM 5625 C CA . THR A 1 724 ? 12.526 -19.264 4.682 1.00 98.19 724 THR A CA 1
ATOM 5626 C C . THR A 1 724 ? 14.006 -19.032 4.355 1.00 98.19 724 THR A C 1
ATOM 5628 O O . THR A 1 724 ? 14.868 -19.475 5.113 1.00 98.19 724 THR A O 1
ATOM 5631 N N . PRO A 1 725 ? 14.352 -18.349 3.249 1.00 96.81 725 PRO A N 1
ATOM 5632 C CA . PRO A 1 725 ? 15.742 -18.012 2.945 1.00 96.81 725 PRO A CA 1
ATOM 5633 C C . PRO A 1 725 ? 16.258 -16.849 3.802 1.00 96.81 725 PRO A C 1
ATOM 5635 O O . PRO A 1 725 ? 15.546 -15.872 4.019 1.00 96.81 725 PRO A O 1
ATOM 5638 N N . ILE A 1 726 ? 17.525 -16.912 4.218 1.00 96.31 726 ILE A N 1
ATOM 5639 C CA . ILE A 1 726 ? 18.212 -15.833 4.943 1.00 96.31 726 ILE A CA 1
ATOM 5640 C C . ILE A 1 726 ? 19.052 -15.038 3.940 1.00 96.31 726 ILE A C 1
ATOM 5642 O O . ILE A 1 726 ? 20.009 -15.570 3.381 1.00 96.31 726 ILE A O 1
ATOM 5646 N N . CYS A 1 727 ? 18.692 -13.774 3.695 1.00 93.25 727 CYS A N 1
ATOM 5647 C CA . CYS A 1 727 ? 19.407 -12.866 2.782 1.00 93.25 727 CYS A CA 1
ATOM 5648 C C . CYS A 1 727 ? 19.817 -13.521 1.436 1.00 93.25 727 CYS A C 1
ATOM 5650 O O . CYS A 1 727 ? 21.003 -13.542 1.093 1.00 93.25 727 CYS A O 1
ATOM 5652 N N . PRO A 1 728 ? 18.881 -14.109 0.661 1.00 93.81 728 PRO A N 1
ATOM 5653 C CA . PRO A 1 728 ? 19.226 -14.762 -0.598 1.00 93.81 728 PRO A CA 1
ATOM 5654 C C . PRO A 1 728 ? 19.706 -13.750 -1.642 1.00 93.81 728 PRO A C 1
ATOM 5656 O O . PRO A 1 728 ? 19.133 -12.670 -1.784 1.00 93.81 728 PRO A O 1
ATOM 5659 N N . ARG A 1 729 ? 20.700 -14.122 -2.461 1.00 90.38 729 ARG A N 1
ATOM 5660 C CA . ARG A 1 729 ? 21.115 -13.289 -3.610 1.00 90.38 729 ARG A CA 1
ATOM 5661 C C . ARG A 1 729 ? 20.037 -13.171 -4.686 1.00 90.38 729 ARG A C 1
ATOM 5663 O O . ARG A 1 729 ? 20.060 -12.236 -5.482 1.00 90.38 729 ARG A O 1
ATOM 5670 N N . SER A 1 730 ? 19.120 -14.133 -4.740 1.00 86.06 730 SER A N 1
ATOM 5671 C CA . SER A 1 730 ? 18.020 -14.143 -5.699 1.00 86.06 730 SER A CA 1
ATOM 5672 C C . SER A 1 730 ? 16.835 -13.314 -5.199 1.00 86.06 730 SER A C 1
ATOM 5674 O O . SER A 1 730 ? 16.224 -13.639 -4.183 1.00 86.06 730 SER A O 1
ATOM 5676 N N . LEU A 1 731 ? 16.450 -12.288 -5.966 1.00 79.88 731 LEU A N 1
ATOM 5677 C CA . LEU A 1 731 ? 15.298 -11.418 -5.674 1.00 79.88 731 LEU A CA 1
ATOM 5678 C C . LEU A 1 731 ? 13.940 -12.138 -5.766 1.00 79.88 731 LEU A C 1
ATOM 5680 O O . LEU A 1 731 ? 12.928 -11.627 -5.278 1.00 79.88 731 LEU A O 1
ATOM 5684 N N . SER A 1 732 ? 13.893 -13.299 -6.425 1.00 85.38 732 SER A N 1
ATOM 5685 C CA . SER A 1 732 ? 12.677 -14.102 -6.567 1.00 85.38 732 SER A CA 1
ATOM 5686 C C . SER A 1 732 ? 12.536 -15.175 -5.492 1.00 85.38 732 SER A C 1
ATOM 5688 O O . SER A 1 732 ? 11.509 -15.852 -5.471 1.00 85.38 732 SER A O 1
ATOM 5690 N N . PHE A 1 733 ? 13.529 -15.356 -4.615 1.00 88.50 733 PHE A N 1
ATOM 5691 C CA . PHE A 1 733 ? 13.469 -16.409 -3.611 1.00 88.50 733 PHE A CA 1
ATOM 5692 C C . PHE A 1 733 ? 12.565 -15.977 -2.450 1.00 88.50 733 PHE A C 1
ATOM 5694 O O . PHE A 1 733 ? 12.934 -15.157 -1.611 1.00 88.50 733 PHE A O 1
ATOM 5701 N N . ARG A 1 734 ? 11.332 -16.488 -2.457 1.00 92.75 734 ARG A N 1
ATOM 5702 C CA . ARG A 1 734 ? 10.306 -16.225 -1.442 1.00 92.75 734 ARG A CA 1
ATOM 5703 C C . ARG A 1 734 ? 10.161 -17.424 -0.502 1.00 92.75 734 ARG A C 1
ATOM 5705 O O . ARG A 1 734 ? 10.411 -18.544 -0.949 1.00 92.75 734 ARG A O 1
ATOM 5712 N N . PRO A 1 735 ? 9.731 -17.210 0.754 1.00 96.38 735 PRO A N 1
ATOM 5713 C CA . PRO A 1 735 ? 9.401 -18.307 1.650 1.00 96.38 735 PRO A CA 1
ATOM 5714 C C . PRO A 1 735 ? 8.325 -19.224 1.060 1.00 96.38 735 PRO A C 1
ATOM 5716 O O . PRO A 1 735 ? 7.408 -18.755 0.379 1.00 96.38 735 PRO A O 1
ATOM 5719 N N . LEU A 1 736 ? 8.426 -20.518 1.347 1.00 96.75 736 LEU A N 1
ATOM 5720 C CA . LEU A 1 736 ? 7.491 -21.543 0.887 1.00 96.75 736 LEU A CA 1
ATOM 5721 C C . LEU A 1 736 ? 6.889 -22.279 2.081 1.00 96.75 736 LEU A C 1
ATOM 5723 O O . LEU A 1 736 ? 7.581 -22.569 3.053 1.00 96.75 736 LEU A O 1
ATOM 5727 N N . VAL A 1 737 ? 5.599 -22.597 1.992 1.00 97.69 737 VAL A N 1
ATOM 5728 C CA . VAL A 1 737 ? 4.883 -23.377 3.006 1.00 97.69 737 VAL A CA 1
ATOM 5729 C C . VAL A 1 737 ? 4.569 -24.750 2.423 1.00 97.69 737 VAL A C 1
ATOM 5731 O O . VAL A 1 737 ? 3.940 -24.854 1.370 1.00 97.69 737 VAL A O 1
ATOM 5734 N N . PHE A 1 738 ? 5.008 -25.797 3.113 1.00 96.94 738 PHE A N 1
ATOM 5735 C CA . PHE A 1 738 ? 4.826 -27.197 2.746 1.00 96.94 738 PHE A CA 1
ATOM 5736 C C . PHE A 1 738 ? 3.904 -27.901 3.747 1.00 96.94 738 PHE A C 1
ATOM 5738 O O . PHE A 1 738 ? 3.849 -27.506 4.912 1.00 96.94 738 PHE A O 1
ATOM 5745 N N . PRO A 1 739 ? 3.188 -28.963 3.344 1.00 96.25 739 PRO A N 1
ATOM 5746 C CA . PRO A 1 739 ? 2.493 -29.819 4.300 1.00 96.25 739 PRO A CA 1
ATOM 5747 C C . PRO A 1 739 ? 3.495 -30.505 5.245 1.00 96.25 739 PRO A C 1
ATOM 5749 O O . PRO A 1 739 ? 4.604 -30.852 4.843 1.00 96.25 739 PRO A O 1
ATOM 5752 N N . SER A 1 740 ? 3.093 -30.771 6.492 1.00 93.38 740 SER A N 1
ATOM 5753 C CA . SER A 1 740 ? 3.935 -31.454 7.499 1.00 93.38 740 SER A CA 1
ATOM 5754 C C . SER A 1 740 ? 4.424 -32.848 7.089 1.00 93.38 740 SER A C 1
ATOM 5756 O O . SER A 1 740 ? 5.409 -33.350 7.628 1.00 93.38 740 SER A O 1
ATOM 5758 N N . SER A 1 741 ? 3.759 -33.482 6.119 1.00 94.19 741 SER A N 1
ATOM 5759 C CA . SER A 1 741 ? 4.165 -34.773 5.564 1.00 94.19 741 SER A CA 1
ATOM 5760 C C . SER A 1 741 ? 5.414 -34.712 4.683 1.00 94.19 741 SER A C 1
ATOM 5762 O O . SER A 1 741 ? 5.958 -35.773 4.374 1.00 94.19 741 SER A O 1
ATOM 5764 N N . SER A 1 742 ? 5.824 -33.520 4.242 1.00 95.31 742 SER A N 1
ATOM 5765 C CA . SER A 1 742 ? 6.980 -33.350 3.365 1.00 95.31 742 SER A CA 1
ATOM 5766 C C . SER A 1 742 ? 8.305 -33.559 4.101 1.00 95.31 742 SER A C 1
ATOM 5768 O O . SER A 1 742 ? 8.426 -33.374 5.315 1.00 95.31 742 SER A O 1
ATOM 5770 N N . SER A 1 743 ? 9.313 -33.959 3.335 1.00 96.31 743 SER A N 1
ATOM 5771 C CA . SER A 1 743 ? 10.705 -34.083 3.755 1.00 96.31 743 SER A CA 1
ATOM 5772 C C . SER A 1 743 ? 11.538 -33.029 3.049 1.00 96.31 743 SER A C 1
ATOM 5774 O O . SER A 1 743 ? 11.586 -33.036 1.821 1.00 96.31 743 SER A O 1
ATOM 5776 N N . ILE A 1 744 ? 12.182 -32.136 3.800 1.00 98.06 744 ILE A N 1
ATOM 5777 C CA . ILE A 1 744 ? 13.019 -31.071 3.236 1.00 98.06 744 ILE A CA 1
ATOM 5778 C C . ILE A 1 744 ? 14.478 -31.412 3.513 1.00 98.06 744 ILE A C 1
ATOM 5780 O O . ILE A 1 744 ? 14.885 -31.460 4.670 1.00 98.06 744 ILE A O 1
ATOM 5784 N N . THR A 1 745 ? 15.265 -31.628 2.465 1.00 97.62 745 THR A N 1
ATOM 5785 C CA . THR A 1 745 ? 16.706 -31.872 2.577 1.00 97.62 745 THR A CA 1
ATOM 5786 C C . THR A 1 745 ? 17.465 -30.639 2.113 1.00 97.62 745 THR A C 1
ATOM 5788 O O . THR A 1 745 ? 17.242 -30.145 1.007 1.00 97.62 745 THR A O 1
ATOM 5791 N N . LEU A 1 746 ? 18.355 -30.146 2.970 1.00 97.44 746 LEU A N 1
ATOM 5792 C CA . LEU A 1 746 ? 19.269 -29.047 2.688 1.00 97.44 746 LEU A CA 1
ATOM 5793 C C . LEU A 1 746 ? 20.677 -29.624 2.576 1.00 97.44 746 LEU A C 1
ATOM 5795 O O . LEU A 1 746 ? 21.228 -30.105 3.569 1.00 97.44 746 LEU A O 1
ATOM 5799 N N . ARG A 1 747 ? 21.249 -29.590 1.374 1.00 96.81 747 ARG A N 1
ATOM 5800 C CA . ARG A 1 747 ? 22.595 -30.100 1.099 1.00 96.81 747 ARG A CA 1
ATOM 5801 C C . ARG A 1 747 ? 23.527 -28.953 0.759 1.00 96.81 747 ARG A C 1
ATOM 5803 O O . ARG A 1 747 ? 23.185 -28.106 -0.063 1.00 96.81 747 ARG A O 1
ATOM 5810 N N . ILE A 1 748 ? 24.712 -28.929 1.357 1.00 96.94 748 ILE A N 1
ATOM 5811 C CA . ILE A 1 748 ? 25.739 -27.963 0.969 1.00 96.94 748 ILE A CA 1
ATOM 5812 C C . ILE A 1 748 ? 26.298 -28.404 -0.378 1.00 96.94 748 ILE A C 1
ATOM 5814 O O . ILE A 1 748 ? 26.899 -29.469 -0.480 1.00 96.94 748 ILE A O 1
ATOM 5818 N N . GLY A 1 749 ? 26.080 -27.601 -1.417 1.00 93.38 749 GLY A N 1
ATOM 5819 C CA . GLY A 1 749 ? 26.562 -27.914 -2.756 1.00 93.38 749 GLY A CA 1
ATOM 5820 C C . GLY A 1 749 ? 28.087 -28.002 -2.782 1.00 93.38 749 GLY A C 1
ATOM 5821 O O . GLY A 1 749 ? 28.770 -27.237 -2.096 1.00 93.38 749 GLY A O 1
ATOM 5822 N N . ASP A 1 750 ? 28.632 -28.883 -3.620 1.00 90.31 750 ASP A N 1
ATOM 5823 C CA . ASP A 1 750 ? 30.083 -29.136 -3.717 1.00 90.31 750 ASP A CA 1
ATOM 5824 C C . ASP A 1 750 ? 30.887 -27.879 -4.084 1.00 90.31 750 ASP A C 1
ATOM 5826 O O . ASP A 1 750 ? 32.066 -27.744 -3.768 1.00 90.31 750 ASP A O 1
ATOM 5830 N N . ARG A 1 751 ? 30.226 -26.914 -4.736 1.00 87.81 751 ARG A N 1
ATOM 5831 C CA . ARG A 1 751 ? 30.791 -25.613 -5.128 1.00 87.81 751 ARG A CA 1
ATOM 5832 C C . ARG A 1 751 ? 30.830 -24.590 -3.984 1.00 87.81 751 ARG A C 1
ATOM 5834 O O . ARG A 1 751 ? 31.363 -23.492 -4.171 1.00 87.81 751 ARG A O 1
ATOM 5841 N N . SER A 1 752 ? 30.254 -24.906 -2.823 1.00 89.31 752 SER A N 1
ATOM 5842 C CA . SER A 1 752 ? 30.279 -24.033 -1.649 1.00 89.31 752 SER A CA 1
ATOM 5843 C C . SER A 1 752 ? 31.705 -23.911 -1.112 1.00 89.31 752 SER A C 1
ATOM 5845 O O . SER A 1 752 ? 32.369 -24.901 -0.825 1.00 89.31 752 SER A O 1
ATOM 5847 N N . ARG A 1 753 ? 32.178 -22.673 -0.945 1.00 86.75 753 ARG A N 1
ATOM 5848 C CA . ARG A 1 753 ? 33.563 -22.377 -0.527 1.00 86.75 753 ARG A CA 1
ATOM 5849 C C . ARG A 1 753 ? 33.785 -22.456 0.980 1.00 86.75 753 ARG A C 1
ATOM 5851 O O . ARG A 1 753 ? 34.916 -22.338 1.435 1.00 86.75 753 ARG A O 1
ATOM 5858 N N . ALA A 1 754 ? 32.710 -22.580 1.746 1.00 88.69 754 ALA A N 1
ATOM 5859 C CA . ALA A 1 754 ? 32.744 -22.627 3.195 1.00 88.69 754 ALA A CA 1
ATOM 5860 C C . ALA A 1 754 ? 31.716 -23.642 3.711 1.00 88.69 754 ALA A C 1
ATOM 5862 O O . ALA A 1 754 ? 30.681 -23.844 3.055 1.00 88.69 754 ALA A O 1
ATOM 5863 N N . PRO A 1 755 ? 31.982 -24.254 4.878 1.00 92.25 755 PRO A N 1
ATOM 5864 C CA . PRO A 1 755 ? 30.975 -25.021 5.591 1.00 92.25 755 PRO A CA 1
ATOM 5865 C C . PRO A 1 755 ? 29.843 -24.107 6.085 1.00 92.25 755 PRO A C 1
ATOM 5867 O O . PRO A 1 755 ? 29.963 -22.877 6.091 1.00 92.25 755 PRO A O 1
ATOM 5870 N N . ALA A 1 756 ? 28.735 -24.713 6.494 1.00 94.31 756 ALA A N 1
ATOM 5871 C CA . ALA A 1 756 ? 27.591 -24.020 7.074 1.00 94.31 756 ALA A CA 1
ATOM 5872 C C . ALA A 1 756 ? 27.323 -24.538 8.488 1.00 94.31 756 ALA A C 1
ATOM 5874 O O . ALA A 1 756 ? 27.301 -25.744 8.720 1.00 94.31 756 ALA A O 1
ATOM 5875 N N . GLY A 1 757 ? 27.089 -23.631 9.429 1.00 93.81 757 GLY A N 1
ATOM 5876 C CA . GLY A 1 757 ? 26.591 -23.977 10.753 1.00 93.81 757 GLY A CA 1
ATOM 5877 C C . GLY A 1 757 ? 25.109 -24.341 10.702 1.00 93.81 757 GLY A C 1
ATOM 5878 O O . GLY A 1 757 ? 24.335 -23.756 9.945 1.00 93.81 757 GLY A O 1
ATOM 5879 N N . VAL A 1 758 ? 24.712 -25.299 11.530 1.00 94.06 758 VAL A N 1
ATOM 5880 C CA . VAL A 1 758 ? 23.324 -25.682 11.783 1.00 94.06 758 VAL A CA 1
ATOM 5881 C C . VAL A 1 758 ? 23.002 -25.304 13.217 1.00 94.06 758 VAL A C 1
ATOM 5883 O O . VAL A 1 758 ? 23.609 -25.823 14.159 1.00 94.06 758 VAL A O 1
ATOM 5886 N N . SER A 1 759 ? 22.035 -24.409 13.382 1.00 92.88 759 SER A N 1
ATOM 5887 C CA . SER A 1 759 ? 21.448 -24.085 14.677 1.00 92.88 759 SER A CA 1
ATOM 5888 C C . SER A 1 759 ? 20.037 -24.652 14.784 1.00 92.88 759 SER A C 1
ATOM 5890 O O . SER A 1 759 ? 19.274 -24.658 13.819 1.00 92.88 759 SER A O 1
ATOM 5892 N N . MET A 1 760 ? 19.708 -25.154 15.969 1.00 90.81 760 MET A N 1
ATOM 5893 C CA . MET A 1 760 ? 18.398 -25.703 16.312 1.00 90.81 760 MET A CA 1
ATOM 5894 C C . MET A 1 760 ? 17.883 -24.953 17.531 1.00 90.81 760 MET A C 1
ATOM 5896 O O . MET A 1 760 ? 18.586 -24.887 18.541 1.00 90.81 760 MET A O 1
ATOM 5900 N N . ASP A 1 761 ? 16.704 -24.338 17.431 1.00 90.06 761 ASP A N 1
ATOM 5901 C CA . ASP A 1 761 ? 16.129 -23.506 18.503 1.00 90.06 761 ASP A CA 1
ATOM 5902 C C . ASP A 1 761 ? 17.132 -22.471 19.071 1.00 90.06 761 ASP A C 1
ATOM 5904 O O . ASP A 1 761 ? 17.205 -22.217 20.274 1.00 90.06 761 ASP A O 1
ATOM 5908 N N . GLY A 1 762 ? 17.957 -21.889 18.190 1.00 82.50 762 GLY A N 1
ATOM 5909 C CA . GLY A 1 762 ? 18.963 -20.878 18.537 1.00 82.50 762 GLY A CA 1
ATOM 5910 C C . GLY A 1 762 ? 20.265 -21.410 19.151 1.00 82.50 762 GLY A C 1
ATOM 5911 O O . GLY A 1 762 ? 21.149 -20.612 19.463 1.00 82.50 762 GLY A O 1
ATOM 5912 N N . ARG A 1 763 ? 20.431 -22.731 19.305 1.00 82.69 763 ARG A N 1
ATOM 5913 C CA . ARG A 1 763 ? 21.689 -23.352 19.756 1.00 82.69 763 ARG A CA 1
ATOM 5914 C C . ARG A 1 763 ? 22.455 -23.910 18.558 1.00 82.69 763 ARG A C 1
ATOM 5916 O O . ARG A 1 763 ? 21.933 -24.755 17.831 1.00 82.69 763 ARG A O 1
ATOM 5923 N N . THR A 1 764 ? 23.688 -23.449 18.342 1.00 74.75 764 THR A N 1
ATOM 5924 C CA . THR A 1 764 ? 24.585 -24.043 17.337 1.00 74.75 764 THR A CA 1
ATOM 5925 C C . THR A 1 764 ? 24.881 -25.483 17.729 1.00 74.75 764 THR A C 1
ATOM 5927 O O . THR A 1 764 ? 25.314 -25.738 18.850 1.00 74.75 764 THR A O 1
ATOM 5930 N N . SER A 1 765 ? 24.629 -26.408 16.811 1.00 77.50 765 SER A N 1
ATOM 5931 C CA . SER A 1 765 ? 24.663 -27.843 17.087 1.00 77.50 765 SER A CA 1
ATOM 5932 C C . SER A 1 765 ? 25.682 -28.552 16.192 1.00 77.50 765 SER A C 1
ATOM 5934 O O . SER A 1 765 ? 26.616 -29.172 16.696 1.00 77.50 765 SER A O 1
ATOM 5936 N N . HIS A 1 766 ? 25.591 -28.372 14.869 1.00 86.12 766 HIS A N 1
ATOM 5937 C CA . HIS A 1 766 ? 26.455 -29.062 13.905 1.00 86.12 766 HIS A CA 1
ATOM 5938 C C . HIS A 1 766 ? 27.030 -28.116 12.855 1.00 86.12 766 HIS A C 1
ATOM 5940 O O . HIS A 1 766 ? 26.559 -26.997 12.673 1.00 86.12 766 HIS A O 1
ATOM 5946 N N . THR A 1 767 ? 28.056 -28.578 12.146 1.00 91.62 767 THR A N 1
ATOM 5947 C CA . THR A 1 767 ? 28.604 -27.912 10.962 1.00 91.62 767 THR A CA 1
ATOM 5948 C C . THR A 1 767 ? 28.532 -28.888 9.796 1.00 91.62 767 THR A C 1
ATOM 5950 O O . THR A 1 767 ? 28.965 -30.028 9.934 1.00 91.62 767 THR A O 1
ATOM 5953 N N . LEU A 1 768 ? 27.963 -28.449 8.674 1.00 93.56 768 LEU A N 1
ATOM 5954 C CA . LEU A 1 768 ? 27.890 -29.211 7.432 1.00 93.56 768 LEU A CA 1
ATOM 5955 C C . LEU A 1 768 ? 28.971 -28.744 6.468 1.00 93.56 768 LEU A C 1
ATOM 5957 O O . LEU A 1 768 ? 29.064 -27.556 6.137 1.00 93.56 768 LEU A O 1
ATOM 5961 N N . HIS A 1 769 ? 29.767 -29.694 6.000 1.00 94.31 769 HIS A N 1
ATOM 5962 C CA . HIS A 1 769 ? 30.766 -29.480 4.962 1.00 94.31 769 HIS A CA 1
ATOM 5963 C C . HIS A 1 769 ? 30.152 -29.659 3.561 1.00 94.31 769 HIS A C 1
ATOM 5965 O O . HIS A 1 769 ? 29.075 -30.243 3.433 1.00 94.31 769 HIS A O 1
ATOM 5971 N N . PRO A 1 770 ? 30.801 -29.158 2.491 1.00 94.56 770 PRO A N 1
ATOM 5972 C CA . PRO A 1 770 ? 30.369 -29.430 1.119 1.00 94.56 770 PRO A CA 1
ATOM 5973 C C . PRO A 1 770 ? 30.126 -30.927 0.872 1.00 94.56 770 PRO A C 1
ATOM 5975 O O . PRO A 1 770 ? 30.916 -31.763 1.315 1.00 94.56 770 PRO A O 1
ATOM 5978 N N . GLY A 1 771 ? 29.009 -31.243 0.216 1.00 93.44 771 GLY A N 1
ATOM 5979 C CA . GLY A 1 771 ? 28.509 -32.600 -0.024 1.00 93.44 771 GLY A CA 1
ATOM 5980 C C . GLY A 1 771 ? 27.625 -33.165 1.098 1.00 93.44 771 GLY A C 1
ATOM 5981 O O . GLY A 1 771 ? 26.814 -34.053 0.847 1.00 93.44 771 GLY A O 1
ATOM 5982 N N . GLU A 1 772 ? 27.716 -32.640 2.323 1.00 95.62 772 GLU A N 1
ATOM 5983 C CA . GLU A 1 772 ? 26.905 -33.096 3.458 1.00 95.62 772 GLU A CA 1
ATOM 5984 C C . GLU A 1 772 ? 25.517 -32.445 3.472 1.00 95.62 772 GLU A C 1
ATOM 5986 O O . GLU A 1 772 ? 25.288 -31.375 2.892 1.00 95.62 772 GLU A O 1
ATOM 5991 N N . SER A 1 773 ? 24.566 -33.086 4.155 1.00 95.12 773 SER A N 1
ATOM 5992 C CA . SER A 1 773 ? 23.188 -32.596 4.204 1.00 95.12 773 SER A CA 1
ATOM 5993 C C . SER A 1 773 ? 22.488 -32.837 5.535 1.00 95.12 773 SER A C 1
ATOM 5995 O O . SER A 1 773 ? 22.859 -33.708 6.323 1.00 95.12 773 SER A O 1
ATOM 5997 N N . VAL A 1 774 ? 21.430 -32.060 5.756 1.00 95.00 774 VAL A N 1
ATOM 5998 C CA . VAL A 1 774 ? 20.443 -32.287 6.811 1.00 95.00 774 VAL A CA 1
ATOM 5999 C C . VAL A 1 774 ? 19.073 -32.490 6.177 1.00 95.00 774 VAL A C 1
ATOM 6001 O O . VAL A 1 774 ? 18.643 -31.701 5.334 1.00 95.00 774 VAL A O 1
ATOM 6004 N N . THR A 1 775 ? 18.374 -33.543 6.589 1.00 95.00 775 THR A N 1
ATOM 6005 C CA . THR A 1 775 ? 16.973 -33.774 6.224 1.00 95.00 775 THR A CA 1
ATOM 6006 C C . THR A 1 775 ? 16.082 -33.454 7.409 1.00 95.00 775 THR A C 1
ATOM 6008 O O . THR A 1 775 ? 16.329 -33.935 8.510 1.00 95.00 775 THR A O 1
ATOM 6011 N N . VAL A 1 776 ? 15.045 -32.654 7.169 1.00 95.56 776 VAL A N 1
ATOM 6012 C CA . VAL A 1 776 ? 14.101 -32.157 8.168 1.00 95.56 776 VAL A CA 1
ATOM 6013 C C . VAL A 1 776 ? 12.695 -32.670 7.863 1.00 95.56 776 VAL A C 1
ATOM 6015 O O . VAL A 1 776 ? 12.199 -32.567 6.736 1.00 95.56 776 VAL A O 1
ATOM 6018 N N . ASN A 1 777 ? 12.031 -33.194 8.889 1.00 94.56 777 ASN A N 1
ATOM 6019 C CA . ASN A 1 777 ? 10.663 -33.700 8.838 1.00 94.56 777 ASN A CA 1
ATOM 6020 C C . ASN A 1 777 ? 9.855 -33.205 10.039 1.00 94.56 777 ASN A C 1
ATOM 6022 O O . ASN A 1 777 ? 10.415 -32.851 11.071 1.00 94.56 777 ASN A O 1
ATOM 6026 N N . ALA A 1 778 ? 8.525 -33.257 9.946 1.00 94.06 778 ALA A N 1
ATOM 6027 C CA . ALA A 1 778 ? 7.690 -33.145 11.136 1.00 94.06 778 ALA A CA 1
ATOM 6028 C C . ALA A 1 778 ? 7.947 -34.326 12.087 1.00 94.06 778 ALA A C 1
ATOM 6030 O O . ALA A 1 778 ? 7.937 -35.494 11.681 1.00 94.06 778 ALA A O 1
ATOM 6031 N N . SER A 1 779 ? 8.152 -34.005 13.360 1.00 92.06 779 SER A N 1
ATOM 6032 C CA . SER A 1 779 ? 8.262 -34.972 14.441 1.00 92.06 779 SER A CA 1
ATOM 6033 C C . SER A 1 779 ? 6.920 -35.649 14.709 1.00 92.06 779 SER A C 1
ATOM 6035 O O . SER A 1 779 ? 5.876 -34.990 14.669 1.00 92.06 779 SER A O 1
ATOM 6037 N N . PRO A 1 780 ? 6.918 -36.945 15.060 1.00 88.75 780 PRO A N 1
ATOM 6038 C CA . PRO A 1 780 ? 5.711 -37.612 15.514 1.00 88.75 780 PRO A CA 1
ATOM 6039 C C . PRO A 1 780 ? 5.350 -37.246 16.975 1.00 88.75 780 PRO A C 1
ATOM 6041 O O . PRO A 1 780 ? 4.263 -37.594 17.430 1.00 88.75 780 PRO A O 1
ATOM 6044 N N . TYR A 1 781 ? 6.223 -36.533 17.698 1.00 90.81 781 TYR A N 1
ATOM 6045 C CA . TYR A 1 781 ? 6.071 -36.173 19.109 1.00 90.81 781 TYR A CA 1
ATOM 6046 C C . TYR A 1 781 ? 5.868 -34.652 19.282 1.00 90.81 781 TYR A C 1
ATOM 6048 O O . TYR A 1 781 ? 6.857 -33.930 19.450 1.00 90.81 781 TYR A O 1
ATOM 6056 N N . PRO A 1 782 ? 4.626 -34.131 19.241 1.00 91.75 782 PRO A N 1
ATOM 6057 C CA . PRO A 1 782 ? 4.357 -32.718 19.516 1.00 91.75 782 PRO A CA 1
ATOM 6058 C C . PRO A 1 782 ? 4.577 -32.365 20.998 1.00 91.75 782 PRO A C 1
ATOM 6060 O O . PRO A 1 782 ? 4.650 -33.252 21.849 1.00 91.75 782 PRO A O 1
ATOM 6063 N N . VAL A 1 783 ? 4.646 -31.066 21.295 1.00 92.19 783 VAL A N 1
ATOM 6064 C CA . VAL A 1 783 ? 4.617 -30.518 22.658 1.00 92.19 783 VAL A CA 1
ATOM 6065 C C . VAL A 1 783 ? 3.173 -30.126 22.998 1.00 92.19 783 VAL A C 1
ATOM 6067 O O . VAL A 1 783 ? 2.649 -29.190 22.387 1.00 92.19 783 VAL A O 1
ATOM 6070 N N . PRO A 1 784 ? 2.503 -30.824 23.927 1.00 91.31 784 PRO A N 1
ATOM 6071 C CA . PRO A 1 784 ? 1.185 -30.427 24.407 1.00 91.31 784 PRO A CA 1
ATOM 6072 C C . PRO A 1 784 ? 1.313 -29.206 25.325 1.00 91.31 784 PRO A C 1
ATOM 6074 O O . PRO A 1 784 ? 1.861 -29.306 26.416 1.00 91.31 784 PRO A O 1
ATOM 6077 N N . CYS A 1 785 ? 0.811 -28.048 24.900 1.00 90.00 785 CYS A N 1
ATOM 6078 C CA . CYS A 1 785 ? 0.813 -26.819 25.699 1.00 90.00 785 CYS A CA 1
ATOM 6079 C C . CYS A 1 785 ? -0.596 -26.514 26.217 1.00 90.00 785 CYS A C 1
ATOM 6081 O O . CYS A 1 785 ? -1.549 -26.521 25.436 1.00 90.00 785 CYS A O 1
ATOM 6083 N N . ILE A 1 786 ? -0.730 -26.219 27.508 1.00 88.12 786 ILE A N 1
ATOM 6084 C CA . ILE A 1 786 ? -2.013 -25.855 28.126 1.00 88.12 786 ILE A CA 1
ATOM 6085 C C . ILE A 1 786 ? -2.388 -24.414 27.744 1.00 88.12 786 ILE A C 1
ATOM 6087 O O . ILE A 1 786 ? -1.550 -23.518 27.829 1.00 88.12 786 ILE A O 1
ATOM 6091 N N . ASN A 1 787 ? -3.632 -24.193 27.304 1.00 78.00 787 ASN A N 1
ATOM 6092 C CA . ASN A 1 787 ? -4.093 -22.918 26.737 1.00 78.00 787 ASN A CA 1
ATOM 6093 C C . ASN A 1 787 ? -4.835 -22.029 27.755 1.00 78.00 787 ASN A C 1
ATOM 6095 O O . ASN A 1 787 ? -5.439 -22.548 28.698 1.00 78.00 787 ASN A O 1
ATOM 6099 N N . ARG A 1 788 ? -4.865 -20.700 27.552 1.00 66.56 788 ARG A N 1
ATOM 6100 C CA . ARG A 1 788 ? -5.445 -19.742 28.522 1.00 66.56 788 ARG A CA 1
ATOM 6101 C C . ARG A 1 788 ? -6.966 -19.736 28.562 1.00 66.56 788 ARG A C 1
ATOM 6103 O O . ARG A 1 788 ? -7.543 -19.486 29.616 1.00 66.56 788 ARG A O 1
ATOM 6110 N N . SER A 1 789 ? -7.606 -20.074 27.442 1.00 60.47 789 SER A N 1
ATOM 6111 C CA . SER A 1 789 ? -9.064 -20.293 27.336 1.00 60.47 789 SER A CA 1
ATOM 6112 C C . SER A 1 789 ? -9.638 -21.285 28.364 1.00 60.47 789 SER A C 1
ATOM 6114 O O . SER A 1 789 ? -10.847 -21.340 28.549 1.00 60.47 789 SER A O 1
ATOM 6116 N N . SER A 1 790 ? -8.778 -22.013 29.077 1.00 51.31 790 SER A N 1
ATOM 6117 C CA . SER A 1 790 ? -9.113 -22.937 30.162 1.00 51.31 790 SER A CA 1
ATOM 6118 C C . SER A 1 790 ? -9.436 -22.294 31.525 1.00 51.31 790 SER A C 1
ATOM 6120 O O . SER A 1 790 ? -9.789 -23.025 32.448 1.00 51.31 790 SER A O 1
ATOM 6122 N N . ILE A 1 791 ? -9.244 -20.976 31.695 1.00 54.03 791 ILE A N 1
ATOM 6123 C CA . ILE A 1 791 ? -9.378 -20.264 32.994 1.00 54.03 791 ILE A CA 1
ATOM 6124 C C . ILE A 1 791 ? -10.490 -19.189 32.957 1.00 54.03 791 ILE A C 1
ATOM 6126 O O . ILE A 1 791 ? -10.619 -18.386 33.871 1.00 54.03 791 ILE A O 1
ATOM 6130 N N . ALA A 1 792 ? -11.302 -19.113 31.898 1.00 49.84 792 ALA A N 1
ATOM 6131 C CA . ALA A 1 792 ? -12.373 -18.115 31.841 1.00 49.84 792 ALA A CA 1
ATOM 6132 C C . ALA A 1 792 ? -13.560 -18.520 32.739 1.00 49.84 792 ALA A C 1
ATOM 6134 O O . ALA A 1 792 ? -14.216 -19.523 32.465 1.00 49.84 792 ALA A O 1
ATOM 6135 N N . ASP A 1 793 ? -13.832 -17.728 33.781 1.00 45.28 793 ASP A N 1
ATOM 6136 C CA . ASP A 1 793 ? -15.026 -17.846 34.628 1.00 45.28 793 ASP A CA 1
ATOM 6137 C C . ASP A 1 793 ? -16.296 -17.462 33.837 1.00 45.28 793 ASP A C 1
ATOM 6139 O O . ASP A 1 793 ? -16.285 -16.532 33.026 1.00 45.28 793 ASP A O 1
ATOM 6143 N N . GLU A 1 794 ? -17.410 -18.162 34.076 1.00 46.41 794 GLU A N 1
ATOM 6144 C CA . GLU A 1 794 ? -18.699 -17.932 33.396 1.00 46.41 794 GLU A CA 1
ATOM 6145 C C . GLU A 1 794 ? -19.446 -16.656 33.869 1.00 46.41 794 GLU A C 1
ATOM 6147 O O . GLU A 1 794 ? -20.492 -16.327 33.308 1.00 46.41 794 GLU A O 1
ATOM 6152 N N . GLU A 1 795 ? -18.936 -15.904 34.858 1.00 37.28 795 GLU A N 1
ATOM 6153 C CA . GLU A 1 795 ? -19.753 -14.976 35.671 1.00 37.28 795 GLU A CA 1
ATOM 6154 C C . GLU A 1 795 ? -19.440 -13.457 35.617 1.00 37.28 795 GLU A C 1
ATOM 6156 O O . GLU A 1 795 ? -20.049 -12.714 36.384 1.00 37.28 795 GLU A O 1
ATOM 6161 N N . GLU A 1 796 ? -18.599 -12.912 34.722 1.00 35.78 796 GLU A N 1
ATOM 6162 C CA . GLU A 1 796 ? -18.445 -11.435 34.623 1.00 35.78 796 GLU A CA 1
ATOM 6163 C C . GLU A 1 796 ? -19.326 -10.770 33.535 1.00 35.78 796 GLU A C 1
ATOM 6165 O O . GLU A 1 796 ? -19.138 -11.019 32.337 1.00 35.78 796 GLU A O 1
ATOM 6170 N N . PRO A 1 797 ? -20.260 -9.855 33.895 1.00 36.72 797 PRO A N 1
ATOM 6171 C CA . PRO A 1 797 ? -21.064 -9.108 32.938 1.00 36.72 797 PRO A CA 1
ATOM 6172 C C . PRO A 1 797 ? -20.482 -7.710 32.635 1.00 36.72 797 PRO A C 1
ATOM 6174 O O . PRO A 1 797 ? -20.214 -6.917 33.532 1.00 36.72 797 PRO A O 1
ATOM 6177 N N . HIS A 1 798 ? -20.444 -7.380 31.334 1.00 32.91 798 HIS A N 1
ATOM 6178 C CA . HIS A 1 798 ? -20.292 -6.050 30.702 1.00 32.91 798 HIS A CA 1
ATOM 6179 C C . HIS A 1 798 ? -18.895 -5.574 30.246 1.00 32.91 798 HIS A C 1
ATOM 6181 O O . HIS A 1 798 ? -18.305 -4.678 30.835 1.00 32.91 798 HIS A O 1
ATOM 6187 N N . ALA A 1 799 ? -18.503 -5.987 29.032 1.00 28.45 799 ALA A N 1
ATOM 6188 C CA . ALA A 1 799 ? -18.106 -5.088 27.934 1.00 28.45 799 ALA A CA 1
ATOM 6189 C C . ALA A 1 799 ? -18.006 -5.875 26.612 1.00 28.45 799 ALA A C 1
ATOM 6191 O O . ALA A 1 799 ? -16.988 -6.476 26.304 1.00 28.45 799 ALA A O 1
ATOM 6192 N N . GLY A 1 800 ? -19.070 -5.868 25.805 1.00 33.12 800 GLY A N 1
ATOM 6193 C CA . GLY A 1 800 ? -18.955 -6.009 24.348 1.00 33.12 800 GLY A CA 1
ATOM 6194 C C . GLY A 1 800 ? -18.175 -7.194 23.755 1.00 33.12 800 GLY A C 1
ATOM 6195 O O . GLY A 1 800 ? -17.539 -6.994 22.730 1.00 33.12 800 GLY A O 1
ATOM 6196 N N . ALA A 1 801 ? -18.258 -8.404 24.305 1.00 29.69 801 ALA A N 1
ATOM 6197 C CA . ALA A 1 801 ? -18.082 -9.665 23.573 1.00 29.69 801 ALA A CA 1
ATOM 6198 C C . ALA A 1 801 ? -18.655 -10.809 24.425 1.00 29.69 801 ALA A C 1
ATOM 6200 O O . ALA A 1 801 ? -18.403 -10.865 25.621 1.00 29.69 801 ALA A O 1
ATOM 6201 N N . GLY A 1 802 ? -19.473 -11.688 23.835 1.00 27.31 802 GLY A N 1
ATOM 6202 C CA . GLY A 1 802 ? -20.029 -12.856 24.536 1.00 27.31 802 GLY A CA 1
ATOM 6203 C C . GLY A 1 802 ? -18.958 -13.880 24.960 1.00 27.31 802 GLY A C 1
ATOM 6204 O O . GLY A 1 802 ? -17.812 -13.763 24.521 1.00 27.31 802 GLY A O 1
ATOM 6205 N N . PRO A 1 803 ? -19.325 -14.901 25.756 1.00 28.47 803 PRO A N 1
ATOM 6206 C CA . PRO A 1 803 ? -18.372 -15.766 26.454 1.00 28.47 803 PRO A CA 1
ATOM 6207 C C . PRO A 1 803 ? -17.495 -16.555 25.461 1.00 28.47 803 PRO A C 1
ATOM 6209 O O . PRO A 1 803 ? -18.022 -17.150 24.519 1.00 28.47 803 PRO A O 1
ATOM 6212 N N . GLY A 1 804 ? -16.165 -16.533 25.654 1.00 42.41 804 GLY A N 1
ATOM 6213 C CA . GLY A 1 804 ? -15.193 -17.407 24.968 1.00 42.41 804 GLY A CA 1
ATOM 6214 C C . GLY A 1 804 ? -14.521 -16.912 23.668 1.00 42.41 804 GLY A C 1
ATOM 6215 O O . GLY A 1 804 ? -14.258 -17.739 22.799 1.00 42.41 804 GLY A O 1
ATOM 6216 N N . LYS A 1 805 ? -14.269 -15.606 23.458 1.00 42.81 805 LYS A N 1
ATOM 6217 C CA . LYS A 1 805 ? -14.082 -15.062 22.086 1.00 42.81 805 LYS A CA 1
ATOM 6218 C C . LYS A 1 805 ? -12.750 -14.428 21.643 1.00 42.81 805 LYS A C 1
ATOM 6220 O O . LYS A 1 805 ? -12.713 -13.951 20.509 1.00 42.81 805 LYS A O 1
ATOM 6225 N N . GLU A 1 806 ? -11.653 -14.475 22.399 1.00 48.16 806 GLU A N 1
ATOM 6226 C CA . GLU A 1 806 ? -10.322 -14.182 21.822 1.00 48.16 806 GLU A CA 1
ATOM 6227 C C . GLU A 1 806 ? -9.400 -15.402 21.913 1.00 48.16 806 GLU A C 1
ATOM 6229 O O . GLU A 1 806 ? -9.016 -15.828 22.997 1.00 48.16 806 GLU A O 1
ATOM 6234 N N . ASP A 1 807 ? -9.065 -15.970 20.751 1.00 63.03 807 ASP A N 1
ATOM 6235 C CA . ASP A 1 807 ? -8.010 -16.972 20.592 1.00 63.03 807 ASP A CA 1
ATOM 6236 C C . ASP A 1 807 ? -6.690 -16.391 21.129 1.00 63.03 807 ASP A C 1
ATOM 6238 O O . ASP A 1 807 ? -6.301 -15.284 20.744 1.00 63.03 807 ASP A O 1
ATOM 6242 N N . ASP A 1 808 ? -6.012 -17.115 22.025 1.00 65.69 808 ASP A N 1
ATOM 6243 C CA . ASP A 1 808 ? -4.742 -16.695 22.630 1.00 65.69 808 ASP A CA 1
ATOM 6244 C C . ASP A 1 808 ? -3.726 -16.269 21.568 1.00 65.69 808 ASP A C 1
ATOM 6246 O O . ASP A 1 808 ? -3.049 -15.253 21.720 1.00 65.69 808 ASP A O 1
ATOM 6250 N N . TRP A 1 809 ? -3.706 -16.969 20.433 1.00 74.12 809 TRP A N 1
ATOM 6251 C CA . TRP A 1 809 ? -2.859 -16.602 19.309 1.00 74.12 809 TRP A CA 1
ATOM 6252 C C . TRP A 1 809 ? -3.254 -15.254 18.689 1.00 74.12 809 TRP A C 1
ATOM 6254 O O . TRP A 1 809 ? -2.377 -14.451 18.376 1.00 74.12 809 TRP A O 1
ATOM 6264 N N . VAL A 1 810 ? -4.553 -14.962 18.542 1.00 73.12 810 VAL A N 1
ATOM 6265 C CA . VAL A 1 810 ? -5.046 -13.669 18.027 1.00 73.12 810 VAL A CA 1
ATOM 6266 C C . VAL A 1 810 ? -4.672 -12.539 18.980 1.00 73.12 810 VAL A C 1
ATOM 6268 O O . VAL A 1 810 ? -4.179 -11.498 18.533 1.00 73.12 810 VAL A O 1
ATOM 6271 N N . ARG A 1 811 ? -4.859 -12.745 20.288 1.00 72.12 811 ARG A N 1
ATOM 6272 C CA . ARG A 1 811 ? -4.447 -11.778 21.309 1.00 72.12 811 ARG A CA 1
ATOM 6273 C C . ARG A 1 811 ? -2.946 -11.526 21.233 1.00 72.12 811 ARG A C 1
ATOM 6275 O O . ARG A 1 811 ? -2.535 -10.370 21.201 1.00 72.12 811 ARG A O 1
ATOM 6282 N N . ASP A 1 812 ? -2.135 -12.576 21.187 1.00 73.69 812 ASP A N 1
ATOM 6283 C CA . ASP A 1 812 ? -0.678 -12.459 21.221 1.00 73.69 812 ASP A CA 1
ATOM 6284 C C . ASP A 1 812 ? -0.141 -11.810 19.934 1.00 73.69 812 ASP A C 1
ATOM 6286 O O . ASP A 1 812 ? 0.726 -10.934 19.976 1.00 73.69 812 ASP A O 1
ATOM 6290 N N . ILE A 1 813 ? -0.736 -12.117 18.781 1.00 78.19 813 ILE A N 1
ATOM 6291 C CA . ILE A 1 813 ? -0.460 -11.427 17.516 1.00 78.19 813 ILE A CA 1
ATOM 6292 C C . ILE A 1 813 ? -0.813 -9.935 17.582 1.00 78.19 813 ILE A C 1
ATOM 6294 O O . ILE A 1 813 ? -0.022 -9.088 17.155 1.00 78.19 813 ILE A O 1
ATOM 6298 N N . ASN A 1 814 ? -1.969 -9.581 18.137 1.00 75.50 814 ASN A N 1
ATOM 6299 C CA . ASN A 1 814 ? -2.405 -8.186 18.201 1.00 75.50 814 ASN A CA 1
ATOM 6300 C C . ASN A 1 814 ? -1.672 -7.382 19.284 1.00 75.50 814 ASN A C 1
ATOM 6302 O O . ASN A 1 814 ? -1.348 -6.215 19.071 1.00 75.50 814 ASN A O 1
ATOM 6306 N N . ASN A 1 815 ? -1.390 -7.984 20.438 1.00 70.50 815 ASN A N 1
ATOM 6307 C CA . ASN A 1 815 ? -0.839 -7.288 21.598 1.00 70.50 815 ASN A CA 1
ATOM 6308 C C . ASN A 1 815 ? 0.686 -7.363 21.664 1.00 70.50 815 ASN A C 1
ATOM 6310 O O . ASN A 1 815 ? 1.312 -6.349 21.979 1.00 70.50 815 ASN A O 1
ATOM 6314 N N . LEU A 1 816 ? 1.288 -8.513 21.343 1.00 70.75 816 LEU A N 1
ATOM 6315 C CA . LEU A 1 816 ? 2.742 -8.690 21.395 1.00 70.75 816 LEU A CA 1
ATOM 6316 C C . LEU A 1 816 ? 3.385 -8.261 20.076 1.00 70.75 816 LEU A C 1
ATOM 6318 O O . LEU A 1 816 ? 4.262 -7.400 20.072 1.00 70.75 816 LEU A O 1
ATOM 6322 N N . LEU A 1 817 ? 2.920 -8.808 18.946 1.00 70.12 817 LEU A N 1
ATOM 6323 C CA . LEU A 1 817 ? 3.479 -8.467 17.630 1.00 70.12 817 LEU A CA 1
ATOM 6324 C C . LEU A 1 817 ? 2.933 -7.154 17.064 1.00 70.12 817 LEU A C 1
ATOM 6326 O O . LEU A 1 817 ? 3.469 -6.662 16.070 1.00 70.12 817 LEU A O 1
ATOM 6330 N N . GLN A 1 818 ? 1.883 -6.585 17.672 1.00 73.00 818 GLN A N 1
ATOM 6331 C CA . GLN A 1 818 ? 1.211 -5.387 17.159 1.00 73.00 818 GLN A CA 1
ATOM 6332 C C . GLN A 1 818 ? 0.852 -5.567 15.677 1.00 73.00 818 GLN A C 1
ATOM 6334 O O . GLN A 1 818 ? 1.057 -4.678 14.843 1.00 73.00 818 GLN A O 1
ATOM 6339 N N . TYR A 1 819 ? 0.369 -6.765 15.333 1.00 71.06 819 TYR A N 1
ATOM 6340 C CA . TYR A 1 819 ? 0.124 -7.158 13.956 1.00 71.06 819 TYR A CA 1
ATOM 6341 C C . TYR A 1 819 ? -0.884 -6.220 13.308 1.00 71.06 819 TYR A C 1
ATOM 6343 O O . TYR A 1 819 ? -2.042 -6.133 13.707 1.00 71.06 819 TYR A O 1
ATOM 6351 N N . ASN A 1 820 ? -0.408 -5.482 12.306 1.00 67.44 820 ASN A N 1
ATOM 6352 C CA . ASN A 1 820 ? -1.177 -4.440 11.635 1.00 67.44 820 ASN A CA 1
ATOM 6353 C C . ASN A 1 820 ? -1.771 -3.383 12.600 1.00 67.44 820 ASN A C 1
ATOM 6355 O O . ASN A 1 820 ? -2.778 -2.746 12.278 1.00 67.44 820 ASN A O 1
ATOM 6359 N N . ALA A 1 821 ? -1.161 -3.181 13.775 1.00 54.56 821 ALA A N 1
ATOM 6360 C CA . ALA A 1 821 ? -1.643 -2.225 14.758 1.00 54.56 821 ALA A CA 1
ATOM 6361 C C . ALA A 1 821 ? -1.564 -0.794 14.211 1.00 54.56 821 ALA A C 1
ATOM 6363 O O . ALA A 1 821 ? -0.534 -0.324 13.717 1.00 54.56 821 ALA A O 1
ATOM 6364 N N . THR A 1 822 ? -2.679 -0.078 14.323 1.00 49.03 822 THR A N 1
ATOM 6365 C CA . THR A 1 822 ? -2.726 1.379 14.190 1.00 49.03 822 THR A CA 1
ATOM 6366 C C . THR A 1 822 ? -2.052 2.024 15.400 1.00 49.03 822 THR A C 1
ATOM 6368 O O . THR A 1 822 ? -2.097 1.471 16.498 1.00 49.03 822 THR A O 1
ATOM 6371 N N . PHE A 1 823 ? -1.465 3.213 15.251 1.00 45.06 823 PHE A N 1
ATOM 6372 C CA . PHE A 1 823 ? -0.884 3.927 16.390 1.00 45.06 823 PHE A CA 1
ATOM 6373 C C . PHE A 1 823 ? -1.935 4.156 17.495 1.00 45.06 823 PHE A C 1
ATOM 6375 O O . PHE A 1 823 ? -2.988 4.740 17.242 1.00 45.06 823 PHE A O 1
ATOM 6382 N N . ARG A 1 824 ? -1.651 3.726 18.735 1.00 40.72 824 ARG A N 1
ATOM 6383 C CA . ARG A 1 824 ? -2.443 4.124 19.912 1.00 40.72 824 ARG A CA 1
ATOM 6384 C C . ARG A 1 824 ? -2.248 5.628 20.134 1.00 40.72 824 ARG A C 1
ATOM 6386 O O . ARG A 1 824 ? -1.116 6.112 20.161 1.00 40.72 824 ARG A O 1
ATOM 6393 N N . SER A 1 825 ? -3.340 6.383 20.267 1.00 37.44 825 SER A N 1
ATOM 6394 C CA . SER A 1 825 ? -3.262 7.830 20.488 1.00 37.44 825 SER A CA 1
ATOM 6395 C C . SER A 1 825 ? -2.554 8.125 21.821 1.00 37.44 825 SER A C 1
ATOM 6397 O O . SER A 1 825 ? -2.833 7.498 22.844 1.00 37.44 825 SER A O 1
ATOM 6399 N N . LYS A 1 826 ? -1.652 9.117 21.838 1.00 37.94 826 LYS A N 1
ATOM 6400 C CA . LYS A 1 826 ? -0.993 9.598 23.070 1.00 37.94 826 LYS A CA 1
ATOM 6401 C C . LYS A 1 826 ? -1.982 10.104 24.135 1.00 37.94 826 LYS A C 1
ATOM 6403 O O . LYS A 1 826 ? -1.581 10.273 25.282 1.00 37.94 826 LYS A O 1
ATOM 6408 N N . ALA A 1 827 ? -3.250 10.334 23.785 1.00 42.12 827 ALA A N 1
ATOM 6409 C CA . ALA A 1 827 ? -4.265 10.828 24.713 1.00 42.12 827 ALA A CA 1
ATOM 6410 C C . ALA A 1 827 ? -4.670 9.789 25.778 1.00 42.12 827 ALA A C 1
ATOM 6412 O O . ALA A 1 827 ? -5.089 10.177 26.861 1.00 42.12 827 ALA A O 1
ATOM 6413 N N . LEU A 1 828 ? -4.481 8.488 25.519 1.00 37.69 828 LEU A N 1
ATOM 6414 C CA . LEU A 1 828 ? -4.825 7.417 26.467 1.00 37.69 828 LEU A CA 1
ATOM 6415 C C . LEU A 1 828 ? -3.721 7.105 27.497 1.00 37.69 828 LEU A C 1
ATOM 6417 O O . LEU A 1 828 ? -3.972 6.382 28.450 1.00 37.69 828 LEU A O 1
ATOM 6421 N N . LEU A 1 829 ? -2.516 7.674 27.357 1.00 37.22 829 LEU A N 1
ATOM 6422 C CA . LEU A 1 829 ? -1.389 7.450 28.283 1.00 37.22 829 LEU A CA 1
ATOM 6423 C C . LEU A 1 829 ? -1.380 8.395 29.503 1.00 37.22 829 LEU A C 1
ATOM 6425 O O . LEU A 1 829 ? -0.473 8.310 30.326 1.00 37.22 829 LEU A O 1
ATOM 6429 N N . ARG A 1 830 ? -2.353 9.312 29.630 1.00 37.53 830 ARG A N 1
ATOM 6430 C CA . ARG A 1 830 ? -2.428 10.270 30.754 1.00 37.53 830 ARG A CA 1
ATOM 6431 C C . ARG A 1 830 ? -3.321 9.840 31.925 1.00 37.53 830 ARG A C 1
ATOM 6433 O O . ARG A 1 830 ? -3.280 10.510 32.948 1.00 37.53 830 ARG A O 1
ATOM 6440 N N . HIS A 1 831 ? -4.056 8.733 31.832 1.00 36.62 831 HIS A N 1
ATOM 6441 C CA . HIS A 1 831 ? -4.930 8.260 32.915 1.00 36.62 831 HIS A CA 1
ATOM 6442 C C . HIS A 1 831 ? -4.540 6.865 33.409 1.00 36.62 831 HIS A C 1
ATOM 6444 O O . HIS A 1 831 ? -5.281 5.908 33.241 1.00 36.62 831 HIS A O 1
ATOM 6450 N N . SER A 1 832 ? -3.360 6.765 34.016 1.00 34.00 832 SER A N 1
ATOM 6451 C CA . SER A 1 832 ? -3.000 5.671 34.933 1.00 34.00 832 SER A CA 1
ATOM 6452 C C . SER A 1 832 ? -1.708 6.030 35.677 1.00 34.00 832 SER A C 1
ATOM 6454 O O . SER A 1 832 ? -0.678 5.370 35.559 1.00 34.00 832 SER A O 1
ATOM 6456 N N . ARG A 1 833 ? -1.759 7.165 36.381 1.00 33.00 833 ARG A N 1
ATOM 6457 C CA . ARG A 1 833 ? -0.909 7.503 37.529 1.00 33.00 833 ARG A CA 1
ATOM 6458 C C . ARG A 1 833 ? -1.768 8.291 38.514 1.00 33.00 833 ARG A C 1
ATOM 6460 O O . ARG A 1 833 ? -1.737 9.517 38.519 1.00 33.00 833 ARG A O 1
ATOM 6467 N N . THR A 1 834 ? -2.547 7.544 39.277 1.00 32.94 834 THR A N 1
ATOM 6468 C CA . THR A 1 834 ? -2.997 7.841 40.641 1.00 32.94 834 THR A CA 1
ATOM 6469 C C . THR A 1 834 ? -3.132 6.504 41.325 1.00 32.94 834 THR A C 1
ATOM 6471 O O . THR A 1 834 ? -3.805 5.647 40.704 1.00 32.94 834 THR A O 1
#

Secondary structure (DSSP, 8-state):
-PPPHHHHHHHHHH--------SSPPP---TT--GGGTTGGGSEES-S-----S-S--GGGS-HHHHHHTEEEEEEEPSSS-HHHHHHHHHHHHT-S-EEESSPPPTT-EEEEEEEEGGGGGGHHHHHHS-EEEEEEEEESS--S-TTHHHHHHHHT-EEEEE---SS-SS----EEEEEEEEEEEEEETTTTEEEEEEEE-TT--HHHHHHHHHHHTSS-EEEEEEEEEEETTEETTTT-B-HHHHHHHHHHHHHH---HHHHHH-EEGGGGGTTSEEEEEPHHHHHHHHTTPPEEGGGEEEE-TTPPTT-EEEEE-TTS-EEEEEEESS-HHHHHH-SSSEEEEEEEE-SPTTSS---TT-SHHHHHHHHHHHTTSB-TTS-B-TTTS-HHHHHH---TTS-PPPPP---------------------------------------TTSHHHHHHHHHHHHHHHHHHHTTSS------HHHHHHHHHHHHHHHHHHHHHHHHHHHHTT--S--SEEEEEESS--HHHHHHHHHHHHHHHHH-TTPEEEEES-TTPPTT-EEE--STTPPPPSEEEEEESHHHHHHHHHHT-SSPPPPEEEEE-SS--SS--EEGGGHHHHHHHHHTT---EEEE--EEEEEE-TT--B-GGG-TTEEESSEEEEE-TT-SSPEEEEEEETTEEEEEEEESEEEEE-TTGGGTHHHHTTPPP--TTS-EEEEEEES-S-TT---EEEETT--EEEEE-TT-SS-EEEEETTEEEEEEPTT-EEEEEE-S--EEEE-GGGG--TT---SS--SS---HHHHHHHHTS-TTPPPPPGGGGGS---

pLDDT: mean 79.52, std 21.99, range [19.44, 98.56]